Protein 9DRI (pdb70)

Sequence (920 aa):
VVSEMIAWIKSQKLIAPRMAPTFYRNLEEALDVRRSTQSLMTRGQSTWKTGDAIDFCSNDLLSLGLTGELRREFLAELARHPDFSLHSGGSRVMGGNYDYIEAVEQEIADFLGAETALMFNSGSNGNIAIYTAIPRRPGDAIVYDELVHFSTHTGMAASLATTKVAFRHNDLDAFREAMSSTMDSHPMLQDGSRSILVSVESVYSMDGDVCPLVEMLEIAREICPKGNFAFIADEAHATGVVGPRGVGLVKLLGLENEVAIRLNTCGKALACTGSVVLGNATVRNMLLNYAGSLVNTTAPSFPSVAVIRAAYNLMRTGATQKAQDNIQHLVKY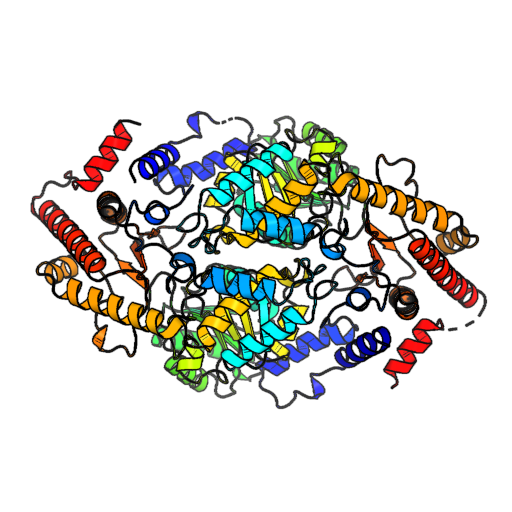FFESITSSNIWDKATDLGILSIPVAEDYESLDFVTHIVPIWTRQKYNWWLFFHLQLAKIAVVPIDYPQVPKGKSRVRVMIHAGNTEEQVDYLVATLCDFANEMIDIEEGGEKGKIPKAAQEIYALMAAHGKVVSEMIAWIKSQKLIAPRMKDAPTFYRNLEEALDVRRSTQSLMTRGQSTWKTGDAIDFCSNDLLSLGLTGELRREFLAELARHPDFSLHSGGSRVMGGNYDYIEAVEQEIADFLGAETALMFNSGSNGNIAIYTAIPRPGDAIVYDELVHFSTHTGMAASLATTKVAFRHNDLDAFREAMSSTMDSHPMLQDGSRSILVSVESVYSMDGDVCPLVEMLEIAREICPKGNFAFIADEAHATGVVGPRGVGLVKLLGLENEVAIRLNTCGKALACTGSVVLGNATVRNMLLNYAGSLVNTTAPSFPSVAVIRAAYNLMRTGATQKAQDNIQHLVKYFFESITSSNIWDKATDLGILSIPVAEDYESLDFVTHIVPIWTRQKYNWWLFFHLQLAKIAVVPIDYPQVPKGKSRVRVMIHAGNTEEQVDYLVATLCDFANEMIDIEEGIPKAAQEIYALMAA

Structure (mmCIF, N/CA/C/O backbone):
data_9DRI
#
_entry.id   9DRI
#
_cell.length_a   80.200
_cell.length_b   71.873
_cell.length_c   90.531
_cell.angle_alpha   90.000
_cell.angle_beta   113.813
_cell.angle_gamma   90.000
#
_symmetry.space_group_name_H-M   'P 1 21 1'
#
loop_
_entity.id
_entity.type
_entity.pdbx_description
1 polymer '8-amino-7-oxononanoate synthase'
2 non-polymer 2-AMINO-2-HYDROXYMETHYL-PROPANE-1,3-DIOL
3 non-polymer '(2E)-2-{[(Z)-{3-hydroxy-2-methyl-5-[(phosphonooxy)methyl]pyridin-4(1H)-ylidene}methyl]imino}but-3-enoic acid'
4 water water
#
loop_
_atom_site.group_PDB
_atom_site.id
_atom_site.type_symbol
_atom_site.label_atom_id
_atom_site.label_alt_id
_atom_site.label_comp_id
_atom_site.label_asym_id
_atom_site.label_entity_id
_atom_site.label_seq_id
_atom_site.pdbx_PDB_ins_code
_atom_site.Cartn_x
_atom_site.Cartn_y
_atom_site.Cartn_z
_atom_site.occupancy
_atom_site.B_iso_or_equiv
_atom_site.auth_seq_id
_atom_site.auth_comp_id
_atom_site.auth_asym_id
_atom_site.auth_atom_id
_atom_site.pdbx_PDB_model_num
ATOM 1 N N . VAL A 1 24 ? 21.59651 -20.22287 -6.31697 1.000 55.78731 7 VAL B N 1
ATOM 2 C CA . VAL A 1 24 ? 22.78155 -19.41300 -6.05478 1.000 61.34285 7 VAL B CA 1
ATOM 3 C C . VAL A 1 24 ? 22.76559 -18.14810 -6.91300 1.000 59.74099 7 VAL B C 1
ATOM 4 O O . VAL A 1 24 ? 23.02164 -17.05381 -6.40466 1.000 53.71873 7 VAL B O 1
ATOM 8 N N . VAL A 1 25 ? 22.44539 -18.28824 -8.20477 1.000 56.97163 8 VAL B N 1
ATOM 9 C CA . VAL A 1 25 ? 22.41365 -17.12194 -9.08423 1.000 55.45726 8 VAL B CA 1
ATOM 10 C C . VAL A 1 25 ? 21.21192 -16.24647 -8.76091 1.000 55.71284 8 VAL B C 1
ATOM 11 O O . VAL A 1 25 ? 21.31169 -15.01251 -8.74532 1.000 59.82037 8 VAL B O 1
ATOM 15 N N . SER A 1 26 ? 20.06012 -16.86468 -8.48973 1.000 61.71189 9 SER B N 1
ATOM 16 C CA . SER A 1 26 ? 18.88447 -16.08477 -8.11841 1.000 58.56695 9 SER B CA 1
ATOM 17 C C . SER A 1 26 ? 19.13070 -15.28958 -6.84093 1.000 58.19502 9 SER B C 1
ATOM 18 O O . SER A 1 26 ? 18.71682 -14.12723 -6.73761 1.000 61.48987 9 SER B O 1
ATOM 21 N N . GLU A 1 27 ? 19.81497 -15.89104 -5.86202 1.000 48.85868 10 GLU B N 1
ATOM 22 C CA . GLU A 1 27 ? 20.16987 -15.14546 -4.65771 1.000 49.25731 10 GLU B CA 1
ATOM 23 C C . GLU A 1 27 ? 21.09560 -13.98035 -4.99782 1.000 56.21797 10 GLU B C 1
ATOM 24 O O . GLU A 1 27 ? 20.92160 -12.86635 -4.48926 1.000 51.31388 10 GLU B O 1
ATOM 30 N N . MET A 1 28 ? 22.06375 -14.20794 -5.88552 1.000 54.05073 11 MET B N 1
ATOM 31 C CA . MET A 1 28 ? 23.02237 -13.15709 -6.20484 1.000 56.64271 11 MET B CA 1
ATOM 32 C C . MET A 1 28 ? 22.36822 -12.02832 -6.98983 1.000 55.43263 11 MET B C 1
ATOM 33 O O . MET A 1 28 ? 22.64549 -10.84716 -6.74322 1.000 52.66073 11 MET B O 1
ATOM 38 N N . ILE A 1 29 ? 21.49693 -12.37301 -7.93937 1.000 58.64132 12 ILE B N 1
ATOM 39 C CA . ILE A 1 29 ? 20.80687 -11.35376 -8.72388 1.000 57.47423 12 ILE B CA 1
ATOM 40 C C . ILE A 1 29 ? 19.97612 -10.46168 -7.81209 1.000 57.32723 12 ILE B C 1
ATOM 41 O O . ILE A 1 29 ? 20.03713 -9.22915 -7.89430 1.000 52.46338 12 ILE B O 1
ATOM 46 N N . ALA A 1 30 ? 19.19707 -11.07727 -6.91541 1.000 54.88578 13 ALA B N 1
ATOM 47 C CA . ALA A 1 30 ? 18.37591 -10.30565 -5.98938 1.000 52.10442 13 ALA B CA 1
ATOM 48 C C . ALA A 1 30 ? 19.23601 -9.39717 -5.12482 1.000 53.00217 13 ALA B C 1
ATOM 49 O O . ALA A 1 30 ? 18.87324 -8.24235 -4.87094 1.000 49.00044 13 ALA B O 1
ATOM 51 N N . TRP A 1 31 ? 20.37826 -9.90860 -4.65948 1.000 51.65005 14 TRP B N 1
ATOM 52 C CA . TRP A 1 31 ? 21.30224 -9.09636 -3.87620 1.000 51.27050 14 TRP B CA 1
ATOM 53 C C . TRP A 1 31 ? 21.77789 -7.89191 -4.67788 1.000 51.16173 14 TRP B C 1
ATOM 54 O O . TRP A 1 31 ? 21.78377 -6.75911 -4.17962 1.000 51.85268 14 TRP B O 1
ATOM 65 N N . ILE A 1 32 ? 22.17872 -8.12654 -5.93030 1.000 53.74812 15 ILE B N 1
ATOM 66 C CA . ILE A 1 32 ? 22.68891 -7.05325 -6.78117 1.000 50.44823 15 ILE B CA 1
ATOM 67 C C . ILE A 1 32 ? 21.65604 -5.94206 -6.91264 1.000 54.56652 15 ILE B C 1
ATOM 68 O O . ILE A 1 32 ? 21.94093 -4.77117 -6.63563 1.000 55.91791 15 ILE B O 1
ATOM 73 N N . LYS A 1 33 ? 20.43337 -6.29763 -7.31385 1.000 53.06973 16 LYS B N 1
ATOM 74 C CA . LYS A 1 33 ? 19.38329 -5.29893 -7.49281 1.000 56.30052 16 LYS B CA 1
ATOM 75 C C . LYS A 1 33 ? 19.14600 -4.49381 -6.21870 1.000 55.11108 16 LYS B C 1
ATOM 76 O O . LYS A 1 33 ? 18.88798 -3.28348 -6.27790 1.000 52.29478 16 LYS B O 1
ATOM 82 N N . SER A 1 34 ? 19.23983 -5.14539 -5.05164 1.000 52.09858 17 SER B N 1
ATOM 83 C CA . SER A 1 34 ? 18.97097 -4.46642 -3.78610 1.000 54.01703 17 SER B CA 1
ATOM 84 C C . SER A 1 34 ? 19.97338 -3.35581 -3.49172 1.000 52.01326 17 SER B C 1
ATOM 85 O O . SER A 1 34 ? 19.68870 -2.48721 -2.66256 1.000 53.39519 17 SER B O 1
ATOM 88 N N . GLN A 1 35 ? 21.14105 -3.37256 -4.12941 1.000 47.63534 18 GLN B N 1
ATOM 89 C CA . GLN A 1 35 ? 22.15731 -2.34986 -3.91627 1.000 50.43145 18 GLN B CA 1
ATOM 90 C C . GLN A 1 35 ? 21.99590 -1.14073 -4.83167 1.000 52.78589 18 GLN B C 1
ATOM 91 O O . GLN A 1 35 ? 22.80077 -0.21030 -4.73824 1.000 55.71409 18 GLN B O 1
ATOM 97 N N . LYS A 1 36 ? 20.99490 -1.13756 -5.71477 1.000 50.16510 19 LYS B N 1
ATOM 98 C CA . LYS A 1 36 ? 20.78934 -0.02871 -6.64175 1.000 56.55679 19 LYS B CA 1
ATOM 99 C C . LYS A 1 36 ? 20.16070 1.15294 -5.92095 1.000 56.22938 19 LYS B C 1
ATOM 100 O O . LYS A 1 36 ? 19.15228 1.00266 -5.22184 1.000 53.01376 19 LYS B O 1
ATOM 106 N N . LEU A 1 37 ? 20.74430 2.33190 -6.11246 1.000 53.12685 20 LEU B N 1
ATOM 107 C CA . LEU A 1 37 ? 20.33292 3.50304 -5.35354 1.000 58.03993 20 LEU B CA 1
ATOM 108 C C . LEU A 1 37 ? 18.87501 3.84702 -5.62537 1.000 59.30717 20 LEU B C 1
ATOM 109 O O . LEU A 1 37 ? 18.39792 3.76627 -6.76045 1.000 58.08983 20 LEU B O 1
ATOM 114 N N . ILE A 1 38 ? 18.16494 4.21332 -4.55969 1.000 58.02302 21 ILE B N 1
ATOM 115 C CA . ILE A 1 38 ? 16.73788 4.46806 -4.63069 1.000 61.08331 21 ILE B CA 1
ATOM 116 C C . ILE A 1 38 ? 16.40728 5.95342 -4.51350 1.000 62.39823 21 ILE B C 1
ATOM 117 O O . ILE A 1 38 ? 15.41939 6.40391 -5.10682 1.000 62.69116 21 ILE B O 1
ATOM 122 N N . ALA A 1 39 ? 17.21516 6.72736 -3.79154 1.000 60.91902 22 ALA B N 1
ATOM 123 C CA . ALA A 1 39 ? 16.97971 8.14785 -3.53544 1.000 67.57343 22 ALA B CA 1
ATOM 124 C C . ALA A 1 39 ? 16.73869 8.98621 -4.79509 1.000 65.57746 22 ALA B C 1
ATOM 125 O O . ALA A 1 39 ? 15.99743 9.97485 -4.71895 1.000 67.40057 22 ALA B O 1
ATOM 127 N N . PRO A 1 40 ? 17.34941 8.66902 -5.95282 1.000 73.62293 23 PRO B N 1
ATOM 128 C CA . PRO A 1 40 ? 16.94498 9.35878 -7.19630 1.000 69.10987 23 PRO B CA 1
ATOM 129 C C . PRO A 1 40 ? 15.44095 9.41719 -7.43240 1.000 73.76868 23 PRO B C 1
ATOM 130 O O . PRO A 1 40 ? 14.92568 10.47517 -7.81655 1.000 75.56647 23 PRO B O 1
ATOM 134 N N . ARG A 1 41 ? 14.72306 8.30967 -7.23030 1.000 68.76683 24 ARG B N 1
ATOM 135 C CA . ARG A 1 41 ? 13.26713 8.33452 -7.32807 1.000 72.69786 24 ARG B CA 1
ATOM 136 C C . ARG A 1 41 ? 12.62499 9.06932 -6.15386 1.000 69.57956 24 ARG B C 1
ATOM 137 O O . ARG A 1 41 ? 11.52598 9.61477 -6.30407 1.000 78.59255 24 ARG B O 1
ATOM 145 N N . MET A 1 42 ? 13.28400 9.11785 -5.00081 1.000 72.25973 25 MET B N 1
ATOM 146 C CA . MET A 1 42 ? 12.68716 9.72766 -3.81412 1.000 67.27242 25 MET B CA 1
ATOM 147 C C . MET A 1 42 ? 12.97877 11.22351 -3.74074 1.000 72.84542 25 MET B C 1
ATOM 148 O O . MET A 1 42 ? 12.16008 12.00059 -3.24181 1.000 72.21538 25 MET B O 1
ATOM 153 N N . ALA A 1 45 ? 8.08953 12.11784 -3.06519 1.000 68.82150 28 ALA B N 1
ATOM 154 C CA . ALA A 1 45 ? 8.24837 11.21314 -1.92936 1.000 66.64190 28 ALA B CA 1
ATOM 155 C C . ALA A 1 45 ? 8.22160 11.97689 -0.61239 1.000 61.77126 28 ALA B C 1
ATOM 156 O O . ALA A 1 45 ? 8.97951 12.93360 -0.43215 1.000 63.15092 28 ALA B O 1
ATOM 158 N N . PRO A 1 46 ? 7.35307 11.55871 0.30834 1.000 56.84390 29 PRO B N 1
ATOM 159 C CA . PRO A 1 46 ? 7.25627 12.26049 1.59389 1.000 57.98232 29 PRO B CA 1
ATOM 160 C C . PRO A 1 46 ? 8.59505 12.26483 2.31421 1.000 57.77394 29 PRO B C 1
ATOM 161 O O . PRO A 1 46 ? 9.43276 11.38306 2.11164 1.000 60.50880 29 PRO B O 1
ATOM 165 N N . THR A 1 47 ? 8.79585 13.28959 3.14799 1.000 50.27571 30 THR B N 1
ATOM 166 C CA . THR A 1 47 ? 10.06205 13.44361 3.86150 1.000 53.54682 30 THR B CA 1
ATOM 167 C C . THR A 1 47 ? 10.45948 12.15309 4.56045 1.000 50.30523 30 THR B C 1
ATOM 168 O O . THR A 1 47 ? 11.58737 11.66790 4.41131 1.000 44.23893 30 THR B O 1
ATOM 172 N N . PHE A 1 48 ? 9.52343 11.58838 5.32492 1.000 49.02118 31 PHE B N 1
ATOM 173 C CA . PHE A 1 48 ? 9.79801 10.42374 6.16051 1.000 45.11824 31 PHE B CA 1
ATOM 174 C C . PHE A 1 48 ? 10.44439 9.30225 5.35527 1.000 48.83832 31 PHE B C 1
ATOM 175 O O . PHE A 1 48 ? 11.54605 8.83877 5.67632 1.000 45.65970 31 PHE B O 1
ATOM 183 N N . TYR A 1 49 ? 9.79374 8.88847 4.26754 1.000 45.67672 32 TYR B N 1
ATOM 184 C CA . TYR A 1 49 ? 10.34039 7.80273 3.46178 1.000 49.78671 32 TYR B CA 1
ATOM 185 C C . TYR A 1 49 ? 11.59202 8.22279 2.69624 1.000 50.36593 32 TYR B C 1
ATOM 186 O O . TYR A 1 49 ? 12.48960 7.40003 2.48406 1.000 43.98842 32 TYR B O 1
ATOM 195 N N . ARG A 1 50 ? 11.68173 9.48755 2.27566 1.000 51.33302 33 ARG B N 1
ATOM 196 C CA . ARG A 1 50 ? 12.87045 9.92582 1.55151 1.000 48.69245 33 ARG B CA 1
ATOM 197 C C . ARG A 1 50 ? 14.11464 9.78239 2.41759 1.000 49.50509 33 ARG B C 1
ATOM 198 O O . ARG A 1 50 ? 15.14235 9.26121 1.96975 1.000 45.64120 33 ARG B O 1
ATOM 206 N N . ASN A 1 51 ? 14.03370 10.23948 3.67056 1.000 47.10010 34 ASN B N 1
ATOM 207 C CA . ASN A 1 51 ? 15.17360 10.15216 4.57656 1.000 46.74746 34 ASN B CA 1
ATOM 208 C C . ASN A 1 51 ? 15.52579 8.70984 4.91559 1.000 45.64198 34 ASN B C 1
ATOM 209 O O . ASN A 1 51 ? 16.70620 8.39644 5.10915 1.000 43.44616 34 ASN B O 1
ATOM 214 N N . LEU A 1 52 ? 14.52669 7.82766 4.99807 1.000 44.86068 35 LEU B N 1
ATOM 215 C CA . LEU A 1 52 ? 14.81606 6.41875 5.24782 1.000 45.37159 35 LEU B CA 1
ATOM 216 C C . LEU A 1 52 ? 15.61250 5.80732 4.09819 1.000 47.70376 35 LEU B C 1
ATOM 217 O O . LEU A 1 52 ? 16.66132 5.18638 4.31676 1.000 47.66737 35 LEU B O 1
ATOM 222 N N . GLU A 1 53 ? 15.13948 5.98255 2.85697 1.000 46.50918 36 GLU B N 1
ATOM 223 C CA . GLU A 1 53 ? 15.85270 5.40371 1.72173 1.000 46.39182 36 GLU B CA 1
ATOM 224 C C . GLU A 1 53 ? 17.21994 6.04140 1.52437 1.000 46.05947 36 GLU B C 1
ATOM 225 O O . GLU A 1 53 ? 18.12245 5.39302 0.98531 1.000 44.08260 36 GLU B O 1
ATOM 231 N N . GLU A 1 54 ? 17.38808 7.30223 1.94239 1.000 48.96837 37 GLU B N 1
ATOM 232 C CA . GLU A 1 54 ? 18.72189 7.89608 2.00382 1.000 48.69646 37 GLU B CA 1
ATOM 233 C C . GLU A 1 54 ? 19.62560 7.11112 2.94084 1.000 46.83960 37 GLU B C 1
ATOM 234 O O . GLU A 1 54 ? 20.79013 6.85174 2.62166 1.000 43.65187 37 GLU B O 1
ATOM 240 N N . ALA A 1 55 ? 19.11581 6.74385 4.11762 1.000 47.17155 38 ALA B N 1
ATOM 241 C CA . ALA A 1 55 ? 19.92521 5.95026 5.03829 1.000 43.68236 38 ALA B CA 1
ATOM 242 C C . ALA A 1 55 ? 20.21902 4.57400 4.45607 1.000 44.37296 38 ALA B C 1
ATOM 243 O O . ALA A 1 55 ? 21.35200 4.08596 4.54193 1.000 40.26824 38 ALA B O 1
ATOM 245 N N . LEU A 1 56 ? 19.21446 3.94051 3.84436 1.000 41.11590 39 LEU B N 1
ATOM 246 C CA . LEU A 1 56 ? 19.44754 2.67699 3.15464 1.000 43.22409 39 LEU B CA 1
ATOM 247 C C . LEU A 1 56 ? 20.45477 2.83399 2.02246 1.000 48.03488 39 LEU B C 1
ATOM 248 O O . LEU A 1 56 ? 21.24095 1.91721 1.76170 1.000 41.96582 39 LEU B O 1
ATOM 253 N N . ASP A 1 57 ? 20.45958 3.99320 1.34847 1.000 46.25283 40 ASP B N 1
ATOM 254 C CA . ASP A 1 57 ? 21.39177 4.18786 0.23900 1.000 47.90823 40 ASP B CA 1
ATOM 255 C C . ASP A 1 57 ? 22.84058 4.22858 0.71075 1.000 46.88692 40 ASP B C 1
ATOM 256 O O . ASP A 1 57 ? 23.74246 3.84082 -0.04243 1.000 45.37952 40 ASP B O 1
ATOM 261 N N . VAL A 1 58 ? 23.08413 4.70791 1.93553 1.000 48.85351 41 VAL B N 1
ATOM 262 C CA . VAL A 1 58 ? 24.42598 4.64466 2.51565 1.000 45.13621 41 VAL B CA 1
ATOM 263 C C . VAL A 1 58 ? 24.96357 3.22319 2.45428 1.000 49.07573 41 VAL B C 1
ATOM 264 O O . VAL A 1 58 ? 26.13260 2.99554 2.12057 1.000 49.80761 41 VAL B O 1
ATOM 268 N N . ARG A 1 59 ? 24.11565 2.24366 2.78142 1.000 47.71779 42 ARG B N 1
ATOM 269 C CA . ARG A 1 59 ? 24.52652 0.84723 2.72007 1.000 50.53792 42 ARG B CA 1
ATOM 270 C C . ARG A 1 59 ? 24.61811 0.36445 1.28400 1.000 46.11646 42 ARG B C 1
ATOM 271 O O . ARG A 1 59 ? 25.57401 -0.32580 0.91700 1.000 50.41413 42 ARG B O 1
ATOM 279 N N . ARG A 1 60 ? 23.63012 0.71531 0.46031 1.000 48.86275 43 ARG B N 1
ATOM 280 C CA . ARG A 1 60 ? 23.65585 0.31539 -0.94304 1.000 50.55822 43 ARG B CA 1
ATOM 281 C C . ARG A 1 60 ? 24.90766 0.82700 -1.64844 1.000 54.72015 43 ARG B C 1
ATOM 282 O O . ARG A 1 60 ? 25.47966 0.12983 -2.49581 1.000 53.70292 43 ARG B O 1
ATOM 290 N N . SER A 1 61 ? 25.35688 2.03715 -1.30311 1.000 54.02352 44 SER B N 1
ATOM 291 C CA . SER A 1 61 ? 26.50169 2.62624 -1.99153 1.000 54.11885 44 SER B CA 1
ATOM 292 C C . SER A 1 61 ? 27.80131 1.89491 -1.67619 1.000 52.14710 44 SER B C 1
ATOM 293 O O . SER A 1 61 ? 28.73946 1.95152 -2.47795 1.000 59.24984 44 SER B O 1
ATOM 296 N N . THR A 1 62 ? 27.87837 1.19275 -0.54505 1.000 52.86517 45 THR B N 1
ATOM 297 C CA . THR A 1 62 ? 28.99784 0.30204 -0.27135 1.000 53.76588 45 THR B CA 1
ATOM 298 C C . THR A 1 62 ? 28.65272 -1.16257 -0.54634 1.000 55.24601 45 THR B C 1
ATOM 299 O O . THR A 1 62 ? 29.32790 -2.06074 -0.02919 1.000 56.26101 45 THR B O 1
ATOM 303 N N . GLN A 1 63 ? 27.61886 -1.41103 -1.35732 1.000 57.49656 46 GLN B N 1
ATOM 304 C CA . GLN A 1 63 ? 27.18885 -2.76181 -1.73201 1.000 50.04615 46 GLN B CA 1
ATOM 305 C C . GLN A 1 63 ? 27.03519 -3.66467 -0.50568 1.000 56.04593 46 GLN B C 1
ATOM 306 O O . GLN A 1 63 ? 27.34910 -4.85689 -0.53921 1.000 56.59592 46 GLN B O 1
ATOM 312 N N . SER A 1 64 ? 26.54948 -3.08875 0.59760 1.000 49.67510 47 SER B N 1
ATOM 313 C CA . SER A 1 64 ? 26.44316 -3.83379 1.84347 1.000 50.22608 47 SER B CA 1
ATOM 314 C C . SER A 1 64 ? 25.03511 -3.81877 2.42824 1.000 49.63926 47 SER B C 1
ATOM 315 O O . SER A 1 64 ? 24.86326 -4.17600 3.59905 1.000 49.41129 47 SER B O 1
ATOM 318 N N . LEU A 1 65 ? 24.02390 -3.43919 1.64928 1.000 46.95540 48 LEU B N 1
ATOM 319 C CA . LEU A 1 65 ? 22.64801 -3.58254 2.10651 1.000 46.28119 48 LEU B CA 1
ATOM 320 C C . LEU A 1 65 ? 22.32010 -5.05541 2.35113 1.000 44.37206 48 LEU B C 1
ATOM 321 O O . LEU A 1 65 ? 22.62711 -5.92094 1.52742 1.000 42.27133 48 LEU B O 1
ATOM 326 N N . MET A 1 66 ? 21.69644 -5.33862 3.48855 1.000 41.36423 49 MET B N 1
ATOM 327 C CA . MET A 1 66 ? 21.26772 -6.69172 3.81459 1.000 43.60224 49 MET B CA 1
ATOM 328 C C . MET A 1 66 ? 19.77296 -6.82579 3.55068 1.000 41.81470 49 MET B C 1
ATOM 329 O O . MET A 1 66 ? 19.01032 -5.87762 3.75708 1.000 43.97189 49 MET B O 1
ATOM 334 N N . THR A 1 67 ? 19.35770 -7.99278 3.06396 1.000 38.37456 50 THR B N 1
ATOM 335 C CA . THR A 1 67 ? 17.93939 -8.18780 2.78455 1.000 43.62530 50 THR B CA 1
ATOM 336 C C . THR A 1 67 ? 17.47489 -9.58488 3.16943 1.000 45.17129 50 THR B C 1
ATOM 337 O O . THR A 1 67 ? 16.75399 -9.74471 4.16115 1.000 43.70691 50 THR B O 1
ATOM 341 N N . ARG A 1 68 ? 17.88051 -10.59762 2.39900 1.000 39.16569 51 ARG B N 1
ATOM 342 C CA . ARG A 1 68 ? 17.39505 -11.96147 2.58465 1.000 40.37542 51 ARG B CA 1
ATOM 343 C C . ARG A 1 68 ? 18.48107 -12.91515 3.06707 1.000 39.80077 51 ARG B C 1
ATOM 344 O O . ARG A 1 68 ? 18.23388 -14.12685 3.16955 1.000 39.49546 51 ARG B O 1
ATOM 352 N N . GLY A 1 69 ? 19.68128 -12.40628 3.33872 1.000 42.64116 52 GLY B N 1
ATOM 353 C CA . GLY A 1 69 ? 20.77666 -13.18871 3.88252 1.000 46.77290 52 GLY B CA 1
ATOM 354 C C . GLY A 1 69 ? 21.26634 -14.29053 2.95826 1.000 46.07977 52 GLY B C 1
ATOM 355 O O . GLY A 1 69 ? 21.09854 -14.25170 1.73354 1.000 43.45323 52 GLY B O 1
ATOM 356 N N . GLN A 1 70 ? 21.89453 -15.29793 3.56491 1.000 40.87741 53 GLN B N 1
ATOM 357 C CA . GLN A 1 70 ? 22.55780 -16.38164 2.84482 1.000 41.84064 53 GLN B CA 1
ATOM 358 C C . GLN A 1 70 ? 21.78994 -17.68018 3.09490 1.000 48.71505 53 GLN B C 1
ATOM 359 O O . GLN A 1 70 ? 21.85625 -18.24336 4.19290 1.000 41.48865 53 GLN B O 1
ATOM 365 N N . SER A 1 71 ? 21.07340 -18.16377 2.07134 1.000 45.55577 54 SER B N 1
ATOM 366 C CA . SER A 1 71 ? 20.14926 -19.27729 2.24318 1.000 53.44980 54 SER B CA 1
ATOM 367 C C . SER A 1 71 ? 20.28722 -20.38981 1.21565 1.000 47.40337 54 SER B C 1
ATOM 368 O O . SER A 1 71 ? 19.50803 -21.34880 1.26813 1.000 50.58011 54 SER B O 1
ATOM 371 N N . THR A 1 72 ? 21.24369 -20.29890 0.29077 1.000 44.63639 55 THR B N 1
ATOM 372 C CA . THR A 1 72 ? 21.33602 -21.30087 -0.76671 1.000 46.01711 55 THR B CA 1
ATOM 373 C C . THR A 1 72 ? 21.60077 -22.69862 -0.22128 1.000 48.01336 55 THR B C 1
ATOM 374 O O . THR A 1 72 ? 21.24260 -23.68100 -0.87467 1.000 55.01846 55 THR B O 1
ATOM 378 N N . TRP A 1 73 ? 22.19121 -22.80836 0.97227 1.000 46.85040 56 TRP B N 1
ATOM 379 C CA . TRP A 1 73 ? 22.49606 -24.11191 1.55460 1.000 42.51975 56 TRP B CA 1
ATOM 380 C C . TRP A 1 73 ? 21.25227 -24.85055 2.03913 1.000 49.72960 56 TRP B C 1
ATOM 381 O O . TRP A 1 73 ? 21.28080 -26.08014 2.14531 1.000 50.56924 56 TRP B O 1
ATOM 392 N N . LYS A 1 74 ? 20.16384 -24.13853 2.33589 1.000 52.04265 57 LYS B N 1
ATOM 393 C CA . LYS A 1 74 ? 19.00786 -24.79744 2.93907 1.000 52.04105 57 LYS B CA 1
ATOM 394 C C . LYS A 1 74 ? 18.34212 -25.76762 1.97711 1.000 56.84699 57 LYS B C 1
ATOM 395 O O . LYS A 1 74 ? 17.81931 -26.80402 2.40401 1.000 60.07616 57 LYS B O 1
ATOM 401 N N . THR A 1 75 ? 18.34504 -25.45121 0.68841 1.000 50.28459 58 THR B N 1
ATOM 402 C CA . THR A 1 75 ? 17.69734 -26.27914 -0.31144 1.000 56.25947 58 THR B CA 1
ATOM 403 C C . THR A 1 75 ? 18.67326 -27.22823 -1.00268 1.000 60.60860 58 THR B C 1
ATOM 404 O O . THR A 1 75 ? 18.29818 -27.88885 -1.97706 1.000 65.43868 58 THR B O 1
ATOM 408 N N . GLY A 1 76 ? 19.90475 -27.32359 -0.50940 1.000 58.22030 59 GLY B N 1
ATOM 409 C CA . GLY A 1 76 ? 20.88478 -28.23493 -1.05369 1.000 52.28135 59 GLY B CA 1
ATOM 410 C C . GLY A 1 76 ? 21.67219 -27.70817 -2.23264 1.000 53.14086 59 GLY B C 1
ATOM 411 O O . GLY A 1 76 ? 22.45349 -28.46270 -2.82318 1.000 58.09912 59 GLY B O 1
ATOM 412 N N . ASP A 1 77 ? 21.50559 -26.43885 -2.58702 1.000 59.25040 60 ASP B N 1
ATOM 413 C CA . ASP A 1 77 ? 22.20526 -25.86230 -3.72599 1.000 55.03803 60 ASP B CA 1
ATOM 414 C C . ASP A 1 77 ? 23.60065 -25.36851 -3.37598 1.000 52.89914 60 ASP B C 1
ATOM 415 O O . ASP A 1 77 ? 24.29748 -24.85181 -4.25858 1.000 58.64754 60 ASP B O 1
ATOM 420 N N . ALA A 1 78 ? 24.01870 -25.50153 -2.12030 1.000 46.26016 61 ALA B N 1
ATOM 421 C CA . ALA A 1 78 ? 25.36280 -25.12830 -1.71128 1.000 45.87389 61 ALA B CA 1
ATOM 422 C C . ALA A 1 78 ? 25.67485 -25.85635 -0.41668 1.000 40.06394 61 ALA B C 1
ATOM 423 O O . ALA A 1 78 ? 24.77153 -26.21492 0.33556 1.000 43.35135 61 ALA B O 1
ATOM 425 N N . ILE A 1 79 ? 26.96868 -26.07029 -0.17315 1.000 37.82426 62 ILE B N 1
ATOM 426 C CA . ILE A 1 79 ? 27.42143 -26.68069 1.06783 1.000 41.35655 62 ILE B CA 1
ATOM 427 C C . ILE A 1 79 ? 27.25704 -25.69153 2.21573 1.000 39.60834 62 ILE B C 1
ATOM 428 O O . ILE A 1 79 ? 27.58818 -24.50261 2.08765 1.000 38.74201 62 ILE B O 1
ATOM 433 N N . ASP A 1 80 ? 26.75483 -26.18412 3.34863 1.000 30.50886 63 ASP B N 1
ATOM 434 C CA . ASP A 1 80 ? 26.58891 -25.37282 4.55625 1.000 32.32277 63 ASP B CA 1
ATOM 435 C C . ASP A 1 80 ? 27.91408 -25.25601 5.30454 1.000 33.93947 63 ASP B C 1
ATOM 436 O O . ASP A 1 80 ? 28.25389 -26.08532 6.15204 1.000 31.37262 63 ASP B O 1
ATOM 441 N N . PHE A 1 81 ? 28.65600 -24.18208 5.02999 1.000 32.96063 64 PHE B N 1
ATOM 442 C CA . PHE A 1 81 ? 29.74550 -23.74888 5.89447 1.000 31.64568 64 PHE B CA 1
ATOM 443 C C . PHE A 1 81 ? 29.41478 -22.37560 6.46997 1.000 31.90703 64 PHE B C 1
ATOM 444 O O . PHE A 1 81 ? 30.29132 -21.54850 6.69552 1.000 33.84064 64 PHE B O 1
ATOM 452 N N . CYS A 1 82 ? 28.14315 -22.14633 6.71690 1.000 29.08319 65 CYS B N 1
ATOM 453 C CA . CYS A 1 82 ? 27.47786 -20.87369 6.94723 1.000 29.42265 65 CYS B CA 1
ATOM 454 C C . CYS A 1 82 ? 26.65372 -20.81123 8.23383 1.000 30.71410 65 CYS B C 1
ATOM 455 O O . CYS A 1 82 ? 26.78145 -19.83710 8.98052 1.000 30.60599 65 CYS B O 1
ATOM 458 N N . SER A 1 83 ? 25.80331 -21.80701 8.49471 1.000 30.91650 66 SER B N 1
ATOM 459 C CA . SER A 1 83 ? 24.74116 -21.71375 9.49566 1.000 34.78495 66 SER B CA 1
ATOM 460 C C . SER A 1 83 ? 25.27495 -21.91536 10.90956 1.000 31.16459 66 SER B C 1
ATOM 461 O O . SER A 1 83 ? 26.39148 -22.39387 11.12501 1.000 30.16718 66 SER B O 1
ATOM 464 N N . ASN A 1 84 ? 24.42432 -21.57905 11.89218 1.000 27.17143 67 ASN B N 1
ATOM 465 C CA . ASN A 1 84 ? 24.71756 -21.83065 13.30114 1.000 26.50598 67 ASN B CA 1
ATOM 466 C C . ASN A 1 84 ? 24.18262 -23.17840 13.79412 1.000 28.00417 67 ASN B C 1
ATOM 467 O O . ASN A 1 84 ? 24.11156 -23.38240 15.00791 1.000 26.91437 67 ASN B O 1
ATOM 472 N N . ASP A 1 85 ? 23.83714 -24.10360 12.89255 1.000 29.80213 68 ASP B N 1
ATOM 473 C CA . ASP A 1 85 ? 23.29919 -25.41467 13.28889 1.000 29.86844 68 ASP B CA 1
ATOM 474 C C . ASP A 1 85 ? 24.46543 -26.37730 13.51611 1.000 29.61733 68 ASP B C 1
ATOM 475 O O . ASP A 1 85 ? 24.71475 -27.31138 12.76062 1.000 28.56740 68 ASP B O 1
ATOM 480 N N . LEU A 1 86 ? 25.18174 -26.12898 14.61653 1.000 28.58456 69 LEU B N 1
ATOM 481 C CA . LEU A 1 86 ? 26.53261 -26.66229 14.77107 1.000 28.43512 69 LEU B CA 1
ATOM 482 C C . LEU A 1 86 ? 26.54280 -28.18335 14.92552 1.000 27.39167 69 LEU B C 1
ATOM 483 O O . LEU A 1 86 ? 27.43807 -28.85240 14.40063 1.000 28.78731 69 LEU B O 1
ATOM 488 N N . LEU A 1 87 ? 25.59761 -28.73935 15.68088 1.000 26.24445 70 LEU B N 1
ATOM 489 C CA . LEU A 1 87 ? 25.52707 -30.18683 15.89671 1.000 25.48216 70 LEU B CA 1
ATOM 490 C C . LEU A 1 87 ? 24.64643 -30.87961 14.87221 1.000 29.70438 70 LEU B C 1
ATOM 491 O O . LEU A 1 87 ? 24.48443 -32.11336 14.93965 1.000 28.35104 70 LEU B O 1
ATOM 496 N N . SER A 1 88 ? 24.09721 -30.11326 13.92721 1.000 28.48979 71 SER B N 1
ATOM 497 C CA . SER A 1 88 ? 23.16920 -30.59161 12.90118 1.000 32.60970 71 SER B CA 1
ATOM 498 C C . SER A 1 88 ? 21.89280 -31.16062 13.51102 1.000 34.94664 71 SER B C 1
ATOM 499 O O . SER A 1 88 ? 21.22955 -32.01577 12.90978 1.000 30.87704 71 SER B O 1
ATOM 502 N N . LEU A 1 89 ? 21.51286 -30.66625 14.70108 1.000 29.09034 72 LEU B N 1
ATOM 503 C CA . LEU A 1 89 ? 20.27082 -31.13235 15.29101 1.000 30.85587 72 LEU B CA 1
ATOM 504 C C . LEU A 1 89 ? 19.06905 -30.64105 14.51198 1.000 29.31650 72 LEU B C 1
ATOM 505 O O . LEU A 1 89 ? 18.05051 -31.33317 14.45462 1.000 28.21373 72 LEU B O 1
ATOM 510 N N . GLY A 1 90 ? 19.14519 -29.44506 13.92860 1.000 31.05313 73 GLY B N 1
ATOM 511 C CA . GLY A 1 90 ? 18.05993 -29.00974 13.06746 1.000 29.52661 73 GLY B CA 1
ATOM 512 C C . GLY A 1 90 ? 18.04415 -29.79019 11.76563 1.000 33.55128 73 GLY B C 1
ATOM 513 O O . GLY A 1 90 ? 16.98165 -30.20659 11.28410 1.000 34.41750 73 GLY B O 1
ATOM 514 N N . LEU A 1 91 ? 19.22760 -30.03767 11.20487 1.000 30.32535 74 LEU B N 1
ATOM 515 C CA . LEU A 1 91 ? 19.31507 -30.66625 9.88614 1.000 35.40354 74 LEU B CA 1
ATOM 516 C C . LEU A 1 91 ? 18.81526 -32.10925 9.90476 1.000 37.53617 74 LEU B C 1
ATOM 517 O O . LEU A 1 91 ? 18.13027 -32.54588 8.97062 1.000 34.17697 74 LEU B O 1
ATOM 522 N N . THR A 1 92 ? 19.17372 -32.87404 10.93920 1.000 33.83008 75 THR B N 1
ATOM 523 C CA . THR A 1 92 ? 18.77576 -34.27677 11.04112 1.000 34.60917 75 THR B CA 1
ATOM 524 C C . THR A 1 92 ? 17.32629 -34.47191 11.45660 1.000 35.30240 75 THR B C 1
ATOM 525 O O . THR A 1 92 ? 16.83041 -35.60462 11.37438 1.000 34.35369 75 THR B O 1
ATOM 529 N N . GLY A 1 93 ? 16.65014 -33.42797 11.93803 1.000 29.05781 76 GLY B N 1
ATOM 530 C CA . GLY A 1 93 ? 15.37671 -33.61108 12.59779 1.000 31.38099 76 GLY B CA 1
ATOM 531 C C . GLY A 1 93 ? 15.45148 -34.20115 14.00238 1.000 30.17130 76 GLY B C 1
ATOM 532 O O . GLY A 1 93 ? 14.40528 -34.45593 14.59948 1.000 29.75983 76 GLY B O 1
ATOM 533 N N . GLU A 1 94 ? 16.64649 -34.41031 14.55480 1.000 31.08491 77 GLU B N 1
ATOM 534 C CA . GLU A 1 94 ? 16.74741 -35.01422 15.88234 1.000 33.27395 77 GLU B CA 1
ATOM 535 C C . GLU A 1 94 ? 16.07692 -34.14645 16.95629 1.000 30.93608 77 GLU B C 1
ATOM 536 O O . GLU A 1 94 ? 15.38572 -34.67216 17.84431 1.000 28.11192 77 GLU B O 1
ATOM 542 N N . LEU A 1 95 ? 16.27659 -32.81864 16.90847 1.000 25.08853 78 LEU B N 1
ATOM 543 C CA . LEU A 1 95 ? 15.62583 -31.95673 17.89952 1.000 26.42249 78 LEU B CA 1
ATOM 544 C C . LEU A 1 95 ? 14.11754 -31.95176 17.69600 1.000 28.01212 78 LEU B C 1
ATOM 545 O O . LEU A 1 95 ? 13.35504 -32.11728 18.65709 1.000 27.49280 78 LEU B O 1
ATOM 550 N N . ARG A 1 96 ? 13.67192 -31.80334 16.43818 1.000 27.23534 79 ARG B N 1
ATOM 551 C CA . ARG A 1 96 ? 12.24658 -31.84176 16.11763 1.000 26.93132 79 ARG B CA 1
ATOM 552 C C . ARG A 1 96 ? 11.56051 -33.07696 16.70406 1.000 26.92687 79 ARG B C 1
ATOM 553 O O . ARG A 1 96 ? 10.45218 -32.98125 17.24782 1.000 26.20982 79 ARG B O 1
ATOM 561 N N . ARG A 1 97 ? 12.19109 -34.24705 16.57863 1.000 31.62920 80 ARG B N 1
ATOM 562 C CA . ARG A 1 97 ? 11.55678 -35.47321 17.06321 1.000 28.24339 80 ARG B CA 1
ATOM 563 C C . ARG A 1 97 ? 11.45505 -35.47632 18.58721 1.000 27.38903 80 ARG B C 1
ATOM 564 O O . ARG A 1 97 ? 10.41236 -35.84845 19.13998 1.000 28.81472 80 ARG B O 1
ATOM 572 N N . GLU A 1 98 ? 12.51370 -35.04948 19.28838 1.000 25.92859 81 GLU B N 1
ATOM 573 C CA . GLU A 1 98 ? 12.43144 -34.98050 20.75195 1.000 28.19610 81 GLU B CA 1
ATOM 574 C C . GLU A 1 98 ? 11.43668 -33.91306 21.21150 1.000 25.16721 81 GLU B C 1
ATOM 575 O O . GLU A 1 98 ? 10.68180 -34.12702 22.16969 1.000 27.31999 81 GLU B O 1
ATOM 581 N N . PHE A 1 99 ? 11.43887 -32.74371 20.56460 1.000 25.98263 82 PHE B N 1
ATOM 582 C CA . PHE A 1 99 ? 10.46456 -31.69480 20.87382 1.000 25.64330 82 PHE B CA 1
ATOM 583 C C . PHE A 1 99 ? 9.03219 -32.19934 20.73234 1.000 27.00815 82 PHE B C 1
ATOM 584 O O . PHE A 1 99 ? 8.19055 -31.98255 21.61557 1.000 26.85062 82 PHE B O 1
ATOM 592 N N . LEU A 1 100 ? 8.72514 -32.88001 19.62870 1.000 26.22029 83 LEU B N 1
ATOM 593 C CA . LEU A 1 100 ? 7.35423 -33.35717 19.49258 1.000 24.50104 83 LEU B CA 1
ATOM 594 C C . LEU A 1 100 ? 7.04557 -34.47160 20.49556 1.000 24.94658 83 LEU B C 1
ATOM 595 O O . LEU A 1 100 ? 5.90898 -34.56790 20.96557 1.000 28.43854 83 LEU B O 1
ATOM 600 N N . ALA A 1 101 ? 8.02096 -35.32194 20.83325 1.000 27.34581 84 ALA B N 1
ATOM 601 C CA . ALA A 1 101 ? 7.76859 -36.31839 21.88347 1.000 28.44988 84 ALA B CA 1
ATOM 602 C C . ALA A 1 101 ? 7.51009 -35.63930 23.22280 1.000 27.63983 84 ALA B C 1
ATOM 603 O O . ALA A 1 101 ? 6.65682 -36.08587 23.99757 1.000 29.13450 84 ALA B O 1
ATOM 605 N N . GLU A 1 102 ? 8.25355 -34.56921 23.51661 1.000 28.24505 85 GLU B N 1
ATOM 606 C CA . GLU A 1 102 ? 8.01927 -33.79423 24.73795 1.000 26.39711 85 GLU B CA 1
ATOM 607 C C . GLU A 1 102 ? 6.60704 -33.22233 24.76232 1.000 26.17402 85 GLU B C 1
ATOM 608 O O . GLU A 1 102 ? 5.91033 -33.30815 25.77655 1.000 27.19427 85 GLU B O 1
ATOM 614 N N . LEU A 1 103 ? 6.15677 -32.63819 23.64726 1.000 27.46844 86 LEU B N 1
ATOM 615 C CA . LEU A 1 103 ? 4.78550 -32.13246 23.60175 1.000 29.18107 86 LEU B CA 1
ATOM 616 C C . LEU A 1 103 ? 3.77660 -33.25641 23.82566 1.000 25.48279 86 LEU B C 1
ATOM 617 O O . LEU A 1 103 ? 2.79154 -33.07567 24.54620 1.000 28.26093 86 LEU B O 1
ATOM 622 N N . ALA A 1 104 ? 3.98930 -34.40441 23.18207 1.000 26.11211 87 ALA B N 1
ATOM 623 C CA . ALA A 1 104 ? 3.05600 -35.52574 23.31503 1.000 26.37671 87 ALA B CA 1
ATOM 624 C C . ALA A 1 104 ? 2.99936 -36.05999 24.74689 1.000 27.77401 87 ALA B C 1
ATOM 625 O O . ALA A 1 104 ? 1.97864 -36.63444 25.15624 1.000 30.70977 87 ALA B O 1
ATOM 627 N N . ARG A 1 105 ? 4.06386 -35.87320 25.53411 1.000 26.82933 88 ARG B N 1
ATOM 628 C CA . ARG A 1 105 ? 4.02444 -36.27375 26.94047 1.000 27.29055 88 ARG B CA 1
ATOM 629 C C . ARG A 1 105 ? 3.28087 -35.28426 27.82420 1.000 29.93262 88 ARG B C 1
ATOM 630 O O . ARG A 1 105 ? 3.00255 -35.60608 28.98942 1.000 27.46086 88 ARG B O 1
ATOM 638 N N . HIS A 1 106 ? 2.94305 -34.10562 27.29437 1.000 26.51933 89 HIS B N 1
ATOM 639 C CA . HIS A 1 106 ? 2.13343 -33.10770 27.98239 1.000 28.56589 89 HIS B CA 1
ATOM 640 C C . HIS A 1 106 ? 0.88996 -32.77700 27.15129 1.000 29.68592 89 HIS B C 1
ATOM 641 O O . HIS A 1 106 ? 0.71946 -31.63651 26.69699 1.000 30.18384 89 HIS B O 1
ATOM 648 N N . PRO A 1 107 ? -0.02861 -33.73619 26.98557 1.000 31.39927 90 PRO B N 1
ATOM 649 C CA . PRO A 1 107 ? -1.14194 -33.54144 26.02968 1.000 35.15288 90 PRO B CA 1
ATOM 650 C C . PRO A 1 107 ? -2.06692 -32.38961 26.37074 1.000 36.92680 90 PRO B C 1
ATOM 651 O O . PRO A 1 107 ? -2.72112 -31.83320 25.47369 1.000 39.00111 90 PRO B O 1
ATOM 655 N N . ASP A 1 108 ? -2.14838 -31.99763 27.63040 1.000 34.22135 91 ASP B N 1
ATOM 656 C CA . ASP A 1 108 ? -3.02411 -30.90762 28.02271 1.000 37.70240 91 ASP B CA 1
ATOM 657 C C . ASP A 1 108 ? -2.25520 -29.62584 28.32257 1.000 35.65054 91 ASP B C 1
ATOM 658 O O . ASP A 1 108 ? -2.65436 -28.86109 29.20656 1.000 29.66157 91 ASP B O 1
ATOM 663 N N . PHE A 1 109 ? -1.15670 -29.37170 27.60854 1.000 32.34016 92 PHE B N 1
ATOM 664 C CA . PHE A 1 109 ? -0.28531 -28.28442 28.03701 1.000 32.26116 92 PHE B CA 1
ATOM 665 C C . PHE A 1 109 ? -0.96983 -26.92892 27.89253 1.000 29.50350 92 PHE B C 1
ATOM 666 O O . PHE A 1 109 ? -1.80189 -26.71280 27.00314 1.000 28.81632 92 PHE B O 1
ATOM 674 N N . SER A 1 110 ? -0.65761 -26.03229 28.82568 1.000 26.73053 93 SER B N 1
ATOM 675 C CA . SER A 1 110 ? -1.14404 -24.65258 28.79972 1.000 26.24183 93 SER B CA 1
ATOM 676 C C . SER A 1 110 ? -0.16711 -23.86039 27.95266 1.000 26.12537 93 SER B C 1
ATOM 677 O O . SER A 1 110 ? 0.93377 -23.53135 28.40612 1.000 28.01934 93 SER B O 1
ATOM 680 N N . LEU A 1 111 ? -0.56486 -23.55232 26.71302 1.000 26.64590 94 LEU B N 1
ATOM 681 C CA . LEU A 1 111 ? 0.36852 -22.94757 25.77694 1.000 25.86767 94 LEU B CA 1
ATOM 682 C C . LEU A 1 111 ? 0.81315 -21.56773 26.25199 1.000 26.43567 94 LEU B C 1
ATOM 683 O O . LEU A 1 111 ? 2.00702 -21.25825 26.22290 1.000 27.52030 94 LEU B O 1
ATOM 688 N N . HIS A 1 112 ? -0.12011 -20.74497 26.71556 1.000 28.57477 95 HIS B N 1
ATOM 689 C CA . HIS A 1 112 ? 0.14208 -19.34291 27.04320 1.000 29.28593 95 HIS B CA 1
ATOM 690 C C . HIS A 1 112 ? 0.67287 -19.22877 28.46719 1.000 27.11456 95 HIS B C 1
ATOM 691 O O . HIS A 1 112 ? 0.17504 -19.88349 29.38303 1.000 28.58928 95 HIS B O 1
ATOM 698 N N . SER A 1 113 ? 1.71004 -18.41052 28.64649 1.000 24.04324 96 SER B N 1
ATOM 699 C CA . SER A 1 113 ? 2.26420 -18.24310 29.98652 1.000 29.05836 96 SER B CA 1
ATOM 700 C C . SER A 1 113 ? 1.31196 -17.50058 30.90012 1.000 31.61137 96 SER B C 1
ATOM 701 O O . SER A 1 113 ? 1.26662 -17.78775 32.09856 1.000 29.20523 96 SER B O 1
ATOM 704 N N . GLY A 1 114 ? 0.56444 -16.53996 30.36389 1.000 27.76241 97 GLY B N 1
ATOM 705 C CA . GLY A 1 114 ? -0.36950 -15.74151 31.12383 1.000 28.87649 97 GLY B CA 1
ATOM 706 C C . GLY A 1 114 ? 0.01899 -14.28490 31.23913 1.000 31.28917 97 GLY B C 1
ATOM 707 O O . GLY A 1 114 ? -0.82700 -13.45492 31.60637 1.000 30.94393 97 GLY B O 1
ATOM 708 N N . GLY A 1 115 ? 1.26243 -13.94638 30.95075 1.000 28.26383 98 GLY B N 1
ATOM 709 C CA . GLY A 1 115 ? 1.70860 -12.56774 31.11713 1.000 29.97903 98 GLY B CA 1
ATOM 710 C C . GLY A 1 115 ? 3.18390 -12.50285 31.46205 1.000 25.98907 98 GLY B C 1
ATOM 711 O O . GLY A 1 115 ? 3.96259 -13.37326 31.09575 1.000 26.38191 98 GLY B O 1
ATOM 712 N N . SER A 1 116 ? 3.54569 -11.43957 32.16104 1.000 25.63150 99 SER B N 1
ATOM 713 C CA . SER A 1 116 ? 4.92260 -11.25384 32.57846 1.000 27.69114 99 SER B CA 1
ATOM 714 C C . SER A 1 116 ? 5.30416 -12.30498 33.61184 1.000 25.63259 99 SER B C 1
ATOM 715 O O . SER A 1 116 ? 4.47974 -12.72686 34.42585 1.000 26.43746 99 SER B O 1
ATOM 718 N N . ARG A 1 117 ? 6.58439 -12.68526 33.60408 1.000 21.98843 100 ARG B N 1
ATOM 719 C CA . ARG A 1 117 ? 7.06114 -13.73262 34.50826 1.000 22.51947 100 ARG B CA 1
ATOM 720 C C . ARG A 1 117 ? 6.83709 -13.36528 35.96857 1.000 24.93979 100 ARG B C 1
ATOM 721 O O . ARG A 1 117 ? 6.66814 -14.24918 36.81826 1.000 23.55390 100 ARG B O 1
ATOM 729 N N . VAL A 1 118 ? 6.85371 -12.07107 36.29222 1.000 26.54873 101 VAL B N 1
ATOM 730 C CA . VAL A 1 118 ? 6.66001 -11.65073 37.67028 1.000 29.56318 101 VAL B CA 1
ATOM 731 C C . VAL A 1 118 ? 5.22363 -11.23073 37.95373 1.000 30.85641 101 VAL B C 1
ATOM 732 O O . VAL A 1 118 ? 4.91704 -10.81357 39.07912 1.000 30.15320 101 VAL B O 1
ATOM 736 N N . MET A 1 119 ? 4.32582 -11.35012 36.97929 1.000 26.35615 102 MET B N 1
ATOM 737 C CA . MET A 1 119 ? 2.91597 -11.08812 37.24562 1.000 33.82204 102 MET B CA 1
ATOM 738 C C . MET A 1 119 ? 2.13780 -12.36558 36.95158 1.000 30.84910 102 MET B C 1
ATOM 739 O O . MET A 1 119 ? 2.18554 -13.30841 37.73654 1.000 29.96720 102 MET B O 1
ATOM 744 N N . GLY A 1 120 ? 1.44025 -12.43502 35.82885 1.000 31.43809 103 GLY B N 1
ATOM 745 C CA . GLY A 1 120 ? 0.63317 -13.61865 35.58399 1.000 33.09091 103 GLY B CA 1
ATOM 746 C C . GLY A 1 120 ? 1.32796 -14.78560 34.91466 1.000 32.80699 103 GLY B C 1
ATOM 747 O O . GLY A 1 120 ? 0.69642 -15.83472 34.73839 1.000 33.83570 103 GLY B O 1
ATOM 748 N N . GLY A 1 121 ? 2.61460 -14.66472 34.57473 1.000 25.89249 104 GLY B N 1
ATOM 749 C CA . GLY A 1 121 ? 3.22432 -15.61226 33.65804 1.000 28.56786 104 GLY B CA 1
ATOM 750 C C . GLY A 1 121 ? 4.14788 -16.68397 34.22716 1.000 25.52980 104 GLY B C 1
ATOM 751 O O . GLY A 1 121 ? 4.87584 -17.30764 33.45999 1.000 25.36165 104 GLY B O 1
ATOM 752 N N . ASN A 1 122 ? 4.15908 -16.91041 35.53141 1.000 23.68725 105 ASN B N 1
ATOM 753 C CA . ASN A 1 122 ? 4.99514 -17.97122 36.08070 1.000 26.07269 105 ASN B CA 1
ATOM 754 C C . ASN A 1 122 ? 4.22708 -19.28795 36.06169 1.000 23.82167 105 ASN B C 1
ATOM 755 O O . ASN A 1 122 ? 2.99427 -19.29984 36.10345 1.000 26.54553 105 ASN B O 1
ATOM 760 N N . TYR A 1 123 ? 4.95265 -20.39988 35.94374 1.000 24.14792 106 TYR B N 1
ATOM 761 C CA . TYR A 1 123 ? 4.28083 -21.69286 36.04299 1.000 21.24539 106 TYR B CA 1
ATOM 762 C C . TYR A 1 123 ? 5.29619 -22.77246 36.38648 1.000 24.53753 106 TYR B C 1
ATOM 763 O O . TYR A 1 123 ? 6.51187 -22.55866 36.29191 1.000 23.15930 106 TYR B O 1
ATOM 772 N N . ASP A 1 124 ? 4.77251 -23.94283 36.79988 1.000 22.31743 107 ASP B N 1
ATOM 773 C CA . ASP A 1 124 ? 5.63346 -24.98061 37.37768 1.000 22.88619 107 ASP B CA 1
ATOM 774 C C . ASP A 1 124 ? 6.58903 -25.56107 36.34194 1.000 22.20995 107 ASP B C 1
ATOM 775 O O . ASP A 1 124 ? 7.74717 -25.87479 36.66134 1.000 21.37864 107 ASP B O 1
ATOM 780 N N . TYR A 1 125 ? 6.10752 -25.77697 35.11522 1.000 19.93969 108 TYR B N 1
ATOM 781 C CA . TYR A 1 125 ? 6.93532 -26.43493 34.10674 1.000 20.32810 108 TYR B CA 1
ATOM 782 C C . TYR A 1 125 ? 8.18174 -25.60580 33.79170 1.000 20.23249 108 TYR B C 1
ATOM 783 O O . TYR A 1 125 ? 9.29118 -26.14087 33.72599 1.000 21.62554 108 TYR B O 1
ATOM 792 N N . ILE A 1 126 ? 8.02721 -24.29547 33.60929 1.000 20.40771 109 ILE B N 1
ATOM 793 C CA . ILE A 1 126 ? 9.19695 -23.48466 33.29275 1.000 20.30128 109 ILE B CA 1
ATOM 794 C C . ILE A 1 126 ? 10.14738 -23.42906 34.49072 1.000 20.32570 109 ILE B C 1
ATOM 795 O O . ILE A 1 126 ? 11.36997 -23.47498 34.32146 1.000 19.91103 109 ILE B O 1
ATOM 800 N N . GLU A 1 127 ? 9.62181 -23.39900 35.72386 1.000 17.13663 110 GLU B N 1
ATOM 801 C CA . GLU A 1 127 ? 10.53485 -23.41825 36.86732 1.000 20.92276 110 GLU B CA 1
ATOM 802 C C . GLU A 1 127 ? 11.27899 -24.75286 36.97003 1.000 21.61350 110 GLU B C 1
ATOM 803 O O . GLU A 1 127 ? 12.46746 -24.78215 37.32106 1.000 20.13985 110 GLU B O 1
ATOM 809 N N . ALA A 1 128 ? 10.60520 -25.86688 36.66563 1.000 22.72024 111 ALA B N 1
ATOM 810 C CA . ALA A 1 128 ? 11.27147 -27.16986 36.70641 1.000 20.70666 111 ALA B CA 1
ATOM 811 C C . ALA A 1 128 ? 12.30617 -27.31089 35.59468 1.000 18.64233 111 ALA B C 1
ATOM 812 O O . ALA A 1 128 ? 13.38983 -27.86140 35.82369 1.000 19.42039 111 ALA B O 1
ATOM 814 N N . VAL A 1 129 ? 11.99443 -26.83817 34.38532 1.000 19.16992 112 VAL B N 1
ATOM 815 C CA . VAL A 1 129 ? 12.96401 -26.94861 33.29253 1.000 18.60081 112 VAL B CA 1
ATOM 816 C C . VAL A 1 129 ? 14.19088 -26.07869 33.56025 1.000 19.58085 112 VAL B C 1
ATOM 817 O O . VAL A 1 129 ? 15.33281 -26.51458 33.33996 1.000 17.28993 112 VAL B O 1
ATOM 821 N N . GLU A 1 130 ? 13.98313 -24.84443 34.05204 1.000 16.67902 113 GLU B N 1
ATOM 822 C CA . GLU A 1 130 ? 15.09632 -24.01945 34.50200 1.000 18.32181 113 GLU B CA 1
ATOM 823 C C . GLU A 1 130 ? 15.99567 -24.78210 35.46590 1.000 18.52862 113 GLU B C 1
ATOM 824 O O . GLU A 1 130 ? 17.22228 -24.80106 35.30770 1.000 20.61850 113 GLU B O 1
ATOM 830 N N . GLN A 1 131 ? 15.40959 -25.38497 36.50301 1.000 19.50945 114 GLN B N 1
ATOM 831 C CA . GLN A 1 131 ? 16.25525 -26.04749 37.48804 1.000 17.52975 114 GLN B CA 1
ATOM 832 C C . GLN A 1 131 ? 16.99724 -27.24839 36.89596 1.000 19.88098 114 GLN B C 1
ATOM 833 O O . GLN A 1 131 ? 18.14385 -27.52143 37.27669 1.000 18.45888 114 GLN B O 1
ATOM 839 N N . GLU A 1 132 ? 16.37255 -27.97567 35.97296 1.000 21.49702 115 GLU B N 1
ATOM 840 C CA . GLU A 1 132 ? 17.06099 -29.07864 35.28763 1.000 23.25281 115 GLU B CA 1
ATOM 841 C C . GLU A 1 132 ? 18.26499 -28.59180 34.48907 1.000 21.77073 115 GLU B C 1
ATOM 842 O O . GLU A 1 132 ? 19.29738 -29.27683 34.40682 1.000 20.09676 115 GLU B O 1
ATOM 848 N N . ILE A 1 133 ? 18.12232 -27.44436 33.82878 1.000 20.12572 116 ILE B N 1
ATOM 849 C CA . ILE A 1 133 ? 19.23973 -26.89438 33.06640 1.000 20.12550 116 ILE B CA 1
ATOM 850 C C . ILE A 1 133 ? 20.34659 -26.45750 34.01268 1.000 20.03586 116 ILE B C 1
ATOM 851 O O . ILE A 1 133 ? 21.52163 -26.77450 33.79699 1.000 20.08772 116 ILE B O 1
ATOM 856 N N . ALA A 1 134 ? 19.98176 -25.76245 35.10080 1.000 21.43420 117 ALA B N 1
ATOM 857 C CA . ALA A 1 134 ? 20.97069 -25.38072 36.09829 1.000 20.97880 117 ALA B CA 1
ATOM 858 C C . ALA A 1 134 ? 21.69977 -26.61085 36.62951 1.000 22.81263 117 ALA B C 1
ATOM 859 O O . ALA A 1 134 ? 22.92988 -26.61015 36.74554 1.000 21.69487 117 ALA B O 1
ATOM 861 N N . ASP A 1 135 ? 20.95665 -27.67286 36.96565 1.000 18.79940 118 ASP B N 1
ATOM 862 C CA . ASP A 1 135 ? 21.60573 -28.87407 37.49446 1.000 22.51223 118 ASP B CA 1
ATOM 863 C C . ASP A 1 135 ? 22.55285 -29.48434 36.45939 1.000 22.14893 118 ASP B C 1
ATOM 864 O O . ASP A 1 135 ? 23.68720 -29.84210 36.79064 1.000 22.17524 118 ASP B O 1
ATOM 869 N N . PHE A 1 136 ? 22.13346 -29.53613 35.18568 1.000 21.30042 119 PHE B N 1
ATOM 870 C CA . PHE A 1 136 ? 23.00960 -30.05424 34.13072 1.000 22.37808 119 PHE B CA 1
ATOM 871 C C . PHE A 1 136 ? 24.28477 -29.22465 33.98131 1.000 22.44950 119 PHE B C 1
ATOM 872 O O . PHE A 1 136 ? 25.36095 -29.77975 33.74040 1.000 22.16572 119 PHE B O 1
ATOM 880 N N . LEU A 1 137 ? 24.20506 -27.90330 34.16566 1.000 21.62980 120 LEU B N 1
ATOM 881 C CA . LEU A 1 137 ? 25.36817 -27.04889 33.97674 1.000 21.68952 120 LEU B CA 1
ATOM 882 C C . LEU A 1 137 ? 26.13409 -26.77417 35.25836 1.000 21.67075 120 LEU B C 1
ATOM 883 O O . LEU A 1 137 ? 27.08620 -25.99154 35.23223 1.000 22.87249 120 LEU B O 1
ATOM 888 N N . GLY A 1 138 ? 25.76070 -27.39902 36.37068 1.000 19.42920 121 GLY B N 1
ATOM 889 C CA . GLY A 1 138 ? 26.47014 -27.15169 37.62246 1.000 25.22551 121 GLY B CA 1
ATOM 890 C C . GLY A 1 138 ? 26.19187 -25.81879 38.28799 1.000 24.15295 121 GLY B C 1
ATOM 891 O O . GLY A 1 138 ? 27.03706 -25.31675 39.03453 1.000 22.78356 121 GLY B O 1
ATOM 892 N N . ALA A 1 139 ? 25.04324 -25.21484 38.02735 1.000 21.25403 122 ALA B N 1
ATOM 893 C CA . ALA A 1 139 ? 24.71693 -23.91759 38.59808 1.000 20.40079 122 ALA B CA 1
ATOM 894 C C . ALA A 1 139 ? 23.62812 -24.10032 39.64647 1.000 26.41194 122 ALA B C 1
ATOM 895 O O . ALA A 1 139 ? 22.90786 -25.09608 39.64607 1.000 20.53120 122 ALA B O 1
ATOM 897 N N . GLU A 1 140 ? 23.50875 -23.11739 40.53844 1.000 22.07457 123 GLU B N 1
ATOM 898 C CA . GLU A 1 140 ? 22.49847 -23.18353 41.59010 1.000 23.54778 123 GLU B CA 1
ATOM 899 C C . GLU A 1 140 ? 21.08901 -22.96769 41.04303 1.000 23.49989 123 GLU B C 1
ATOM 900 O O . GLU A 1 140 ? 20.14043 -23.61744 41.49810 1.000 18.10339 123 GLU B O 1
ATOM 906 N N . THR A 1 141 ? 20.91531 -21.99629 40.14367 1.000 22.73875 124 THR B N 1
ATOM 907 C CA . THR A 1 141 ? 19.60455 -21.61742 39.62797 1.000 20.63030 124 THR B CA 1
ATOM 908 C C . THR A 1 141 ? 19.75165 -21.16803 38.17720 1.000 20.27791 124 THR B C 1
ATOM 909 O O . THR A 1 141 ? 20.84367 -20.83981 37.71187 1.000 20.42786 124 THR B O 1
ATOM 913 N N . ALA A 1 142 ? 18.62281 -21.11221 37.47270 1.000 18.27671 125 ALA B N 1
ATOM 914 C CA . ALA A 1 142 ? 18.59371 -20.65497 36.09195 1.000 19.71578 125 ALA B CA 1
ATOM 915 C C . ALA A 1 142 ? 17.35345 -19.79803 35.89545 1.000 22.89574 125 ALA B C 1
ATOM 916 O O . ALA A 1 142 ? 16.33468 -20.01469 36.56090 1.000 22.30288 125 ALA B O 1
ATOM 918 N N . LEU A 1 143 ? 17.45207 -18.80691 34.98676 1.000 21.63705 126 LEU B N 1
ATOM 919 C CA . LEU A 1 143 ? 16.32544 -17.95782 34.58425 1.000 20.48192 126 LEU B CA 1
ATOM 920 C C . LEU A 1 143 ? 16.24658 -17.91660 33.05766 1.000 20.17458 126 LEU B C 1
ATOM 921 O O . LEU A 1 143 ? 17.22481 -17.55350 32.38946 1.000 18.37181 126 LEU B O 1
ATOM 926 N N . MET A 1 144 ? 15.08016 -18.24440 32.49898 1.000 21.22729 127 MET B N 1
ATOM 927 C CA . MET A 1 144 ? 14.93528 -18.39301 31.05408 1.000 20.80627 127 MET B CA 1
ATOM 928 C C . MET A 1 144 ? 14.53964 -17.07630 30.38662 1.000 20.59604 127 MET B C 1
ATOM 929 O O . MET A 1 144 ? 13.73733 -16.31078 30.91301 1.000 19.92101 127 MET B O 1
ATOM 934 N N . PHE A 1 145 ? 15.10736 -16.82526 29.20947 1.000 20.40504 128 PHE B N 1
ATOM 935 C CA . PHE A 1 145 ? 14.88592 -15.61837 28.41512 1.000 22.07611 128 PHE B CA 1
ATOM 936 C C . PHE A 1 145 ? 14.50696 -16.02166 26.99817 1.000 23.24930 128 PHE B C 1
ATOM 937 O O . PHE A 1 145 ? 14.72105 -17.16479 26.60111 1.000 20.99462 128 PHE B O 1
ATOM 945 N N . ASN A 1 146 ? 13.95799 -15.07616 26.20343 1.000 22.35706 129 ASN B N 1
ATOM 946 C CA . ASN A 1 146 ? 13.61199 -15.51982 24.85684 1.000 27.88298 129 ASN B CA 1
ATOM 947 C C . ASN A 1 146 ? 14.82365 -15.56272 23.93175 1.000 25.72217 129 ASN B C 1
ATOM 948 O O . ASN A 1 146 ? 14.70498 -16.07855 22.81566 1.000 27.21870 129 ASN B O 1
ATOM 953 N N . SER A 1 147 ? 15.97665 -15.04135 24.35424 1.000 23.84384 130 SER B N 1
ATOM 954 C CA . SER A 1 147 ? 17.15662 -14.98855 23.49431 1.000 21.64561 130 SER B CA 1
ATOM 955 C C . SER A 1 147 ? 18.37688 -14.77893 24.37154 1.000 21.78947 130 SER B C 1
ATOM 956 O O . SER A 1 147 ? 18.26590 -14.31852 25.50871 1.000 22.20273 130 SER B O 1
ATOM 959 N N . GLY A 1 148 ? 19.55145 -15.09220 23.81962 1.000 21.65200 131 GLY B N 1
ATOM 960 C CA . GLY A 1 148 ? 20.77617 -14.69744 24.49407 1.000 21.45690 131 GLY B CA 1
ATOM 961 C C . GLY A 1 148 ? 20.91484 -13.18736 24.58903 1.000 21.75739 131 GLY B C 1
ATOM 962 O O . GLY A 1 148 ? 21.40390 -12.66227 25.59056 1.000 19.64677 131 GLY B O 1
ATOM 963 N N . SER A 1 149 ? 20.50030 -12.47186 23.53937 1.000 19.73910 132 SER B N 1
ATOM 964 C CA . SER A 1 149 ? 20.55796 -11.01546 23.57409 1.000 21.90175 132 SER B CA 1
ATOM 965 C C . SER A 1 149 ? 19.78658 -10.46392 24.75650 1.000 21.53182 132 SER B C 1
ATOM 966 O O . SER A 1 149 ? 20.27126 -9.56451 25.44726 1.000 20.49528 132 SER B O 1
ATOM 969 N N . ASN A 1 150 ? 18.55430 -10.93970 24.95679 1.000 21.52517 133 ASN B N 1
ATOM 970 C CA . ASN A 1 150 ? 17.73929 -10.46089 26.07321 1.000 24.59471 133 ASN B CA 1
ATOM 971 C C . ASN A 1 150 ? 18.37571 -10.84338 27.40414 1.000 23.32413 133 ASN B C 1
ATOM 972 O O . ASN A 1 150 ? 18.26626 -10.10716 28.38151 1.000 19.60831 133 ASN B O 1
ATOM 977 N N . GLY A 1 151 ? 18.98341 -12.03030 27.48067 1.000 22.82046 134 GLY B N 1
ATOM 978 C CA . GLY A 1 151 ? 19.72870 -12.39316 28.68093 1.000 22.39122 134 GLY B CA 1
ATOM 979 C C . GLY A 1 151 ? 20.81308 -11.38707 29.02141 1.000 23.06747 134 GLY B C 1
ATOM 980 O O . GLY A 1 151 ? 20.88661 -10.89502 30.14454 1.000 21.86573 134 GLY B O 1
ATOM 981 N N . ASN A 1 152 ? 21.65057 -11.03366 28.03944 1.000 20.20892 135 ASN B N 1
ATOM 982 C CA . ASN A 1 152 ? 22.68411 -10.03015 28.29143 1.000 19.75663 135 ASN B CA 1
ATOM 983 C C . ASN A 1 152 ? 22.08426 -8.67903 28.66609 1.000 20.89210 135 ASN B C 1
ATOM 984 O O . ASN A 1 152 ? 22.63055 -7.98183 29.52829 1.000 20.55021 135 ASN B O 1
ATOM 989 N N . ILE A 1 153 ? 20.99392 -8.26830 27.99387 1.000 19.82587 136 ILE B N 1
ATOM 990 C CA . ILE A 1 153 ? 20.35059 -6.99351 28.33275 1.000 20.49956 136 ILE B CA 1
ATOM 991 C C . ILE A 1 153 ? 19.96511 -6.98348 29.80602 1.000 21.20315 136 ILE B C 1
ATOM 992 O O . ILE A 1 153 ? 20.17607 -5.99131 30.52481 1.000 21.99989 136 ILE B O 1
ATOM 997 N N . ALA A 1 154 ? 19.33756 -8.06813 30.26290 1.000 19.03178 137 ALA B N 1
ATOM 998 C CA . ALA A 1 154 ? 18.92862 -8.15915 31.66263 1.000 20.41663 137 ALA B CA 1
ATOM 999 C C . ALA A 1 154 ? 20.13046 -8.09926 32.59512 1.000 22.56918 137 ALA B C 1
ATOM 1000 O O . ALA A 1 154 ? 20.09536 -7.41652 33.63448 1.000 21.75305 137 ALA B O 1
ATOM 1002 N N . ILE A 1 155 ? 21.19536 -8.82177 32.25212 1.000 19.28402 138 ILE B N 1
ATOM 1003 C CA . ILE A 1 155 ? 22.35336 -8.88849 33.14047 1.000 20.71196 138 ILE B CA 1
ATOM 1004 C C . ILE A 1 155 ? 22.92409 -7.49514 33.37061 1.000 20.02858 138 ILE B C 1
ATOM 1005 O O . ILE A 1 155 ? 23.11930 -7.06250 34.51200 1.000 19.18300 138 ILE B O 1
ATOM 1010 N N . TYR A 1 156 ? 23.22923 -6.78852 32.29125 1.000 18.73884 139 TYR B N 1
ATOM 1011 C CA . TYR A 1 156 ? 23.97602 -5.55727 32.43577 1.000 21.88636 139 TYR B CA 1
ATOM 1012 C C . TYR A 1 156 ? 23.09237 -4.40132 32.82544 1.000 21.60887 139 TYR B C 1
ATOM 1013 O O . TYR A 1 156 ? 23.61757 -3.41436 33.33776 1.000 22.78939 139 TYR B O 1
ATOM 1022 N N . THR A 1 157 ? 21.76805 -4.52150 32.67871 1.000 21.27561 140 THR B N 1
ATOM 1023 C CA . THR A 1 157 ? 20.91786 -3.47825 33.25381 1.000 24.31939 140 THR B CA 1
ATOM 1024 C C . THR A 1 157 ? 20.54267 -3.74742 34.71033 1.000 22.97409 140 THR B C 1
ATOM 1025 O O . THR A 1 157 ? 20.34955 -2.78973 35.47436 1.000 23.50660 140 THR B O 1
ATOM 1029 N N . ALA A 1 158 ? 20.44750 -5.00992 35.13706 1.000 20.60924 141 ALA B N 1
ATOM 1030 C CA . ALA A 1 158 ? 20.00920 -5.30272 36.50231 1.000 24.10323 141 ALA B CA 1
ATOM 1031 C C . ALA A 1 158 ? 21.16780 -5.42828 37.48390 1.000 24.20509 141 ALA B C 1
ATOM 1032 O O . ALA A 1 158 ? 21.04949 -4.97070 38.62635 1.000 23.73222 141 ALA B O 1
ATOM 1034 N N . ILE A 1 159 ? 22.29705 -5.98703 37.06429 1.000 19.96821 142 ILE B N 1
ATOM 1035 C CA . ILE A 1 159 ? 23.31277 -6.43927 38.01800 1.000 22.71066 142 ILE B CA 1
ATOM 1036 C C . ILE A 1 159 ? 24.30265 -5.35817 38.44385 1.000 24.29547 142 ILE B C 1
ATOM 1037 O O . ILE A 1 159 ? 24.55315 -5.21515 39.65251 1.000 24.21066 142 ILE B O 1
ATOM 1042 N N . PRO A 1 160 ? 24.92482 -4.60926 37.54088 1.000 24.19753 143 PRO B N 1
ATOM 1043 C CA . PRO A 1 160 ? 25.89434 -3.60776 38.00085 1.000 23.84007 143 PRO B CA 1
ATOM 1044 C C . PRO A 1 160 ? 25.22052 -2.59218 38.92030 1.000 24.28011 143 PRO B C 1
ATOM 1045 O O . PRO A 1 160 ? 24.10628 -2.13616 38.65722 1.000 24.51370 143 PRO B O 1
ATOM 1049 N N . ARG A 1 161 ? 25.91013 -2.26389 40.03490 1.000 25.09165 144 ARG B N 1
ATOM 1050 C CA A ARG A 1 161 ? 25.45754 -1.30353 41.02779 0.486 26.64554 144 ARG B CA 1
ATOM 1051 C CA B ARG A 1 161 ? 25.45604 -1.30162 41.02461 0.514 26.53528 144 ARG B CA 1
ATOM 1052 C C . ARG A 1 161 ? 26.20098 0.01544 40.88163 1.000 26.78072 144 ARG B C 1
ATOM 1053 O O . ARG A 1 161 ? 27.33061 0.05420 40.37265 1.000 26.51475 144 ARG B O 1
ATOM 1068 N N . PRO A 1 162 ? 25.59352 1.11835 41.31134 1.000 26.97741 145 PRO B N 1
ATOM 1069 C CA . PRO A 1 162 ? 26.32057 2.38966 41.29321 1.000 24.56903 145 PRO B CA 1
ATOM 1070 C C . PRO A 1 162 ? 27.58306 2.24492 42.13116 1.000 25.77535 145 PRO B C 1
ATOM 1071 O O . PRO A 1 162 ? 27.54946 1.72366 43.24747 1.000 28.42562 145 PRO B O 1
ATOM 1075 N N . GLY A 1 163 ? 28.69094 2.69619 41.58388 1.000 25.44413 146 GLY B N 1
ATOM 1076 C CA . GLY A 1 163 ? 29.97519 2.58259 42.23088 1.000 25.99067 146 GLY B CA 1
ATOM 1077 C C . GLY A 1 163 ? 30.76792 1.37699 41.78615 1.000 24.10443 146 GLY B C 1
ATOM 1078 O O . GLY A 1 163 ? 31.98127 1.32355 42.03864 1.000 27.32702 146 GLY B O 1
ATOM 1079 N N . ASP A 1 164 ? 30.10763 0.40816 41.14219 1.000 25.14164 147 ASP B N 1
ATOM 1080 C CA . ASP A 1 164 ? 30.80987 -0.71959 40.53089 1.000 23.86104 147 ASP B CA 1
ATOM 1081 C C . ASP A 1 164 ? 31.52595 -0.27294 39.26289 1.000 27.01544 147 ASP B C 1
ATOM 1082 O O . ASP A 1 164 ? 31.20722 0.75379 38.65251 1.000 26.69472 147 ASP B O 1
ATOM 1087 N N . ALA A 1 165 ? 32.49919 -1.07674 38.85121 1.000 24.73249 148 ALA B N 1
ATOM 1088 C CA . ALA A 1 165 ? 33.13625 -0.92413 37.56286 1.000 24.05850 148 ALA B CA 1
ATOM 1089 C C . ALA A 1 165 ? 32.89226 -2.17957 36.73706 1.000 24.80405 148 ALA B C 1
ATOM 1090 O O . ALA A 1 165 ? 32.73231 -3.27229 37.29151 1.000 22.71376 148 ALA B O 1
ATOM 1092 N N . ILE A 1 166 ? 32.84866 -2.01075 35.41583 1.000 21.71603 149 ILE B N 1
ATOM 1093 C CA . ILE A 1 166 ? 32.78525 -3.14074 34.46988 1.000 22.26650 149 ILE B CA 1
ATOM 1094 C C . ILE A 1 166 ? 34.04589 -3.12349 33.62096 1.000 24.12824 149 ILE B C 1
ATOM 1095 O O . ILE A 1 166 ? 34.34163 -2.12419 32.95944 1.000 25.33797 149 ILE B O 1
ATOM 1100 N N . VAL A 1 167 ? 34.78216 -4.23593 33.62139 1.000 24.55911 150 VAL B N 1
ATOM 1101 C CA . VAL A 1 167 ? 35.95000 -4.41446 32.76917 1.000 24.10613 150 VAL B CA 1
ATOM 1102 C C . VAL A 1 167 ? 35.58630 -5.50647 31.77297 1.000 23.39429 150 VAL B C 1
ATOM 1103 O O . VAL A 1 167 ? 35.26420 -6.63796 32.17242 1.000 22.45203 150 VAL B O 1
ATOM 1107 N N . TYR A 1 168 ? 35.60703 -5.17775 30.48732 1.000 21.88615 151 TYR B N 1
ATOM 1108 C CA . TYR A 1 168 ? 35.07515 -6.08461 29.47717 1.000 21.19581 151 TYR B CA 1
ATOM 1109 C C . TYR A 1 168 ? 36.01657 -6.22974 28.28671 1.000 20.51520 151 TYR B C 1
ATOM 1110 O O . TYR A 1 168 ? 36.69299 -5.28234 27.87776 1.000 24.88418 151 TYR B O 1
ATOM 1119 N N . ASP A 1 169 ? 36.05410 -7.44744 27.74312 1.000 21.25864 152 ASP B N 1
ATOM 1120 C CA . ASP A 1 169 ? 36.72212 -7.70202 26.48276 1.000 20.77867 152 ASP B CA 1
ATOM 1121 C C . ASP A 1 169 ? 36.09212 -6.84216 25.39412 1.000 23.84383 152 ASP B C 1
ATOM 1122 O O . ASP A 1 169 ? 34.86858 -6.73151 25.29537 1.000 24.28553 152 ASP B O 1
ATOM 1127 N N . GLU A 1 170 ? 36.93224 -6.17519 24.60646 1.000 26.16717 153 GLU B N 1
ATOM 1128 C CA . GLU A 1 170 ? 36.38937 -5.29011 23.57728 1.000 25.96849 153 GLU B CA 1
ATOM 1129 C C . GLU A 1 170 ? 35.45518 -6.00950 22.60650 1.000 26.04988 153 GLU B C 1
ATOM 1130 O O . GLU A 1 170 ? 34.58059 -5.35555 22.03086 1.000 27.08192 153 GLU B O 1
ATOM 1136 N N . LEU A 1 171 ? 35.55726 -7.34403 22.45927 1.000 23.71686 154 LEU B N 1
ATOM 1137 C CA . LEU A 1 171 ? 34.71872 -8.05143 21.50252 1.000 24.88636 154 LEU B CA 1
ATOM 1138 C C . LEU A 1 171 ? 33.53090 -8.78241 22.13839 1.000 24.14892 154 LEU B C 1
ATOM 1139 O O . LEU A 1 171 ? 33.00951 -9.72023 21.53114 1.000 25.27572 154 LEU B O 1
ATOM 1144 N N . VAL A 1 172 ? 33.07772 -8.37427 23.32973 1.000 26.86457 155 VAL B N 1
ATOM 1145 C CA . VAL A 1 172 ? 31.77239 -8.85731 23.78353 1.000 21.74508 155 VAL B CA 1
ATOM 1146 C C . VAL A 1 172 ? 30.68526 -8.49073 22.74675 1.000 25.55580 155 VAL B C 1
ATOM 1147 O O . VAL A 1 172 ? 30.85849 -7.61370 21.86699 1.000 23.58408 155 VAL B O 1
ATOM 1151 N N . HIS A 1 173 ? 29.55135 -9.17073 22.87051 1.000 24.42168 156 HIS B N 1
ATOM 1152 C CA . HIS A 1 173 ? 28.46672 -9.15745 21.90067 1.000 22.70953 156 HIS B CA 1
ATOM 1153 C C . HIS A 1 173 ? 27.74116 -7.81647 21.89412 1.000 24.36278 156 HIS B C 1
ATOM 1154 O O . HIS A 1 173 ? 27.74243 -7.08059 22.87280 1.000 22.75181 156 HIS B O 1
ATOM 1161 N N . PHE A 1 174 ? 27.04972 -7.54548 20.78687 1.000 25.05939 157 PHE B N 1
ATOM 1162 C CA . PHE A 1 174 ? 26.26381 -6.31640 20.67221 1.000 23.97718 157 PHE B CA 1
ATOM 1163 C C . PHE A 1 174 ? 25.34534 -6.11607 21.86618 1.000 24.37763 157 PHE B C 1
ATOM 1164 O O . PHE A 1 174 ? 25.19220 -4.99237 22.36635 1.000 21.66210 157 PHE B O 1
ATOM 1172 N N . SER A 1 175 ? 24.69782 -7.19332 22.32496 1.000 23.27431 158 SER B N 1
ATOM 1173 C CA . SER A 1 175 ? 23.74558 -7.06167 23.42079 1.000 22.06095 158 SER B CA 1
ATOM 1174 C C . SER A 1 175 ? 24.43330 -6.63129 24.69865 1.000 21.87417 158 SER B C 1
ATOM 1175 O O . SER A 1 175 ? 23.84168 -5.90546 25.50146 1.000 21.91651 158 SER B O 1
ATOM 1178 N N . THR A 1 176 ? 25.66596 -7.08907 24.91546 1.000 21.46176 159 THR B N 1
ATOM 1179 C CA . THR A 1 176 ? 26.40598 -6.69494 26.11107 1.000 19.74860 159 THR B CA 1
ATOM 1180 C C . THR A 1 176 ? 26.81279 -5.22710 26.02533 1.000 21.17083 159 THR B C 1
ATOM 1181 O O . THR A 1 176 ? 26.67407 -4.46980 26.99367 1.000 23.32802 159 THR B O 1
ATOM 1185 N N . HIS A 1 177 ? 27.26723 -4.77995 24.86138 1.000 22.59926 160 HIS B N 1
ATOM 1186 C CA . HIS A 1 177 ? 27.51998 -3.34221 24.72267 1.000 22.49280 160 HIS B CA 1
ATOM 1187 C C . HIS A 1 177 ? 26.26341 -2.51875 25.01163 1.000 23.95168 160 HIS B C 1
ATOM 1188 O O . HIS A 1 177 ? 26.34307 -1.45852 25.64238 1.000 25.44292 160 HIS B O 1
ATOM 1195 N N . THR A 1 178 ? 25.10274 -2.95566 24.50340 1.000 24.90726 161 THR B N 1
ATOM 1196 C CA . THR A 1 178 ? 23.86970 -2.18882 24.68606 1.000 23.16285 161 THR B CA 1
ATOM 1197 C C . THR A 1 178 ? 23.45905 -2.16766 26.15123 1.000 23.78673 161 THR B C 1
ATOM 1198 O O . THR A 1 178 ? 23.07670 -1.11968 26.69842 1.000 21.07914 161 THR B O 1
ATOM 1202 N N . GLY A 1 179 ? 23.50885 -3.33178 26.79193 1.000 22.89199 162 GLY B N 1
ATOM 1203 C CA . GLY A 1 179 ? 23.16336 -3.40128 28.19943 1.000 24.68970 162 GLY B CA 1
ATOM 1204 C C . GLY A 1 179 ? 24.07852 -2.56504 29.07051 1.000 24.03989 162 GLY B C 1
ATOM 1205 O O . GLY A 1 179 ? 23.61779 -1.88695 29.99595 1.000 24.95329 162 GLY B O 1
ATOM 1206 N N . MET A 1 180 ? 25.38813 -2.60783 28.79525 1.000 24.96514 163 MET B N 1
ATOM 1207 C CA . MET A 1 180 ? 26.32903 -1.82817 29.59577 1.000 25.27577 163 MET B CA 1
ATOM 1208 C C . MET A 1 180 ? 26.08261 -0.32427 29.43911 1.000 26.72072 163 MET B C 1
ATOM 1209 O O . MET A 1 180 ? 26.23974 0.43593 30.39964 1.000 28.28882 163 MET B O 1
ATOM 1214 N N . ALA A 1 181 ? 25.68065 0.11335 28.25226 1.000 26.50842 164 ALA B N 1
ATOM 1215 C CA . ALA A 1 181 ? 25.38479 1.53301 28.06520 1.000 28.25205 164 ALA B CA 1
ATOM 1216 C C . ALA A 1 181 ? 24.16342 1.95160 28.87584 1.000 33.15452 164 ALA B C 1
ATOM 1217 O O . ALA A 1 181 ? 24.08139 3.09439 29.35144 1.000 28.84076 164 ALA B O 1
ATOM 1219 N N . ALA A 1 182 ? 23.23360 1.02807 29.08683 1.000 25.65071 165 ALA B N 1
ATOM 1220 C CA . ALA A 1 182 ? 22.05310 1.25312 29.89713 1.000 30.29705 165 ALA B CA 1
ATOM 1221 C C . ALA A 1 182 ? 22.27086 0.91050 31.37106 1.000 31.49017 165 ALA B C 1
ATOM 1222 O O . ALA A 1 182 ? 21.30212 0.94489 32.13684 1.000 27.45355 165 ALA B O 1
ATOM 1224 N N . SER A 1 183 ? 23.51458 0.60951 31.77384 1.000 26.42002 166 SER B N 1
ATOM 1225 C CA . SER A 1 183 ? 23.88699 0.20440 33.13213 1.000 29.70698 166 SER B CA 1
ATOM 1226 C C . SER A 1 183 ? 23.87342 1.36476 34.12248 1.000 28.10762 166 SER B C 1
ATOM 1227 O O . SER A 1 183 ? 24.02230 2.52176 33.75088 1.000 27.85202 166 SER B O 1
ATOM 1230 N N . LEU A 1 184 ? 23.77387 1.02536 35.41417 1.000 24.83360 167 LEU B N 1
ATOM 1231 C CA . LEU A 1 184 ? 23.97799 2.00226 36.48408 1.000 30.41333 167 LEU B CA 1
ATOM 1232 C C . LEU A 1 184 ? 25.44757 2.14761 36.85798 1.000 35.59303 167 LEU B C 1
ATOM 1233 O O . LEU A 1 184 ? 25.78176 2.96520 37.72915 1.000 30.45254 167 LEU B O 1
ATOM 1238 N N . ALA A 1 185 ? 26.32729 1.36624 36.23112 1.000 27.75973 168 ALA B N 1
ATOM 1239 C CA . ALA A 1 185 ? 27.75427 1.48082 36.48556 1.000 31.25303 168 ALA B CA 1
ATOM 1240 C C . ALA A 1 185 ? 28.29831 2.67535 35.71230 1.000 33.38982 168 ALA B C 1
ATOM 1241 O O . ALA A 1 185 ? 28.05115 2.80813 34.51198 1.000 36.92297 168 ALA B O 1
ATOM 1243 N N . THR A 1 186 ? 29.03108 3.54937 36.38869 1.000 33.31950 169 THR B N 1
ATOM 1244 C CA . THR A 1 186 ? 29.59098 4.71633 35.71999 1.000 34.92663 169 THR B CA 1
ATOM 1245 C C . THR A 1 186 ? 31.03997 4.53159 35.30703 1.000 39.76611 169 THR B C 1
ATOM 1246 O O . THR A 1 186 ? 31.60601 5.43806 34.70011 1.000 42.93526 169 THR B O 1
ATOM 1250 N N . THR A 1 187 ? 31.66600 3.39671 35.61833 1.000 32.61055 170 THR B N 1
ATOM 1251 C CA . THR A 1 187 ? 33.01185 3.11361 35.14124 1.000 25.86689 170 THR B CA 1
ATOM 1252 C C . THR A 1 187 ? 32.93288 1.86752 34.28057 1.000 29.02444 170 THR B C 1
ATOM 1253 O O . THR A 1 187 ? 32.56264 0.80860 34.78187 1.000 25.72851 170 THR B O 1
ATOM 1257 N N . LYS A 1 188 ? 33.24599 1.99451 32.99544 1.000 26.06342 171 LYS B N 1
ATOM 1258 C CA . LYS A 1 188 ? 33.24092 0.84575 32.09086 1.000 25.81085 171 LYS B CA 1
ATOM 1259 C C . LYS A 1 188 ? 34.50729 0.90525 31.25768 1.000 28.01208 171 LYS B C 1
ATOM 1260 O O . LYS A 1 188 ? 34.79217 1.94135 30.63873 1.000 27.63891 171 LYS B O 1
ATOM 1266 N N . VAL A 1 189 ? 35.29204 -0.17206 31.27650 1.000 24.46036 172 VAL B N 1
ATOM 1267 C CA . VAL A 1 189 ? 36.64485 -0.15466 30.70987 1.000 24.64072 172 VAL B CA 1
ATOM 1268 C C . VAL A 1 189 ? 36.83794 -1.36512 29.80592 1.000 29.15411 172 VAL B C 1
ATOM 1269 O O . VAL A 1 189 ? 36.78325 -2.51188 30.26802 1.000 26.64979 172 VAL B O 1
ATOM 1273 N N . ALA A 1 190 ? 37.11670 -1.11130 28.53536 1.000 27.86106 173 ALA B N 1
ATOM 1274 C CA . ALA A 1 190 ? 37.40596 -2.17838 27.59254 1.000 26.80791 173 ALA B CA 1
ATOM 1275 C C . ALA A 1 190 ? 38.88006 -2.58309 27.67011 1.000 30.85814 173 ALA B C 1
ATOM 1276 O O . ALA A 1 190 ? 39.74615 -1.76916 28.00336 1.000 27.95102 173 ALA B O 1
ATOM 1278 N N . PHE A 1 191 ? 39.17688 -3.85338 27.34472 1.000 27.53569 174 PHE B N 1
ATOM 1279 C CA . PHE A 1 191 ? 40.57053 -4.26114 27.16658 1.000 31.21468 174 PHE B CA 1
ATOM 1280 C C . PHE A 1 191 ? 40.76182 -5.01837 25.85737 1.000 29.37457 174 PHE B C 1
ATOM 1281 O O . PHE A 1 191 ? 39.84080 -5.66598 25.35169 1.000 28.24408 174 PHE B O 1
ATOM 1289 N N . ARG A 1 192 ? 41.97434 -4.88644 25.29956 1.000 29.04991 175 ARG B N 1
ATOM 1290 C CA . ARG A 1 192 ? 42.32541 -5.48933 24.01359 1.000 29.39074 175 ARG B CA 1
ATOM 1291 C C . ARG A 1 192 ? 42.02994 -6.99161 23.98559 1.000 27.56172 175 ARG B C 1
ATOM 1292 O O . ARG A 1 192 ? 42.34415 -7.71466 24.93221 1.000 28.21066 175 ARG B O 1
ATOM 1300 N N . HIS A 1 193 ? 41.45008 -7.44604 22.87594 1.000 28.79999 176 HIS B N 1
ATOM 1301 C CA . HIS A 1 193 ? 40.82050 -8.76313 22.79678 1.000 31.40753 176 HIS B CA 1
ATOM 1302 C C . HIS A 1 193 ? 41.72010 -9.89603 23.27040 1.000 29.31991 176 HIS B C 1
ATOM 1303 O O . HIS A 1 193 ? 42.83527 -10.08541 22.77503 1.000 26.56946 176 HIS B O 1
ATOM 1310 N N . ASN A 1 194 ? 41.21149 -10.65050 24.24329 1.000 29.17514 177 ASN B N 1
ATOM 1311 C CA . ASN A 1 194 ? 41.80485 -11.89179 24.72232 1.000 30.16622 177 ASN B CA 1
ATOM 1312 C C . ASN A 1 194 ? 43.22540 -11.70076 25.23132 1.000 32.32699 177 ASN B C 1
ATOM 1313 O O . ASN A 1 194 ? 43.96869 -12.66619 25.35651 1.000 33.72302 177 ASN B O 1
ATOM 1318 N N . ASP A 1 195 ? 43.60577 -10.46948 25.56821 1.000 33.72158 178 ASP B N 1
ATOM 1319 C CA . ASP A 1 195 ? 44.98470 -10.11526 25.89349 1.000 34.32116 178 ASP B CA 1
ATOM 1320 C C . ASP A 1 195 ? 45.14016 -10.05561 27.41037 1.000 35.50170 178 ASP B C 1
ATOM 1321 O O . ASP A 1 195 ? 44.57962 -9.16899 28.06016 1.000 33.05518 178 ASP B O 1
ATOM 1326 N N . LEU A 1 196 ? 45.91573 -10.98209 27.97485 1.000 35.77080 179 LEU B N 1
ATOM 1327 C CA . LEU A 1 196 ? 46.02420 -11.04629 29.42884 1.000 38.91993 179 LEU B CA 1
ATOM 1328 C C . LEU A 1 196 ? 46.77995 -9.84516 29.98636 1.000 39.84382 179 LEU B C 1
ATOM 1329 O O . LEU A 1 196 ? 46.46363 -9.36518 31.08186 1.000 31.51431 179 LEU B O 1
ATOM 1334 N N . ASP A 1 197 ? 47.80077 -9.36529 29.27228 1.000 40.42573 180 ASP B N 1
ATOM 1335 C CA . ASP A 1 197 ? 48.49141 -8.15224 29.71078 1.000 38.60091 180 ASP B CA 1
ATOM 1336 C C . ASP A 1 197 ? 47.54529 -6.95748 29.72007 1.000 35.90028 180 ASP B C 1
ATOM 1337 O O . ASP A 1 197 ? 47.50592 -6.19467 30.69258 1.000 35.25863 180 ASP B O 1
ATOM 1342 N N . ALA A 1 198 ? 46.74881 -6.79166 28.65970 1.000 35.37125 181 ALA B N 1
ATOM 1343 C CA . ALA A 1 198 ? 45.79950 -5.68157 28.63299 1.000 35.93385 181 ALA B CA 1
ATOM 1344 C C . ALA A 1 198 ? 44.77200 -5.80906 29.74742 1.000 35.87318 181 ALA B C 1
ATOM 1345 O O . ALA A 1 198 ? 44.39309 -4.80995 30.37181 1.000 30.41620 181 ALA B O 1
ATOM 1347 N N . PHE A 1 199 ? 44.30449 -7.03011 30.00776 1.000 29.57782 182 PHE B N 1
ATOM 1348 C CA . PHE A 1 199 ? 43.34796 -7.24052 31.08874 1.000 29.46667 182 PHE B CA 1
ATOM 1349 C C . PHE A 1 199 ? 43.94054 -6.83288 32.43058 1.000 29.64306 182 PHE B C 1
ATOM 1350 O O . PHE A 1 199 ? 43.29368 -6.14213 33.23089 1.000 29.10545 182 PHE B O 1
ATOM 1358 N N . ARG A 1 200 ? 45.16918 -7.27423 32.70571 1.000 29.87916 183 ARG B N 1
ATOM 1359 C CA . ARG A 1 200 ? 45.80399 -6.90164 33.96163 1.000 34.77764 183 ARG B CA 1
ATOM 1360 C C . ARG A 1 200 ? 45.90941 -5.39217 34.07582 1.000 35.76295 183 ARG B C 1
ATOM 1361 O O . ARG A 1 200 ? 45.63578 -4.81917 35.13619 1.000 32.29520 183 ARG B O 1
ATOM 1369 N N . GLU A 1 201 ? 46.26772 -4.72754 32.97861 1.000 31.91068 184 GLU B N 1
ATOM 1370 C CA . GLU A 1 201 ? 46.41009 -3.27620 33.00317 1.000 35.02160 184 GLU B CA 1
ATOM 1371 C C . GLU A 1 201 ? 45.07841 -2.60376 33.30337 1.000 33.45916 184 GLU B C 1
ATOM 1372 O O . GLU A 1 201 ? 45.00880 -1.66461 34.10935 1.000 35.55130 184 GLU B O 1
ATOM 1378 N N . ALA A 1 202 ? 44.00785 -3.06688 32.65504 1.000 31.48306 185 ALA B N 1
ATOM 1379 C CA . ALA A 1 202 ? 42.68551 -2.50655 32.90467 1.000 32.18190 185 ALA B CA 1
ATOM 1380 C C . ALA A 1 202 ? 42.26246 -2.71900 34.35311 1.000 30.82414 185 ALA B C 1
ATOM 1381 O O . ALA A 1 202 ? 41.76691 -1.79143 35.00173 1.000 29.28433 185 ALA B O 1
ATOM 1383 N N . MET A 1 203 ? 42.46247 -3.93150 34.88551 1.000 29.98573 186 MET B N 1
ATOM 1384 C CA . MET A 1 203 ? 42.08146 -4.20193 36.26534 1.000 29.61281 186 MET B CA 1
ATOM 1385 C C . MET A 1 203 ? 42.87327 -3.34555 37.24404 1.000 30.76674 186 MET B C 1
ATOM 1386 O O . MET A 1 203 ? 42.31440 -2.78434 38.18884 1.000 29.12096 186 MET B O 1
ATOM 1391 N N . SER A 1 204 ? 44.18895 -3.26022 37.05304 1.000 30.01138 187 SER B N 1
ATOM 1392 C CA . SER A 1 204 ? 45.01090 -2.56707 38.03396 1.000 33.29254 187 SER B CA 1
ATOM 1393 C C . SER A 1 204 ? 44.80144 -1.05739 37.96218 1.000 36.15271 187 SER B C 1
ATOM 1394 O O . SER A 1 204 ? 44.80338 -0.38736 38.99551 1.000 34.29865 187 SER B O 1
ATOM 1397 N N . SER A 1 205 ? 44.57755 -0.50410 36.76490 1.000 32.92376 188 SER B N 1
ATOM 1398 C CA . SER A 1 205 ? 44.33400 0.93293 36.67670 1.000 35.64683 188 SER B CA 1
ATOM 1399 C C . SER A 1 205 ? 42.94939 1.29699 37.20519 1.000 36.11319 188 SER B C 1
ATOM 1400 O O . SER A 1 205 ? 42.76359 2.38825 37.76784 1.000 32.40628 188 SER B O 1
ATOM 1403 N N . THR A 1 206 ? 41.97299 0.39613 37.05186 1.000 31.43752 189 THR B N 1
ATOM 1404 C CA . THR A 1 206 ? 40.65297 0.63192 37.62349 1.000 32.84312 189 THR B CA 1
ATOM 1405 C C . THR A 1 206 ? 40.69929 0.52650 39.14787 1.000 32.17389 189 THR B C 1
ATOM 1406 O O . THR A 1 206 ? 40.11147 1.35945 39.85034 1.000 31.70653 189 THR B O 1
ATOM 1410 N N . MET A 1 207 ? 41.41200 -0.47482 39.68274 1.000 32.12609 190 MET B N 1
ATOM 1411 C CA . MET A 1 207 ? 41.57829 -0.57346 41.13250 1.000 36.62137 190 MET B CA 1
ATOM 1412 C C . MET A 1 207 ? 42.32345 0.63869 41.67932 1.000 39.55130 190 MET B C 1
ATOM 1413 O O . MET A 1 207 ? 41.96489 1.18644 42.73432 1.000 35.67906 190 MET B O 1
ATOM 1418 N N . ASP A 1 208 ? 43.34249 1.09859 40.94864 1.000 38.35334 191 ASP B N 1
ATOM 1419 C CA . ASP A 1 208 ? 44.19098 2.17983 41.42996 1.000 36.50836 191 ASP B CA 1
ATOM 1420 C C . ASP A 1 208 ? 43.46803 3.51488 41.51248 1.000 34.73853 191 ASP B C 1
ATOM 1421 O O . ASP A 1 208 ? 43.93450 4.38718 42.24295 1.000 35.03797 191 ASP B O 1
ATOM 1426 N N . SER A 1 209 ? 42.33851 3.68952 40.81610 1.000 32.02020 192 SER B N 1
ATOM 1427 C CA . SER A 1 209 ? 41.66234 4.98128 40.72871 1.000 40.80415 192 SER B CA 1
ATOM 1428 C C . SER A 1 209 ? 40.31285 5.04134 41.44213 1.000 35.09110 192 SER B C 1
ATOM 1429 O O . SER A 1 209 ? 39.66406 6.08776 41.40346 1.000 35.02365 192 SER B O 1
ATOM 1432 N N . HIS A 1 210 ? 39.85939 3.96400 42.07168 1.000 29.40077 193 HIS B N 1
ATOM 1433 C CA . HIS A 1 210 ? 38.56884 3.97127 42.77250 1.000 29.08381 193 HIS B CA 1
ATOM 1434 C C . HIS A 1 210 ? 38.75754 3.59492 44.23235 1.000 27.49181 193 HIS B C 1
ATOM 1435 O O . HIS A 1 210 ? 38.94455 2.40098 44.53823 1.000 27.66439 193 HIS B O 1
ATOM 1442 N N . PRO A 1 211 ? 38.65644 4.53503 45.17943 1.000 28.74394 194 PRO B N 1
ATOM 1443 C CA . PRO A 1 211 ? 38.83899 4.15828 46.59194 1.000 28.33922 194 PRO B CA 1
ATOM 1444 C C . PRO A 1 211 ? 37.87383 3.09601 47.07078 1.000 27.50118 194 PRO B C 1
ATOM 1445 O O . PRO A 1 211 ? 38.21788 2.31537 47.97027 1.000 29.02862 194 PRO B O 1
ATOM 1449 N N . MET A 1 212 ? 36.67192 3.03118 46.49539 1.000 25.54177 195 MET B N 1
ATOM 1450 C CA . MET A 1 212 ? 35.71087 2.03081 46.94024 1.000 24.20104 195 MET B CA 1
ATOM 1451 C C . MET A 1 212 ? 35.95642 0.66211 46.32227 1.000 24.36516 195 MET B C 1
ATOM 1452 O O . MET A 1 212 ? 35.39590 -0.33240 46.80428 1.000 26.07800 195 MET B O 1
ATOM 1457 N N . LEU A 1 213 ? 36.78318 0.57738 45.28688 1.000 24.82652 196 LEU B N 1
ATOM 1458 C CA . LEU A 1 213 ? 37.27423 -0.73307 44.87887 1.000 23.98993 196 LEU B CA 1
ATOM 1459 C C . LEU A 1 213 ? 38.44806 -1.15945 45.75028 1.000 26.02242 196 LEU B C 1
ATOM 1460 O O . LEU A 1 213 ? 38.54521 -2.33674 46.12999 1.000 29.80354 196 LEU B O 1
ATOM 1465 N N . GLN A 1 214 ? 39.31478 -0.20454 46.11209 1.000 27.16715 197 GLN B N 1
ATOM 1466 C CA . GLN A 1 214 ? 40.43426 -0.52787 46.98863 1.000 27.39865 197 GLN B CA 1
ATOM 1467 C C . GLN A 1 214 ? 39.96966 -1.04095 48.35332 1.000 32.28743 197 GLN B C 1
ATOM 1468 O O . GLN A 1 214 ? 40.61134 -1.91925 48.93477 1.000 29.68425 197 GLN B O 1
ATOM 1474 N N . ASP A 1 215 ? 38.87428 -0.49791 48.90318 1.000 28.30162 198 ASP B N 1
ATOM 1475 C CA . ASP A 1 215 ? 38.44953 -0.90722 50.24696 1.000 28.31149 198 ASP B CA 1
ATOM 1476 C C . ASP A 1 215 ? 37.49260 -2.08880 50.23548 1.000 28.79043 198 ASP B C 1
ATOM 1477 O O . ASP A 1 215 ? 37.05975 -2.51581 51.30694 1.000 29.69160 198 ASP B O 1
ATOM 1482 N N . GLY A 1 216 ? 37.18970 -2.64682 49.05503 1.000 29.64730 199 GLY B N 1
ATOM 1483 C CA . GLY A 1 216 ? 36.36588 -3.83343 48.95093 1.000 31.96350 199 GLY B CA 1
ATOM 1484 C C . GLY A 1 216 ? 34.87356 -3.59174 48.99964 1.000 28.78419 199 GLY B C 1
ATOM 1485 O O . GLY A 1 216 ? 34.11050 -4.55653 49.02965 1.000 28.96220 199 GLY B O 1
ATOM 1486 N N . SER A 1 217 ? 34.41984 -2.33899 49.00873 1.000 25.35106 200 SER B N 1
ATOM 1487 C CA . SER A 1 217 ? 32.99613 -2.09127 49.22658 1.000 22.55671 200 SER B CA 1
ATOM 1488 C C . SER A 1 217 ? 32.16970 -2.05831 47.93927 1.000 25.60369 200 SER B C 1
ATOM 1489 O O . SER A 1 217 ? 30.93496 -2.14545 48.01164 1.000 28.55327 200 SER B O 1
ATOM 1492 N N . ARG A 1 218 ? 32.80553 -1.93987 46.77059 1.000 23.47872 201 ARG B N 1
ATOM 1493 C CA . ARG A 1 218 ? 32.14405 -2.09025 45.47418 1.000 20.83327 201 ARG B CA 1
ATOM 1494 C C . ARG A 1 218 ? 32.92086 -3.13311 44.68104 1.000 22.21893 201 ARG B C 1
ATOM 1495 O O . ARG A 1 218 ? 34.01872 -3.53921 45.07781 1.000 22.58845 201 ARG B O 1
ATOM 1503 N N . SER A 1 219 ? 32.36048 -3.56643 43.54695 1.000 20.40650 202 SER B N 1
ATOM 1504 C CA . SER A 1 219 ? 32.90521 -4.69433 42.80254 1.000 24.66812 202 SER B CA 1
ATOM 1505 C C . SER A 1 219 ? 33.42888 -4.28551 41.43396 1.000 23.13920 202 SER B C 1
ATOM 1506 O O . SER A 1 219 ? 32.94682 -3.33621 40.82146 1.000 22.54398 202 SER B O 1
ATOM 1509 N N . ILE A 1 220 ? 34.36120 -5.08956 40.91658 1.000 23.31101 203 ILE B N 1
ATOM 1510 C CA . ILE A 1 220 ? 34.71395 -5.08503 39.49465 1.000 24.45969 203 ILE B CA 1
ATOM 1511 C C . ILE A 1 220 ? 34.00127 -6.25914 38.84562 1.000 23.97162 203 ILE B C 1
ATOM 1512 O O . ILE A 1 220 ? 34.20371 -7.40116 39.25420 1.000 23.20735 203 ILE B O 1
ATOM 1517 N N . LEU A 1 221 ? 33.17181 -5.98451 37.84585 1.000 22.54851 204 LEU B N 1
ATOM 1518 C CA . LEU A 1 221 ? 32.49970 -7.01982 37.08235 1.000 22.91169 204 LEU B CA 1
ATOM 1519 C C . LEU A 1 221 ? 33.28573 -7.24976 35.79540 1.000 22.36109 204 LEU B C 1
ATOM 1520 O O . LEU A 1 221 ? 33.63681 -6.29189 35.10268 1.000 21.41975 204 LEU B O 1
ATOM 1525 N N . VAL A 1 222 ? 33.58970 -8.50490 35.48659 1.000 22.59935 205 VAL B N 1
ATOM 1526 C CA . VAL A 1 222 ? 34.43964 -8.81960 34.33762 1.000 23.30365 205 VAL B CA 1
ATOM 1527 C C . VAL A 1 222 ? 33.59752 -9.56442 33.30715 1.000 22.77039 205 VAL B C 1
ATOM 1528 O O . VAL A 1 222 ? 33.02129 -10.61200 33.61447 1.000 20.43843 205 VAL B O 1
ATOM 1532 N N . SER A 1 223 ? 33.55281 -9.04141 32.08098 1.000 21.11531 206 SER B N 1
ATOM 1533 C CA . SER A 1 223 ? 32.64867 -9.53278 31.04063 1.000 21.09904 206 SER B CA 1
ATOM 1534 C C . SER A 1 223 ? 33.43874 -10.11865 29.87783 1.000 19.77603 206 SER B C 1
ATOM 1535 O O . SER A 1 223 ? 34.19804 -9.40773 29.21295 1.000 21.38565 206 SER B O 1
ATOM 1538 N N . VAL A 1 224 ? 33.23933 -11.41332 29.60586 1.000 22.17912 207 VAL B N 1
ATOM 1539 C CA . VAL A 1 224 ? 33.96068 -12.12206 28.55489 1.000 20.67287 207 VAL B CA 1
ATOM 1540 C C . VAL A 1 224 ? 32.99152 -13.04761 27.82199 1.000 20.73141 207 VAL B C 1
ATOM 1541 O O . VAL A 1 224 ? 31.88501 -13.33348 28.29319 1.000 21.97850 207 VAL B O 1
ATOM 1545 N N . GLU A 1 225 ? 33.43672 -13.53413 26.65641 1.000 21.57628 208 GLU B N 1
ATOM 1546 C CA . GLU A 1 225 ? 32.79822 -14.63393 25.94810 1.000 23.33860 208 GLU B CA 1
ATOM 1547 C C . GLU A 1 225 ? 33.67651 -15.86869 26.08129 1.000 22.26848 208 GLU B C 1
ATOM 1548 O O . GLU A 1 225 ? 34.91856 -15.77869 26.01802 1.000 22.98203 208 GLU B O 1
ATOM 1554 N N . SER A 1 226 ? 33.02619 -17.00948 26.31581 1.000 20.86767 209 SER B N 1
ATOM 1555 C CA . SER A 1 226 ? 33.74808 -18.27497 26.34944 1.000 23.38964 209 SER B CA 1
ATOM 1556 C C . SER A 1 226 ? 34.39687 -18.53487 25.00662 1.000 23.49404 209 SER B C 1
ATOM 1557 O O . SER A 1 226 ? 35.60059 -18.81403 24.92008 1.000 24.27520 209 SER B O 1
ATOM 1560 N N . VAL A 1 227 ? 33.60678 -18.42790 23.94478 1.000 22.20748 210 VAL B N 1
ATOM 1561 C CA . VAL A 1 227 ? 34.06022 -18.61229 22.57246 1.000 23.39232 210 VAL B CA 1
ATOM 1562 C C . VAL A 1 227 ? 33.58333 -17.39414 21.78500 1.000 21.27275 210 VAL B C 1
ATOM 1563 O O . VAL A 1 227 ? 32.40021 -17.03542 21.85617 1.000 24.36167 210 VAL B O 1
ATOM 1567 N N . TYR A 1 228 ? 34.49789 -16.73317 21.05900 1.000 23.58718 211 TYR B N 1
ATOM 1568 C CA . TYR A 1 228 ? 34.17563 -15.44248 20.44252 1.000 24.37300 211 TYR B CA 1
ATOM 1569 C C . TYR A 1 228 ? 33.56204 -15.58993 19.04976 1.000 29.03529 211 TYR B C 1
ATOM 1570 O O . TYR A 1 228 ? 34.15333 -16.20938 18.15863 1.000 26.57655 211 TYR B O 1
ATOM 1579 N N . SER A 1 229 ? 32.39913 -14.94426 18.85803 1.000 23.57897 212 SER B N 1
ATOM 1580 C CA . SER A 1 229 ? 31.52249 -15.24517 17.72281 1.000 30.12196 212 SER B CA 1
ATOM 1581 C C . SER A 1 229 ? 32.21084 -15.05868 16.36575 1.000 30.61698 212 SER B C 1
ATOM 1582 O O . SER A 1 229 ? 31.99553 -15.85476 15.44719 1.000 30.42690 212 SER B O 1
ATOM 1585 N N . MET A 1 230 ? 32.98553 -13.98592 16.20640 1.000 28.41151 213 MET B N 1
ATOM 1586 C CA . MET A 1 230 ? 33.58953 -13.64948 14.91813 1.000 30.51210 213 MET B CA 1
ATOM 1587 C C . MET A 1 230 ? 35.08021 -13.93299 14.85510 1.000 31.56566 213 MET B C 1
ATOM 1588 O O . MET A 1 230 ? 35.70492 -13.65770 13.82038 1.000 32.91651 213 MET B O 1
ATOM 1593 N N . ASP A 1 231 ? 35.67781 -14.43932 15.93200 1.000 28.10761 214 ASP B N 1
ATOM 1594 C CA . ASP A 1 231 ? 37.10320 -14.71636 15.96486 1.000 29.28718 214 ASP B CA 1
ATOM 1595 C C . ASP A 1 231 ? 37.44513 -16.16716 16.29036 1.000 32.51828 214 ASP B C 1
ATOM 1596 O O . ASP A 1 231 ? 38.52061 -16.64203 15.90016 1.000 31.59566 214 ASP B O 1
ATOM 1601 N N . GLY A 1 232 ? 36.55670 -16.88769 16.97197 1.000 28.89164 215 GLY B N 1
ATOM 1602 C CA . GLY A 1 232 ? 36.73715 -18.30366 17.20097 1.000 29.46126 215 GLY B CA 1
ATOM 1603 C C . GLY A 1 232 ? 37.75208 -18.66397 18.25225 1.000 30.99551 215 GLY B C 1
ATOM 1604 O O . GLY A 1 232 ? 37.94687 -19.86581 18.50779 1.000 31.42949 215 GLY B O 1
ATOM 1605 N N . ASP A 1 233 ? 38.37497 -17.68434 18.89988 1.000 27.40579 216 ASP B N 1
ATOM 1606 C CA . ASP A 1 233 ? 39.29009 -17.99097 19.98701 1.000 28.66691 216 ASP B CA 1
ATOM 1607 C C . ASP A 1 233 ? 38.52717 -18.07013 21.31156 1.000 28.80474 216 ASP B C 1
ATOM 1608 O O . ASP A 1 233 ? 37.31723 -17.84503 21.37647 1.000 26.10021 216 ASP B O 1
ATOM 1613 N N . VAL A 1 234 ? 39.24712 -18.44334 22.36689 1.000 29.21022 217 VAL B N 1
ATOM 1614 C CA . VAL A 1 234 ? 38.64872 -18.92709 23.61261 1.000 26.98484 217 VAL B CA 1
ATOM 1615 C C . VAL A 1 234 ? 39.19097 -18.11105 24.77305 1.000 25.80883 217 VAL B C 1
ATOM 1616 O O . VAL A 1 234 ? 40.38777 -17.80921 24.82691 1.000 28.08478 217 VAL B O 1
ATOM 1620 N N . CYS A 1 235 ? 38.31261 -17.75424 25.69928 1.000 25.32250 218 CYS B N 1
ATOM 1621 C CA . CYS A 1 235 ? 38.72826 -16.96343 26.84579 1.000 28.48410 218 CYS B CA 1
ATOM 1622 C C . CYS A 1 235 ? 39.69261 -17.74358 27.73354 1.000 27.10809 218 CYS B C 1
ATOM 1623 O O . CYS A 1 235 ? 39.38615 -18.87824 28.14307 1.000 29.38195 218 CYS B O 1
ATOM 1626 N N . PRO A 1 236 ? 40.84830 -17.17439 28.06433 1.000 29.10859 219 PRO B N 1
ATOM 1627 C CA . PRO A 1 236 ? 41.78026 -17.81274 29.00514 1.000 30.42681 219 PRO B CA 1
ATOM 1628 C C . PRO A 1 236 ? 41.29229 -17.59742 30.43307 1.000 27.49828 219 PRO B C 1
ATOM 1629 O O . PRO A 1 236 ? 41.88495 -16.86311 31.24190 1.000 28.57796 219 PRO B O 1
ATOM 1633 N N . LEU A 1 237 ? 40.19321 -18.28470 30.74867 1.000 26.09648 220 LEU B N 1
ATOM 1634 C CA . LEU A 1 237 ? 39.43092 -18.00545 31.96333 1.000 32.49764 220 LEU B CA 1
ATOM 1635 C C . LEU A 1 237 ? 40.22571 -18.31059 33.23919 1.000 31.15188 220 LEU B C 1
ATOM 1636 O O . LEU A 1 237 ? 40.20224 -17.52210 34.19353 1.000 26.76150 220 LEU B O 1
ATOM 1641 N N . VAL A 1 238 ? 40.93268 -19.44529 33.28900 1.000 28.42566 221 VAL B N 1
ATOM 1642 C CA . VAL A 1 238 ? 41.76751 -19.73681 34.45682 1.000 28.36026 221 VAL B CA 1
ATOM 1643 C C . VAL A 1 238 ? 42.77831 -18.61374 34.69675 1.000 31.48258 221 VAL B C 1
ATOM 1644 O O . VAL A 1 238 ? 42.98652 -18.16691 35.83746 1.000 29.92603 221 VAL B O 1
ATOM 1648 N N . GLU A 1 239 ? 43.42252 -18.14479 33.62936 1.000 27.78086 222 GLU B N 1
ATOM 1649 C CA . GLU A 1 239 ? 44.45227 -17.12626 33.77626 1.000 28.15164 222 GLU B CA 1
ATOM 1650 C C . GLU A 1 239 ? 43.84960 -15.78537 34.19123 1.000 27.56092 222 GLU B C 1
ATOM 1651 O O . GLU A 1 239 ? 44.46160 -15.03879 34.96344 1.000 28.56850 222 GLU B O 1
ATOM 1657 N N . MET A 1 240 ? 42.66541 -15.45164 33.67438 1.000 25.97454 223 MET B N 1
ATOM 1658 C CA . MET A 1 240 ? 42.02062 -14.20695 34.08484 1.000 23.96872 223 MET B CA 1
ATOM 1659 C C . MET A 1 240 ? 41.60664 -14.25120 35.54667 1.000 27.83051 223 MET B C 1
ATOM 1660 O O . MET A 1 240 ? 41.70317 -13.23957 36.24843 1.000 27.73916 223 MET B O 1
ATOM 1665 N N . LEU A 1 241 ? 41.14331 -15.41579 36.03817 1.000 26.43470 224 LEU B N 1
ATOM 1666 C CA . LEU A 1 241 ? 40.73515 -15.48730 37.44073 1.000 30.20776 224 LEU B CA 1
ATOM 1667 C C . LEU A 1 241 ? 41.92882 -15.31047 38.36735 1.000 32.45048 224 LEU B C 1
ATOM 1668 O O . LEU A 1 241 ? 41.82405 -14.64297 39.39978 1.000 29.98809 224 LEU B O 1
ATOM 1673 N N . GLU A 1 242 ? 43.07985 -15.87318 38.00017 1.000 31.66527 225 GLU B N 1
ATOM 1674 C CA . GLU A 1 242 ? 44.27299 -15.68566 38.81809 1.000 33.63626 225 GLU B CA 1
ATOM 1675 C C . GLU A 1 242 ? 44.68222 -14.21874 38.85625 1.000 30.27881 225 GLU B C 1
ATOM 1676 O O . GLU A 1 242 ? 45.03098 -13.69461 39.91888 1.000 31.05659 225 GLU B O 1
ATOM 1682 N N . ILE A 1 243 ? 44.60147 -13.53116 37.71651 1.000 32.25154 226 ILE B N 1
ATOM 1683 C CA . ILE A 1 243 ? 44.94810 -12.10994 37.67501 1.000 30.98929 226 ILE B CA 1
ATOM 1684 C C . ILE A 1 243 ? 43.97885 -11.29792 38.52328 1.000 28.32141 226 ILE B C 1
ATOM 1685 O O . ILE A 1 243 ? 44.39152 -10.38693 39.25657 1.000 32.61858 226 ILE B O 1
ATOM 1690 N N . ALA A 1 244 ? 42.67911 -11.60452 38.43769 1.000 27.93961 227 ALA B N 1
ATOM 1691 C CA . ALA A 1 244 ? 41.70414 -10.86991 39.24202 1.000 30.01669 227 ALA B CA 1
ATOM 1692 C C . ALA A 1 244 ? 41.97457 -11.04555 40.72686 1.000 29.09300 227 ALA B C 1
ATOM 1693 O O . ALA A 1 244 ? 41.88814 -10.08430 41.49486 1.000 28.37312 227 ALA B O 1
ATOM 1695 N N . ARG A 1 245 ? 42.28536 -12.27325 41.15250 1.000 29.98266 228 ARG B N 1
ATOM 1696 C CA . ARG A 1 245 ? 42.55895 -12.50321 42.56179 1.000 30.79433 228 ARG B CA 1
ATOM 1697 C C . ARG A 1 245 ? 43.80156 -11.74559 43.01004 1.000 34.81093 228 ARG B C 1
ATOM 1698 O O . ARG A 1 245 ? 43.84514 -11.23263 44.13668 1.000 32.38550 228 ARG B O 1
ATOM 1706 N N . GLU A 1 246 ? 44.81361 -11.65926 42.13753 1.000 32.67455 229 GLU B N 1
ATOM 1707 C CA . GLU A 1 246 ? 46.00182 -10.85018 42.41982 1.000 35.64073 229 GLU B CA 1
ATOM 1708 C C . GLU A 1 246 ? 45.65853 -9.38400 42.61971 1.000 35.66659 229 GLU B C 1
ATOM 1709 O O . GLU A 1 246 ? 46.18254 -8.72998 43.53650 1.000 32.41870 229 GLU B O 1
ATOM 1715 N N . ILE A 1 247 ? 44.86749 -8.82367 41.69883 1.000 31.96637 230 ILE B N 1
ATOM 1716 C CA . ILE A 1 247 ? 44.59088 -7.38893 41.72670 1.000 32.93632 230 ILE B CA 1
ATOM 1717 C C . ILE A 1 247 ? 43.52912 -7.04359 42.76270 1.000 33.23126 230 ILE B C 1
ATOM 1718 O O . ILE A 1 247 ? 43.51300 -5.92063 43.29660 1.000 31.42007 230 ILE B O 1
ATOM 1723 N N . CYS A 1 248 ? 42.63883 -7.98313 43.08330 1.000 30.85131 231 CYS B N 1
ATOM 1724 C CA . CYS A 1 248 ? 41.54761 -7.74802 44.03281 1.000 30.16176 231 CYS B CA 1
ATOM 1725 C C . CYS A 1 248 ? 41.65460 -8.73373 45.19295 1.000 31.52192 231 CYS B C 1
ATOM 1726 O O . CYS A 1 248 ? 40.83380 -9.65675 45.31169 1.000 30.10932 231 CYS B O 1
ATOM 1729 N N . PRO A 1 249 ? 42.63871 -8.55760 46.08781 1.000 33.65063 232 PRO B N 1
ATOM 1730 C CA . PRO A 1 249 ? 42.80725 -9.53152 47.17961 1.000 34.42542 232 PRO B CA 1
ATOM 1731 C C . PRO A 1 249 ? 41.62034 -9.62595 48.11809 1.000 37.15250 232 PRO B C 1
ATOM 1732 O O . PRO A 1 249 ? 41.48306 -10.64749 48.80560 1.000 31.88162 232 PRO B O 1
ATOM 1736 N N . LYS A 1 250 ? 40.76617 -8.59821 48.19470 1.000 34.16220 233 LYS B N 1
ATOM 1737 C CA . LYS A 1 250 ? 39.56194 -8.70703 49.01168 1.000 28.64219 233 LYS B CA 1
ATOM 1738 C C . LYS A 1 250 ? 38.44895 -9.50928 48.34034 1.000 31.03922 233 LYS B C 1
ATOM 1739 O O . LYS A 1 250 ? 37.39688 -9.70297 48.95319 1.000 31.86998 233 LYS B O 1
ATOM 1745 N N . GLY A 1 251 ? 38.64953 -9.98247 47.11257 1.000 30.94081 234 GLY B N 1
ATOM 1746 C CA . GLY A 1 251 ? 37.65926 -10.81077 46.44906 1.000 26.14482 234 GLY B CA 1
ATOM 1747 C C . GLY A 1 251 ? 36.52497 -10.07214 45.77709 1.000 28.03819 234 GLY B C 1
ATOM 1748 O O . GLY A 1 251 ? 35.59326 -10.72110 45.28635 1.000 26.28438 234 GLY B O 1
ATOM 1749 N N . ASN A 1 252 ? 36.58577 -8.73942 45.69038 1.000 25.51786 235 ASN B N 1
ATOM 1750 C CA . ASN A 1 252 ? 35.42678 -7.94252 45.29231 1.000 24.11415 235 ASN B CA 1
ATOM 1751 C C . ASN A 1 252 ? 35.36421 -7.81530 43.76412 1.000 26.14637 235 ASN B C 1
ATOM 1752 O O . ASN A 1 252 ? 35.40021 -6.72569 43.18403 1.000 23.14151 235 ASN B O 1
ATOM 1757 N N . PHE A 1 253 ? 35.28642 -8.97780 43.10960 1.000 23.16651 236 PHE B N 1
ATOM 1758 C CA . PHE A 1 253 ? 35.09389 -9.05946 41.66265 1.000 23.24352 236 PHE B CA 1
ATOM 1759 C C . PHE A 1 253 ? 34.09334 -10.17606 41.35191 1.000 25.13977 236 PHE B C 1
ATOM 1760 O O . PHE A 1 253 ? 33.84544 -11.06874 42.17685 1.000 21.94723 236 PHE B O 1
ATOM 1768 N N . ALA A 1 254 ? 33.51086 -10.10993 40.15536 1.000 24.99357 237 ALA B N 1
ATOM 1769 C CA . ALA A 1 254 ? 32.58717 -11.12959 39.66721 1.000 24.11395 237 ALA B CA 1
ATOM 1770 C C . ALA A 1 254 ? 32.74213 -11.27151 38.15815 1.000 21.61915 237 ALA B C 1
ATOM 1771 O O . ALA A 1 254 ? 32.73507 -10.27312 37.43262 1.000 23.77279 237 ALA B O 1
ATOM 1773 N N . PHE A 1 255 ? 32.86074 -12.52013 37.69031 1.000 20.56554 238 PHE B N 1
ATOM 1774 C CA . PHE A 1 255 ? 32.96583 -12.81249 36.27041 1.000 20.00468 238 PHE B CA 1
ATOM 1775 C C . PHE A 1 255 ? 31.59106 -13.09798 35.67775 1.000 19.56051 238 PHE B C 1
ATOM 1776 O O . PHE A 1 255 ? 30.73798 -13.72497 36.32041 1.000 20.69082 238 PHE B O 1
ATOM 1784 N N . ILE A 1 256 ? 31.39347 -12.63669 34.44426 1.000 20.09721 239 ILE B N 1
ATOM 1785 C CA . ILE A 1 256 ? 30.17839 -12.88382 33.66898 1.000 19.55180 239 ILE B CA 1
ATOM 1786 C C . ILE A 1 256 ? 30.60631 -13.51050 32.33762 1.000 20.58980 239 ILE B C 1
ATOM 1787 O O . ILE A 1 256 ? 31.26832 -12.86494 31.52315 1.000 22.18459 239 ILE B O 1
ATOM 1792 N N . ALA A 1 257 ? 30.27160 -14.78206 32.11712 1.000 22.37589 240 ALA B N 1
ATOM 1793 C CA . ALA A 1 257 ? 30.71727 -15.51111 30.92735 1.000 20.46156 240 ALA B CA 1
ATOM 1794 C C . ALA A 1 257 ? 29.55808 -15.74898 29.96791 1.000 21.17579 240 ALA B C 1
ATOM 1795 O O . ALA A 1 257 ? 28.58270 -16.41710 30.32642 1.000 21.46037 240 ALA B O 1
ATOM 1797 N N . ASP A 1 258 ? 29.68527 -15.21564 28.74248 1.000 18.41718 241 ASP B N 1
ATOM 1798 C CA . ASP A 1 258 ? 28.72479 -15.42339 27.66030 1.000 16.91862 241 ASP B CA 1
ATOM 1799 C C . ASP A 1 258 ? 29.16108 -16.66878 26.88401 1.000 21.34019 241 ASP B C 1
ATOM 1800 O O . ASP A 1 258 ? 30.16313 -16.63826 26.16249 1.000 21.93344 241 ASP B O 1
ATOM 1805 N N . GLU A 1 259 ? 28.42112 -17.76655 27.05576 1.000 20.34279 242 GLU B N 1
ATOM 1806 C CA . GLU A 1 259 ? 28.76512 -19.07062 26.50352 1.000 20.93003 242 GLU B CA 1
ATOM 1807 C C . GLU A 1 259 ? 27.96815 -19.42034 25.24764 1.000 21.54252 242 GLU B C 1
ATOM 1808 O O . GLU A 1 259 ? 27.88065 -20.60244 24.89084 1.000 19.27779 242 GLU B O 1
ATOM 1814 N N . ALA A 1 260 ? 27.44810 -18.41691 24.52688 1.000 21.48107 243 ALA B N 1
ATOM 1815 C CA . ALA A 1 260 ? 26.59865 -18.67013 23.35969 1.000 21.64831 243 ALA B CA 1
ATOM 1816 C C . ALA A 1 260 ? 27.20452 -19.70602 22.42019 1.000 23.24938 243 ALA B C 1
ATOM 1817 O O . ALA A 1 260 ? 26.51973 -20.63437 21.96513 1.000 23.00867 243 ALA B O 1
ATOM 1819 N N . HIS A 1 261 ? 28.48638 -19.54785 22.09667 1.000 22.65088 244 HIS B N 1
ATOM 1820 C CA . HIS A 1 261 ? 29.15151 -20.42601 21.14384 1.000 20.07191 244 HIS B CA 1
ATOM 1821 C C . HIS A 1 261 ? 29.92770 -21.55213 21.82418 1.000 24.22888 244 HIS B C 1
ATOM 1822 O O . HIS A 1 261 ? 30.79163 -22.17497 21.18794 1.000 23.13271 244 HIS B O 1
ATOM 1829 N N . ALA A 1 262 ? 29.60587 -21.87243 23.09293 1.000 20.45978 245 ALA B N 1
ATOM 1830 C CA . ALA A 1 262 ? 30.29040 -22.95690 23.78487 1.000 20.56951 245 ALA B CA 1
ATOM 1831 C C . ALA A 1 262 ? 29.36963 -24.10388 24.16721 1.000 23.45602 245 ALA B C 1
ATOM 1832 O O . ALA A 1 262 ? 29.79604 -25.26868 24.11688 1.000 24.23222 245 ALA B O 1
ATOM 1834 N N . THR A 1 263 ? 28.11436 -23.81928 24.53227 1.000 24.95760 246 THR B N 1
ATOM 1835 C CA . THR A 1 263 ? 27.20616 -24.89789 24.92585 1.000 25.04968 246 THR B CA 1
ATOM 1836 C C . THR A 1 263 ? 26.99736 -25.85339 23.75224 1.000 26.70399 246 THR B C 1
ATOM 1837 O O . THR A 1 263 ? 26.79024 -25.41945 22.61686 1.000 25.66141 246 THR B O 1
ATOM 1841 N N . GLY A 1 264 ? 27.04546 -27.16272 24.02392 1.000 22.39994 247 GLY B N 1
ATOM 1842 C CA . GLY A 1 264 ? 26.91857 -28.12756 22.94906 1.000 23.81234 247 GLY B CA 1
ATOM 1843 C C . GLY A 1 264 ? 28.18329 -28.49376 22.19461 1.000 28.16716 247 GLY B C 1
ATOM 1844 O O . GLY A 1 264 ? 28.30243 -29.61428 21.66807 1.000 25.62639 247 GLY B O 1
ATOM 1845 N N . VAL A 1 265 ? 29.14139 -27.56934 22.12992 1.000 24.39236 248 VAL B N 1
ATOM 1846 C CA . VAL A 1 265 ? 30.34177 -27.76462 21.33093 1.000 24.77170 248 VAL B CA 1
ATOM 1847 C C . VAL A 1 265 ? 31.59245 -27.93481 22.18545 1.000 26.61054 248 VAL B C 1
ATOM 1848 O O . VAL A 1 265 ? 32.54127 -28.59550 21.74807 1.000 27.86060 248 VAL B O 1
ATOM 1852 N N . VAL A 1 266 ? 31.60401 -27.40447 23.40834 1.000 22.57647 249 VAL B N 1
ATOM 1853 C CA . VAL A 1 266 ? 32.76299 -27.41460 24.29665 1.000 23.37795 249 VAL B CA 1
ATOM 1854 C C . VAL A 1 266 ? 32.36539 -28.15646 25.56673 1.000 22.44418 249 VAL B C 1
ATOM 1855 O O . VAL A 1 266 ? 31.25110 -27.96806 26.05515 1.000 24.11005 249 VAL B O 1
ATOM 1859 N N . GLY A 1 267 ? 33.25098 -29.02584 26.07364 1.000 24.68415 250 GLY B N 1
ATOM 1860 C CA . GLY A 1 267 ? 33.04837 -29.69944 27.34610 1.000 25.56458 250 GLY B CA 1
ATOM 1861 C C . GLY A 1 267 ? 32.38064 -31.06234 27.22388 1.000 26.94411 250 GLY B C 1
ATOM 1862 O O . GLY A 1 267 ? 31.67838 -31.35094 26.25198 1.000 26.35688 250 GLY B O 1
ATOM 1863 N N . PRO A 1 268 ? 32.55707 -31.91132 28.23653 1.000 28.37475 251 PRO B N 1
ATOM 1864 C CA . PRO A 1 268 ? 31.97260 -33.26122 28.17213 1.000 28.37745 251 PRO B CA 1
ATOM 1865 C C . PRO A 1 268 ? 30.44810 -33.17885 28.13952 1.000 27.41147 251 PRO B C 1
ATOM 1866 O O . PRO A 1 268 ? 29.82884 -32.51543 28.98349 1.000 25.37195 251 PRO B O 1
ATOM 1870 N N . ARG A 1 269 ? 29.84786 -33.81990 27.12797 1.000 22.78732 252 ARG B N 1
ATOM 1871 C CA . ARG A 1 269 ? 28.39756 -33.81022 26.89271 1.000 28.33702 252 ARG B CA 1
ATOM 1872 C C . ARG A 1 269 ? 27.85778 -32.40074 26.61547 1.000 28.46566 252 ARG B C 1
ATOM 1873 O O . ARG A 1 269 ? 26.65818 -32.15184 26.75789 1.000 23.62319 252 ARG B O 1
ATOM 1881 N N . GLY A 1 270 ? 28.72884 -31.48574 26.18698 1.000 26.63467 253 GLY B N 1
ATOM 1882 C CA . GLY A 1 270 ? 28.31248 -30.15636 25.77802 1.000 23.37545 253 GLY B CA 1
ATOM 1883 C C . GLY A 1 270 ? 28.09984 -29.14870 26.88501 1.000 24.76091 253 GLY B C 1
ATOM 1884 O O . GLY A 1 270 ? 27.49532 -28.10393 26.63395 1.000 23.57839 253 GLY B O 1
ATOM 1885 N N . VAL A 1 271 ? 28.62013 -29.39803 28.09018 1.000 23.06598 254 VAL B N 1
ATOM 1886 C CA . VAL A 1 271 ? 28.33487 -28.52626 29.23187 1.000 21.83438 254 VAL B CA 1
ATOM 1887 C C . VAL A 1 271 ? 28.94502 -27.12656 29.13960 1.000 23.81743 254 VAL B C 1
ATOM 1888 O O . VAL A 1 271 ? 28.63804 -26.29247 29.99114 1.000 22.81617 254 VAL B O 1
ATOM 1892 N N . GLY A 1 272 ? 29.82247 -26.85019 28.17739 1.000 21.99179 255 GLY B N 1
ATOM 1893 C CA . GLY A 1 272 ? 30.39089 -25.52017 28.00438 1.000 20.51996 255 GLY B CA 1
ATOM 1894 C C . GLY A 1 272 ? 31.76233 -25.37356 28.64724 1.000 22.40735 255 GLY B C 1
ATOM 1895 O O . GLY A 1 272 ? 32.27230 -26.27306 29.31232 1.000 21.10345 255 GLY B O 1
ATOM 1896 N N . LEU A 1 273 ? 32.35714 -24.18160 28.47368 1.000 21.77142 256 LEU B N 1
ATOM 1897 C CA . LEU A 1 273 ? 33.73895 -23.96169 28.93091 1.000 19.45024 256 LEU B CA 1
ATOM 1898 C C . LEU A 1 273 ? 33.83976 -23.84627 30.45097 1.000 22.41983 256 LEU B C 1
ATOM 1899 O O . LEU A 1 273 ? 34.79336 -24.34838 31.06368 1.000 24.41546 256 LEU B O 1
ATOM 1904 N N . VAL A 1 274 ? 32.92802 -23.10269 31.06991 1.000 22.97916 257 VAL B N 1
ATOM 1905 C CA . VAL A 1 274 ? 33.01585 -22.89033 32.51342 1.000 22.03430 257 VAL B CA 1
ATOM 1906 C C . VAL A 1 274 ? 33.01723 -24.22686 33.24533 1.000 23.21518 257 VAL B C 1
ATOM 1907 O O . VAL A 1 274 ? 33.82764 -24.46235 34.15699 1.000 22.28369 257 VAL B O 1
ATOM 1911 N N . LYS A 1 275 ? 32.11944 -25.12498 32.84449 1.000 21.87746 258 LYS B N 1
ATOM 1912 C CA . LYS A 1 275 ? 32.02419 -26.39644 33.55020 1.000 23.43798 258 LYS B CA 1
ATOM 1913 C C . LYS A 1 275 ? 33.15355 -27.33582 33.15943 1.000 24.07646 258 LYS B C 1
ATOM 1914 O O . LYS A 1 275 ? 33.59983 -28.14513 33.98816 1.000 25.29458 258 LYS B O 1
ATOM 1920 N N . LEU A 1 276 ? 33.61418 -27.24800 31.90353 1.000 25.42338 259 LEU B N 1
ATOM 1921 C CA . LEU A 1 276 ? 34.79023 -28.00866 31.48831 1.000 25.58854 259 LEU B CA 1
ATOM 1922 C C . LEU A 1 276 ? 35.96209 -27.71451 32.40680 1.000 29.19742 259 LEU B C 1
ATOM 1923 O O . LEU A 1 276 ? 36.66255 -28.63494 32.84223 1.000 25.16506 259 LEU B O 1
ATOM 1928 N N . LEU A 1 277 ? 36.14277 -26.44148 32.77924 1.000 26.17730 260 LEU B N 1
ATOM 1929 C CA . LEU A 1 277 ? 37.25521 -26.04144 33.63846 1.000 26.60467 260 LEU B CA 1
ATOM 1930 C C . LEU A 1 277 ? 36.94831 -26.16426 35.12381 1.000 26.25351 260 LEU B C 1
ATOM 1931 O O . LEU A 1 277 ? 37.81301 -25.86537 35.95905 1.000 31.44202 260 LEU B O 1
ATOM 1936 N N . GLY A 1 278 ? 35.74753 -26.59065 35.47936 1.000 25.67109 261 GLY B N 1
ATOM 1937 C CA . GLY A 1 278 ? 35.41892 -26.72560 36.88136 1.000 29.41629 261 GLY B CA 1
ATOM 1938 C C . GLY A 1 278 ? 35.28068 -25.39544 37.59039 1.000 22.66111 261 GLY B C 1
ATOM 1939 O O . GLY A 1 278 ? 35.53676 -25.31726 38.79037 1.000 27.49647 261 GLY B O 1
ATOM 1940 N N . LEU A 1 279 ? 34.86528 -24.34578 36.87480 1.000 24.47797 262 LEU B N 1
ATOM 1941 C CA . LEU A 1 279 ? 34.76168 -23.00765 37.44561 1.000 22.26206 262 LEU B CA 1
ATOM 1942 C C . LEU A 1 279 ? 33.32681 -22.58836 37.75144 1.000 28.03479 262 LEU B C 1
ATOM 1943 O O . LEU A 1 279 ? 33.04571 -21.37941 37.82101 1.000 25.49950 262 LEU B O 1
ATOM 1948 N N . GLU A 1 280 ? 32.40892 -23.54072 37.95191 1.000 25.82141 263 GLU B N 1
ATOM 1949 C CA . GLU A 1 280 ? 31.02236 -23.15095 38.21137 1.000 29.06907 263 GLU B CA 1
ATOM 1950 C C . GLU A 1 280 ? 30.90433 -22.26204 39.44028 1.000 31.94865 263 GLU B C 1
ATOM 1951 O O . GLU A 1 280 ? 30.08180 -21.33508 39.45578 1.000 31.08348 263 GLU B O 1
ATOM 1957 N N . ASN A 1 281 ? 31.73379 -22.50109 40.45493 1.000 28.01040 264 ASN B N 1
ATOM 1958 C CA . ASN A 1 281 ? 31.69883 -21.73089 41.68775 1.000 32.48877 264 ASN B CA 1
ATOM 1959 C C . ASN A 1 281 ? 32.59790 -20.50957 41.65297 1.000 30.89737 264 ASN B C 1
ATOM 1960 O O . ASN A 1 281 ? 32.63976 -19.77145 42.64574 1.000 30.30248 264 ASN B O 1
ATOM 1965 N N . GLU A 1 282 ? 33.32852 -20.28954 40.55036 1.000 27.93250 265 GLU B N 1
ATOM 1966 C CA . GLU A 1 282 ? 34.20194 -19.13329 40.40036 1.000 29.23333 265 GLU B CA 1
ATOM 1967 C C . GLU A 1 282 ? 33.64962 -18.08269 39.45119 1.000 26.02624 265 GLU B C 1
ATOM 1968 O O . GLU A 1 282 ? 34.18593 -16.97046 39.41805 1.000 26.29401 265 GLU B O 1
ATOM 1974 N N . VAL A 1 283 ? 32.60423 -18.39552 38.68435 1.000 23.02063 266 VAL B N 1
ATOM 1975 C CA . VAL A 1 283 ? 32.01517 -17.47862 37.70476 1.000 20.83705 266 VAL B CA 1
ATOM 1976 C C . VAL A 1 283 ? 30.58743 -17.20018 38.16146 1.000 23.02484 266 VAL B C 1
ATOM 1977 O O . VAL A 1 283 ? 29.71491 -18.07975 38.09321 1.000 26.15239 266 VAL B O 1
ATOM 1981 N N . ALA A 1 284 ? 30.35429 -15.98568 38.65430 1.000 20.14211 267 ALA B N 1
ATOM 1982 C CA . ALA A 1 284 ? 29.10504 -15.69199 39.34777 1.000 21.12709 267 ALA B CA 1
ATOM 1983 C C . ALA A 1 284 ? 27.89997 -15.73019 38.42119 1.000 22.31984 267 ALA B C 1
ATOM 1984 O O . ALA A 1 284 ? 26.79067 -16.04013 38.86627 1.000 22.23376 267 ALA B O 1
ATOM 1986 N N . ILE A 1 285 ? 28.08217 -15.40667 37.14828 1.000 21.77913 268 ILE B N 1
ATOM 1987 C CA . ILE A 1 285 ? 26.96511 -15.27381 36.22136 1.000 20.73306 268 ILE B CA 1
ATOM 1988 C C . ILE A 1 285 ? 27.38518 -15.86552 34.88404 1.000 22.36435 268 ILE B C 1
ATOM 1989 O O . ILE A 1 285 ? 28.45671 -15.54522 34.35972 1.000 20.00787 268 ILE B O 1
ATOM 1994 N N . ARG A 1 286 ? 26.55069 -16.74108 34.33708 1.000 20.17443 269 ARG B N 1
ATOM 1995 C CA . ARG A 1 286 ? 26.83550 -17.35221 33.05004 1.000 19.89115 269 ARG B CA 1
ATOM 1996 C C . ARG A 1 286 ? 25.60582 -17.23188 32.16847 1.000 18.34858 269 ARG B C 1
ATOM 1997 O O . ARG A 1 286 ? 24.47225 -17.36204 32.64437 1.000 20.59314 269 ARG B O 1
ATOM 2005 N N . LEU A 1 287 ? 25.84044 -17.04979 30.86712 1.000 18.54152 270 LEU B N 1
ATOM 2006 C CA . LEU A 1 287 ? 24.78731 -17.03419 29.85581 1.000 18.63059 270 LEU B CA 1
ATOM 2007 C C . LEU A 1 287 ? 24.97554 -18.22344 28.92441 1.000 20.11456 270 LEU B C 1
ATOM 2008 O O . LEU A 1 287 ? 26.00813 -18.31096 28.25515 1.000 20.73668 270 LEU B O 1
ATOM 2013 N N . ASN A 1 288 ? 23.96244 -19.09933 28.83651 1.000 18.84869 271 ASN B N 1
ATOM 2014 C CA . ASN A 1 288 ? 23.94556 -20.20114 27.87965 1.000 15.63156 271 ASN B CA 1
ATOM 2015 C C . ASN A 1 288 ? 22.74999 -20.05057 26.94889 1.000 20.07836 271 ASN B C 1
ATOM 2016 O O . ASN A 1 288 ? 21.60681 -19.98660 27.40412 1.000 21.16207 271 ASN B O 1
ATOM 2021 N N . THR A 1 289 ? 23.00533 -20.01316 25.64047 1.000 21.98929 272 THR B N 1
ATOM 2022 C CA . THR A 1 289 ? 21.98327 -19.67100 24.65600 1.000 22.19278 272 THR B CA 1
ATOM 2023 C C . THR A 1 289 ? 21.61377 -20.87807 23.80005 1.000 23.54358 272 THR B C 1
ATOM 2024 O O . THR A 1 289 ? 22.34383 -21.86694 23.73848 1.000 26.18742 272 THR B O 1
ATOM 2028 N N . CYS A 1 290 ? 20.43678 -20.81452 23.17628 1.000 22.09434 273 CYS B N 1
ATOM 2029 C CA . CYS A 1 290 ? 19.88964 -21.96718 22.46078 1.000 24.49415 273 CYS B CA 1
ATOM 2030 C C . CYS A 1 290 ? 19.89594 -21.80143 20.95190 1.000 26.52961 273 CYS B C 1
ATOM 2031 O O . CYS A 1 290 ? 19.43688 -22.70702 20.24122 1.000 26.05623 273 CYS B O 1
ATOM 2034 N N . GLY A 1 291 ? 20.39083 -20.67903 20.44940 1.000 24.04502 274 GLY B N 1
ATOM 2035 C CA . GLY A 1 291 ? 20.25839 -20.37735 19.03539 1.000 28.81815 274 GLY B CA 1
ATOM 2036 C C . GLY A 1 291 ? 21.32676 -20.94925 18.13286 1.000 28.31640 274 GLY B C 1
ATOM 2037 O O . GLY A 1 291 ? 21.19201 -20.82406 16.92038 1.000 26.76912 274 GLY B O 1
ATOM 2038 N N . LYS A 1 292 ? 22.38393 -21.54945 18.67754 1.000 24.57606 275 LYS B N 1
ATOM 2039 C CA . LYS A 1 292 ? 23.44731 -22.13465 17.86788 1.000 29.51597 275 LYS B CA 1
ATOM 2040 C C . LYS A 1 292 ? 23.40838 -23.65878 17.92671 1.000 26.41726 275 LYS B C 1
ATOM 2041 O O . LYS A 1 292 ? 22.52865 -24.26160 17.30422 1.000 25.47401 275 LYS B O 1
ATOM 2047 N N . ALA A 1 293 ? 24.34245 -24.27855 18.65864 1.000 23.52523 276 ALA B N 1
ATOM 2048 C CA . ALA A 1 293 ? 24.37689 -25.74160 18.75009 1.000 29.39504 276 ALA B CA 1
ATOM 2049 C C . ALA A 1 293 ? 23.04224 -26.35420 19.17664 1.000 26.95228 276 ALA B C 1
ATOM 2050 O O . ALA A 1 293 ? 22.71425 -27.47872 18.76376 1.000 24.91529 276 ALA B O 1
ATOM 2052 N N . LEU A 1 294 ? 22.28786 -25.66855 20.04949 1.000 23.91494 277 LEU B N 1
ATOM 2053 C CA . LEU A 1 294 ? 21.02972 -26.22404 20.54268 1.000 23.80846 277 LEU B CA 1
ATOM 2054 C C . LEU A 1 294 ? 19.87808 -26.03670 19.56389 1.000 27.37281 277 LEU B C 1
ATOM 2055 O O . LEU A 1 294 ? 18.77077 -26.50714 19.83818 1.000 23.90156 277 LEU B O 1
ATOM 2060 N N . ALA A 1 295 ? 20.11309 -25.35875 18.43546 1.000 25.88320 278 ALA B N 1
ATOM 2061 C CA . ALA A 1 295 ? 19.27451 -25.46513 17.23736 1.000 28.26303 278 ALA B CA 1
ATOM 2062 C C . ALA A 1 295 ? 17.85514 -24.92770 17.43122 1.000 29.36548 278 ALA B C 1
ATOM 2063 O O . ALA A 1 295 ? 16.94417 -25.33433 16.71818 1.000 28.43179 278 ALA B O 1
ATOM 2065 N N . CYS A 1 296 ? 17.63515 -23.98306 18.35857 1.000 26.07363 279 CYS B N 1
ATOM 2066 C CA . CYS A 1 296 ? 16.33031 -23.32878 18.45736 1.000 24.11431 279 CYS B CA 1
ATOM 2067 C C . CYS A 1 296 ? 16.50396 -21.84924 18.80627 1.000 27.29422 279 CYS B C 1
ATOM 2068 O O . CYS A 1 296 ? 17.23282 -21.13768 18.10732 1.000 26.71248 279 CYS B O 1
ATOM 2071 N N . THR A 1 297 ? 15.83280 -21.35458 19.84534 1.000 23.50580 280 THR B N 1
ATOM 2072 C CA . THR A 1 297 ? 16.05239 -19.98559 20.33019 1.000 26.30700 280 THR B CA 1
ATOM 2073 C C . THR A 1 297 ? 15.87317 -19.96862 21.84680 1.000 28.40489 280 THR B C 1
ATOM 2074 O O . THR A 1 297 ? 15.32310 -20.90115 22.42116 1.000 25.65400 280 THR B O 1
ATOM 2078 N N . GLY A 1 298 ? 16.33142 -18.88977 22.49235 1.000 26.15180 281 GLY B N 1
ATOM 2079 C CA . GLY A 1 298 ? 16.21852 -18.70892 23.93528 1.000 24.30996 281 GLY B CA 1
ATOM 2080 C C . GLY A 1 298 ? 17.57896 -18.73973 24.61523 1.000 23.21122 281 GLY B C 1
ATOM 2081 O O . GLY A 1 298 ? 18.61620 -18.93778 23.98659 1.000 23.41945 281 GLY B O 1
ATOM 2082 N N . SER A 1 299 ? 17.56020 -18.54555 25.93660 1.000 21.81087 282 SER B N 1
ATOM 2083 C CA . SER A 1 299 ? 18.78179 -18.59063 26.73576 1.000 21.23906 282 SER B CA 1
ATOM 2084 C C . SER A 1 299 ? 18.39220 -18.82375 28.18721 1.000 20.98740 282 SER B C 1
ATOM 2085 O O . SER A 1 299 ? 17.21649 -18.706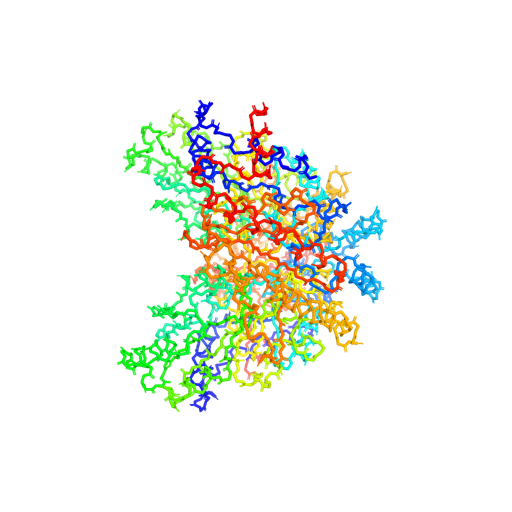19 28.57065 1.000 19.06952 282 SER B O 1
ATOM 2088 N N . VAL A 1 300 ? 19.40224 -19.13398 28.99792 1.000 19.33290 283 VAL B N 1
ATOM 2089 C CA . VAL A 1 300 ? 19.27944 -19.10223 30.45024 1.000 20.31614 283 VAL B CA 1
ATOM 2090 C C . VAL A 1 300 ? 20.44246 -18.28588 31.00390 1.000 19.26846 283 VAL B C 1
ATOM 2091 O O . VAL A 1 300 ? 21.55209 -18.31284 30.46271 1.000 18.78012 283 VAL B O 1
ATOM 2095 N N . VAL A 1 301 ? 20.17983 -17.53758 32.06215 1.000 19.48012 284 VAL B N 1
ATOM 2096 C CA . VAL A 1 301 ? 21.22619 -16.94534 32.87822 1.000 17.00044 284 VAL B CA 1
ATOM 2097 C C . VAL A 1 301 ? 21.32464 -17.76508 34.15442 1.000 19.39001 284 VAL B C 1
ATOM 2098 O O . VAL A 1 301 ? 20.30553 -18.02508 34.81329 1.000 19.40707 284 VAL B O 1
ATOM 2102 N N . LEU A 1 302 ? 22.54861 -18.13789 34.52184 1.000 18.78119 285 LEU B N 1
ATOM 2103 C CA . LEU A 1 302 ? 22.83460 -19.01167 35.65703 1.000 18.74967 285 LEU B CA 1
ATOM 2104 C C . LEU A 1 302 ? 23.52085 -18.22741 36.76391 1.000 21.20610 285 LEU B C 1
ATOM 2105 O O . LEU A 1 302 ? 24.35908 -17.35350 36.49939 1.000 21.38855 285 LEU B O 1
ATOM 2110 N N . GLY A 1 303 ? 23.15519 -18.55763 37.99332 1.000 21.45659 286 GLY B N 1
ATOM 2111 C CA . GLY A 1 303 ? 23.74171 -17.95490 39.16889 1.000 21.10757 286 GLY B CA 1
ATOM 2112 C C . GLY A 1 303 ? 22.95354 -18.37466 40.39335 1.000 21.90916 286 GLY B C 1
ATOM 2113 O O . GLY A 1 303 ? 22.06023 -19.22581 40.32090 1.000 21.24416 286 GLY B O 1
ATOM 2114 N N . ASN A 1 304 ? 23.28977 -17.77022 41.51827 1.000 20.82469 287 ASN B N 1
ATOM 2115 C CA . ASN A 1 304 ? 22.57912 -18.15785 42.73242 1.000 21.74713 287 ASN B CA 1
ATOM 2116 C C . ASN A 1 304 ? 21.25205 -17.38410 42.82751 1.000 20.29712 287 ASN B C 1
ATOM 2117 O O . ASN A 1 304 ? 20.89566 -16.59174 41.94388 1.000 19.83745 287 ASN B O 1
ATOM 2122 N N . ALA A 1 305 ? 20.48771 -17.63393 43.89490 1.000 19.21851 288 ALA B N 1
ATOM 2123 C CA . ALA A 1 305 ? 19.14989 -17.04959 43.98454 1.000 21.62591 288 ALA B CA 1
ATOM 2124 C C . ALA A 1 305 ? 19.20330 -15.53187 44.08839 1.000 24.82803 288 ALA B C 1
ATOM 2125 O O . ALA A 1 305 ? 18.26813 -14.84976 43.65648 1.000 21.21133 288 ALA B O 1
ATOM 2127 N N . THR A 1 306 ? 20.26920 -14.98436 44.67196 1.000 21.35249 289 THR B N 1
ATOM 2128 C CA . THR A 1 306 ? 20.40999 -13.52886 44.74169 1.000 20.49272 289 THR B CA 1
ATOM 2129 C C . THR A 1 306 ? 20.50095 -12.91912 43.34743 1.000 21.97232 289 THR B C 1
ATOM 2130 O O . THR A 1 306 ? 19.81453 -11.93990 43.03755 1.000 20.62673 289 THR B O 1
ATOM 2134 N N . VAL A 1 307 ? 21.33571 -13.51198 42.48652 1.000 19.94825 290 VAL B N 1
ATOM 2135 C CA . VAL A 1 307 ? 21.44910 -13.07014 41.09613 1.000 21.27114 290 VAL B CA 1
ATOM 2136 C C . VAL A 1 307 ? 20.10033 -13.19760 40.38805 1.000 21.81972 290 VAL B C 1
ATOM 2137 O O . VAL A 1 307 ? 19.65140 -12.27847 39.68622 1.000 19.87581 290 VAL B O 1
ATOM 2141 N N . ARG A 1 308 ? 19.44741 -14.35363 40.54129 1.000 20.10386 291 ARG B N 1
ATOM 2142 C CA . ARG A 1 308 ? 18.15827 -14.56172 39.88154 1.000 21.51909 291 ARG B CA 1
ATOM 2143 C C . ARG A 1 308 ? 17.12936 -13.52911 40.34637 1.000 21.01278 291 ARG B C 1
ATOM 2144 O O . ARG A 1 308 ? 16.40735 -12.95298 39.52743 1.000 19.15853 291 ARG B O 1
ATOM 2152 N N . ASN A 1 309 ? 17.04494 -13.28318 41.65810 1.000 18.44802 292 ASN B N 1
ATOM 2153 C CA . ASN A 1 309 ? 16.12497 -12.25697 42.15337 1.000 20.35404 292 ASN B CA 1
ATOM 2154 C C . ASN A 1 309 ? 16.46900 -10.85374 41.64259 1.000 21.11756 292 ASN B C 1
ATOM 2155 O O . ASN A 1 309 ? 15.54345 -10.04568 41.37708 1.000 21.53157 292 ASN B O 1
ATOM 2160 N N . MET A 1 310 ? 17.77090 -10.53555 41.47890 1.000 18.08278 293 MET B N 1
ATOM 2161 C CA . MET A 1 310 ? 18.13026 -9.24330 40.88665 1.000 19.82968 293 MET B CA 1
ATOM 2162 C C . MET A 1 310 ? 17.59750 -9.09529 39.46341 1.000 21.53889 293 MET B C 1
ATOM 2163 O O . MET A 1 310 ? 17.10264 -8.02261 39.08760 1.000 22.31458 293 MET B O 1
ATOM 2168 N N . LEU A 1 311 ? 17.68546 -10.15669 38.65230 1.000 19.92877 294 LEU B N 1
ATOM 2169 C CA . LEU A 1 311 ? 17.16103 -10.04989 37.28978 1.000 21.30786 294 LEU B CA 1
ATOM 2170 C C . LEU A 1 311 ? 15.64776 -9.86380 37.28980 1.000 20.43067 294 LEU B C 1
ATOM 2171 O O . LEU A 1 311 ? 15.10789 -9.08498 36.49164 1.000 21.39692 294 LEU B O 1
ATOM 2176 N N . LEU A 1 312 ? 14.94733 -10.61154 38.14644 1.000 19.14405 295 LEU B N 1
ATOM 2177 C CA . LEU A 1 312 ? 13.48223 -10.55890 38.18766 1.000 20.01944 295 LEU B CA 1
ATOM 2178 C C . LEU A 1 312 ? 12.96941 -9.19179 38.62523 1.000 23.70323 295 LEU B C 1
ATOM 2179 O O . LEU A 1 312 ? 11.84435 -8.79812 38.28008 1.000 23.02656 295 LEU B O 1
ATOM 2184 N N . ASN A 1 313 ? 13.74756 -8.47198 39.41137 1.000 19.24354 296 ASN B N 1
ATOM 2185 C CA . ASN A 1 313 ? 13.26414 -7.22022 39.96841 1.000 20.54992 296 ASN B CA 1
ATOM 2186 C C . ASN A 1 313 ? 13.81308 -5.98376 39.27247 1.000 20.24224 296 ASN B C 1
ATOM 2187 O O . ASN A 1 313 ? 13.10738 -4.96375 39.19904 1.000 23.52381 296 ASN B O 1
ATOM 2192 N N . TYR A 1 314 ? 15.02905 -6.04731 38.72150 1.000 19.74064 297 TYR B N 1
ATOM 2193 C CA . TYR A 1 314 ? 15.65569 -4.82897 38.20784 1.000 22.96273 297 TYR B CA 1
ATOM 2194 C C . TYR A 1 314 ? 15.88536 -4.82473 36.70677 1.000 25.25983 297 TYR B C 1
ATOM 2195 O O . TYR A 1 314 ? 16.26517 -3.78463 36.15972 1.000 22.70019 297 TYR B O 1
ATOM 2204 N N . ALA A 1 315 ? 15.67292 -5.93384 36.01524 1.000 20.51591 298 ALA B N 1
ATOM 2205 C CA . ALA A 1 315 ? 15.81945 -5.94561 34.56351 1.000 21.42036 298 ALA B CA 1
ATOM 2206 C C . ALA A 1 315 ? 14.46391 -5.58300 33.96387 1.000 23.74158 298 ALA B C 1
ATOM 2207 O O . ALA A 1 315 ? 13.59240 -6.43564 33.81878 1.000 21.93651 298 ALA B O 1
ATOM 2209 N N . GLY A 1 316 ? 14.26577 -4.29475 33.64134 1.000 24.12933 299 GLY B N 1
ATOM 2210 C CA . GLY A 1 316 ? 12.95944 -3.87064 33.16644 1.000 25.92294 299 GLY B CA 1
ATOM 2211 C C . GLY A 1 316 ? 12.55738 -4.55102 31.87386 1.000 23.57734 299 GLY B C 1
ATOM 2212 O O . GLY A 1 316 ? 11.36515 -4.72639 31.61005 1.000 25.63807 299 GLY B O 1
ATOM 2213 N N . SER A 1 317 ? 13.53745 -4.89009 31.03151 1.000 22.32839 300 SER B N 1
ATOM 2214 C CA . SER A 1 317 ? 13.25982 -5.60776 29.78689 1.000 25.21598 300 SER B CA 1
ATOM 2215 C C . SER A 1 317 ? 12.50265 -6.90360 30.04749 1.000 27.64064 300 SER B C 1
ATOM 2216 O O . SER A 1 317 ? 11.60242 -7.27717 29.28235 1.000 24.41287 300 SER B O 1
ATOM 2219 N N . LEU A 1 318 ? 12.85451 -7.59225 31.13055 1.000 21.43691 301 LEU B N 1
ATOM 2220 C CA . LEU A 1 318 ? 12.19640 -8.84267 31.51384 1.000 20.69975 301 LEU B CA 1
ATOM 2221 C C . LEU A 1 318 ? 10.84640 -8.60743 32.18226 1.000 21.97269 301 LEU B C 1
ATOM 2222 O O . LEU A 1 318 ? 9.86526 -9.28928 31.85876 1.000 24.99803 301 LEU B O 1
ATOM 2227 N N . VAL A 1 319 ? 10.77915 -7.63940 33.10348 1.000 22.69139 302 VAL B N 1
ATOM 2228 C CA . VAL A 1 319 ? 9.55313 -7.34748 33.84754 1.000 22.15786 302 VAL B CA 1
ATOM 2229 C C . VAL A 1 319 ? 8.41914 -7.01787 32.89163 1.000 23.07971 302 VAL B C 1
ATOM 2230 O O . VAL A 1 319 ? 7.26480 -7.41122 33.11938 1.000 24.60959 302 VAL B O 1
ATOM 2234 N N . ASN A 1 320 ? 8.73615 -6.36042 31.77894 1.000 22.14962 303 ASN B N 1
ATOM 2235 C CA . ASN A 1 320 ? 7.72765 -5.81042 30.88125 1.000 24.13439 303 ASN B CA 1
ATOM 2236 C C . ASN A 1 320 ? 7.58988 -6.60746 29.58833 1.000 28.48152 303 ASN B C 1
ATOM 2237 O O . ASN A 1 320 ? 7.25112 -6.04447 28.54638 1.000 28.09293 303 ASN B O 1
ATOM 2242 N N . THR A 1 321 ? 7.82147 -7.92486 29.63025 1.000 26.27241 304 THR B N 1
ATOM 2243 C CA . THR A 1 321 ? 7.61536 -8.75707 28.45227 1.000 26.50913 304 THR B CA 1
ATOM 2244 C C . THR A 1 321 ? 6.92913 -10.05019 28.86147 1.000 27.01083 304 THR B C 1
ATOM 2245 O O . THR A 1 321 ? 6.99846 -10.49008 30.02023 1.000 25.20225 304 THR B O 1
ATOM 2249 N N . THR A 1 322 ? 6.23638 -10.64439 27.89381 1.000 25.42536 305 THR B N 1
ATOM 2250 C CA . THR A 1 322 ? 5.46850 -11.86188 28.14795 1.000 23.61618 305 THR B CA 1
ATOM 2251 C C . THR A 1 322 ? 6.39064 -13.05044 28.40105 1.000 22.75685 305 THR B C 1
ATOM 2252 O O . THR A 1 322 ? 7.35219 -13.27734 27.66765 1.000 23.52140 305 THR B O 1
ATOM 2256 N N . ALA A 1 323 ? 6.06792 -13.83075 29.44349 1.000 24.26105 306 ALA B N 1
ATOM 2257 C CA . ALA A 1 323 ? 6.83412 -15.03832 29.76217 1.000 25.79154 306 ALA B CA 1
ATOM 2258 C C . ALA A 1 323 ? 6.71245 -16.11256 28.67009 1.000 22.56391 306 ALA B C 1
ATOM 2259 O O . ALA A 1 323 ? 5.68665 -16.20348 27.97953 1.000 24.04206 306 ALA B O 1
ATOM 2261 N N . PRO A 1 324 ? 7.74841 -16.95005 28.50309 1.000 24.12859 307 PRO B N 1
ATOM 2262 C CA . PRO A 1 324 ? 7.75144 -17.94641 27.41718 1.000 27.57156 307 PRO B CA 1
ATOM 2263 C C . PRO A 1 324 ? 6.54116 -18.87446 27.42719 1.000 26.04893 307 PRO B C 1
ATOM 2264 O O . PRO A 1 324 ? 6.07595 -19.32610 28.47557 1.000 25.20278 307 PRO B O 1
ATOM 2268 N N . SER A 1 325 ? 6.05923 -19.17027 26.22417 1.000 23.72152 308 SER B N 1
ATOM 2269 C CA . SER A 1 325 ? 5.04129 -20.17460 25.96763 1.000 24.50900 308 SER B CA 1
ATOM 2270 C C . SER A 1 325 ? 5.56636 -21.57668 26.27662 1.000 25.28251 308 SER B C 1
ATOM 2271 O O . SER A 1 325 ? 6.76939 -21.82689 26.29900 1.000 23.64078 308 SER B O 1
ATOM 2274 N N . PHE A 1 326 ? 4.63543 -22.49859 26.52772 1.000 23.40244 309 PHE B N 1
ATOM 2275 C CA . PHE A 1 326 ? 5.00842 -23.88181 26.80115 1.000 26.86368 309 PHE B CA 1
ATOM 2276 C C . PHE A 1 326 ? 5.87144 -24.49041 25.70390 1.000 22.36296 309 PHE B C 1
ATOM 2277 O O . PHE A 1 326 ? 6.92987 -25.03446 26.03604 1.000 22.73345 309 PHE B O 1
ATOM 2285 N N . PRO A 1 327 ? 5.50873 -24.42841 24.40581 1.000 24.03610 310 PRO B N 1
ATOM 2286 C CA . PRO A 1 327 ? 6.40679 -24.99143 23.37873 1.000 28.31495 310 PRO B CA 1
ATOM 2287 C C . PRO A 1 327 ? 7.79669 -24.36474 23.36453 1.000 27.30171 310 PRO B C 1
ATOM 2288 O O . PRO A 1 327 ? 8.77047 -25.07359 23.09988 1.000 23.48841 310 PRO B O 1
ATOM 2292 N N . SER A 1 328 ? 7.92747 -23.06709 23.66516 1.000 23.77332 311 SER B N 1
ATOM 2293 C CA . SER A 1 328 ? 9.26467 -22.46381 23.70810 1.000 24.14107 311 SER B CA 1
ATOM 2294 C C . SER A 1 328 ? 10.11498 -23.04861 24.83593 1.000 22.43721 311 SER B C 1
ATOM 2295 O O . SER A 1 328 ? 11.33048 -23.22779 24.67447 1.000 22.21256 311 SER B O 1
ATOM 2298 N N . VAL A 1 329 ? 9.48709 -23.39810 25.96086 1.000 21.67827 312 VAL B N 1
ATOM 2299 C CA . VAL A 1 329 ? 10.20454 -24.01894 27.06338 1.000 20.33995 312 VAL B CA 1
ATOM 2300 C C . VAL A 1 329 ? 10.45598 -25.49160 26.74234 1.000 21.65413 312 VAL B C 1
ATOM 2301 O O . VAL A 1 329 ? 11.54507 -26.01543 26.99349 1.000 21.82108 312 VAL B O 1
ATOM 2305 N N . ALA A 1 330 ? 9.47937 -26.14945 26.12001 1.000 19.91877 313 ALA B N 1
ATOM 2306 C CA . ALA A 1 330 ? 9.61680 -27.57358 25.79323 1.000 22.63143 313 ALA B CA 1
ATOM 2307 C C . ALA A 1 330 ? 10.71925 -27.83528 24.76124 1.000 22.58312 313 ALA B C 1
ATOM 2308 O O . ALA A 1 330 ? 11.43107 -28.84073 24.84828 1.000 22.21171 313 ALA B O 1
ATOM 2310 N N . VAL A 1 331 ? 10.90755 -26.93343 23.78972 1.000 20.52409 314 VAL B N 1
ATOM 2311 C CA . VAL A 1 331 ? 11.96109 -27.18919 22.80070 1.000 22.70804 314 VAL B CA 1
ATOM 2312 C C . VAL A 1 331 ? 13.33825 -27.02600 23.43930 1.000 22.11757 314 VAL B C 1
ATOM 2313 O O . VAL A 1 331 ? 14.27687 -27.74944 23.08885 1.000 20.03841 314 VAL B O 1
ATOM 2317 N N . ILE A 1 332 ? 13.47640 -26.11199 24.41099 1.000 21.29901 315 ILE B N 1
ATOM 2318 C CA . ILE A 1 332 ? 14.75756 -25.96939 25.10231 1.000 22.58579 315 ILE B CA 1
ATOM 2319 C C . ILE A 1 332 ? 15.00728 -27.18257 25.99222 1.000 21.16697 315 ILE B C 1
ATOM 2320 O O . ILE A 1 332 ? 16.11920 -27.72626 26.03641 1.000 20.06466 315 ILE B O 1
A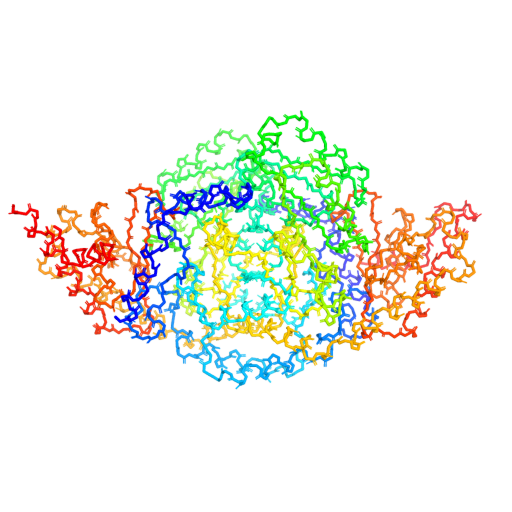TOM 2325 N N . ARG A 1 333 ? 13.97492 -27.63258 26.70274 1.000 20.73289 316 ARG B N 1
ATOM 2326 C CA . ARG A 1 333 ? 14.12567 -28.85186 27.49133 1.000 20.91232 316 ARG B CA 1
ATOM 2327 C C . ARG A 1 333 ? 14.57786 -30.01013 26.61987 1.000 22.34573 316 ARG B C 1
ATOM 2328 O O . ARG A 1 333 ? 15.45006 -30.79691 27.01081 1.000 22.24693 316 ARG B O 1
ATOM 2336 N N . ALA A 1 334 ? 13.98822 -30.13044 25.42970 1.000 20.13891 317 ALA B N 1
ATOM 2337 C CA . ALA A 1 334 ? 14.32807 -31.23853 24.53194 1.000 24.68480 317 ALA B CA 1
ATOM 2338 C C . ALA A 1 334 ? 15.79461 -31.20807 24.12313 1.000 21.10427 317 ALA B C 1
ATOM 2339 O O . ALA A 1 334 ? 16.45836 -32.25302 24.08326 1.000 22.96747 317 ALA B O 1
ATOM 2341 N N . ALA A 1 335 ? 16.32181 -30.01766 23.81304 1.000 19.85571 318 ALA B N 1
ATOM 2342 C CA . ALA A 1 335 ? 17.73200 -29.89312 23.45377 1.000 23.65113 318 ALA B CA 1
ATOM 2343 C C . ALA A 1 335 ? 18.64324 -30.29764 24.61822 1.000 23.15991 318 ALA B C 1
ATOM 2344 O O . ALA A 1 335 ? 19.63791 -31.00718 24.42671 1.000 22.91169 318 ALA B O 1
ATOM 2346 N N . TYR A 1 336 ? 18.35410 -29.81710 25.83595 1.000 18.03059 319 TYR B N 1
ATOM 2347 C CA . TYR A 1 336 ? 19.16126 -30.24980 26.98125 1.000 19.25039 319 TYR B CA 1
ATOM 2348 C C . TYR A 1 336 ? 18.98600 -31.74652 27.24977 1.000 22.20028 319 TYR B C 1
ATOM 2349 O O . TYR A 1 336 ? 19.93498 -32.41489 27.67858 1.000 23.79516 319 TYR B O 1
ATOM 2358 N N . ASN A 1 337 ? 17.80639 -32.30066 26.97705 1.000 22.29390 320 ASN B N 1
ATOM 2359 C CA . ASN A 1 337 ? 17.65058 -33.73926 27.19886 1.000 24.07006 320 ASN B CA 1
ATOM 2360 C C . ASN A 1 337 ? 18.46514 -34.54931 26.20271 1.000 22.97420 320 ASN B C 1
ATOM 2361 O O . ASN A 1 337 ? 18.97542 -35.61589 26.54710 1.000 24.10238 320 ASN B O 1
ATOM 2366 N N . LEU A 1 338 ? 18.59190 -34.06685 24.96763 1.000 23.78319 321 LEU B N 1
ATOM 2367 C CA . LEU A 1 338 ? 19.47236 -34.72512 24.01268 1.000 25.06690 321 LEU B CA 1
ATOM 2368 C C . LEU A 1 338 ? 20.91890 -34.70221 24.50635 1.000 24.15379 321 LEU B C 1
ATOM 2369 O O . LEU A 1 338 ? 21.63427 -35.70799 24.41421 1.000 24.54220 321 LEU B O 1
ATOM 2374 N N . MET A 1 339 ? 21.36513 -33.57258 25.07104 1.000 24.17639 322 MET B N 1
ATOM 2375 C CA . MET A 1 339 ? 22.74403 -33.51527 25.55773 1.000 25.16539 322 MET B CA 1
ATOM 2376 C C . MET A 1 339 ? 22.94612 -34.41556 26.77495 1.000 24.98891 322 MET B C 1
ATOM 2377 O O . MET A 1 339 ? 23.96896 -35.11353 26.87743 1.000 24.07074 322 MET B O 1
ATOM 2382 N N . ARG A 1 340 ? 22.01904 -34.35186 27.74138 1.000 22.46383 323 ARG B N 1
ATOM 2383 C CA . ARG A 1 340 ? 22.24149 -35.05410 28.99520 1.000 26.63131 323 ARG B CA 1
ATOM 2384 C C . ARG A 1 340 ? 22.16074 -36.55582 28.81535 1.000 26.84399 323 ARG B C 1
ATOM 2385 O O . ARG A 1 340 ? 22.73087 -37.28989 29.62812 1.000 24.62674 323 ARG B O 1
ATOM 2393 N N . THR A 1 341 ? 21.47260 -37.02745 27.77967 1.000 24.12254 324 THR B N 1
ATOM 2394 C CA . THR A 1 341 ? 21.41241 -38.46810 27.50579 1.000 25.58974 324 THR B CA 1
ATOM 2395 C C . THR A 1 341 ? 22.50564 -38.92084 26.53641 1.000 26.21507 324 THR B C 1
ATOM 2396 O O . THR A 1 341 ? 22.45681 -40.05652 26.02655 1.000 24.39042 324 THR B O 1
ATOM 2400 N N . GLY A 1 342 ? 23.49565 -38.06888 26.29188 1.000 25.00261 325 GLY B N 1
ATOM 2401 C CA . GLY A 1 342 ? 24.62007 -38.42558 25.44345 1.000 26.87184 325 GLY B CA 1
ATOM 2402 C C . GLY A 1 342 ? 24.33488 -38.45866 23.96104 1.000 26.17602 325 GLY B C 1
ATOM 2403 O O . GLY A 1 342 ? 25.19398 -38.91467 23.19378 1.000 27.82298 325 GLY B O 1
ATOM 2404 N N . ALA A 1 343 ? 23.15451 -38.01908 23.52383 1.000 24.88095 326 ALA B N 1
ATOM 2405 C CA . ALA A 1 343 ? 22.77228 -38.12860 22.11634 1.000 29.08953 326 ALA B CA 1
ATOM 2406 C C . ALA A 1 343 ? 23.40081 -37.04424 21.24155 1.000 31.51252 326 ALA B C 1
ATOM 2407 O O . ALA A 1 343 ? 23.14213 -37.02752 20.03456 1.000 26.25957 326 ALA B O 1
ATOM 2409 N N . THR A 1 344 ? 24.21872 -36.15285 21.80670 1.000 24.86970 327 THR B N 1
ATOM 2410 C CA . THR A 1 344 ? 24.96233 -35.17829 21.00647 1.000 23.63442 327 THR B CA 1
ATOM 2411 C C . THR A 1 344 ? 26.46942 -35.40768 21.02025 1.000 26.16778 327 THR B C 1
ATOM 2412 O O . THR A 1 344 ? 27.19089 -34.71698 20.28041 1.000 29.50263 327 THR B O 1
ATOM 2416 N N . GLN A 1 345 ? 26.97312 -36.36955 21.80399 1.000 26.40352 328 GLN B N 1
ATOM 2417 C CA . GLN A 1 345 ? 28.41909 -36.49020 21.96579 1.000 27.20118 328 GLN B CA 1
ATOM 2418 C C . GLN A 1 345 ? 29.10863 -36.90190 20.66673 1.000 30.56280 328 GLN B C 1
ATOM 2419 O O . GLN A 1 345 ? 30.17822 -36.36827 20.34806 1.000 28.29405 328 GLN B O 1
ATOM 2425 N N . LYS A 1 346 ? 28.51064 -37.81412 19.88805 1.000 27.21881 329 LYS B N 1
ATOM 2426 C CA . LYS A 1 346 ? 29.12008 -38.16611 18.60000 1.000 29.88937 329 LYS B CA 1
ATOM 2427 C C . LYS A 1 346 ? 29.22122 -36.94370 17.67504 1.000 28.41240 329 LYS B C 1
ATOM 2428 O O . LYS A 1 346 ? 30.27814 -36.68694 17.08565 1.000 27.68421 329 LYS B O 1
ATOM 2434 N N . ALA A 1 347 ? 28.12119 -36.19284 17.52196 1.000 26.71565 330 ALA B N 1
ATOM 2435 C CA . ALA A 1 347 ? 28.15588 -34.94827 16.75145 1.000 31.22991 330 ALA B CA 1
ATOM 2436 C C . ALA A 1 347 ? 29.20542 -33.97455 17.28333 1.000 30.73958 330 ALA B C 1
ATOM 2437 O O . ALA A 1 347 ? 29.93332 -33.34213 16.49994 1.000 26.05994 330 ALA B O 1
ATOM 2439 N N . GLN A 1 348 ? 29.28798 -33.81274 18.60743 1.000 28.19933 331 GLN B N 1
ATOM 2440 C CA . GLN A 1 348 ? 30.29809 -32.91670 19.17419 1.000 26.61260 331 GLN B CA 1
ATOM 2441 C C . GLN A 1 348 ? 31.70808 -33.35891 18.78913 1.000 27.66265 331 GLN B C 1
ATOM 2442 O O . GLN A 1 348 ? 32.55725 -32.54175 18.41906 1.000 27.08307 331 GLN B O 1
ATOM 2448 N N . ASP A 1 349 ? 31.97992 -34.66063 18.88865 1.000 27.31080 332 ASP B N 1
ATOM 2449 C CA . ASP A 1 349 ? 33.29044 -35.17499 18.49412 1.000 26.71188 332 ASP B CA 1
ATOM 2450 C C . ASP A 1 349 ? 33.53825 -34.98670 16.99332 1.000 28.65148 332 ASP B C 1
ATOM 2451 O O . ASP A 1 349 ? 34.69214 -34.82884 16.55905 1.000 27.36944 332 ASP B O 1
ATOM 2456 N N . ASN A 1 350 ? 32.47793 -35.02651 16.18737 1.000 26.72673 333 ASN B N 1
ATOM 2457 C CA . ASN A 1 350 ? 32.65368 -34.91153 14.74377 1.000 27.63481 333 ASN B CA 1
ATOM 2458 C C . ASN A 1 350 ? 33.03760 -33.49083 14.35632 1.000 29.81721 333 ASN B C 1
ATOM 2459 O O . ASN A 1 350 ? 33.83630 -33.28719 13.43839 1.000 28.86611 333 ASN B O 1
ATOM 2464 N N . ILE A 1 351 ? 32.50547 -32.49388 15.06621 1.000 28.54888 334 ILE B N 1
ATOM 2465 C CA . ILE A 1 351 ? 32.96252 -31.11895 14.83910 1.000 28.41238 334 ILE B CA 1
ATOM 2466 C C . ILE A 1 351 ? 34.46620 -31.02887 15.04636 1.000 30.04917 334 ILE B C 1
ATOM 2467 O O . ILE A 1 351 ? 35.19375 -30.45386 14.22284 1.000 30.14510 334 ILE B O 1
ATOM 2472 N N . GLN A 1 352 ? 34.94607 -31.57011 16.17302 1.000 28.17214 335 GLN B N 1
ATOM 2473 C CA . GLN A 1 352 ? 36.36606 -31.53747 16.49914 1.000 27.23355 335 GLN B CA 1
ATOM 2474 C C . GLN A 1 352 ? 37.18163 -32.19109 15.40312 1.000 29.94604 335 GLN B C 1
ATOM 2475 O O . GLN A 1 352 ? 38.23364 -31.68077 14.99865 1.000 33.84297 335 GLN B O 1
ATOM 2481 N N . HIS A 1 353 ? 36.72810 -33.35381 14.94089 1.000 29.91533 336 HIS B N 1
ATOM 2482 C CA . HIS A 1 353 ? 37.46453 -34.04571 13.89295 1.000 31.36723 336 HIS B CA 1
ATOM 2483 C C . HIS A 1 353 ? 37.52959 -33.20196 12.62839 1.000 31.77448 336 HIS B C 1
ATOM 2484 O O . HIS A 1 353 ? 38.60910 -32.97993 12.05903 1.000 32.12533 336 HIS B O 1
ATOM 2491 N N . LEU A 1 354 ? 36.37445 -32.70399 12.18550 1.000 33.48317 337 LEU B N 1
ATOM 2492 C CA . LEU A 1 354 ? 36.29900 -31.98244 10.92029 1.000 34.88771 337 LEU B C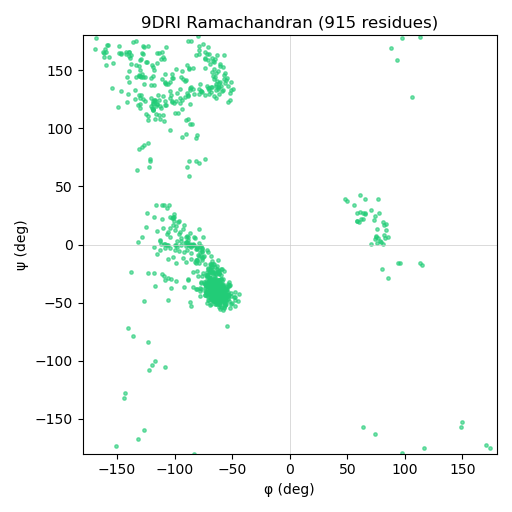A 1
ATOM 2493 C C . LEU A 1 354 ? 37.08619 -30.67333 10.95826 1.000 34.19601 337 LEU B C 1
ATOM 2494 O O . LEU A 1 354 ? 37.68841 -30.27891 9.95207 1.000 30.91816 337 LEU B O 1
ATOM 2499 N N . VAL A 1 355 ? 37.07333 -29.96228 12.08990 1.000 32.03017 338 VAL B N 1
ATOM 2500 C CA . VAL A 1 355 ? 37.82289 -28.70570 12.15102 1.000 28.31850 338 VAL B CA 1
ATOM 2501 C C . VAL A 1 355 ? 39.32183 -28.98564 12.08992 1.000 31.11046 338 VAL B C 1
ATOM 2502 O O . VAL A 1 355 ? 40.06515 -28.35805 11.31519 1.000 31.30674 338 VAL B O 1
ATOM 2506 N N . LYS A 1 356 ? 39.78292 -29.94130 12.89852 1.000 31.14905 339 LYS B N 1
ATOM 2507 C CA . LYS A 1 356 ? 41.18362 -30.35187 12.86511 1.000 30.72572 339 LYS B CA 1
ATOM 2508 C C . LYS A 1 356 ? 41.56569 -30.86969 11.48615 1.000 30.45121 339 LYS B C 1
ATOM 2509 O O . LYS A 1 356 ? 42.69775 -30.66176 11.02485 1.000 35.54895 339 LYS B O 1
ATOM 2515 N N . TYR A 1 357 ? 40.63261 -31.54877 10.81793 1.000 31.98727 340 TYR B N 1
ATOM 2516 C CA . TYR A 1 357 ? 40.88618 -32.02113 9.46301 1.000 32.97177 340 TYR B CA 1
ATOM 2517 C C . TYR A 1 357 ? 41.04658 -30.84436 8.49972 1.000 34.19908 340 TYR B C 1
ATOM 2518 O O . TYR A 1 357 ? 41.88165 -30.88336 7.57947 1.000 37.41289 340 TYR B O 1
ATOM 2527 N N . PHE A 1 358 ? 40.23844 -29.79827 8.67782 1.000 33.64553 341 PHE B N 1
ATOM 2528 C CA . PHE A 1 358 ? 40.40169 -28.62489 7.82275 1.000 36.80058 341 PHE B CA 1
ATOM 2529 C C . PHE A 1 358 ? 41.73732 -27.94155 8.09498 1.000 33.32654 341 PHE B C 1
ATOM 2530 O O . PHE A 1 358 ? 42.46805 -27.58869 7.16104 1.000 37.06644 341 PHE B O 1
ATOM 2538 N N . PHE A 1 359 ? 42.08918 -27.77945 9.36899 1.000 34.30365 342 PHE B N 1
ATOM 2539 C CA . PHE A 1 359 ? 43.35187 -27.13947 9.71216 1.000 33.57939 342 PHE B CA 1
ATOM 2540 C C . PHE A 1 359 ? 44.53544 -27.90734 9.14196 1.000 35.35763 342 PHE B C 1
ATOM 2541 O O . PHE A 1 359 ? 45.45094 -27.30781 8.55706 1.000 39.34989 342 PHE B O 1
ATOM 2549 N N . GLU A 1 360 ? 44.54045 -29.23624 9.30086 1.000 37.29473 343 GLU B N 1
ATOM 2550 C CA . GLU A 1 360 ? 45.64925 -30.01647 8.76269 1.000 37.19058 343 GLU B CA 1
ATOM 2551 C C . GLU A 1 360 ? 45.72529 -29.90671 7.24480 1.000 40.12334 343 GLU B C 1
ATOM 2552 O O . GLU A 1 360 ? 46.82161 -29.83147 6.68066 1.000 41.84948 343 GLU B O 1
ATOM 2558 N N . SER A 1 361 ? 44.57815 -29.92013 6.56533 1.000 38.46868 344 SER B N 1
ATOM 2559 C CA . SER A 1 361 ? 44.58232 -29.85923 5.10852 1.000 39.41468 344 SER B CA 1
ATOM 2560 C C . SER A 1 361 ? 45.06418 -28.50492 4.61680 1.000 39.79195 344 SER B C 1
ATOM 2561 O O . SER A 1 361 ? 45.97755 -28.42706 3.78592 1.000 38.93667 344 SER B O 1
ATOM 2564 N N . ILE A 1 362 ? 44.47885 -27.41477 5.13818 1.000 37.43512 345 ILE B N 1
ATOM 2565 C CA . ILE A 1 362 ? 44.78743 -26.10639 4.56513 1.000 38.05224 345 ILE B CA 1
ATOM 2566 C C . ILE A 1 362 ? 46.23957 -25.73474 4.83015 1.000 38.12615 345 ILE B C 1
ATOM 2567 O O . ILE A 1 362 ? 46.92096 -25.18821 3.95180 1.000 40.06202 345 ILE B O 1
ATOM 2572 N N . THR A 1 363 ? 46.74648 -26.02559 6.02664 1.000 36.86670 346 THR B N 1
ATOM 2573 C CA . THR A 1 363 ? 48.12262 -25.67995 6.35854 1.000 38.59112 346 THR B CA 1
ATOM 2574 C C . THR A 1 363 ? 49.12757 -26.61178 5.69779 1.000 45.88645 346 THR B C 1
ATOM 2575 O O . THR A 1 363 ? 50.32930 -26.32847 5.74260 1.000 46.35430 346 THR B O 1
ATOM 2579 N N . SER A 1 364 ? 48.66045 -27.71423 5.11478 1.000 45.28517 347 SER B N 1
ATOM 2580 C CA . SER A 1 364 ? 49.49347 -28.61312 4.32953 1.000 46.50341 347 SER B CA 1
ATOM 2581 C C . SER A 1 364 ? 49.49595 -28.26646 2.85276 1.000 45.87394 347 SER B C 1
ATOM 2582 O O . SER A 1 364 ? 50.25168 -28.88813 2.09189 1.000 47.11650 347 SER B O 1
ATOM 2585 N N . SER A 1 365 ? 48.66272 -27.31348 2.43365 1.000 44.29258 348 SER B N 1
ATOM 2586 C CA . SER A 1 365 ? 48.56131 -26.96625 1.02333 1.000 50.81160 348 SER B CA 1
ATOM 2587 C C . SER A 1 365 ? 49.86901 -26.37167 0.52613 1.000 48.65897 348 SER B C 1
ATOM 2588 O O . SER A 1 365 ? 50.57331 -25.67535 1.26552 1.000 49.84814 348 SER B O 1
ATOM 2591 N N . ASN A 1 366 ? 50.20386 -26.67860 -0.72908 1.000 50.27247 349 ASN B N 1
ATOM 2592 C CA . ASN A 1 366 ? 51.44347 -26.16451 -1.30501 1.000 54.18886 349 ASN B CA 1
ATOM 2593 C C . ASN A 1 366 ? 51.49761 -24.64040 -1.23008 1.000 50.85476 349 ASN B C 1
ATOM 2594 O O . ASN A 1 366 ? 52.52605 -24.07075 -0.85762 1.000 56.27844 349 ASN B O 1
ATOM 2599 N N . ILE A 1 367 ? 50.38462 -23.96663 -1.54237 1.000 49.95525 350 ILE B N 1
ATOM 2600 C CA . ILE A 1 367 ? 50.36767 -22.50100 -1.60402 1.000 49.56553 350 ILE B CA 1
ATOM 2601 C C . ILE A 1 367 ? 50.23541 -21.83786 -0.23929 1.000 48.81614 350 ILE B C 1
ATOM 2602 O O . ILE A 1 367 ? 50.28574 -20.60204 -0.15864 1.000 48.25648 350 ILE B O 1
ATOM 2607 N N . TRP A 1 368 ? 50.10822 -22.61397 0.84208 1.000 48.78990 351 TRP B N 1
ATOM 2608 C CA . TRP A 1 368 ? 49.78027 -22.04570 2.14660 1.000 46.24465 351 TRP B CA 1
ATOM 2609 C C . TRP A 1 368 ? 50.84007 -21.05187 2.61752 1.000 51.30263 351 TRP B C 1
ATOM 2610 O O . TRP A 1 368 ? 50.52654 -19.89458 2.93000 1.000 43.78748 351 TRP B O 1
ATOM 2621 N N . ASP A 1 369 ? 52.10161 -21.49058 2.68841 1.000 45.56344 352 ASP B N 1
ATOM 2622 C CA . ASP A 1 369 ? 53.16737 -20.62305 3.18614 1.000 50.27221 352 ASP B CA 1
ATOM 2623 C C . ASP A 1 369 ? 53.24027 -19.31510 2.39902 1.000 48.49406 352 ASP B C 1
ATOM 2624 O O . ASP A 1 369 ? 53.33876 -18.23328 2.98975 1.000 47.19145 352 ASP B O 1
ATOM 2629 N N . LYS A 1 370 ? 53.15818 -19.39227 1.06900 1.000 48.31546 353 LYS B N 1
ATOM 2630 C CA . LYS A 1 370 ? 53.27461 -18.18751 0.25124 1.000 51.25704 353 LYS B CA 1
ATOM 2631 C C . LYS A 1 370 ? 52.07332 -17.27267 0.44177 1.000 49.37755 353 LYS B C 1
ATOM 2632 O O . LYS A 1 370 ? 52.22861 -16.06092 0.62557 1.000 49.75003 353 LYS B O 1
ATOM 2638 N N . ALA A 1 371 ? 50.86343 -17.83718 0.39859 1.000 47.95147 354 ALA B N 1
ATOM 2639 C CA . ALA A 1 371 ? 49.66531 -17.02419 0.57883 1.000 48.14323 354 ALA B CA 1
ATOM 2640 C C . ALA A 1 371 ? 49.64188 -16.35879 1.94750 1.000 51.73835 354 ALA B C 1
ATOM 2641 O O . ALA A 1 371 ? 49.25306 -15.19131 2.06699 1.000 46.65469 354 ALA B O 1
ATOM 2643 N N . THR A 1 372 ? 50.03712 -17.08161 2.99833 1.000 44.96672 355 THR B N 1
ATOM 2644 C CA . THR A 1 372 ? 49.96377 -16.48783 4.33089 1.000 47.82070 355 THR B CA 1
ATOM 2645 C C . THR A 1 372 ? 51.04969 -15.44114 4.53047 1.000 50.58865 355 THR B C 1
ATOM 2646 O O . THR A 1 372 ? 50.81483 -14.43003 5.20129 1.000 51.95552 355 THR B O 1
ATOM 2650 N N . ASP A 1 373 ? 52.22750 -15.65240 3.93736 1.000 54.47435 356 ASP B N 1
ATOM 2651 C CA . ASP A 1 373 ? 53.29440 -14.66049 4.02973 1.000 55.70917 356 ASP B CA 1
ATOM 2652 C C . ASP A 1 373 ? 52.88980 -13.35756 3.35549 1.000 51.44201 356 ASP B C 1
ATOM 2653 O O . ASP A 1 373 ? 53.01633 -12.27772 3.94103 1.000 62.77447 356 ASP B O 1
ATOM 2658 N N . LEU A 1 374 ? 52.37989 -13.44874 2.12594 1.000 51.70348 357 LEU B N 1
ATOM 2659 C CA . LEU A 1 374 ? 51.95556 -12.28168 1.36096 1.000 53.55628 357 LEU B CA 1
ATOM 2660 C C . LEU A 1 374 ? 50.71429 -11.61546 1.93770 1.000 56.98387 357 LEU B C 1
ATOM 2661 O O . LEU A 1 374 ? 50.43368 -10.46366 1.58763 1.000 57.27917 357 LEU B O 1
ATOM 2666 N N . GLY A 1 375 ? 49.97078 -12.30593 2.80441 1.000 48.63283 358 GLY B N 1
ATOM 2667 C CA . GLY A 1 375 ? 48.71783 -11.79362 3.31486 1.000 48.99652 358 GLY B CA 1
ATOM 2668 C C . GLY A 1 375 ? 47.52610 -12.03128 2.42138 1.000 46.62913 358 GLY B C 1
ATOM 2669 O O . GLY A 1 375 ? 46.47253 -11.42520 2.64591 1.000 41.30391 358 GLY B O 1
ATOM 2670 N N . ILE A 1 376 ? 47.66415 -12.88700 1.40574 1.000 46.38962 359 ILE B N 1
ATOM 2671 C CA . ILE A 1 376 ? 46.54489 -13.24934 0.54502 1.000 41.59257 359 ILE B CA 1
ATOM 2672 C C . ILE A 1 376 ? 45.52941 -14.09541 1.30680 1.000 42.78894 359 ILE B C 1
ATOM 2673 O O . ILE A 1 376 ? 44.33351 -14.08868 0.98904 1.000 39.79130 359 ILE B O 1
ATOM 2678 N N . LEU A 1 377 ? 45.98737 -14.84583 2.30009 1.000 39.70673 360 LEU B N 1
ATOM 2679 C CA . LEU A 1 377 ? 45.11740 -15.63785 3.15744 1.000 41.10773 360 LEU B CA 1
ATOM 2680 C C . LEU A 1 377 ? 45.62401 -15.52039 4.58194 1.000 41.80826 360 LEU B C 1
ATOM 2681 O O . LEU A 1 377 ? 46.83482 -15.50679 4.81755 1.000 45.06201 360 LEU B O 1
ATOM 2686 N N . SER A 1 378 ? 44.69966 -15.41372 5.53107 1.000 37.28109 361 SER B N 1
ATOM 2687 C CA . SER A 1 378 ? 45.05660 -15.41463 6.94578 1.000 37.96665 361 SER B CA 1
ATOM 2688 C C . SER A 1 378 ? 43.99651 -16.21531 7.68298 1.000 37.31585 361 SER B C 1
ATOM 2689 O O . SER A 1 378 ? 42.80895 -15.90447 7.57751 1.000 35.15031 361 SER B O 1
ATOM 2692 N N . ILE A 1 379 ? 44.40527 -17.26453 8.38663 1.000 41.82169 362 ILE B N 1
ATOM 2693 C CA . ILE A 1 379 ? 43.46470 -17.98835 9.24315 1.000 39.43241 362 ILE B CA 1
ATOM 2694 C C . ILE A 1 379 ? 44.11658 -18.16345 10.60824 1.000 40.19573 362 ILE B C 1
ATOM 2695 O O . ILE A 1 379 ? 44.69131 -19.22556 10.88634 1.000 44.01917 362 ILE B O 1
ATOM 2700 N N . PRO A 1 380 ? 44.05577 -17.15263 11.47825 1.000 37.88128 363 PRO B N 1
ATOM 2701 C CA . PRO A 1 380 ? 44.72272 -17.25291 12.78839 1.000 38.83721 363 PRO B CA 1
ATOM 2702 C C . PRO A 1 380 ? 44.36311 -18.49117 13.61202 1.000 42.74744 363 PRO B C 1
ATOM 2703 O O . PRO A 1 380 ? 45.23046 -19.01250 14.31996 1.000 42.48903 363 PRO B O 1
ATOM 2707 N N . VAL A 1 381 ? 43.11797 -18.97101 13.56177 1.000 39.47594 364 VAL B N 1
ATOM 2708 C CA . VAL A 1 381 ? 42.76352 -20.13814 14.37692 1.000 36.82686 364 VAL B CA 1
ATOM 2709 C C . VAL A 1 381 ? 43.46913 -21.39912 13.89701 1.000 44.40014 364 VAL B C 1
ATOM 2710 O O . VAL A 1 381 ? 43.56011 -22.37923 14.64829 1.000 44.50585 364 VAL B O 1
ATOM 2714 N N . ALA A 1 382 ? 43.95652 -21.40519 12.65340 1.000 40.94580 365 ALA B N 1
ATOM 2715 C CA . ALA A 1 382 ? 44.65254 -22.55710 12.10434 1.000 43.42580 365 ALA B CA 1
ATOM 271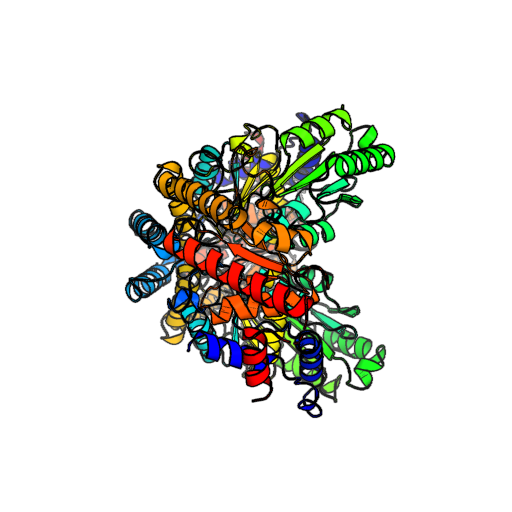6 C C . ALA A 1 382 ? 46.11102 -22.63810 12.53482 1.000 50.96357 365 ALA B C 1
ATOM 2717 O O . ALA A 1 382 ? 46.74188 -23.68314 12.33158 1.000 49.34341 365 ALA B O 1
ATOM 2719 N N . GLU A 1 383 ? 46.66750 -21.57356 13.10802 1.000 51.99348 366 GLU B N 1
ATOM 2720 C CA . GLU A 1 383 ? 48.04465 -21.59512 13.58376 1.000 52.73663 366 GLU B CA 1
ATOM 2721 C C . GLU A 1 383 ? 48.07487 -22.13962 15.00858 1.000 57.47281 366 GLU B C 1
ATOM 2722 O O . GLU A 1 383 ? 47.27142 -21.72992 15.85229 1.000 60.08631 366 GLU B O 1
ATOM 2728 N N . ASP A 1 384 ? 48.99060 -23.07454 15.26771 1.000 67.08686 367 ASP B N 1
ATOM 2729 C CA . ASP A 1 384 ? 49.14193 -23.69729 16.58908 1.000 60.09061 367 ASP B CA 1
ATOM 2730 C C . ASP A 1 384 ? 47.84324 -24.32431 17.09383 1.000 57.14855 367 ASP B C 1
ATOM 2731 O O . ASP A 1 384 ? 47.56464 -24.31072 18.29742 1.000 57.64102 367 ASP B O 1
ATOM 2736 N N . TYR A 1 385 ? 47.02398 -24.87098 16.19469 1.000 55.00001 368 TYR B N 1
ATOM 2737 C CA . TYR A 1 385 ? 45.81987 -25.55075 16.65875 1.000 51.29471 368 TYR B CA 1
ATOM 2738 C C . TYR A 1 385 ? 46.16230 -26.81368 17.43746 1.000 51.50502 368 TYR B C 1
ATOM 2739 O O . TYR A 1 385 ? 45.42682 -27.18729 18.35845 1.000 47.06705 368 TYR B O 1
ATOM 2748 N N . GLU A 1 386 ? 47.28150 -27.46706 17.09705 1.000 53.75476 369 GLU B N 1
ATOM 2749 C CA . GLU A 1 386 ? 47.64718 -28.72727 17.74369 1.000 56.99609 369 GLU B CA 1
ATOM 2750 C C . GLU A 1 386 ? 47.86243 -28.56177 19.24479 1.000 55.30909 369 GLU B C 1
ATOM 2751 O O . GLU A 1 386 ? 47.61682 -29.50069 20.01206 1.000 67.68414 369 GLU B O 1
ATOM 2757 N N . SER A 1 387 ? 48.31440 -27.38850 19.68488 1.000 61.01475 370 SER B N 1
ATOM 2758 C CA . SER A 1 387 ? 48.61877 -27.16641 21.09455 1.000 59.43187 370 SER B CA 1
ATOM 2759 C C . SER A 1 387 ? 47.38428 -26.83101 21.92664 1.000 56.97889 370 SER B C 1
ATOM 2760 O O . SER A 1 387 ? 47.52169 -26.52582 23.11890 1.000 57.49666 370 SER B O 1
ATOM 2763 N N . LEU A 1 388 ? 46.19600 -26.89352 21.32771 1.000 59.87881 371 LEU B N 1
ATOM 2764 C CA . LEU A 1 388 ? 44.94115 -26.60822 22.01263 1.000 56.25893 371 LEU B CA 1
ATOM 2765 C C . LEU A 1 388 ? 44.30818 -27.89238 22.53537 1.000 50.03633 371 LEU B C 1
ATOM 2766 O O . LEU A 1 388 ? 44.40081 -28.94557 21.89637 1.000 52.08057 371 LEU B O 1
ATOM 2771 N N . ASP A 1 389 ? 43.65892 -27.80285 23.70443 1.000 49.26733 372 ASP B N 1
ATOM 2772 C CA . ASP A 1 389 ? 42.97172 -28.97770 24.23881 1.000 51.84041 372 ASP B CA 1
ATOM 2773 C C . ASP A 1 389 ? 41.72545 -29.32722 23.43587 1.000 48.66155 372 ASP B C 1
ATOM 2774 O O . ASP A 1 389 ? 41.26466 -30.47268 23.49089 1.000 46.62752 372 ASP B O 1
ATOM 2779 N N . PHE A 1 390 ? 41.18469 -28.36683 22.69373 1.000 37.74068 373 PHE B N 1
ATOM 2780 C CA . PHE A 1 390 ? 40.05235 -28.56225 21.80159 1.000 37.28422 373 PHE B CA 1
ATOM 2781 C C . PHE A 1 390 ? 40.08455 -27.42416 20.79324 1.000 36.71251 373 PHE B C 1
ATOM 2782 O O . PHE A 1 390 ? 40.86175 -26.47767 20.92730 1.000 33.25413 373 PHE B O 1
ATOM 2790 N N . VAL A 1 391 ? 39.22110 -27.51707 19.78763 1.000 30.04272 374 VAL B N 1
ATOM 2791 C CA . VAL A 1 391 ? 39.08353 -26.47482 18.77947 1.000 29.48367 374 VAL B CA 1
ATOM 2792 C C . VAL A 1 391 ? 37.62443 -26.02602 18.77383 1.000 30.90062 374 VAL B C 1
ATOM 2793 O O . VAL A 1 391 ? 36.75997 -26.63267 19.41550 1.000 30.40463 374 VAL B O 1
ATOM 2797 N N . THR A 1 392 ? 37.35800 -24.94457 18.04883 1.000 29.29344 375 THR B N 1
ATOM 2798 C CA . THR A 1 392 ? 36.00130 -24.45527 17.86375 1.000 28.11086 375 THR B CA 1
ATOM 2799 C C . THR A 1 392 ? 35.56569 -24.59576 16.41275 1.000 25.17957 375 THR B C 1
ATOM 2800 O O . THR A 1 392 ? 36.36825 -24.83382 15.50545 1.000 29.22811 375 THR B O 1
ATOM 2804 N N . HIS A 1 393 ? 34.25753 -24.47316 16.21588 1.000 26.26289 376 HIS B N 1
ATOM 2805 C CA . HIS A 1 393 ? 33.60247 -24.52337 14.92321 1.000 30.88275 376 HIS B CA 1
ATOM 2806 C C . HIS A 1 393 ? 33.76219 -23.23410 14.11929 1.000 30.32340 376 HIS B C 1
ATOM 2807 O O . HIS A 1 393 ? 33.35814 -23.19960 12.95198 1.000 27.17943 376 HIS B O 1
ATOM 2814 N N . ILE A 1 394 ? 34.27930 -22.17282 14.72725 1.000 26.08427 377 ILE B N 1
ATOM 2815 C CA . ILE A 1 394 ? 34.31467 -20.84937 14.10302 1.000 27.65058 377 ILE B CA 1
ATOM 2816 C C . ILE A 1 394 ? 35.65045 -20.67985 13.40194 1.000 25.25458 377 ILE B C 1
ATOM 2817 O O . ILE A 1 394 ? 36.70558 -20.67453 14.04381 1.000 27.50661 377 ILE B O 1
ATOM 2822 N N . VAL A 1 395 ? 35.60511 -20.54090 12.08308 1.000 25.32603 378 VAL B N 1
ATOM 2823 C CA . VAL A 1 395 ? 36.81726 -20.45643 11.27130 1.000 28.35816 378 VAL B CA 1
ATOM 2824 C C . VAL A 1 395 ? 36.72345 -19.14742 10.49808 1.000 29.59883 378 VAL B C 1
ATOM 2825 O O . VAL A 1 395 ? 36.15419 -19.12100 9.39981 1.000 28.33915 378 VAL B O 1
ATOM 2829 N N . PRO A 1 396 ? 37.18220 -18.03047 11.06057 1.000 27.97407 379 PRO B N 1
ATOM 2830 C CA . PRO A 1 396 ? 37.18396 -16.77660 10.28514 1.000 26.84333 379 PRO B CA 1
ATOM 2831 C C . PRO A 1 396 ? 38.34473 -16.81992 9.30746 1.000 30.21105 379 PRO B C 1
ATOM 2832 O O . PRO A 1 396 ? 39.47068 -17.13643 9.68934 1.000 32.27569 379 PRO B O 1
ATOM 2836 N N . ILE A 1 397 ? 38.07310 -16.48764 8.04899 1.000 29.76134 380 ILE B N 1
ATOM 2837 C CA . ILE A 1 397 ? 39.09618 -16.47273 7.00203 1.000 29.64700 380 ILE B CA 1
ATOM 2838 C C . ILE A 1 397 ? 39.23498 -15.04276 6.50095 1.000 34.34456 380 ILE B C 1
ATOM 2839 O O . ILE A 1 397 ? 38.24810 -14.43894 6.06899 1.000 33.95972 380 ILE B O 1
ATOM 2844 N N . TRP A 1 398 ? 40.45400 -14.51215 6.57544 1.000 32.48397 381 TRP B N 1
ATOM 2845 C CA . TRP A 1 398 ? 40.81628 -13.18882 6.08728 1.000 37.79866 381 TRP B CA 1
ATOM 2846 C C . TRP A 1 398 ? 41.54993 -13.29391 4.75459 1.000 37.00597 381 TRP B C 1
ATOM 2847 O O . TRP A 1 398 ? 42.30624 -14.23929 4.51355 1.000 37.29176 381 TRP B O 1
ATOM 2858 N N . THR A 1 399 ? 41.33762 -12.29828 3.89989 1.000 35.53403 382 THR B N 1
ATOM 2859 C CA . THR A 1 399 ? 42.26184 -12.06349 2.79542 1.000 34.51121 382 THR B CA 1
ATOM 2860 C C . THR A 1 399 ? 42.68278 -10.59753 2.87453 1.000 35.42725 382 THR B C 1
ATOM 2861 O O . THR A 1 399 ? 42.57718 -9.97903 3.94131 1.000 36.45373 382 THR B O 1
ATOM 2865 N N . ARG A 1 400 ? 43.17091 -10.02217 1.77863 1.000 36.98389 383 ARG B N 1
ATOM 2866 C CA . ARG A 1 400 ? 43.33682 -8.57881 1.76499 1.000 40.13818 383 ARG B CA 1
ATOM 2867 C C . ARG A 1 400 ? 41.96712 -7.92074 1.84503 1.000 39.73873 383 ARG B C 1
ATOM 2868 O O . ARG A 1 400 ? 41.00963 -8.38086 1.21899 1.000 40.51750 383 ARG B O 1
ATOM 2876 N N . GLN A 1 401 ? 41.88055 -6.80722 2.58401 1.000 41.55031 384 GLN B N 1
ATOM 2877 C CA . GLN A 1 401 ? 40.58739 -6.14607 2.75176 1.000 37.66508 384 GLN B CA 1
ATOM 2878 C C . GLN A 1 401 ? 39.92580 -5.85237 1.40847 1.000 36.43052 384 GLN B C 1
ATOM 2879 O O . GLN A 1 401 ? 38.70964 -6.03663 1.25074 1.000 39.21834 384 GLN B O 1
ATOM 2885 N N . LYS A 1 402 ? 40.71514 -5.41557 0.41660 1.000 37.00964 385 LYS B N 1
ATOM 2886 C CA . LYS A 1 402 ? 40.16239 -5.13281 -0.90545 1.000 38.21283 385 LYS B CA 1
ATOM 2887 C C . LYS A 1 402 ? 39.74451 -6.39496 -1.67128 1.000 40.90882 385 LYS B C 1
ATOM 2888 O O . LYS A 1 402 ? 39.14911 -6.26738 -2.75193 1.000 39.61693 385 LYS B O 1
ATOM 2894 N N . TYR A 1 403 ? 40.02006 -7.59628 -1.15586 1.000 37.42553 386 TYR B N 1
ATOM 2895 C CA . TYR A 1 403 ? 39.62708 -8.83931 -1.81541 1.000 39.98433 386 TYR B CA 1
ATOM 2896 C C . TYR A 1 403 ? 38.46799 -9.54830 -1.13068 1.000 37.50343 386 TYR B C 1
ATOM 2897 O O . TYR A 1 403 ? 38.06265 -10.61014 -1.59910 1.000 37.79744 386 TYR B O 1
ATOM 2906 N N . ASN A 1 404 ? 37.94084 -9.01110 -0.02643 1.000 38.44361 387 ASN B N 1
ATOM 2907 C CA . ASN A 1 404 ? 37.07152 -9.83144 0.80669 1.000 37.33193 387 ASN B CA 1
ATOM 2908 C C . ASN A 1 404 ? 35.77682 -10.16982 0.08914 1.000 39.03825 387 ASN B C 1
ATOM 2909 O O . ASN A 1 404 ? 35.29509 -11.30741 0.17880 1.000 36.76531 387 ASN B O 1
ATOM 2914 N N . TRP A 1 405 ? 35.20991 -9.20774 -0.64503 1.000 37.39374 388 TRP B N 1
ATOM 2915 C CA . TRP A 1 405 ? 34.01632 -9.51502 -1.42992 1.000 38.81732 388 TRP B CA 1
ATOM 2916 C C . TRP A 1 405 ? 34.33718 -10.47280 -2.57474 1.000 38.94143 388 TRP B C 1
ATOM 2917 O O . TRP A 1 405 ? 33.51562 -11.33191 -2.91532 1.000 39.17475 388 TRP B O 1
ATOM 2928 N N . TRP A 1 406 ? 35.51971 -10.33295 -3.18893 1.000 39.58950 389 TRP B N 1
ATOM 2929 C CA . TRP A 1 406 ? 35.93854 -11.28409 -4.21995 1.000 41.18137 389 TRP B CA 1
ATOM 2930 C C . TRP A 1 406 ? 36.07360 -12.69302 -3.65066 1.000 40.53127 389 TRP B C 1
ATOM 2931 O O . TRP A 1 406 ? 35.73971 -13.68058 -4.31928 1.000 40.74789 389 TRP B O 1
ATOM 2942 N N . LEU A 1 407 ? 36.59530 -12.80703 -2.42682 1.000 41.55172 390 LEU B N 1
ATOM 2943 C CA . LEU A 1 407 ? 36.67724 -14.11558 -1.77906 1.000 40.50372 390 LEU B CA 1
ATOM 2944 C C . LEU A 1 407 ? 35.28908 -14.69971 -1.56500 1.000 41.61709 390 LEU B C 1
ATOM 2945 O O . LEU A 1 407 ? 35.05201 -15.88243 -1.83932 1.000 36.52701 390 LEU B O 1
ATOM 2950 N N . PHE A 1 408 ? 34.36148 -13.88816 -1.04620 1.000 36.23483 391 PHE B N 1
ATOM 2951 C CA . PHE A 1 408 ? 32.99329 -14.36070 -0.86971 1.000 40.53884 391 PHE B CA 1
ATOM 2952 C C . PHE A 1 408 ? 32.38071 -14.77133 -2.20173 1.000 42.49359 391 PHE B C 1
ATOM 2953 O O . PHE A 1 408 ? 31.76092 -15.83897 -2.31254 1.000 39.83083 391 PHE B O 1
ATOM 2961 N N . PHE A 1 409 ? 32.53698 -13.92150 -3.22628 1.000 37.91704 392 PHE B N 1
ATOM 2962 C CA . PHE A 1 409 ? 32.05713 -14.26267 -4.56072 1.000 39.89982 392 PHE B CA 1
ATOM 2963 C C . PHE A 1 409 ? 32.62779 -15.58999 -5.03052 1.000 42.75744 392 PHE B C 1
ATOM 2964 O O . PHE A 1 409 ? 31.90999 -16.40660 -5.61553 1.000 43.55975 392 PHE B O 1
ATOM 2972 N N . HIS A 1 410 ? 33.92396 -15.81303 -4.79834 1.000 42.14870 393 HIS B N 1
ATOM 2973 C CA . HIS A 1 410 ? 34.56860 -17.04262 -5.24108 1.000 42.01613 393 HIS B CA 1
ATOM 2974 C C . HIS A 1 410 ? 33.95525 -18.26205 -4.55897 1.000 41.22323 393 HIS B C 1
ATOM 2975 O O . HIS A 1 410 ? 33.67275 -19.28297 -5.20119 1.000 38.36902 393 HIS B O 1
ATOM 2982 N N . LEU A 1 411 ? 33.75718 -18.17404 -3.24522 1.000 43.20755 394 LEU B N 1
ATOM 2983 C CA . LEU A 1 411 ? 33.15426 -19.28307 -2.51392 1.000 40.69370 394 LEU B CA 1
ATOM 2984 C C . LEU A 1 411 ? 31.70958 -19.48913 -2.95473 1.000 38.27003 394 LEU B C 1
ATOM 2985 O O . LEU A 1 411 ? 31.30139 -20.61025 -3.27681 1.000 42.22895 394 LEU B O 1
ATOM 2990 N N . GLN A 1 412 ? 30.94838 -18.40229 -3.04092 1.000 38.76141 395 GLN B N 1
ATOM 2991 C CA . GLN A 1 412 ? 29.53537 -18.47962 -3.39579 1.000 42.36985 395 GLN B CA 1
ATOM 2992 C C . GLN A 1 412 ? 29.35329 -19.15476 -4.75087 1.000 46.04106 395 GLN B C 1
ATOM 2993 O O . GLN A 1 412 ? 28.56627 -20.10171 -4.89104 1.000 45.56864 395 GLN B O 1
ATOM 2999 N N . LEU A 1 413 ? 30.12723 -18.72268 -5.74908 1.000 45.17444 396 LEU B N 1
ATOM 3000 C CA . LEU A 1 413 ? 29.99331 -19.30402 -7.07942 1.000 45.90795 396 LEU B CA 1
ATOM 3001 C C . LEU A 1 413 ? 30.47697 -20.74747 -7.12079 1.000 45.40160 396 LEU B C 1
ATOM 3002 O O . LEU A 1 413 ? 30.01400 -21.52323 -7.96068 1.000 48.26253 396 LEU B O 1
ATOM 3007 N N . ALA A 1 414 ? 31.39835 -21.12993 -6.23544 1.000 44.71468 397 ALA B N 1
ATOM 3008 C CA . ALA A 1 414 ? 31.77719 -22.53345 -6.10558 1.000 44.44529 397 ALA B CA 1
ATOM 3009 C C . ALA A 1 414 ? 30.73134 -23.37297 -5.38121 1.000 46.42104 397 ALA B C 1
ATOM 3010 O O . ALA A 1 414 ? 30.99634 -24.55042 -5.11686 1.000 50.35061 397 ALA B O 1
ATOM 3012 N N . LYS A 1 415 ? 29.56436 -22.80842 -5.06909 1.000 47.96011 398 LYS B N 1
ATOM 3013 C CA . LYS A 1 415 ? 28.48935 -23.50671 -4.35426 1.000 45.07462 398 LYS B CA 1
ATOM 3014 C C . LYS A 1 415 ? 28.90784 -23.87540 -2.92618 1.000 40.38159 398 LYS B C 1
ATOM 3015 O O . LYS A 1 415 ? 28.57171 -24.95201 -2.41812 1.000 41.54162 398 LYS B O 1
ATOM 3021 N N . ILE A 1 416 ? 29.64028 -22.96798 -2.27817 1.000 42.52798 399 ILE B N 1
ATOM 3022 C CA . ILE A 1 416 ? 30.00144 -23.07204 -0.86863 1.000 37.77243 399 ILE B CA 1
ATOM 3023 C C . ILE A 1 416 ? 29.40774 -21.86578 -0.16078 1.000 40.55226 399 ILE B C 1
ATOM 3024 O O . ILE A 1 416 ? 29.70463 -20.71857 -0.51930 1.000 39.94729 399 ILE B O 1
ATOM 3029 N N . ALA A 1 417 ? 28.56030 -22.11476 0.83199 1.000 41.14377 400 ALA B N 1
ATOM 3030 C CA . ALA A 1 417 ? 27.88810 -21.03848 1.54338 1.000 38.89053 400 ALA B CA 1
ATOM 3031 C C . ALA A 1 417 ? 28.69487 -20.67297 2.78180 1.000 38.59113 400 ALA B C 1
ATOM 3032 O O . ALA A 1 417 ? 29.02028 -21.54080 3.60144 1.000 38.12920 400 ALA B O 1
ATOM 3034 N N . VAL A 1 418 ? 29.05604 -19.39470 2.88108 1.000 34.01193 401 VAL B N 1
ATOM 3035 C CA . VAL A 1 418 ? 29.67165 -18.80355 4.05690 1.000 34.48738 401 VAL B CA 1
ATOM 3036 C C . VAL A 1 418 ? 28.94485 -17.49292 4.34925 1.000 36.79904 401 VAL B C 1
ATOM 3037 O O . VAL A 1 418 ? 28.04747 -17.08893 3.60594 1.000 36.02961 401 VAL B O 1
ATOM 3041 N N . VAL A 1 419 ? 29.30309 -16.85304 5.45829 1.000 34.18985 402 VAL B N 1
ATOM 3042 C CA . VAL A 1 419 ? 28.74230 -15.55667 5.83137 1.000 29.73599 402 VAL B CA 1
ATOM 3043 C C . VAL A 1 419 ? 29.81386 -14.49119 5.61536 1.000 33.35110 402 VAL B C 1
ATOM 3044 O O . VAL A 1 419 ? 30.88566 -14.56030 6.23636 1.000 33.01849 402 VAL B O 1
ATOM 3048 N N . PRO A 1 420 ? 29.56489 -13.49555 4.76779 1.000 34.81672 403 PRO B N 1
ATOM 3049 C CA . PRO A 1 420 ? 30.50172 -12.37098 4.64245 1.000 38.31722 403 PRO B CA 1
ATOM 3050 C C . PRO A 1 420 ? 30.29134 -11.40309 5.80148 1.000 34.05876 403 PRO B C 1
ATOM 3051 O O . PRO A 1 420 ? 29.15666 -11.07052 6.14600 1.000 37.21956 403 PRO B O 1
ATOM 3055 N N . ILE A 1 421 ? 31.38264 -10.97498 6.42630 1.000 32.71615 404 ILE B N 1
ATOM 3056 C CA . ILE A 1 421 ? 31.31609 -10.19178 7.65666 1.000 39.06547 404 ILE B CA 1
ATOM 3057 C C . ILE A 1 421 ? 31.95652 -8.82909 7.42132 1.000 38.93277 404 ILE B C 1
ATOM 3058 O O . ILE A 1 421 ? 33.15140 -8.73890 7.12665 1.000 33.66345 404 ILE B O 1
ATOM 3063 N N . ASP A 1 422 ? 31.18453 -7.77034 7.61434 1.000 39.39047 405 ASP B N 1
ATOM 3064 C CA . ASP A 1 422 ? 31.69251 -6.44100 7.31636 1.000 41.26198 405 ASP B CA 1
ATOM 3065 C C . ASP A 1 422 ? 31.05085 -5.44236 8.27363 1.000 45.32841 405 ASP B C 1
ATOM 3066 O O . ASP A 1 422 ? 30.15926 -5.78376 9.05521 1.000 47.19487 405 ASP B O 1
ATOM 3071 N N . TYR A 1 423 ? 31.55253 -4.21182 8.24275 1.000 49.78090 406 TYR B N 1
ATOM 3072 C CA . TYR A 1 423 ? 30.96742 -3.15646 9.05171 1.000 47.35638 406 TYR B CA 1
ATOM 3073 C C . TYR A 1 423 ? 29.48308 -3.01439 8.72275 1.000 47.87974 406 TYR B C 1
ATOM 3074 O O . TYR A 1 423 ? 29.10208 -3.07586 7.54833 1.000 49.64600 406 TYR B O 1
ATOM 3083 N N . PRO A 1 424 ? 28.61285 -2.80555 9.72987 1.000 55.92551 407 PRO B N 1
ATOM 3084 C CA . PRO A 1 424 ? 28.88854 -2.56505 11.16245 1.000 48.56059 407 PRO B CA 1
ATOM 3085 C C . PRO A 1 424 ? 29.12431 -3.78105 12.06366 1.000 53.78720 407 PRO B C 1
ATOM 3086 O O . PRO A 1 424 ? 29.35596 -3.58281 13.25263 1.000 55.13381 407 PRO B O 1
ATOM 3090 N N . GLN A 1 425 ? 29.07117 -5.02573 11.57274 1.000 44.73824 408 GLN B N 1
ATOM 3091 C CA . GLN A 1 425 ? 29.28492 -6.17496 12.44936 1.000 45.91012 408 GLN B CA 1
ATOM 3092 C C . GLN A 1 425 ? 30.67941 -6.17720 13.04811 1.000 46.69758 408 GLN B C 1
ATOM 3093 O O . GLN A 1 425 ? 30.89295 -6.70942 14.13479 1.000 49.99268 408 GLN B O 1
ATOM 3099 N N . VAL A 1 426 ? 31.65035 -5.64110 12.32576 1.000 42.70780 409 VAL B N 1
ATOM 3100 C CA . VAL A 1 426 ? 33.04273 -5.56956 12.75526 1.000 49.11702 409 VAL B CA 1
ATOM 3101 C C . VAL A 1 426 ? 33.56458 -4.20562 12.33999 1.000 40.52090 409 VAL B C 1
ATOM 3102 O O . VAL A 1 426 ? 32.95357 -3.52919 11.50231 1.000 45.84082 409 VAL B O 1
ATOM 3106 N N . PRO A 1 427 ? 34.67914 -3.76339 12.92210 1.000 45.17266 410 PRO B N 1
ATOM 3107 C CA . PRO A 1 427 ? 35.20319 -2.44138 12.56485 1.000 47.84639 410 PRO B CA 1
ATOM 3108 C C . PRO A 1 427 ? 35.54001 -2.36385 11.08777 1.000 50.96344 410 PRO B C 1
ATOM 3109 O O . PRO A 1 427 ? 35.80522 -3.37647 10.43239 1.000 41.19005 410 PRO B O 1
ATOM 3113 N N . LYS A 1 428 ? 35.52595 -1.13440 10.56833 1.000 42.60458 411 LYS B N 1
ATOM 3114 C CA . LYS A 1 428 ? 36.01032 -0.89143 9.21689 1.000 46.61091 411 LYS B CA 1
ATOM 3115 C C . LYS A 1 428 ? 37.42787 -1.42291 9.07830 1.000 42.56643 411 LYS B C 1
ATOM 3116 O O . LYS A 1 428 ? 38.22433 -1.36354 10.01739 1.000 38.21058 411 LYS B O 1
ATOM 3122 N N . GLY A 1 429 ? 37.73058 -1.96410 7.90427 1.000 43.43487 412 GLY B N 1
ATOM 3123 C CA . GLY A 1 429 ? 39.03598 -2.53767 7.65366 1.000 44.06785 412 GLY B CA 1
ATOM 3124 C C . GLY A 1 429 ? 39.28405 -3.88265 8.30082 1.000 39.17979 412 GLY B C 1
ATOM 3125 O O . GLY A 1 429 ? 40.42068 -4.36957 8.27020 1.000 35.54903 412 GLY B O 1
ATOM 3126 N N . LYS A 1 430 ? 38.27017 -4.48916 8.92336 1.000 37.30127 413 LYS B N 1
ATOM 3127 C CA . LYS A 1 430 ? 38.45067 -5.78866 9.56236 1.000 35.68756 413 LYS B CA 1
ATOM 3128 C C . LYS A 1 430 ? 37.46520 -6.82015 9.02457 1.000 37.01003 413 LYS B C 1
ATOM 3129 O O . LYS A 1 430 ? 37.12182 -7.79010 9.73351 1.000 34.41407 413 LYS B O 1
ATOM 3135 N N . SER A 1 431 ? 37.02074 -6.63455 7.78092 1.000 32.85209 414 SER B N 1
ATOM 3136 C CA . SER A 1 431 ? 36.10445 -7.56677 7.15525 1.000 34.00239 414 SER B CA 1
ATOM 3137 C C . SER A 1 431 ? 36.79268 -8.90627 6.91937 1.000 34.46656 414 SER B C 1
ATOM 3138 O O . SER A 1 431 ? 38.02113 -9.02565 6.93056 1.000 33.61036 414 SER B O 1
ATOM 3141 N N . ARG A 1 432 ? 35.97493 -9.93125 6.73869 1.000 34.14382 415 ARG B N 1
ATOM 3142 C CA . ARG A 1 432 ? 36.43921 -11.31676 6.71764 1.000 29.88055 415 ARG B CA 1
ATOM 3143 C C . ARG A 1 432 ? 35.27101 -12.14919 6.20603 1.000 34.31973 415 ARG B C 1
ATOM 3144 O O . ARG A 1 432 ? 34.18972 -11.61632 5.94081 1.000 31.19662 415 ARG B O 1
ATOM 3152 N N . VAL A 1 433 ? 35.48386 -13.46142 6.05906 1.000 31.30754 416 VAL B N 1
ATOM 3153 C CA . VAL A 1 433 ? 34.36967 -14.37972 5.86542 1.000 28.48750 416 VAL B CA 1
ATOM 3154 C C . VAL A 1 433 ? 34.39914 -15.39411 7.00053 1.000 29.15638 416 VAL B C 1
ATOM 3155 O O . VAL A 1 433 ? 35.46872 -15.78306 7.48172 1.000 32.72185 416 VAL B O 1
ATOM 3159 N N . ARG A 1 434 ? 33.22571 -15.78690 7.45541 1.000 27.31913 417 ARG B N 1
ATOM 3160 C CA . ARG A 1 434 ? 33.13560 -16.70678 8.58809 1.000 28.26748 417 ARG B CA 1
ATOM 3161 C C . ARG A 1 434 ? 32.64002 -18.04037 8.06256 1.000 30.61657 417 ARG B C 1
ATOM 3162 O O . ARG A 1 434 ? 31.49308 -18.15069 7.61768 1.000 30.41114 417 ARG B O 1
ATOM 3170 N N . VAL A 1 435 ? 33.51988 -19.03622 8.08372 1.000 28.75418 418 VAL B N 1
ATOM 3171 C CA . VAL A 1 435 ? 33.12735 -20.43715 7.91058 1.000 28.12073 418 VAL B CA 1
ATOM 3172 C C . VAL A 1 435 ? 32.68793 -20.98174 9.26066 1.000 30.01857 418 VAL B C 1
ATOM 3173 O O . VAL A 1 435 ? 33.37287 -20.78240 10.26860 1.000 30.22998 418 VAL B O 1
ATOM 3177 N N . MET A 1 436 ? 31.55808 -21.67437 9.27402 1.000 29.19470 419 MET B N 1
ATOM 3178 C CA . MET A 1 436 ? 31.13812 -22.51453 10.39578 1.000 29.69898 419 MET B CA 1
ATOM 3179 C C . MET A 1 436 ? 31.22734 -23.98401 9.97673 1.000 30.31590 419 MET B C 1
ATOM 3180 O O . MET A 1 436 ? 30.69467 -24.35307 8.92674 1.000 30.43749 419 MET B O 1
ATOM 3185 N N . ILE A 1 437 ? 31.92287 -24.81210 10.77471 1.000 28.99394 420 ILE B N 1
ATOM 3186 C CA . ILE A 1 437 ? 31.97268 -26.26340 10.55146 1.000 28.11248 420 ILE B CA 1
ATOM 3187 C C . ILE A 1 437 ? 30.92124 -26.94544 11.41572 1.000 35.07329 420 ILE B C 1
ATOM 3188 O O . ILE A 1 437 ? 30.82718 -26.66576 12.61770 1.000 32.10958 420 ILE B O 1
ATOM 3193 N N . HIS A 1 438 ? 30.15992 -27.87531 10.82300 1.000 30.77625 421 HIS B N 1
ATOM 3194 C CA . HIS A 1 438 ? 29.05280 -28.52491 11.51525 1.000 31.88310 421 HIS B CA 1
ATOM 3195 C C . HIS A 1 438 ? 29.29409 -30.02762 11.57859 1.000 30.18351 421 HIS B C 1
ATOM 3196 O O . HIS A 1 438 ? 30.01833 -30.59991 10.75366 1.000 27.79879 421 HIS B O 1
ATOM 3203 N N . ALA A 1 439 ? 28.69573 -30.65672 12.59445 1.000 26.95374 422 ALA B N 1
ATOM 3204 C CA . ALA A 1 439 ? 28.78432 -32.10449 12.72167 1.000 27.27115 422 ALA B CA 1
ATOM 3205 C C . ALA A 1 439 ? 28.34282 -32.79883 11.44397 1.000 32.22643 422 ALA B C 1
ATOM 3206 O O . ALA A 1 439 ? 28.87860 -33.85872 11.08129 1.000 31.80003 422 ALA B O 1
ATOM 3208 N N . GLY A 1 440 ? 27.35210 -32.23016 10.76695 1.000 32.50711 423 GLY B N 1
ATOM 3209 C CA . GLY A 1 440 ? 26.82192 -32.81142 9.55981 1.000 33.17784 423 GLY B CA 1
ATOM 3210 C C . GLY A 1 440 ? 27.68021 -32.62775 8.32243 1.000 35.67825 423 GLY B C 1
ATOM 3211 O O . GLY A 1 440 ? 27.33248 -33.19103 7.28218 1.000 34.18867 423 GLY B O 1
ATOM 3212 N N . ASN A 1 441 ? 28.76762 -31.84737 8.38254 1.000 35.00067 424 ASN B N 1
ATOM 3213 C CA . ASN A 1 441 ? 29.62249 -31.70887 7.20122 1.000 32.54518 424 ASN B CA 1
ATOM 3214 C C . ASN A 1 441 ? 30.47227 -32.96677 7.01496 1.000 33.49389 424 ASN B C 1
ATOM 3215 O O . ASN A 1 441 ? 30.50715 -33.85608 7.86726 1.000 34.57888 424 ASN B O 1
ATOM 3220 N N . THR A 1 442 ? 31.18095 -33.03314 5.88469 1.000 34.21551 425 THR B N 1
ATOM 3221 C CA . THR A 1 442 ? 31.94069 -34.22359 5.51674 1.000 36.72638 425 THR B CA 1
ATOM 3222 C C . THR A 1 442 ? 33.36605 -33.85187 5.13023 1.000 37.28122 425 THR B C 1
ATOM 3223 O O . THR A 1 442 ? 33.65147 -32.71453 4.72385 1.000 38.12364 425 THR B O 1
ATOM 3227 N N . GLU A 1 443 ? 34.25632 -34.84945 5.21432 1.000 36.61002 426 GLU B N 1
ATOM 3228 C CA . GLU A 1 443 ? 35.64356 -34.62341 4.81101 1.000 40.52381 426 GLU B CA 1
ATOM 3229 C C . GLU A 1 443 ? 35.73121 -34.22364 3.34485 1.000 40.29858 426 GLU B C 1
ATOM 3230 O O . GLU A 1 443 ? 36.55752 -33.38137 2.97290 1.000 39.26456 426 GLU B O 1
ATOM 3236 N N . GLU A 1 444 ? 34.87839 -34.81010 2.49881 1.000 39.81545 427 GLU B N 1
ATOM 3237 C CA . GLU A 1 444 ? 34.85890 -34.42917 1.08705 1.000 43.43995 427 GLU B CA 1
ATOM 3238 C C . GLU A 1 444 ? 34.48467 -32.95882 0.91977 1.000 39.43617 427 GLU B C 1
ATOM 3239 O O . GLU A 1 444 ? 35.04101 -32.25896 0.06263 1.000 38.95213 427 GLU B O 1
ATOM 3245 N N . GLN A 1 445 ? 33.52073 -32.47978 1.71234 1.000 37.19817 428 GLN B N 1
ATOM 3246 C CA . GLN A 1 445 ? 33.17077 -31.06652 1.67294 1.000 36.77766 428 GLN B CA 1
ATOM 3247 C C . GLN A 1 445 ? 34.32542 -30.19941 2.15690 1.000 41.39237 428 GLN B C 1
ATOM 3248 O O . GLN A 1 445 ? 34.57956 -29.11791 1.60054 1.000 38.07999 428 GLN B O 1
ATOM 3254 N N . VAL A 1 446 ? 35.04870 -30.65141 3.17921 1.000 34.95706 429 VAL B N 1
ATOM 3255 C CA . VAL A 1 446 ? 36.20315 -29.88072 3.62384 1.000 37.81128 429 VAL B CA 1
ATOM 3256 C C . VAL A 1 446 ? 37.28245 -29.87920 2.54789 1.000 41.99411 429 VAL B C 1
ATOM 3257 O O . VAL A 1 446 ? 37.92653 -28.84544 2.29309 1.000 39.40815 429 VAL B O 1
ATOM 3261 N N . ASP A 1 447 ? 37.49074 -31.03406 1.89160 1.000 38.05071 430 ASP B N 1
ATOM 3262 C CA . ASP A 1 447 ? 38.44363 -31.10086 0.78541 1.000 39.56058 430 ASP B CA 1
ATOM 3263 C C . ASP A 1 447 ? 38.12249 -30.07161 -0.28747 1.000 40.63999 430 ASP B C 1
ATOM 3264 O O . ASP A 1 447 ? 39.02332 -29.40764 -0.81552 1.000 41.86729 430 ASP B O 1
ATOM 3269 N N . TYR A 1 448 ? 36.84612 -29.95923 -0.64943 1.000 40.51718 431 TYR B N 1
ATOM 3270 C CA . TYR A 1 448 ? 36.43441 -29.02509 -1.68197 1.000 39.28065 431 TYR B CA 1
ATOM 3271 C C . TYR A 1 448 ? 36.62930 -27.58288 -1.22374 1.000 40.15990 431 TYR B C 1
ATOM 3272 O O . TYR A 1 448 ? 36.98412 -26.71281 -2.02644 1.000 39.52691 431 TYR B O 1
ATOM 3281 N N . LEU A 1 449 ? 36.39992 -27.31539 0.06527 1.000 36.48842 432 LEU B N 1
ATOM 3282 C CA . LEU A 1 449 ? 36.66556 -25.98536 0.61814 1.000 36.77905 432 LEU B CA 1
ATOM 3283 C C . LEU A 1 449 ? 38.14875 -25.65247 0.54589 1.000 37.28652 432 LEU B C 1
ATOM 3284 O O . LEU A 1 449 ? 38.53582 -24.54665 0.14069 1.000 37.69070 432 LEU B O 1
ATOM 3289 N N . VAL A 1 450 ? 38.99792 -26.60386 0.92560 1.000 38.29139 433 VAL B N 1
ATOM 3290 C CA . VAL A 1 450 ? 40.43581 -26.36336 0.87929 1.000 38.87582 433 VAL B CA 1
ATOM 3291 C C . VAL A 1 450 ? 40.86659 -26.06155 -0.55103 1.000 40.33380 433 VAL B C 1
ATOM 3292 O O . VAL A 1 450 ? 41.58390 -25.08521 -0.80697 1.000 37.84859 433 VAL B O 1
ATOM 3296 N N . ALA A 1 451 ? 40.39404 -26.87918 -1.50323 1.000 40.77327 434 ALA B N 1
ATOM 3297 C CA . ALA A 1 451 ? 40.73671 -26.69374 -2.91559 1.000 48.59391 434 ALA B CA 1
ATOM 3298 C C . ALA A 1 451 ? 40.25576 -25.34807 -3.44184 1.000 45.42106 434 ALA B C 1
ATOM 3299 O O . ALA A 1 451 ? 40.96571 -24.67866 -4.20609 1.000 43.99524 434 ALA B O 1
ATOM 3301 N N . THR A 1 452 ? 39.03025 -24.95923 -3.08329 1.000 41.91921 435 THR B N 1
ATOM 3302 C CA . THR A 1 452 ? 38.49271 -23.68808 -3.54392 1.000 43.13003 435 THR B CA 1
ATOM 3303 C C . THR A 1 452 ? 39.30854 -22.52305 -2.99314 1.000 42.16194 435 THR B C 1
ATOM 3304 O O . THR A 1 452 ? 39.60624 -21.56866 -3.72187 1.000 43.17105 435 THR B O 1
ATOM 3308 N N . LEU A 1 453 ? 39.72019 -22.60186 -1.72048 1.000 40.17957 436 LEU B N 1
ATOM 3309 C CA . LEU A 1 453 ? 40.54330 -21.54550 -1.12997 1.000 40.38599 436 LEU B CA 1
ATOM 3310 C C . LEU A 1 453 ? 41.91356 -21.46246 -1.79876 1.000 44.57584 436 LEU B C 1
ATOM 3311 O O . LEU A 1 453 ? 42.42163 -20.36104 -2.06582 1.000 40.94230 436 LEU B O 1
ATOM 3316 N N . CYS A 1 454 ? 42.52197 -22.61484 -2.08577 1.000 42.19488 437 CYS B N 1
ATOM 3317 C CA . CYS A 1 454 ? 43.82333 -22.62822 -2.74887 1.000 43.61842 437 CYS B CA 1
ATOM 3318 C C . CYS A 1 454 ? 43.73370 -22.08741 -4.17179 1.000 46.21186 437 CYS B C 1
ATOM 3319 O O . CYS A 1 454 ? 44.64767 -21.39087 -4.62826 1.000 46.52061 437 CYS B O 1
ATOM 3322 N N . ASP A 1 455 ? 42.66022 -22.41976 -4.89544 1.000 45.08930 438 ASP B N 1
ATOM 3323 C CA . ASP A 1 455 ? 42.42764 -21.80957 -6.19926 1.000 47.50624 438 ASP B CA 1
ATOM 3324 C C . ASP A 1 455 ? 42.37420 -20.29162 -6.07390 1.000 48.00417 438 ASP B C 1
ATOM 3325 O O . ASP A 1 455 ? 43.00666 -19.56280 -6.85019 1.000 46.34785 438 ASP B O 1
ATOM 3330 N N . PHE A 1 456 ? 41.62035 -19.79700 -5.08935 1.000 44.02589 439 PHE B N 1
ATOM 3331 C CA . PHE A 1 456 ? 41.51743 -18.35148 -4.91848 1.000 46.59229 439 PHE B CA 1
ATOM 3332 C C . PHE A 1 456 ? 42.87496 -17.74255 -4.60361 1.000 47.47560 439 PHE B C 1
ATOM 3333 O O . PHE A 1 456 ? 43.20311 -16.65621 -5.09238 1.000 48.24861 439 PHE B O 1
ATOM 3341 N N . ALA A 1 457 ? 43.67992 -18.42213 -3.78341 1.000 46.57137 440 ALA B N 1
ATOM 3342 C CA . ALA A 1 457 ? 44.98395 -17.87202 -3.41936 1.000 49.01242 440 ALA B CA 1
ATOM 3343 C C . ALA A 1 457 ? 45.90143 -17.78516 -4.63643 1.000 48.34344 440 ALA B C 1
ATOM 3344 O O . ALA A 1 457 ? 46.52590 -16.74486 -4.88286 1.000 46.18119 440 ALA B O 1
ATOM 3346 N N . ASN A 1 458 ? 45.99341 -18.87686 -5.40430 1.000 49.57560 441 ASN B N 1
ATOM 3347 C CA . ASN A 1 458 ? 46.84438 -18.89829 -6.59522 1.000 52.07334 441 ASN B CA 1
ATOM 3348 C C . ASN A 1 458 ? 46.43333 -17.82786 -7.58829 1.000 54.25460 441 ASN B C 1
ATOM 3349 O O . ASN A 1 458 ? 47.28626 -17.15699 -8.17832 1.000 53.62620 441 ASN B O 1
ATOM 3354 N N . GLU A 1 459 ? 45.12863 -17.67074 -7.80169 1.000 51.56002 442 GLU B N 1
ATOM 3355 C CA . GLU A 1 459 ? 44.65193 -16.68571 -8.75771 1.000 52.01891 442 GLU B CA 1
ATOM 3356 C C . GLU A 1 459 ? 45.05134 -15.27467 -8.34402 1.000 52.59817 442 GLU B C 1
ATOM 3357 O O . GLU A 1 459 ? 45.52393 -14.48242 -9.17513 1.000 51.29370 442 GLU B O 1
ATOM 3363 N N . MET A 1 460 ? 44.89272 -14.94638 -7.05804 1.000 49.37468 443 MET B N 1
ATOM 3364 C CA . MET A 1 460 ? 45.21510 -13.59814 -6.60258 1.000 48.71867 443 MET B CA 1
ATOM 3365 C C . MET A 1 460 ? 46.72034 -13.36985 -6.55904 1.000 51.13346 443 MET B C 1
ATOM 3366 O O . MET A 1 460 ? 47.19144 -12.26864 -6.86315 1.000 51.28911 443 MET B O 1
ATOM 3371 N N . ILE A 1 461 ? 47.49280 -14.38904 -6.18575 1.000 50.95652 444 ILE B N 1
ATOM 3372 C CA . ILE A 1 461 ? 48.94582 -14.28679 -6.29986 1.000 53.24965 444 ILE B CA 1
ATOM 3373 C C . ILE A 1 461 ? 49.33929 -14.01355 -7.74804 1.000 54.84862 444 ILE B C 1
ATOM 3374 O O . ILE A 1 461 ? 50.15708 -13.13242 -8.03374 1.000 54.88036 444 ILE B O 1
ATOM 3379 N N . ASP A 1 462 ? 48.74777 -14.76401 -8.68032 1.000 55.36520 445 ASP B N 1
ATOM 3380 C CA . ASP A 1 462 ? 49.04102 -14.58979 -10.09898 1.000 58.36070 445 ASP B CA 1
ATOM 3381 C C . ASP A 1 462 ? 48.74462 -13.16243 -10.54594 1.000 59.48431 445 ASP B C 1
ATOM 3382 O O . ASP A 1 462 ? 49.55722 -12.53238 -11.23055 1.000 59.23794 445 ASP B O 1
ATOM 3387 N N . ILE A 1 463 ? 47.57738 -12.63945 -10.16324 1.000 55.83005 446 ILE B N 1
ATOM 3388 C CA . ILE A 1 463 ? 47.20452 -11.27289 -10.51930 1.000 57.50534 446 ILE B CA 1
ATOM 3389 C C . ILE A 1 463 ? 48.21123 -10.28093 -9.95336 1.000 58.66475 446 ILE B C 1
ATOM 3390 O O . ILE A 1 463 ? 48.64366 -9.34732 -10.63993 1.000 61.42107 446 ILE B O 1
ATOM 3395 N N . GLU A 1 464 ? 48.60271 -10.46590 -8.69373 1.000 54.71684 447 GLU B N 1
ATOM 3396 C CA . GLU A 1 464 ? 49.52407 -9.51523 -8.08100 1.000 56.46606 447 GLU B CA 1
ATOM 3397 C C . GLU A 1 464 ? 50.88571 -9.54929 -8.76006 1.000 61.54885 447 GLU B C 1
ATOM 3398 O O . GLU A 1 464 ? 51.53348 -8.50797 -8.91372 1.000 59.45321 447 GLU B O 1
ATOM 3404 N N . GLU A 1 465 ? 51.32564 -10.72669 -9.19857 1.000 59.05850 448 GLU B N 1
ATOM 3405 C CA . GLU A 1 465 ? 52.62812 -10.82927 -9.83913 1.000 62.78708 448 GLU B CA 1
ATOM 3406 C C . GLU A 1 465 ? 52.59408 -10.41062 -11.30369 1.000 64.01748 448 GLU B C 1
ATOM 3407 O O . GLU A 1 465 ? 53.63420 -10.02160 -11.83933 1.000 66.31630 448 GLU B O 1
ATOM 3413 N N . GLY A 1 466 ? 51.42402 -10.45331 -11.94746 1.000 63.28914 449 GLY B N 1
ATOM 3414 C CA . GLY A 1 466 ? 51.30326 -10.06795 -13.34134 1.000 67.64402 449 GLY B CA 1
ATOM 3415 C C . GLY A 1 466 ? 51.48113 -8.58216 -13.60354 1.000 69.62471 449 GLY B C 1
ATOM 3416 O O . GLY A 1 466 ? 51.76570 -8.19831 -14.74173 1.000 68.96709 449 GLY B O 1
ATOM 3417 N N . GLY A 1 467 ? 51.30469 -7.74041 -12.58615 1.000 68.14212 450 GLY B N 1
ATOM 3418 C CA . GLY A 1 467 ? 51.51253 -6.31411 -12.73756 1.000 73.26025 450 GLY B CA 1
ATOM 3419 C C . GLY A 1 467 ? 50.42043 -5.56211 -13.46426 1.000 69.17968 450 GLY B C 1
ATOM 3420 O O . GLY A 1 467 ? 50.63978 -4.40595 -13.85186 1.000 68.98299 450 GLY B O 1
ATOM 3421 N N . GLU A 1 468 ? 49.26020 -6.17360 -13.67032 1.000 63.71575 451 GLU B N 1
ATOM 3422 C CA . GLU A 1 468 ? 48.10871 -5.51633 -14.27745 1.000 65.51616 451 GLU B CA 1
ATOM 3423 C C . GLU A 1 468 ? 47.12194 -5.20583 -13.15597 1.000 63.43439 451 GLU B C 1
ATOM 3424 O O . GLU A 1 468 ? 46.35444 -6.07513 -12.73075 1.000 59.85524 451 GLU B O 1
ATOM 3430 N N . LYS A 1 469 ? 47.15162 -3.95972 -12.67735 1.000 59.14062 452 LYS B N 1
ATOM 3431 C CA . LYS A 1 469 ? 46.36624 -3.58668 -11.50612 1.000 57.89816 452 LYS B CA 1
ATOM 3432 C C . LYS A 1 469 ? 44.86686 -3.59132 -11.77700 1.000 56.23189 452 LYS B C 1
ATOM 3433 O O . LYS A 1 469 ? 44.07814 -3.61990 -10.82976 1.000 54.47669 452 LYS B O 1
ATOM 3439 N N . GLY A 1 470 ? 44.45008 -3.58026 -13.02823 1.000 57.21664 453 GLY B N 1
ATOM 3440 C CA . GLY A 1 470 ? 43.03576 -3.65908 -13.30926 1.000 58.47306 453 GLY B CA 1
ATOM 3441 C C . GLY A 1 470 ? 42.46615 -5.05576 -13.44006 1.000 62.60933 453 GLY B C 1
ATOM 3442 O O . GLY A 1 470 ? 41.26384 -5.19669 -13.67819 1.000 62.09560 453 GLY B O 1
ATOM 3443 N N . LYS A 1 471 ? 43.27797 -6.09897 -13.28635 1.000 58.98141 454 LYS B N 1
ATOM 3444 C CA . LYS A 1 471 ? 42.81878 -7.45448 -13.56821 1.000 59.54309 454 LYS B CA 1
ATOM 3445 C C . LYS A 1 471 ? 41.94452 -7.97941 -12.42895 1.000 57.37266 454 LYS B C 1
ATOM 3446 O O . LYS A 1 471 ? 42.31501 -7.88662 -11.25648 1.000 54.08684 454 LYS B O 1
ATOM 3452 N N . ILE A 1 472 ? 40.79209 -8.53904 -12.78921 1.000 56.38385 455 ILE B N 1
ATOM 3453 C CA . ILE A 1 472 ? 39.74475 -8.97607 -11.86561 1.000 54.67832 455 ILE B CA 1
ATOM 3454 C C . ILE A 1 472 ? 39.73110 -10.50309 -11.83737 1.000 55.45292 455 ILE B C 1
ATOM 3455 O O . ILE A 1 472 ? 39.88526 -11.12540 -12.89742 1.000 55.90570 455 ILE B O 1
ATOM 3460 N N . PRO A 1 473 ? 39.56504 -11.15106 -10.67829 1.000 52.66064 456 PRO B N 1
ATOM 3461 C CA . PRO A 1 473 ? 39.49689 -12.61745 -10.65793 1.000 52.15809 456 PRO B CA 1
ATOM 3462 C C . PRO A 1 473 ? 38.20844 -13.11696 -11.28761 1.000 54.42777 456 PRO B C 1
ATOM 3463 O O . PRO A 1 473 ? 37.23381 -12.37892 -11.44927 1.000 53.17480 456 PRO B O 1
ATOM 3467 N N . LYS A 1 474 ? 38.20821 -14.41520 -11.61211 1.000 54.75989 457 LYS B N 1
ATOM 3468 C CA . LYS A 1 474 ? 37.17019 -14.95871 -12.47800 1.000 57.82139 457 LYS B CA 1
ATOM 3469 C C . LYS A 1 474 ? 35.80046 -14.93651 -11.81173 1.000 57.43463 457 LYS B C 1
ATOM 3470 O O . LYS A 1 474 ? 34.80488 -14.58753 -12.45469 1.000 56.56008 457 LYS B O 1
ATOM 3476 N N . ALA A 1 475 ? 35.72106 -15.29193 -10.52641 1.000 56.45201 458 ALA B N 1
ATOM 3477 C CA . ALA A 1 475 ? 34.44040 -15.21502 -9.83002 1.000 53.31229 458 ALA B CA 1
ATOM 3478 C C . ALA A 1 475 ? 33.91807 -13.78433 -9.80363 1.000 52.87893 458 ALA B C 1
ATOM 3479 O O . ALA A 1 475 ? 32.74457 -13.53003 -10.10024 1.000 50.86939 458 ALA B O 1
ATOM 3481 N N . ALA A 1 476 ? 34.77980 -12.83088 -9.45117 1.000 53.99522 459 ALA B N 1
ATOM 3482 C CA . ALA A 1 476 ? 34.35014 -11.43784 -9.44195 1.000 52.65190 459 ALA B CA 1
ATOM 3483 C C . ALA A 1 476 ? 33.94826 -10.97095 -10.83511 1.000 60.38772 459 ALA B C 1
ATOM 3484 O O . ALA A 1 476 ? 33.03783 -10.14504 -10.97143 1.00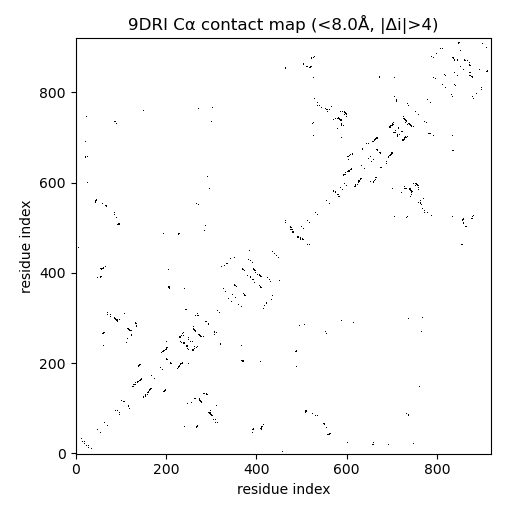0 54.80306 459 ALA B O 1
ATOM 3486 N N . GLN A 1 477 ? 34.59742 -11.50008 -11.87709 1.000 55.49259 460 GLN B N 1
ATOM 3487 C CA . GLN A 1 477 ? 34.18791 -11.17543 -13.24018 1.000 61.94987 460 GLN B CA 1
ATOM 3488 C C . GLN A 1 477 ? 32.73293 -11.55381 -13.47409 1.000 62.79466 460 GLN B C 1
ATOM 3489 O O . GLN A 1 477 ? 31.94918 -10.75504 -14.00258 1.000 60.10176 460 GLN B O 1
ATOM 3495 N N . GLU A 1 478 ? 32.34742 -12.76595 -13.06178 1.000 58.17869 461 GLU B N 1
ATOM 3496 C CA . GLU A 1 478 ? 30.97795 -13.21855 -13.28625 1.000 59.48790 461 GLU B CA 1
ATOM 3497 C C . GLU A 1 478 ? 29.98279 -12.34943 -12.53752 1.000 64.20934 461 GLU B C 1
ATOM 3498 O O . GLU A 1 478 ? 28.92449 -12.00313 -13.07528 1.000 63.83942 461 GLU B O 1
ATOM 3504 N N . ILE A 1 479 ? 30.30421 -11.98393 -11.29478 1.000 55.31825 462 ILE B N 1
ATOM 3505 C CA . ILE A 1 479 ? 29.42127 -11.10767 -10.53564 1.000 58.51924 462 ILE B CA 1
ATOM 3506 C C . ILE A 1 479 ? 29.27071 -9.76872 -11.24965 1.000 62.31667 462 ILE B C 1
ATOM 3507 O O . ILE A 1 479 ? 28.16199 -9.23742 -11.38507 1.000 61.14605 462 ILE B O 1
ATOM 3512 N N . TYR A 1 480 ? 30.38818 -9.20348 -11.71810 1.000 58.14700 463 TYR B N 1
ATOM 3513 C CA . TYR A 1 480 ? 30.32078 -7.91815 -12.40656 1.000 65.93181 463 TYR B CA 1
ATOM 3514 C C . TYR A 1 480 ? 29.55034 -8.02879 -13.71526 1.000 64.21427 463 TYR B C 1
ATOM 3515 O O . TYR A 1 480 ? 28.84927 -7.08668 -14.09885 1.000 67.41720 463 TYR B O 1
ATOM 3524 N N . ALA A 1 481 ? 29.63986 -9.17527 -14.39386 1.000 65.69105 464 ALA B N 1
ATOM 3525 C CA . ALA A 1 481 ? 28.83137 -9.38340 -15.59013 1.000 68.11787 464 ALA B CA 1
ATOM 3526 C C . ALA A 1 481 ? 27.34435 -9.34578 -15.26292 1.000 71.11604 464 ALA B C 1
ATOM 3527 O O . ALA A 1 481 ? 26.56025 -8.71430 -15.97988 1.000 72.69106 464 ALA B O 1
ATOM 3529 N N . LEU A 1 482 ? 26.93724 -10.00856 -14.17452 1.000 65.77557 465 LEU B N 1
ATOM 3530 C CA . LEU A 1 482 ? 25.52351 -10.03885 -13.80816 1.000 67.97415 465 LEU B CA 1
ATOM 3531 C C . LEU A 1 482 ? 25.04661 -8.67840 -13.31551 1.000 67.58358 465 LEU B C 1
ATOM 3532 O O . LEU A 1 482 ? 23.87979 -8.32174 -13.51187 1.000 72.33130 465 LEU B O 1
ATOM 3537 N N . MET A 1 483 ? 25.92670 -7.91466 -12.66674 1.000 61.86601 466 MET B N 1
ATOM 3538 C CA . MET A 1 483 ? 25.61337 -6.52635 -12.34660 1.000 64.76933 466 MET B CA 1
ATOM 3539 C C . MET A 1 483 ? 25.36967 -5.71840 -13.61462 1.000 76.04004 466 MET B C 1
ATOM 3540 O O . MET A 1 483 ? 24.42560 -4.92069 -13.68453 1.000 79.22044 466 MET B O 1
ATOM 3545 N N . ALA A 1 484 ? 26.22455 -5.90868 -14.62343 1.000 74.88795 467 ALA B N 1
ATOM 3546 C CA . ALA A 1 484 ? 26.08362 -5.18633 -15.88345 1.000 72.99577 467 ALA B CA 1
ATOM 3547 C C . ALA A 1 484 ? 24.74394 -5.48430 -16.54449 1.000 77.25595 467 ALA B C 1
ATOM 3548 O O . ALA A 1 484 ? 24.06292 -4.57458 -17.03008 1.000 84.85035 467 ALA B O 1
ATOM 3550 N N . ALA A 1 485 ? 24.34911 -6.75602 -16.57323 1.000 78.39467 468 ALA B N 1
ATOM 3551 C CA . ALA A 1 485 ? 23.03603 -7.13130 -17.08295 1.000 80.27377 468 ALA B CA 1
ATOM 3552 C C . ALA A 1 485 ? 21.93319 -6.36439 -16.35968 1.000 84.30024 468 ALA B C 1
ATOM 3553 O O . ALA A 1 485 ? 21.30502 -5.46934 -16.93808 1.000 87.69848 468 ALA B O 1
ATOM 3555 N N . HIS A 1 486 ? 21.70990 -6.69085 -15.09040 1.000 81.85991 469 HIS B N 1
ATOM 3556 C CA . HIS A 1 486 ? 20.62832 -6.09342 -14.31920 1.000 79.56756 469 HIS B CA 1
ATOM 3557 C C . HIS A 1 486 ? 21.02756 -4.73840 -13.74972 1.000 81.04867 469 HIS B C 1
ATOM 3558 O O . HIS A 1 486 ? 20.23957 -3.79369 -13.77959 1.000 84.41810 469 HIS B O 1
ATOM 3565 N N . GLY B 1 22 ? -5.88933 -21.18388 51.19161 1.000 59.18091 5 GLY C N 1
ATOM 3566 C CA . GLY B 1 22 ? -5.24808 -22.44125 50.84509 1.000 55.71794 5 GLY C CA 1
ATOM 3567 C C . GLY B 1 22 ? -4.03455 -22.23818 49.95765 1.000 54.87419 5 GLY C C 1
ATOM 3568 O O . GLY B 1 22 ? -2.90685 -22.11209 50.44883 1.000 54.75766 5 GLY C O 1
ATOM 3569 N N . LYS B 1 23 ? -4.25872 -22.24014 48.63938 1.000 53.96481 6 LYS C N 1
ATOM 3570 C CA . LYS B 1 23 ? -3.21191 -21.80077 47.72346 1.000 53.44165 6 LYS C CA 1
ATOM 3571 C C . LYS B 1 23 ? -2.99961 -20.29745 47.83314 1.000 52.41565 6 LYS C C 1
ATOM 3572 O O . LYS B 1 23 ? -1.86139 -19.81362 47.76025 1.000 54.88244 6 LYS C O 1
ATOM 3578 N N . VAL B 1 24 ? -4.08745 -19.54951 48.02520 1.000 50.77634 7 VAL C N 1
ATOM 3579 C CA . VAL B 1 24 ? -3.99252 -18.10451 48.20636 1.000 51.56522 7 VAL C CA 1
ATOM 3580 C C . VAL B 1 24 ? -3.16410 -17.77324 49.44357 1.000 48.64204 7 VAL C C 1
ATOM 3581 O O . VAL B 1 24 ? -2.29000 -16.89875 49.40776 1.000 48.61682 7 VAL C O 1
ATOM 3585 N N . VAL B 1 25 ? -3.40745 -18.47739 50.55373 1.000 52.97913 8 VAL C N 1
ATOM 3586 C CA . VAL B 1 25 ? -2.68499 -18.14922 51.78132 1.000 52.18656 8 VAL C CA 1
ATOM 3587 C C . VAL B 1 25 ? -1.21112 -18.52636 51.65701 1.000 47.54320 8 VAL C C 1
ATOM 3588 O O . VAL B 1 25 ? -0.33304 -17.80910 52.15221 1.000 51.91796 8 VAL C O 1
ATOM 3592 N N . SER B 1 26 ? -0.90668 -19.63238 50.97295 1.000 47.50082 9 SER C N 1
ATOM 3593 C CA . SER B 1 26 ? 0.49318 -20.02651 50.83895 1.000 46.48445 9 SER C CA 1
ATOM 3594 C C . SER B 1 26 ? 1.24367 -19.11362 49.87411 1.000 44.91319 9 SER C C 1
ATOM 3595 O O . SER B 1 26 ? 2.40088 -18.75916 50.12908 1.000 42.57234 9 SER C O 1
ATOM 3598 N N . GLU B 1 27 ? 0.61315 -18.73506 48.75570 1.000 45.49059 10 GLU C N 1
ATOM 3599 C CA . GLU B 1 27 ? 1.21385 -17.71444 47.89869 1.000 47.28325 10 GLU C CA 1
ATOM 3600 C C . GLU B 1 27 ? 1.44229 -16.42347 48.67294 1.000 41.31172 10 GLU C C 1
ATOM 3601 O O . GLU B 1 27 ? 2.46201 -15.75179 48.47564 1.000 41.66052 10 GLU C O 1
ATOM 3607 N N . MET B 1 28 ? 0.52846 -16.08801 49.58861 1.000 45.81110 11 MET C N 1
ATOM 3608 C CA . MET B 1 28 ? 0.62961 -14.85206 50.35573 1.000 40.45454 11 MET C CA 1
ATOM 3609 C C . MET B 1 28 ? 1.65628 -14.95302 51.47777 1.000 46.52121 11 MET C C 1
ATOM 3610 O O . MET B 1 28 ? 2.30332 -13.95361 51.80627 1.000 39.07600 11 MET C O 1
ATOM 3615 N N . ILE B 1 29 ? 1.82270 -16.13190 52.08126 1.000 40.46217 12 ILE C N 1
ATOM 3616 C CA . ILE B 1 29 ? 2.86002 -16.28520 53.10069 1.000 38.12629 12 ILE C CA 1
ATOM 3617 C C . ILE B 1 29 ? 4.23816 -16.18979 52.47010 1.000 37.58938 12 ILE C C 1
ATOM 3618 O O . ILE B 1 29 ? 5.13038 -15.50508 52.99039 1.000 35.38593 12 ILE C O 1
ATOM 3623 N N . ALA B 1 30 ? 4.43402 -16.88727 51.34708 1.000 37.78124 13 ALA C N 1
ATOM 3624 C CA . ALA B 1 30 ? 5.69724 -16.80621 50.62926 1.000 33.87534 13 ALA C CA 1
ATOM 3625 C C . ALA B 1 30 ? 6.00427 -15.36934 50.22529 1.000 34.30315 13 ALA C C 1
ATOM 3626 O O . ALA B 1 30 ? 7.15726 -14.93523 50.28913 1.000 31.90614 13 ALA C O 1
ATOM 3628 N N . TRP B 1 31 ? 4.98416 -14.61933 49.80870 1.000 33.89806 14 TRP C N 1
ATOM 3629 C CA . TRP B 1 31 ? 5.17673 -13.21000 49.47749 1.000 36.31614 14 TRP C CA 1
ATOM 3630 C C . TRP B 1 31 ? 5.61931 -12.41174 50.70249 1.000 34.82965 14 TRP C C 1
ATOM 3631 O O . TRP B 1 31 ? 6.56027 -11.61564 50.63066 1.000 32.74052 14 TRP C O 1
ATOM 3642 N N . ILE B 1 32 ? 4.97176 -12.63608 51.84777 1.000 33.05249 15 ILE C N 1
ATOM 3643 C CA . ILE B 1 32 ? 5.34293 -11.91739 53.06623 1.000 32.51894 15 ILE C CA 1
ATOM 3644 C C . ILE B 1 32 ? 6.79396 -12.19707 53.44530 1.000 35.51955 15 ILE C C 1
ATOM 3645 O O . ILE B 1 32 ? 7.55359 -11.27905 53.78346 1.000 31.02098 15 ILE C O 1
ATOM 3650 N N . LYS B 1 33 ? 7.19215 -13.46895 53.42652 1.000 30.88291 16 LYS C N 1
ATOM 3651 C CA . LYS B 1 33 ? 8.55531 -13.82809 53.82380 1.000 28.58137 16 LYS C CA 1
ATOM 3652 C C . LYS B 1 33 ? 9.60076 -13.24275 52.88578 1.000 25.39699 16 LYS C C 1
ATOM 3653 O O . LYS B 1 33 ? 10.71895 -12.93271 53.31988 1.000 30.00677 16 LYS C O 1
ATOM 3659 N N . SER B 1 34 ? 9.28135 -13.13161 51.59846 1.000 26.43214 17 SER C N 1
ATOM 3660 C CA . SER B 1 34 ? 10.23272 -12.53303 50.66699 1.000 28.99037 17 SER C CA 1
ATOM 3661 C C . SER B 1 34 ? 10.45889 -11.03431 50.91433 1.000 26.67621 17 SER C C 1
ATOM 3662 O O . SER B 1 34 ? 11.43194 -10.47566 50.39082 1.000 25.42256 17 SER C O 1
ATOM 3665 N N . GLN B 1 35 ? 9.61289 -10.36009 51.70536 1.000 26.57273 18 GLN C N 1
ATOM 3666 C CA . GLN B 1 35 ? 9.87274 -8.94831 51.98393 1.000 28.20003 18 GLN C CA 1
ATOM 3667 C C . GLN B 1 35 ? 10.75111 -8.72580 53.21661 1.000 28.18618 18 GLN C C 1
ATOM 3668 O O . GLN B 1 35 ? 11.13821 -7.57654 53.47801 1.000 26.64152 18 GLN C O 1
ATOM 3674 N N . LYS B 1 36 ? 11.11308 -9.78293 53.95129 1.000 26.38440 19 LYS C N 1
ATOM 3675 C CA . LYS B 1 36 ? 12.00944 -9.63638 55.10286 1.000 26.82626 19 LYS C CA 1
ATOM 3676 C C . LYS B 1 36 ? 13.40554 -9.24880 54.62665 1.000 26.07518 19 LYS C C 1
ATOM 3677 O O . LYS B 1 36 ? 13.95801 -9.89746 53.73306 1.000 25.19223 19 LYS C O 1
ATOM 3683 N N . LEU B 1 37 ? 13.98804 -8.22037 55.24776 1.000 28.50893 20 LEU C N 1
ATOM 3684 C CA . LEU B 1 37 ? 15.27616 -7.70074 54.79488 1.000 26.88182 20 LEU C CA 1
ATOM 3685 C C . LEU B 1 37 ? 16.38865 -8.72910 54.94928 1.000 27.68504 20 LEU C C 1
ATOM 3686 O O . LEU B 1 37 ? 16.48283 -9.43503 55.96488 1.000 28.93040 20 LEU C O 1
ATOM 3691 N N . ILE B 1 38 ? 17.25059 -8.79856 53.93296 1.000 25.10707 21 ILE C N 1
ATOM 3692 C CA . ILE B 1 38 ? 18.29250 -9.81009 53.88407 1.000 26.28913 21 ILE C CA 1
ATOM 3693 C C . ILE B 1 38 ? 19.67903 -9.25375 54.19130 1.000 26.36568 21 ILE C C 1
ATOM 3694 O O . ILE B 1 38 ? 20.50847 -9.98150 54.74483 1.000 27.42772 21 ILE C O 1
ATOM 3699 N N . ALA B 1 39 ? 19.94754 -7.96073 53.89237 1.000 22.69146 22 ALA C N 1
ATOM 3700 C CA . ALA B 1 39 ? 21.27718 -7.39731 54.11900 1.000 26.87570 22 ALA C CA 1
ATOM 3701 C C . ALA B 1 39 ? 21.80574 -7.63089 55.54386 1.000 26.41141 22 ALA C C 1
ATOM 3702 O O . ALA B 1 39 ? 23.02132 -7.82103 55.70278 1.000 28.07317 22 ALA C O 1
ATOM 3704 N N . PRO B 1 40 ? 20.98088 -7.63587 56.60822 1.000 29.11171 23 PRO C N 1
ATOM 3705 C CA . PRO B 1 40 ? 21.55621 -7.89057 57.95046 1.000 30.82964 23 PRO C CA 1
ATOM 3706 C C . PRO B 1 40 ? 22.12680 -9.29567 58.12270 1.000 34.57267 23 PRO C C 1
ATOM 3707 O O . PRO B 1 40 ? 22.90126 -9.51293 59.06022 1.000 36.98252 23 PRO C O 1
ATOM 3711 N N . ARG B 1 41 ? 21.77730 -10.24833 57.25696 1.000 31.89660 24 ARG C N 1
ATOM 3712 C CA . ARG B 1 41 ? 22.36027 -11.58397 57.28455 1.000 37.94011 24 ARG C CA 1
ATOM 3713 C C . ARG B 1 41 ? 23.54308 -11.73809 56.33698 1.000 39.88925 24 ARG C C 1
ATOM 3714 O O . ARG B 1 41 ? 24.08636 -12.83610 56.22496 1.000 36.29233 24 ARG C O 1
ATOM 3722 N N . MET B 1 42 ? 23.95293 -10.67739 55.65080 1.000 31.82936 25 MET C N 1
ATOM 3723 C CA . MET B 1 42 ? 25.00210 -10.75040 54.64073 1.000 29.90043 25 MET C CA 1
ATOM 3724 C C . MET B 1 42 ? 26.29633 -10.06826 55.06652 1.000 34.94500 25 MET C C 1
ATOM 3725 O O . MET B 1 42 ? 27.16489 -9.82629 54.21782 1.000 36.99167 25 MET C O 1
ATOM 3730 N N . LYS B 1 43 ? 26.45295 -9.75073 56.35187 1.000 29.85776 26 LYS C N 1
ATOM 3731 C CA . LYS B 1 43 ? 27.59113 -8.93836 56.77400 1.000 35.38474 26 LYS C CA 1
ATOM 3732 C C . LYS B 1 43 ? 28.92473 -9.59688 56.44047 1.000 38.07143 26 LYS C C 1
ATOM 3733 O O . LYS B 1 43 ? 29.91364 -8.90451 56.16260 1.000 38.24433 26 LYS C O 1
ATOM 3739 N N . ASP B 1 44 ? 28.96887 -10.92266 56.40842 1.000 42.12592 27 ASP C N 1
ATOM 3740 C CA . ASP B 1 44 ? 30.20505 -11.62356 56.10469 1.000 39.72739 27 ASP C CA 1
ATOM 3741 C C . ASP B 1 44 ? 30.21651 -12.25178 54.71952 1.000 37.34085 27 ASP C C 1
ATOM 3742 O O . ASP B 1 44 ? 31.14498 -13.00004 54.40068 1.000 41.83079 27 ASP C O 1
ATOM 3747 N N . ALA B 1 45 ? 29.23055 -11.96016 53.88266 1.000 33.81728 28 ALA C N 1
ATOM 3748 C CA . ALA B 1 45 ? 29.23170 -12.46820 52.51422 1.000 31.45338 28 ALA C CA 1
ATOM 3749 C C . ALA B 1 45 ? 30.15951 -11.64286 51.63008 1.000 32.18216 28 ALA C C 1
ATOM 3750 O O . ALA B 1 45 ? 30.57889 -10.53883 51.99693 1.000 32.18523 28 ALA C O 1
ATOM 3752 N N . PRO B 1 46 ? 30.52505 -12.17372 50.45887 1.000 30.31742 29 PRO C N 1
ATOM 3753 C CA . PRO B 1 46 ? 31.29452 -11.37602 49.49123 1.000 30.66102 29 PRO C CA 1
ATOM 3754 C C . PRO B 1 46 ? 30.58459 -10.08101 49.10625 1.000 29.46557 29 PRO C C 1
ATOM 3755 O O . PRO B 1 46 ? 29.35382 -10.02918 49.01022 1.000 25.28637 29 PRO C O 1
ATOM 3759 N N . THR B 1 47 ? 31.39617 -9.04375 48.86844 1.000 28.34177 30 THR C N 1
ATOM 3760 C CA . THR B 1 47 ? 30.91448 -7.71349 48.47968 1.000 33.12760 30 THR C CA 1
ATOM 3761 C C . THR B 1 47 ? 29.83042 -7.76930 47.41382 1.000 28.54129 30 THR C C 1
ATOM 3762 O O . THR B 1 47 ? 28.79652 -7.09371 47.51356 1.000 25.05487 30 THR C O 1
ATOM 3766 N N . PHE B 1 48 ? 30.09034 -8.54675 46.35826 1.000 24.03243 31 PHE C N 1
ATOM 3767 C CA . PHE B 1 48 ? 29.18096 -8.60281 45.21727 1.000 24.81466 31 PHE C CA 1
ATOM 3768 C C . PHE B 1 48 ? 27.78190 -9.01967 45.65439 1.000 26.22094 31 PHE C C 1
ATOM 3769 O O . PHE B 1 48 ? 26.80263 -8.32849 45.36204 1.000 24.71543 31 PHE C O 1
ATOM 3777 N N . TYR B 1 49 ? 27.67254 -10.11482 46.41432 1.000 25.59980 32 TYR C N 1
ATOM 3778 C CA . TYR B 1 49 ? 26.35767 -10.56395 46.83464 1.000 22.77833 32 TYR C CA 1
ATOM 3779 C C . TYR B 1 49 ? 25.77013 -9.65993 47.91512 1.000 23.16500 32 TYR C C 1
ATOM 3780 O O . TYR B 1 49 ? 24.55366 -9.47307 47.93728 1.000 22.95812 32 TYR C O 1
ATOM 3789 N N . ARG B 1 50 ? 26.60465 -9.09808 48.80995 1.000 24.36801 33 ARG C N 1
ATOM 3790 C CA . ARG B 1 50 ? 26.09126 -8.15557 49.80895 1.000 28.90225 33 ARG C CA 1
ATOM 3791 C C . ARG B 1 50 ? 25.35100 -7.00523 49.14258 1.000 25.09622 33 ARG C C 1
ATOM 3792 O O . ARG B 1 50 ? 24.25276 -6.61533 49.56418 1.000 25.18572 33 ARG C O 1
ATOM 3800 N N . ASN B 1 51 ? 25.94356 -6.45222 48.09574 1.000 26.16066 34 ASN C N 1
ATOM 3801 C CA . ASN B 1 51 ? 25.38668 -5.26080 47.48016 1.000 26.55570 34 ASN C CA 1
ATOM 3802 C C . ASN B 1 51 ? 24.14485 -5.58040 46.67112 1.000 23.96782 34 ASN C C 1
ATOM 3803 O O . ASN B 1 51 ? 23.23843 -4.74210 46.58505 1.000 22.97335 34 ASN C O 1
ATOM 3808 N N . LEU B 1 52 ? 24.07674 -6.77560 46.06864 1.000 21.59464 35 LEU C N 1
ATOM 3809 C CA . LEU B 1 52 ? 22.83859 -7.16448 45.40579 1.000 18.98605 35 LEU C CA 1
ATOM 3810 C C . LEU B 1 52 ? 21.69765 -7.30662 46.40957 1.000 21.32726 35 LEU C C 1
ATOM 3811 O O . LEU B 1 52 ? 20.55766 -6.90842 46.12709 1.000 22.08905 35 LEU C O 1
ATOM 3816 N N . GLU B 1 53 ? 21.96716 -7.92914 47.56814 1.000 20.66792 36 GLU C N 1
ATOM 3817 C CA . GLU B 1 53 ? 20.90319 -8.07659 48.55226 1.000 23.27150 36 GLU C CA 1
ATOM 3818 C C . GLU B 1 53 ? 20.51741 -6.73544 49.17496 1.000 23.79503 36 GLU C C 1
ATOM 3819 O O . GLU B 1 53 ? 19.35293 -6.55323 49.55376 1.000 23.22005 36 GLU C O 1
ATOM 3825 N N . GLU B 1 54 ? 21.45719 -5.79206 49.28008 1.000 23.65297 37 GLU C N 1
ATOM 3826 C CA . GLU B 1 54 ? 21.06975 -4.41580 49.59751 1.000 22.31017 37 GLU C CA 1
ATOM 3827 C C . GLU B 1 54 ? 20.08590 -3.87442 48.56349 1.000 24.00705 37 GLU C C 1
ATOM 3828 O O . GLU B 1 54 ? 19.04221 -3.32009 48.92023 1.000 22.79333 37 GLU C O 1
ATOM 3834 N N . ALA B 1 55 ? 20.39119 -4.04384 47.26332 1.000 22.73905 38 ALA C N 1
ATOM 3835 C CA . ALA B 1 55 ? 19.47896 -3.54234 46.23408 1.000 23.62601 38 ALA C CA 1
ATOM 3836 C C . ALA B 1 55 ? 18.11466 -4.23337 46.29820 1.000 21.31750 38 ALA C C 1
ATOM 3837 O O . ALA B 1 55 ? 17.07194 -3.59578 46.08152 1.000 21.59016 38 ALA C O 1
ATOM 3839 N N . LEU B 1 56 ? 18.08993 -5.54147 46.55859 1.000 20.90449 39 LEU C N 1
ATOM 3840 C CA . LEU B 1 56 ? 16.80849 -6.19978 46.74407 1.000 20.06129 39 LEU C CA 1
ATOM 3841 C C . LEU B 1 56 ? 16.09445 -5.65946 47.98614 1.000 21.57176 39 LEU C C 1
ATOM 3842 O O . LEU B 1 56 ? 14.86821 -5.50135 47.99079 1.000 21.64985 39 LEU C O 1
ATOM 3847 N N . ASP B 1 57 ? 16.84451 -5.38346 49.04754 1.000 21.86910 40 ASP C N 1
ATOM 3848 C CA . ASP B 1 57 ? 16.22589 -4.81350 50.23503 1.000 20.68751 40 ASP C CA 1
ATOM 3849 C C . ASP B 1 57 ? 15.55281 -3.48086 49.96038 1.000 22.82257 40 ASP C C 1
ATOM 3850 O O . ASP B 1 57 ? 14.61384 -3.13641 50.68656 1.000 24.86642 40 ASP C O 1
ATOM 3855 N N . VAL B 1 58 ? 15.99100 -2.71518 48.93619 1.000 22.36696 41 VAL C N 1
ATOM 3856 C CA . VAL B 1 58 ? 15.30063 -1.45970 48.63823 1.000 22.46878 41 VAL C CA 1
ATOM 3857 C C . VAL B 1 58 ? 13.84753 -1.74230 48.29365 1.000 21.71618 41 VAL C C 1
ATOM 3858 O O . VAL B 1 58 ? 12.92066 -1.10565 48.82992 1.000 25.10542 41 VAL C O 1
ATOM 3862 N N . ARG B 1 59 ? 13.63370 -2.74538 47.42434 1.000 24.58272 42 ARG C N 1
ATOM 3863 C CA . ARG B 1 59 ? 12.28801 -3.13460 47.01818 1.000 20.87545 42 ARG C CA 1
ATOM 3864 C C . ARG B 1 59 ? 11.53763 -3.81974 48.14749 1.000 24.46330 42 ARG C C 1
ATOM 3865 O O . ARG B 1 59 ? 10.33550 -3.57050 48.32639 1.000 24.29335 42 ARG C O 1
ATOM 3873 N N . ARG B 1 60 ? 12.21254 -4.70926 48.89420 1.000 21.50271 43 ARG C N 1
ATOM 3874 C CA . ARG B 1 60 ? 11.60051 -5.33886 50.06611 1.000 22.01752 43 ARG C CA 1
ATOM 3875 C C . ARG B 1 60 ? 11.06880 -4.31261 51.06146 1.000 26.07157 43 ARG C C 1
ATOM 3876 O O . ARG B 1 60 ? 10.02985 -4.53547 51.69332 1.000 25.65788 43 ARG C O 1
ATOM 3884 N N . SER B 1 61 ? 11.79517 -3.21256 51.24146 1.000 23.54086 44 SER C N 1
ATOM 3885 C CA . SER B 1 61 ? 11.43184 -2.22895 52.26296 1.000 24.75014 44 SER C CA 1
ATOM 3886 C C . SER B 1 61 ? 10.11901 -1.51485 51.95510 1.000 26.94509 44 SER C C 1
ATOM 3887 O O . SER B 1 61 ? 9.53198 -0.90489 52.87383 1.000 26.99478 44 SER C O 1
ATOM 3890 N N . THR B 1 62 ? 9.63617 -1.57671 50.70336 1.000 26.73512 45 THR C N 1
ATOM 3891 C CA . THR B 1 62 ? 8.31157 -1.07739 50.33960 1.000 29.92275 45 THR C CA 1
ATOM 3892 C C . THR B 1 62 ? 7.35475 -2.20865 49.97777 1.000 29.09341 45 THR C C 1
ATOM 3893 O O . THR B 1 62 ? 6.33899 -1.96819 49.31461 1.000 33.82905 45 THR C O 1
ATOM 3897 N N . GLN B 1 63 ? 7.63991 -3.42253 50.44356 1.000 30.74700 46 GLN C N 1
ATOM 3898 C CA . GLN B 1 63 ? 6.86668 -4.62499 50.09210 1.000 29.56006 46 GLN C CA 1
ATOM 3899 C C . GLN B 1 63 ? 6.62821 -4.73137 48.58512 1.000 35.24927 46 GLN C C 1
ATOM 3900 O O . GLN B 1 63 ? 5.56089 -5.14184 48.12643 1.000 32.40549 46 GLN C O 1
ATOM 3906 N N . SER B 1 64 ? 7.63739 -4.37751 47.78987 1.000 29.97902 47 SER C N 1
ATOM 3907 C CA . SER B 1 64 ? 7.48745 -4.46210 46.34463 1.000 29.69260 47 SER C CA 1
ATOM 3908 C C . SER B 1 64 ? 8.42594 -5.47802 45.69339 1.000 31.20610 47 SER C C 1
ATOM 3909 O O . SER B 1 64 ? 8.54754 -5.48750 44.46221 1.000 28.67674 47 SER C O 1
ATOM 3912 N N . LEU B 1 65 ? 9.08915 -6.33672 46.46195 1.000 26.53418 48 LEU C N 1
ATOM 3913 C CA . LEU B 1 65 ? 9.92095 -7.34804 45.79575 1.000 26.05284 48 LEU C CA 1
ATOM 3914 C C . LEU B 1 65 ? 9.04677 -8.37160 45.08231 1.000 30.85613 48 LEU C C 1
ATOM 3915 O O . LEU B 1 65 ? 8.08370 -8.89655 45.64827 1.000 27.72331 48 LEU C O 1
ATOM 3920 N N . MET B 1 66 ? 9.39671 -8.67304 43.83474 1.000 28.83263 49 MET C N 1
ATOM 3921 C CA . MET B 1 66 ? 8.65790 -9.63562 43.03398 1.000 28.78181 49 MET C CA 1
ATOM 3922 C C . MET B 1 66 ? 9.40665 -10.96154 42.99358 1.000 27.31713 49 MET C C 1
ATOM 3923 O O . MET B 1 66 ? 10.64162 -10.99583 43.03005 1.000 24.85037 49 MET C O 1
ATOM 3928 N N . THR B 1 67 ? 8.65913 -12.05763 43.00963 1.000 27.29268 50 THR C N 1
ATOM 3929 C CA . THR B 1 67 ? 9.30141 -13.36970 43.02339 1.000 26.98008 50 THR C CA 1
ATOM 3930 C C . THR B 1 67 ? 8.60256 -14.30943 42.06009 1.000 31.52153 50 THR C C 1
ATOM 3931 O O . THR B 1 67 ? 9.08465 -14.54129 40.94696 1.000 29.48462 50 THR C O 1
ATOM 3935 N N . ARG B 1 68 ? 7.45849 -14.84593 42.47415 1.000 32.09442 51 ARG C N 1
ATOM 3936 C CA . ARG B 1 68 ? 6.78781 -15.89441 41.71303 1.000 36.71553 51 ARG C CA 1
ATOM 3937 C C . ARG B 1 68 ? 5.45635 -15.45187 41.11845 1.000 36.56121 51 ARG C C 1
ATOM 3938 O O . ARG B 1 68 ? 4.75341 -16.27526 40.52184 1.000 36.02210 51 ARG C O 1
ATOM 3946 N N . GLY B 1 69 ? 5.08289 -14.18814 41.28980 1.000 30.55331 52 GLY C N 1
ATOM 3947 C CA . GLY B 1 69 ? 3.92270 -13.63448 40.62568 1.000 34.75974 52 GLY C CA 1
ATOM 3948 C C . GLY B 1 69 ? 2.60321 -14.10104 41.21615 1.000 35.69596 52 GLY C C 1
ATOM 3949 O O . GLY B 1 69 ? 2.52659 -14.63818 42.31396 1.000 33.57579 52 GLY C O 1
ATOM 3950 N N . GLN B 1 70 ? 1.54805 -13.90263 40.42498 1.000 35.17476 53 GLN C N 1
ATOM 3951 C CA . GLN B 1 70 ? 0.16432 -14.19220 40.79189 1.000 36.82304 53 GLN C CA 1
ATOM 3952 C C . GLN B 1 70 ? -0.29616 -15.41020 39.99188 1.000 37.16619 53 GLN C C 1
ATOM 3953 O O . GLN B 1 70 ? -0.56876 -15.29759 38.79064 1.000 38.34583 53 GLN C O 1
ATOM 3959 N N . SER B 1 71 ? -0.41819 -16.56469 40.65684 1.000 37.83011 54 SER C N 1
ATOM 3960 C CA . SER B 1 71 ? -0.72270 -17.81185 39.95424 1.000 39.76672 54 SER C CA 1
ATOM 3961 C C . SER B 1 71 ? -1.89889 -18.60325 40.52430 1.000 38.70233 54 SER C C 1
ATOM 3962 O O . SER B 1 71 ? -2.16195 -19.71666 40.04602 1.000 42.35185 54 SER C O 1
ATOM 3965 N N . THR B 1 72 ? -2.62417 -18.06191 41.50334 1.000 38.32154 55 THR C N 1
ATOM 3966 C CA . THR B 1 72 ? -3.70902 -18.80402 42.13940 1.000 39.04983 55 THR C CA 1
ATOM 3967 C C . THR B 1 72 ? -4.82408 -19.17489 41.16481 1.000 34.23757 55 THR C C 1
ATOM 3968 O O . THR B 1 72 ? -5.56831 -20.12161 41.42943 1.000 43.70767 55 THR C O 1
ATOM 3972 N N . TRP B 1 73 ? -4.97295 -18.44213 40.06174 1.000 32.99239 56 TRP C N 1
ATOM 3973 C CA . TRP B 1 73 ? -6.01151 -18.73876 39.08115 1.000 37.21786 56 TRP C CA 1
ATOM 3974 C C . TRP B 1 73 ? -5.66786 -19.94439 38.22004 1.000 40.10590 56 TRP C C 1
ATOM 3975 O O . TRP B 1 73 ? -6.57782 -20.62494 37.73206 1.000 41.73674 56 TRP C O 1
ATOM 3986 N N . LYS B 1 74 ? -4.37912 -20.22792 38.03528 1.000 37.30467 57 LYS C N 1
ATOM 3987 C CA . LYS B 1 74 ? -3.98612 -21.30070 37.12875 1.000 39.11385 57 LYS C CA 1
ATOM 3988 C C . LYS B 1 74 ? -4.38273 -22.65472 37.67582 1.000 42.83383 57 LYS C C 1
ATOM 3989 O O . LYS B 1 74 ? -4.68879 -23.57506 36.90797 1.000 45.13113 57 LYS C O 1
ATOM 3995 N N . THR B 1 75 ? -4.35445 -22.79079 38.99122 1.000 43.83786 58 THR C N 1
ATOM 3996 C CA . THR B 1 75 ? -4.78517 -23.97509 39.70524 1.000 42.92324 58 THR C CA 1
ATOM 3997 C C . THR B 1 75 ? -6.27587 -23.97159 40.00547 1.000 43.91299 58 THR C C 1
ATOM 3998 O O . THR B 1 75 ? -6.73718 -24.81410 40.78211 1.000 52.44057 58 THR C O 1
ATOM 4002 N N . GLY B 1 76 ? -7.03178 -23.04204 39.42622 1.000 45.73962 59 GLY C N 1
ATOM 4003 C CA . GLY B 1 76 ? -8.44919 -22.92507 39.69678 1.000 45.86084 59 GLY C CA 1
ATOM 4004 C C . GLY B 1 76 ? -8.81475 -22.41493 41.07395 1.000 48.33442 59 GLY C C 1
ATOM 4005 O O . GLY B 1 76 ? -10.00907 -22.29103 41.36911 1.000 50.02586 59 GLY C O 1
ATOM 4006 N N . ASP B 1 77 ? -7.83556 -22.11183 41.92717 1.000 45.04327 60 ASP C N 1
ATOM 4007 C CA . ASP B 1 77 ? -8.09728 -21.66290 43.28978 1.000 43.21271 60 ASP C CA 1
ATOM 4008 C C . ASP B 1 77 ? -8.56523 -20.21354 43.37148 1.000 45.30738 60 ASP C C 1
ATOM 4009 O O . ASP B 1 77 ? -8.85457 -19.73562 44.47318 1.000 45.62063 60 ASP C O 1
ATOM 4014 N N . ALA B 1 78 ? -8.63518 -19.50517 42.24812 1.000 40.81994 61 ALA C N 1
ATOM 4015 C CA . ALA B 1 78 ? -9.16246 -18.15264 42.20829 1.000 36.43250 61 ALA C CA 1
ATOM 4016 C C . ALA B 1 78 ? -9.71031 -17.88312 40.81289 1.000 39.17124 61 ALA C C 1
ATOM 4017 O O . ALA B 1 78 ? -9.30983 -18.52290 39.83650 1.000 36.68670 61 ALA C O 1
ATOM 4019 N N . ILE B 1 79 ? -10.64140 -16.93474 40.72874 1.000 37.52019 62 ILE C N 1
ATOM 4020 C CA . ILE B 1 79 ? -11.14080 -16.48200 39.43253 1.000 39.17119 62 ILE C CA 1
ATOM 4021 C C . ILE B 1 79 ? -10.03998 -15.72875 38.69939 1.000 33.91169 62 ILE C C 1
ATOM 4022 O O . ILE B 1 79 ? -9.34612 -14.89407 39.28837 1.000 35.30847 62 ILE C O 1
ATOM 4027 N N . ASP B 1 80 ? -9.87176 -16.00712 37.40654 1.000 35.89587 63 ASP C N 1
ATOM 4028 C CA . ASP B 1 80 ? -8.91414 -15.23894 36.61007 1.000 33.61499 63 ASP C CA 1
ATOM 4029 C C . ASP B 1 80 ? -9.54301 -13.91826 36.16282 1.000 38.72919 63 ASP C C 1
ATOM 4030 O O . ASP B 1 80 ? -10.17502 -13.81797 35.10799 1.000 36.61471 63 ASP C O 1
ATOM 4035 N N . PHE B 1 81 ? -9.34819 -12.87906 36.96538 1.000 36.54642 64 PHE C N 1
ATOM 4036 C CA . PHE B 1 81 ? -9.54257 -11.50733 36.51239 1.000 38.81537 64 PHE C CA 1
ATOM 4037 C C . PHE B 1 81 ? -8.21408 -10.76766 36.42126 1.000 36.16511 64 PHE C C 1
ATOM 4038 O O . PHE B 1 81 ? -8.14626 -9.56629 36.68384 1.000 36.61558 64 PHE C O 1
ATOM 4046 N N . CYS B 1 82 ? -7.14144 -11.48058 36.06539 1.000 34.89033 65 CYS C N 1
ATOM 4047 C CA . CYS B 1 82 ? -5.82935 -10.84746 36.03815 1.000 33.86841 65 CYS C CA 1
ATOM 4048 C C . CYS B 1 82 ? -4.95555 -11.20303 34.83922 1.000 33.25827 65 CYS C C 1
ATOM 4049 O O . CYS B 1 82 ? -4.07696 -10.40096 34.51268 1.000 32.63404 65 CYS C O 1
ATOM 4052 N N . SER B 1 83 ? -5.14349 -12.34017 34.16584 1.000 33.86903 66 SER C N 1
ATOM 4053 C CA . SER B 1 83 ? -4.18812 -12.77668 33.15117 1.000 34.33139 66 SER C CA 1
ATOM 4054 C C . SER B 1 83 ? -4.37023 -12.03122 31.82708 1.000 33.31478 66 SER C C 1
ATOM 4055 O O . SER B 1 83 ? -5.35270 -11.31878 31.60536 1.000 30.43351 66 SER C O 1
ATOM 4058 N N . ASN B 1 84 ? -3.41670 -12.23885 30.91620 1.000 32.02178 67 ASN C N 1
ATOM 4059 C CA . ASN B 1 84 ? -3.48270 -11.62233 29.59373 1.000 29.76306 67 ASN C CA 1
ATOM 4060 C C . ASN B 1 84 ? -4.09396 -12.53364 28.53543 1.000 35.40037 67 ASN C C 1
ATOM 4061 O O . ASN B 1 84 ? -4.05755 -12.19271 27.34733 1.000 33.80659 67 ASN C O 1
ATOM 4066 N N . ASP B 1 85 ? -4.68619 -13.66399 28.93623 1.000 30.79132 68 ASP C N 1
ATOM 4067 C CA . ASP B 1 85 ? -5.27469 -14.61647 27.98327 1.000 32.93091 68 ASP C CA 1
ATOM 4068 C C . ASP B 1 85 ? -6.66701 -14.11099 27.59636 1.000 31.43095 68 ASP C C 1
ATOM 4069 O O . ASP B 1 85 ? -7.70154 -14.66302 27.98036 1.000 32.76412 68 ASP C O 1
ATOM 4074 N N . LEU B 1 86 ? -6.66782 -13.02871 26.80160 1.000 33.24998 69 LEU C N 1
ATOM 4075 C CA . LEU B 1 86 ? -7.85881 -12.19081 26.65844 1.000 34.49615 69 LEU C CA 1
ATOM 4076 C C . LEU B 1 86 ? -9.00464 -12.91340 25.96392 1.000 32.03283 69 LEU C C 1
ATOM 4077 O O . LEU B 1 86 ? -10.16189 -12.75162 26.36021 1.000 35.17044 69 LEU C O 1
ATOM 4082 N N . LEU B 1 87 ? -8.71816 -13.67983 24.91320 1.000 37.64572 70 LEU C N 1
ATOM 4083 C CA . LEU B 1 87 ? -9.74199 -14.46305 24.22867 1.000 36.19396 70 LEU C CA 1
ATOM 4084 C C . LEU B 1 87 ? -9.92487 -15.86431 24.81095 1.000 38.08088 70 LEU C C 1
ATOM 4085 O O . LEU B 1 87 ? -10.72580 -16.63725 24.27283 1.000 39.52175 70 LEU C O 1
ATOM 4090 N N . SER B 1 88 ? -9.19755 -16.20858 25.87995 1.000 36.53470 71 SER C N 1
ATOM 4091 C CA . SER B 1 88 ? -9.19431 -17.55053 26.47609 1.000 37.51699 71 SER C CA 1
ATOM 4092 C C . SER B 1 88 ? -8.77564 -18.63705 25.48215 1.000 36.85342 71 SER C C 1
ATOM 4093 O O . SER B 1 88 ? -9.15591 -19.80307 25.63885 1.000 37.45794 71 SER C O 1
ATOM 4096 N N . LEU B 1 89 ? -7.96742 -18.27084 24.47312 1.000 30.78293 72 LEU C N 1
ATOM 4097 C CA . LEU B 1 89 ? -7.42282 -19.25896 23.54542 1.000 35.59178 72 LEU C CA 1
ATOM 4098 C C . LEU B 1 89 ? -6.39971 -20.17071 24.21774 1.000 34.14179 72 LEU C C 1
ATOM 4099 O O . LEU B 1 89 ? -6.23035 -21.32271 23.80359 1.000 33.69894 72 LEU C O 1
ATOM 4104 N N . GLY B 1 90 ? -5.70285 -19.68324 25.24410 1.000 31.38387 73 GLY C N 1
ATOM 4105 C CA . GLY B 1 90 ? -4.85550 -20.57245 26.02339 1.000 31.97385 73 GLY C CA 1
ATOM 4106 C C . GLY B 1 90 ? -5.66904 -21.51669 26.88816 1.000 36.29416 73 GLY C C 1
ATOM 4107 O O . GLY B 1 90 ? -5.47555 -22.73859 26.85343 1.000 33.43838 73 GLY C O 1
ATOM 4108 N N . LEU B 1 91 ? -6.61664 -20.95833 27.64596 1.000 32.83849 74 LEU C N 1
ATOM 4109 C CA . LEU B 1 91 ? -7.41410 -21.72099 28.61050 1.000 34.64183 74 LEU C CA 1
ATOM 4110 C C . LEU B 1 91 ? -8.14379 -22.89581 27.96609 1.000 36.01325 74 LEU C C 1
ATOM 4111 O O . LEU B 1 91 ? -8.17854 -23.99589 28.53074 1.000 37.76141 74 LEU C O 1
ATOM 4116 N N . THR B 1 92 ? -8.72973 -22.68615 26.78027 1.000 34.02260 75 THR C N 1
ATOM 4117 C CA . THR B 1 92 ? -9.55397 -23.69507 26.11961 1.000 39.40488 75 THR C CA 1
ATOM 4118 C C . THR B 1 92 ? -8.75138 -24.73315 25.34988 1.000 41.84383 75 THR C C 1
ATOM 4119 O O . THR B 1 92 ? -9.30186 -25.79212 25.00707 1.000 38.65234 75 THR C O 1
ATOM 4123 N N . GLY B 1 93 ? -7.47461 -24.47395 25.08826 1.000 37.54933 76 GLY C N 1
ATOM 4124 C CA . GLY B 1 93 ? -6.70142 -25.31475 24.20341 1.000 35.53632 76 GLY C CA 1
ATOM 4125 C C . GLY B 1 93 ? -6.95517 -25.06560 22.73303 1.000 35.57342 76 GLY C C 1
ATOM 4126 O O . GLY B 1 93 ? -6.37640 -25.76728 21.89105 1.000 35.74013 76 GLY C O 1
ATOM 4127 N N . GLU B 1 94 ? -7.79208 -24.08277 22.39796 1.000 34.08137 77 GLU C N 1
ATOM 4128 C CA . GLU B 1 94 ? -8.12753 -23.83037 20.99995 1.000 40.41950 77 GLU C CA 1
ATOM 4129 C C . GLU B 1 94 ? -6.89951 -23.43365 20.18963 1.000 34.63538 77 GLU C C 1
ATOM 4130 O O . GLU B 1 94 ? -6.69236 -23.94332 19.08163 1.000 35.18187 77 GLU C O 1
ATOM 4136 N N . LEU B 1 95 ? -6.05742 -22.54536 20.73006 1.000 33.52263 78 LEU C N 1
ATOM 4137 C CA . LEU B 1 95 ? -4.80250 -22.23384 20.05033 1.000 37.29000 78 LEU C CA 1
ATOM 4138 C C . LEU B 1 95 ? -3.89161 -23.45883 19.96221 1.000 34.65080 78 LEU C C 1
ATOM 4139 O O . LEU B 1 95 ? -3.28965 -23.71878 18.91517 1.000 34.00471 78 LEU C O 1
ATOM 4144 N N . ARG B 1 96 ? -3.75090 -24.20677 21.06141 1.000 34.79624 79 ARG C N 1
ATOM 4145 C CA . ARG B 1 96 ? -2.90744 -25.40740 21.05835 1.000 32.13644 79 ARG C CA 1
ATOM 4146 C C . ARG B 1 96 ? -3.30783 -26.37341 19.94955 1.000 33.10311 79 ARG C C 1
ATOM 4147 O O . ARG B 1 96 ? -2.45264 -26.95006 19.26589 1.000 33.87334 79 ARG C O 1
ATOM 4155 N N . ARG B 1 97 ? -4.61136 -26.59330 19.77767 1.000 35.06725 80 ARG C N 1
ATOM 4156 C CA . ARG B 1 97 ? -5.04847 -27.54346 18.76019 1.000 41.18822 80 ARG C CA 1
ATOM 4157 C C . ARG B 1 97 ? -4.68780 -27.06003 17.35644 1.000 36.47578 80 ARG C C 1
ATOM 4158 O O . ARG B 1 97 ? -4.21659 -27.84377 16.52656 1.000 34.46405 80 ARG C O 1
ATOM 4166 N N . GLU B 1 98 ? -4.86900 -25.76418 17.08017 1.000 34.00610 81 GLU C N 1
ATOM 4167 C CA . GLU B 1 98 ? -4.50843 -25.22888 15.76594 1.000 36.61016 81 GLU C CA 1
ATOM 4168 C C . GLU B 1 98 ? -2.99639 -25.22436 15.56802 1.000 34.66721 81 GLU C C 1
ATOM 4169 O O . GLU B 1 98 ? -2.50516 -25.49400 14.46179 1.000 34.57769 81 GLU C O 1
ATOM 4175 N N . PHE B 1 99 ? -2.24469 -24.93220 16.63729 1.000 34.15025 82 PHE C N 1
ATOM 4176 C CA . PHE B 1 99 ? -0.78526 -25.00599 16.58110 1.000 31.74375 82 PHE C CA 1
ATOM 4177 C C . PHE B 1 99 ? -0.31949 -26.40274 16.19974 1.000 33.01416 82 PHE C C 1
ATOM 4178 O O . PHE B 1 99 ? 0.55273 -26.56490 15.34078 1.000 32.84329 82 PHE C O 1
ATOM 4186 N N . LEU B 1 100 ? -0.88988 -27.43212 16.83351 1.000 33.39354 83 LEU C N 1
ATOM 4187 C CA . LEU B 1 100 ? -0.47834 -28.79888 16.51621 1.000 34.26315 83 LEU C CA 1
ATOM 4188 C C . LEU B 1 100 ? -0.92113 -29.19483 15.11360 1.000 34.19861 83 LEU C C 1
ATOM 4189 O O . LEU B 1 100 ? -0.20256 -29.91358 14.41317 1.000 32.92583 83 LEU C O 1
ATOM 4194 N N . ALA B 1 101 ? -2.10216 -28.73598 14.69268 1.000 37.36674 84 ALA C N 1
ATOM 4195 C CA . ALA B 1 101 ? -2.52848 -28.95017 13.31460 1.000 38.92463 84 ALA C CA 1
ATOM 4196 C C . ALA B 1 101 ? -1.52655 -28.35237 12.34129 1.000 42.16248 84 ALA C C 1
ATOM 4197 O O . ALA B 1 101 ? -1.16569 -28.98429 11.34086 1.000 42.05853 84 ALA C O 1
ATOM 4199 N N . GLU B 1 102 ? -1.05893 -27.13478 12.62507 1.000 37.37888 85 GLU C N 1
ATOM 4200 C CA . GLU B 1 102 ? -0.11277 -26.47595 11.73105 1.000 37.32414 85 GLU C CA 1
ATOM 4201 C C . GLU B 1 102 ? 1.19285 -27.25406 11.63391 1.000 38.71569 85 GLU C C 1
ATOM 4202 O O . GLU B 1 102 ? 1.73758 -27.41954 10.53532 1.000 42.10437 85 GLU C O 1
ATOM 4208 N N . LEU B 1 103 ? 1.71058 -27.75195 12.76793 1.000 35.93670 86 LEU C N 1
ATOM 4209 C CA . LEU B 1 103 ? 2.93762 -28.54097 12.72837 1.000 36.79521 86 LEU C CA 1
ATOM 4210 C C . LEU B 1 103 ? 2.72675 -29.83334 11.95112 1.000 38.19656 86 LEU C C 1
ATOM 4211 O O . LEU B 1 103 ? 3.63266 -30.29661 11.24622 1.000 38.57735 86 LEU C O 1
ATOM 4216 N N . ALA B 1 104 ? 1.53578 -30.42911 12.07375 1.000 36.67599 87 ALA C N 1
ATOM 4217 C CA . ALA B 1 104 ? 1.22948 -31.65488 11.34242 1.000 42.50448 87 ALA C CA 1
ATOM 4218 C C . ALA B 1 104 ? 1.15515 -31.43625 9.83075 1.000 42.84220 87 ALA C C 1
ATOM 4219 O O . ALA B 1 104 ? 1.34896 -32.39206 9.07038 1.000 43.56775 87 ALA C O 1
ATOM 4221 N N . ARG B 1 105 ? 0.88001 -30.21032 9.36996 1.000 42.27374 88 ARG C N 1
ATOM 4222 C CA . ARG B 1 105 ? 0.88601 -29.94666 7.93191 1.000 44.74224 88 ARG C CA 1
ATOM 4223 C C . ARG B 1 105 ? 2.29219 -29.80587 7.36867 1.000 46.76155 88 ARG C C 1
ATOM 4224 O O . ARG B 1 105 ? 2.45005 -29.72282 6.14412 1.000 46.66131 88 ARG C O 1
ATOM 4232 N N . HIS B 1 106 ? 3.31287 -29.79432 8.22148 1.000 39.18854 89 HIS C N 1
ATOM 4233 C CA . HIS B 1 106 ? 4.70505 -29.67035 7.78658 1.000 41.26941 89 HIS C CA 1
ATOM 4234 C C . HIS B 1 106 ? 5.55325 -30.71964 8.48858 1.000 42.37063 89 HIS C C 1
ATOM 4235 O O . HIS B 1 106 ? 6.46328 -30.39074 9.25687 1.000 40.55035 89 HIS C O 1
ATOM 4242 N N . PRO B 1 107 ? 5.29729 -32.00897 8.22339 1.000 43.10712 90 PRO C N 1
ATOM 4243 C CA . PRO B 1 107 ? 5.88602 -33.05848 9.07130 1.000 44.24320 90 PRO C CA 1
ATOM 4244 C C . PRO B 1 107 ? 7.40330 -33.10780 9.02619 1.000 42.54280 90 PRO C C 1
ATOM 4245 O O . PRO B 1 107 ? 8.00971 -33.66099 9.94760 1.000 44.19586 90 PRO C O 1
ATOM 4249 N N . ASP B 1 108 ? 8.04746 -32.53094 8.01533 1.000 41.65067 91 ASP C N 1
ATOM 4250 C CA . ASP B 1 108 ? 9.50404 -32.53323 7.94834 1.000 44.26634 91 ASP C CA 1
ATOM 4251 C C . ASP B 1 108 ? 10.08347 -31.14868 8.20563 1.000 39.64508 91 ASP C C 1
ATOM 4252 O O . ASP B 1 108 ? 11.12553 -30.79286 7.65717 1.000 42.20085 91 ASP C O 1
ATOM 4257 N N . PHE B 1 109 ? 9.43689 -30.36566 9.06731 1.000 36.83468 92 PHE C N 1
ATOM 4258 C CA . PHE B 1 109 ? 9.80752 -28.95932 9.16253 1.000 36.03935 92 PHE C CA 1
ATOM 4259 C C . PHE B 1 109 ? 11.24059 -28.78756 9.67266 1.000 35.69297 92 PHE C C 1
ATOM 4260 O O . PHE B 1 109 ? 11.78299 -29.62837 10.39850 1.000 35.02657 92 PHE C O 1
ATOM 4268 N N . SER B 1 110 ? 11.89187 -27.72704 9.18154 1.000 35.15362 93 SER C N 1
ATOM 4269 C CA . SER B 1 110 ? 13.24071 -27.35285 9.59966 1.000 32.38546 93 SER C CA 1
ATOM 4270 C C . SER B 1 110 ? 13.08263 -26.51585 10.85985 1.000 34.59634 93 SER C C 1
ATOM 4271 O O . SER B 1 110 ? 12.69656 -25.34826 10.79402 1.000 35.11349 93 SER C O 1
ATOM 4274 N N . LEU B 1 111 ? 13.35735 -27.10151 12.02147 1.000 32.06339 94 LEU C N 1
ATOM 4275 C CA . LEU B 1 111 ? 13.03364 -26.39039 13.25789 1.000 28.99706 94 LEU C CA 1
ATOM 4276 C C . LEU B 1 111 ? 13.85945 -25.11453 13.41481 1.000 31.93628 94 LEU C C 1
ATOM 4277 O O . LEU B 1 111 ? 13.32862 -24.07147 13.79247 1.000 31.13426 94 LEU C O 1
ATOM 4282 N N . HIS B 1 112 ? 15.15258 -25.18129 13.14973 1.000 28.67962 95 HIS C N 1
ATOM 4283 C CA . HIS B 1 112 ? 16.09269 -24.11502 13.46616 1.000 28.70434 95 HIS C CA 1
ATOM 4284 C C . HIS B 1 112 ? 16.13813 -23.09984 12.32496 1.000 30.88141 95 HIS C C 1
ATOM 4285 O O . HIS B 1 112 ? 16.21356 -23.48081 11.15465 1.000 31.49555 95 HIS C O 1
ATOM 4292 N N . SER B 1 113 ? 16.09598 -21.80960 12.65734 1.000 32.60172 96 SER C N 1
ATOM 4293 C CA . SER B 1 113 ? 16.15612 -20.79315 11.60170 1.000 27.92404 96 SER C CA 1
ATOM 4294 C C . SER B 1 113 ? 17.48836 -20.84281 10.85357 1.000 27.83052 96 SER C C 1
ATOM 4295 O O . SER B 1 113 ? 17.52702 -20.71629 9.62195 1.000 32.09071 96 SER C O 1
ATOM 4298 N N . GLY B 1 114 ? 18.58797 -21.03663 11.56900 1.000 30.31717 97 GLY C N 1
ATOM 4299 C CA . GLY B 1 114 ? 19.91318 -21.03282 11.00082 1.000 32.96262 97 GLY C CA 1
ATOM 4300 C C . GLY B 1 114 ? 20.80103 -19.89952 11.49238 1.000 32.15114 97 GLY C C 1
ATOM 4301 O O . GLY B 1 114 ? 22.02151 -19.99403 11.36944 1.000 28.18607 97 GLY C O 1
ATOM 4302 N N . GLY B 1 115 ? 20.23935 -18.86167 12.07694 1.000 27.99572 98 GLY C N 1
ATOM 4303 C CA . GLY B 1 115 ? 21.05133 -17.75043 12.54428 1.000 32.13499 98 GLY C CA 1
ATOM 4304 C C . GLY B 1 115 ? 20.27097 -16.45953 12.46037 1.000 28.46419 98 GLY C C 1
ATOM 4305 O O . GLY B 1 115 ? 19.04621 -16.47372 12.44476 1.000 27.11364 98 GLY C O 1
ATOM 4306 N N . SER B 1 116 ? 21.01114 -15.34602 12.39287 1.000 25.93022 99 SER C N 1
ATOM 4307 C CA . SER B 1 116 ? 20.37961 -14.03962 12.25212 1.000 28.21617 99 SER C CA 1
ATOM 4308 C C . SER B 1 116 ? 19.47623 -14.00496 11.02096 1.000 30.15062 99 SER C C 1
ATOM 4309 O O . SER B 1 116 ? 19.76242 -14.62531 9.99788 1.000 30.09256 99 SER C O 1
ATOM 4312 N N . ARG B 1 117 ? 18.40008 -13.22879 11.11847 1.000 29.47285 100 ARG C N 1
ATOM 4313 C CA . ARG B 1 117 ? 17.46436 -13.07524 10.01218 1.000 30.27163 100 ARG C CA 1
ATOM 4314 C C . ARG B 1 117 ? 18.11840 -12.45975 8.77240 1.000 37.97256 100 ARG C C 1
ATOM 4315 O O . ARG B 1 117 ? 17.62770 -12.66498 7.65828 1.000 34.57614 100 ARG C O 1
ATOM 4323 N N . VAL B 1 118 ? 19.20389 -11.70548 8.93045 1.000 34.60932 101 VAL C N 1
ATOM 4324 C CA . VAL B 1 118 ? 19.89383 -11.11665 7.78359 1.000 36.89843 101 VAL C CA 1
ATOM 4325 C C . VAL B 1 118 ? 21.17607 -11.86200 7.45258 1.000 38.90564 101 VAL C C 1
ATOM 4326 O O . VAL B 1 118 ? 21.93316 -11.42780 6.57955 1.000 35.80285 101 VAL C O 1
ATOM 4330 N N . MET B 1 119 ? 21.43749 -12.98119 8.11775 1.000 39.08186 102 MET C N 1
ATOM 4331 C CA . MET B 1 119 ? 22.55605 -13.82757 7.73284 1.000 42.26026 102 MET C CA 1
ATOM 4332 C C . MET B 1 119 ? 22.03119 -15.22652 7.41143 1.000 35.56310 102 MET C C 1
ATOM 4333 O O . MET B 1 119 ? 21.33756 -15.40903 6.40678 1.000 37.47694 102 MET C O 1
ATOM 4338 N N . GLY B 1 120 ? 22.29190 -16.21481 8.26031 1.000 33.35204 103 GLY C N 1
ATOM 4339 C CA . GLY B 1 120 ? 21.88158 -17.55874 7.89171 1.000 37.17545 103 GLY C CA 1
ATOM 4340 C C . GLY B 1 120 ? 20.44408 -17.94744 8.18654 1.000 41.15379 103 GLY C C 1
ATOM 4341 O O . GLY B 1 120 ? 20.04608 -19.07205 7.86710 1.000 36.22220 103 GLY C O 1
ATOM 4342 N N . GLY B 1 121 ? 19.64040 -17.04994 8.75628 1.000 34.62292 104 GLY C N 1
ATOM 4343 C CA . GLY B 1 121 ? 18.37287 -17.40890 9.35453 1.000 33.50680 104 GLY C CA 1
ATOM 4344 C C . GLY B 1 121 ? 17.08747 -17.05990 8.64280 1.000 34.03717 104 GLY C C 1
ATOM 4345 O O . GLY B 1 121 ? 16.01919 -17.20654 9.24752 1.000 29.51116 104 GLY C O 1
ATOM 4346 N N . ASN B 1 122 ? 17.12041 -16.61589 7.38396 1.000 32.61684 105 ASN C N 1
ATOM 4347 C CA . ASN B 1 122 ? 15.87576 -16.35216 6.66935 1.000 36.17832 105 ASN C CA 1
ATOM 4348 C C . ASN B 1 122 ? 15.39665 -17.62496 5.98205 1.000 38.60924 105 ASN C C 1
ATOM 4349 O O . ASN B 1 122 ? 16.19786 -18.48419 5.62379 1.000 40.64114 105 ASN C O 1
ATOM 4354 N N . TYR B 1 123 ? 14.08337 -17.74845 5.80065 1.000 34.77458 106 TYR C N 1
ATOM 4355 C CA . TYR B 1 123 ? 13.55182 -18.92746 5.11710 1.000 40.27564 106 TYR C CA 1
ATOM 4356 C C . TYR B 1 123 ? 12.13485 -18.65026 4.62825 1.000 40.01709 106 TYR C C 1
ATOM 4357 O O . TYR B 1 123 ? 11.48513 -17.69093 5.04924 1.000 40.38739 106 TYR C O 1
ATOM 4366 N N . ASP B 1 124 ? 11.66785 -19.52239 3.72229 1.000 42.19809 107 ASP C N 1
ATOM 4367 C CA . ASP B 1 124 ? 10.41888 -19.28644 2.99393 1.000 39.93794 107 ASP C CA 1
ATOM 4368 C C . ASP B 1 124 ? 9.22199 -19.19461 3.92961 1.000 42.57171 107 ASP C C 1
ATOM 4369 O O . ASP B 1 124 ? 8.36322 -18.32006 3.77850 1.000 38.62996 107 ASP C O 1
ATOM 4374 N N . TYR B 1 125 ? 9.13552 -20.10940 4.89532 1.000 39.60943 108 TYR C N 1
ATOM 4375 C CA . TYR B 1 125 ? 7.93803 -20.19661 5.72287 1.000 38.98145 108 TYR C CA 1
ATOM 4376 C C . TYR B 1 125 ? 7.71828 -18.92126 6.53218 1.000 34.77288 108 TYR C C 1
ATOM 4377 O O . TYR B 1 125 ? 6.59053 -18.42354 6.60919 1.000 37.78318 108 TYR C O 1
ATOM 4386 N N . ILE B 1 126 ? 8.78010 -18.35058 7.11587 1.000 32.86570 109 ILE C N 1
ATOM 4387 C CA . ILE B 1 126 ? 8.56765 -17.15415 7.93050 1.000 33.65256 109 ILE C CA 1
ATOM 4388 C C . ILE B 1 126 ? 8.18753 -15.96101 7.04593 1.000 38.22178 109 ILE C C 1
ATOM 4389 O O . ILE B 1 126 ? 7.36865 -15.12179 7.44234 1.000 34.48013 109 ILE C O 1
ATOM 4394 N N . GLU B 1 127 ? 8.75082 -15.86820 5.83650 1.000 37.79354 110 GLU C N 1
ATOM 4395 C CA . GLU B 1 127 ? 8.34726 -14.79455 4.92582 1.000 39.73723 110 GLU C CA 1
ATOM 4396 C C . GLU B 1 127 ? 6.90002 -14.96239 4.47839 1.000 38.87409 110 GLU C C 1
ATOM 4397 O O . GLU B 1 127 ? 6.16148 -13.98113 4.38300 1.000 39.28817 110 GLU C O 1
ATOM 4403 N N . ALA B 1 128 ? 6.46758 -16.20248 4.22474 1.000 37.42754 111 ALA C N 1
ATOM 4404 C CA . ALA B 1 128 ? 5.08185 -16.41918 3.82882 1.000 41.80432 111 ALA C CA 1
ATOM 4405 C C . ALA B 1 128 ? 4.12101 -16.09730 4.96674 1.000 42.55917 111 ALA C C 1
ATOM 4406 O O . ALA B 1 128 ? 3.07267 -15.47964 4.74405 1.000 41.37729 111 ALA C O 1
ATOM 4408 N N . VAL B 1 129 ? 4.44552 -16.51309 6.19564 1.000 35.92570 112 VAL C N 1
ATOM 4409 C CA . VAL B 1 129 ? 3.56080 -16.20083 7.31055 1.000 35.59998 112 VAL C CA 1
ATOM 4410 C C . VAL B 1 129 ? 3.51289 -14.69935 7.53387 1.000 39.39980 112 VAL C C 1
ATOM 4411 O O . VAL B 1 129 ? 2.44514 -14.12918 7.77249 1.000 41.81710 112 VAL C O 1
ATOM 4415 N N . GLU B 1 130 ? 4.65657 -14.02558 7.42770 1.000 38.69890 113 GLU C N 1
ATOM 4416 C CA . GLU B 1 130 ? 4.64653 -12.57019 7.55153 1.000 36.66180 113 GLU C CA 1
ATOM 4417 C C . GLU B 1 130 ? 3.70487 -11.93158 6.53331 1.000 40.58048 113 GLU C C 1
ATOM 4418 O O . GLU B 1 130 ? 2.98226 -10.98094 6.85807 1.000 39.53924 113 GLU C O 1
ATOM 4424 N N . GLN B 1 131 ? 3.69447 -12.43601 5.29473 1.000 41.47581 114 GLN C N 1
ATOM 4425 C CA . GLN B 1 131 ? 2.87525 -11.78609 4.27320 1.000 42.74394 114 GLN C CA 1
ATOM 4426 C C . GLN B 1 131 ? 1.39102 -12.06815 4.48199 1.000 49.28042 114 GLN C C 1
ATOM 4427 O O . GLN B 1 131 ? 0.55319 -11.20402 4.19403 1.000 46.65364 114 GLN C O 1
ATOM 4433 N N . GLU B 1 132 ? 1.05083 -13.26342 4.97858 1.000 43.57539 115 GLU C N 1
ATOM 4434 C CA . GLU B 1 132 ? -0.32497 -13.55468 5.37347 1.000 48.89481 115 GLU C CA 1
ATOM 4435 C C . GLU B 1 132 ? -0.82688 -12.54557 6.38923 1.000 43.78549 115 GLU C C 1
ATOM 4436 O O . GLU B 1 132 ? -1.94254 -12.01769 6.26655 1.000 44.64446 115 GLU C O 1
ATOM 4442 N N . ILE B 1 133 ? -0.02371 -12.29222 7.42960 1.000 40.96470 116 ILE C N 1
ATOM 4443 C CA . ILE B 1 133 ? -0.43743 -11.38547 8.49296 1.000 40.61318 116 ILE C CA 1
ATOM 4444 C C . ILE B 1 133 ? -0.56620 -9.96546 7.95732 1.000 40.79604 116 ILE C C 1
ATOM 4445 O O . ILE B 1 133 ? -1.52256 -9.24834 8.27629 1.000 40.28214 116 ILE C O 1
ATOM 4450 N N . ALA B 1 134 ? 0.40329 -9.53495 7.14918 1.000 36.96192 117 ALA C N 1
ATOM 4451 C CA . ALA B 1 134 ? 0.32770 -8.19506 6.57867 1.000 42.83519 117 ALA C CA 1
ATOM 4452 C C . ALA B 1 134 ? -0.95759 -8.02753 5.77417 1.000 48.52004 117 ALA C C 1
ATOM 4453 O O . ALA B 1 134 ? -1.69661 -7.05016 5.95249 1.000 48.39642 117 ALA C O 1
ATOM 4455 N N . ASP B 1 135 ? -1.26999 -9.01318 4.93160 1.000 44.74558 118 ASP C N 1
ATOM 4456 C CA . ASP B 1 135 ? -2.47233 -8.95107 4.10566 1.000 47.91289 118 ASP C CA 1
ATOM 4457 C C . ASP B 1 135 ? -3.73561 -8.90309 4.95454 1.000 51.77570 118 ASP C C 1
ATOM 4458 O O . ASP B 1 135 ? -4.63403 -8.09436 4.69554 1.000 51.49833 118 ASP C O 1
ATOM 4463 N N . PHE B 1 136 ? -3.82383 -9.75913 5.97577 1.000 48.06191 119 PHE C N 1
ATOM 4464 C CA . PHE B 1 136 ? -5.00892 -9.77469 6.82899 1.000 48.38302 119 PHE C CA 1
ATOM 4465 C C . PHE B 1 136 ? -5.18325 -8.45576 7.56893 1.000 47.75372 119 PHE C C 1
ATOM 4466 O O . PHE B 1 136 ? -6.31404 -8.01752 7.81564 1.000 44.85365 119 PHE C O 1
ATOM 4474 N N . LEU B 1 137 ? -4.07947 -7.81263 7.94356 1.000 47.31935 120 LEU C N 1
ATOM 4475 C CA . LEU B 1 137 ? -4.12813 -6.57290 8.70944 1.000 42.13506 120 LEU C CA 1
ATOM 4476 C C . LEU B 1 137 ? -4.07239 -5.32639 7.83193 1.000 46.66934 120 LEU C C 1
ATOM 4477 O O . LEU B 1 137 ? -4.09376 -4.21154 8.36132 1.000 47.93425 120 LEU C O 1
ATOM 4482 N N . GLY B 1 138 ? -3.98870 -5.48241 6.51707 1.000 48.25952 121 GLY C N 1
ATOM 4483 C CA . GLY B 1 138 ? -4.02904 -4.32862 5.63958 1.000 47.55472 121 GLY C CA 1
ATOM 4484 C C . GLY B 1 138 ? -2.73688 -3.54220 5.59229 1.000 51.23503 121 GLY C C 1
ATOM 4485 O O . GLY B 1 138 ? -2.76650 -2.30691 5.54815 1.000 53.10387 121 GLY C O 1
ATOM 4486 N N . ALA B 1 139 ? -1.59559 -4.22601 5.60635 1.000 51.95351 122 ALA C N 1
ATOM 4487 C CA . ALA B 1 139 ? -0.29486 -3.58569 5.51406 1.000 49.07102 122 ALA C CA 1
ATOM 4488 C C . ALA B 1 139 ? 0.48254 -4.19085 4.35567 1.000 47.28803 122 ALA C C 1
ATOM 4489 O O . ALA B 1 139 ? 0.21391 -5.31430 3.92330 1.000 45.69707 122 ALA C O 1
ATOM 4491 N N . GLU B 1 140 ? 1.45683 -3.42694 3.85219 1.000 46.27500 123 GLU C N 1
ATOM 4492 C CA . GLU B 1 140 ? 2.22613 -3.88403 2.69999 1.000 49.40824 123 GLU C CA 1
ATOM 4493 C C . GLU B 1 140 ? 3.17346 -5.01913 3.07019 1.000 48.22613 123 GLU C C 1
ATOM 4494 O O . GLU B 1 140 ? 3.33236 -5.97323 2.29844 1.000 41.98977 123 GLU C O 1
ATOM 4500 N N . THR B 1 141 ? 3.83059 -4.92577 4.23044 1.000 43.04840 124 THR C N 1
ATOM 4501 C CA . THR B 1 141 ? 4.79084 -5.93440 4.66196 1.000 38.01320 124 THR C CA 1
ATOM 4502 C C . THR B 1 141 ? 4.66378 -6.13372 6.16623 1.000 41.80480 124 THR C C 1
ATOM 4503 O O . THR B 1 141 ? 4.05163 -5.33084 6.87843 1.000 38.71218 124 THR C O 1
ATOM 4507 N N . ALA B 1 142 ? 5.25343 -7.22530 6.64093 1.000 37.37390 125 ALA C N 1
ATOM 4508 C CA . ALA B 1 142 ? 5.30558 -7.51929 8.06430 1.000 34.94825 125 ALA C CA 1
ATOM 4509 C C . ALA B 1 142 ? 6.66613 -8.11665 8.38228 1.000 38.30379 125 ALA C C 1
ATOM 4510 O O . ALA B 1 142 ? 7.24775 -8.83340 7.56483 1.000 40.56303 125 ALA C O 1
ATOM 4512 N N . LEU B 1 143 ? 7.19182 -7.77453 9.56116 1.000 34.01331 126 LEU C N 1
ATOM 4513 C CA . LEU B 1 143 ? 8.47775 -8.28168 10.02637 1.000 36.51643 126 LEU C CA 1
ATOM 4514 C C . LEU B 1 143 ? 8.27381 -8.87403 11.41235 1.000 34.00041 126 LEU C C 1
ATOM 4515 O O . LEU B 1 143 ? 7.78390 -8.18661 12.29982 1.000 31.77157 126 LEU C O 1
ATOM 4520 N N . MET B 1 144 ? 8.65923 -10.12600 11.59762 1.000 33.30091 127 MET C N 1
ATOM 4521 C CA . MET B 1 144 ? 8.38392 -10.83831 12.84449 1.000 29.02831 127 MET C CA 1
ATOM 4522 C C . MET B 1 144 ? 9.52292 -10.67527 13.84670 1.000 31.10908 127 MET C C 1
ATOM 4523 O O . MET B 1 144 ? 10.70365 -10.73262 13.48045 1.000 31.74951 127 MET C O 1
ATOM 4528 N N . PHE B 1 145 ? 9.15402 -10.51065 15.12375 1.000 29.35215 128 PHE C N 1
ATOM 4529 C CA . PHE B 1 145 ? 10.08286 -10.39153 16.23754 1.000 26.83054 128 PHE C CA 1
ATOM 4530 C C . PHE B 1 145 ? 9.69793 -11.40637 17.30385 1.000 27.60281 128 PHE C C 1
ATOM 4531 O O . PHE B 1 145 ? 8.58522 -11.94038 17.29760 1.000 27.73843 128 PHE C O 1
ATOM 4539 N N . ASN B 1 146 ? 10.61729 -11.66397 18.24243 1.000 29.94019 129 ASN C N 1
ATOM 4540 C CA . ASN B 1 146 ? 10.25700 -12.60932 19.29697 1.000 29.27806 129 ASN C CA 1
ATOM 4541 C C . ASN B 1 146 ? 9.42816 -11.97410 20.42106 1.000 32.74079 129 ASN C C 1
ATOM 4542 O O . ASN B 1 146 ? 8.95914 -12.69868 21.31314 1.000 26.62470 129 ASN C O 1
ATOM 4547 N N . SER B 1 147 ? 9.18561 -10.66262 20.39106 1.000 27.71831 130 SER C N 1
ATOM 4548 C CA . SER B 1 147 ? 8.24324 -10.05197 21.32747 1.000 28.76357 130 SER C CA 1
ATOM 4549 C C . SER B 1 147 ? 7.82417 -8.68236 20.82212 1.000 28.00014 130 SER C C 1
ATOM 4550 O O . SER B 1 147 ? 8.44728 -8.11535 19.91581 1.000 27.41685 130 SER C O 1
ATOM 4553 N N . GLY B 1 148 ? 6.75794 -8.15760 21.42554 1.000 27.65035 131 GLY C N 1
ATOM 4554 C CA . GLY B 1 148 ? 6.41675 -6.76199 21.18965 1.000 26.57830 131 GLY C CA 1
ATOM 4555 C C . GLY B 1 148 ? 7.51207 -5.83442 21.68160 1.000 27.53536 131 GLY C C 1
ATOM 4556 O O . GLY B 1 148 ? 7.83843 -4.83145 21.02869 1.000 28.21389 131 GLY C O 1
ATOM 4557 N N . SER B 1 149 ? 8.08517 -6.14369 22.85666 1.000 25.12683 132 SER C N 1
ATOM 4558 C CA . SER B 1 149 ? 9.15333 -5.30462 23.41388 1.000 28.48145 132 SER C CA 1
ATOM 4559 C C . SER B 1 149 ? 10.30217 -5.15523 22.42098 1.000 28.06490 132 SER C C 1
ATOM 4560 O O . SER B 1 149 ? 10.78022 -4.03836 22.16791 1.000 27.54509 132 SER C O 1
ATOM 4563 N N . ASN B 1 150 ? 10.75394 -6.27955 21.83592 1.000 25.44921 133 ASN C N 1
ATOM 4564 C CA . ASN B 1 150 ? 11.84416 -6.23146 20.85783 1.000 27.15935 133 ASN C CA 1
ATOM 4565 C C . ASN B 1 150 ? 11.43462 -5.50418 19.56972 1.000 28.64515 133 ASN C C 1
ATOM 4566 O O . ASN B 1 150 ? 12.28263 -4.87926 18.91630 1.000 28.31321 133 ASN C O 1
ATOM 4571 N N . GLY B 1 151 ? 10.15871 -5.57996 19.17747 1.000 27.41789 134 GLY C N 1
ATOM 4572 C CA . GLY B 1 151 ? 9.70920 -4.78850 18.02974 1.000 29.50570 134 GLY C CA 1
ATOM 4573 C C . GLY B 1 151 ? 9.81123 -3.28814 18.26059 1.000 30.97420 134 GLY C C 1
ATOM 4574 O O . GLY B 1 151 ? 10.25851 -2.53735 17.37577 1.000 28.89194 134 GLY C O 1
ATOM 4575 N N . ASN B 1 152 ? 9.40773 -2.83023 19.45318 1.000 29.68718 135 ASN C N 1
ATOM 4576 C CA . ASN B 1 152 ? 9.57426 -1.42452 19.81803 1.000 33.45274 135 ASN C CA 1
ATOM 4577 C C . ASN B 1 152 ? 11.04523 -1.03809 19.92459 1.000 28.98794 135 ASN C C 1
ATOM 4578 O O . ASN B 1 152 ? 11.42189 0.07681 19.53801 1.000 28.06156 135 ASN C O 1
ATOM 4583 N N . ILE B 1 153 ? 11.88689 -1.91635 20.47290 1.000 30.90776 136 ILE C N 1
ATOM 4584 C CA . ILE B 1 153 ? 13.32063 -1.62677 20.50649 1.000 29.78405 136 ILE C CA 1
ATOM 4585 C C . ILE B 1 153 ? 13.84599 -1.40656 19.08776 1.000 29.16182 136 ILE C C 1
ATOM 4586 O O . ILE B 1 153 ? 14.55876 -0.42976 18.80531 1.000 29.02398 136 ILE C O 1
ATOM 4591 N N . ALA B 1 154 ? 13.47952 -2.30203 18.16857 1.000 26.53781 137 ALA C N 1
ATOM 4592 C CA . ALA B 1 154 ? 13.93463 -2.17973 16.78658 1.000 27.57449 137 ALA C CA 1
ATOM 4593 C C . ALA B 1 154 ? 13.43732 -0.88042 16.15126 1.000 31.32367 137 ALA C C 1
ATOM 4594 O O . ALA B 1 154 ? 14.19239 -0.19901 15.44967 1.000 28.95164 137 ALA C O 1
ATOM 4596 N N . ILE B 1 155 ? 12.15619 -0.54975 16.35645 1.000 31.08854 138 ILE C N 1
ATOM 4597 C CA . ILE B 1 155 ? 11.55975 0.63659 15.73487 1.000 32.63370 138 ILE C CA 1
ATOM 4598 C C . ILE B 1 155 ? 12.32542 1.89607 16.12434 1.000 35.32166 138 ILE C C 1
ATOM 4599 O O . ILE B 1 155 ? 12.80809 2.63601 15.26325 1.000 33.56294 138 ILE C O 1
ATOM 4604 N N . TYR B 1 156 ? 12.46080 2.15347 17.42709 1.000 31.37464 139 TYR C N 1
ATOM 4605 C CA . TYR B 1 156 ? 13.01105 3.43787 17.86001 1.000 30.36264 139 TYR C CA 1
ATOM 4606 C C . TYR B 1 156 ? 14.53494 3.49850 17.79734 1.000 32.14215 139 TYR C C 1
ATOM 4607 O O . TYR B 1 156 ? 15.09969 4.60433 17.84251 1.000 33.38446 139 TYR C O 1
ATOM 4616 N N . THR B 1 157 ? 15.21320 2.36415 17.62825 1.000 32.13243 140 THR C N 1
ATOM 4617 C CA . THR B 1 157 ? 16.64512 2.42877 17.36146 1.000 32.47559 140 THR C CA 1
ATOM 4618 C C . THR B 1 157 ? 16.95128 2.55005 15.87383 1.000 32.86220 140 THR C C 1
ATOM 4619 O O . THR B 1 157 ? 17.95520 3.17031 15.50644 1.000 33.53723 140 THR C O 1
ATOM 4623 N N . ALA B 1 158 ? 16.10725 1.99943 15.00895 1.000 31.55187 141 ALA C N 1
ATOM 4624 C CA . ALA B 1 158 ? 16.40956 1.97692 13.58758 1.000 36.60699 141 ALA C CA 1
ATOM 4625 C C . ALA B 1 158 ? 15.71761 3.07837 12.79935 1.000 37.72846 141 ALA C C 1
ATOM 4626 O O . ALA B 1 158 ? 16.25995 3.52231 11.78893 1.000 35.33907 141 ALA C O 1
ATOM 4628 N N . ILE B 1 159 ? 14.52523 3.50268 13.20438 1.000 38.01195 142 ILE C N 1
ATOM 4629 C CA . ILE B 1 159 ? 13.70411 4.36465 12.35034 1.000 38.64726 142 ILE C CA 1
ATOM 4630 C C . ILE B 1 159 ? 14.05650 5.84379 12.52171 1.000 38.36054 142 ILE C C 1
ATOM 4631 O O . ILE B 1 159 ? 14.32045 6.50902 11.51008 1.000 38.80174 142 ILE C O 1
ATOM 4636 N N . PRO B 1 160 ? 14.07988 6.41662 13.73217 1.000 40.06157 143 PRO C N 1
ATOM 4637 C CA . PRO B 1 160 ? 14.34502 7.86110 13.83919 1.000 38.04477 143 PRO C CA 1
ATOM 4638 C C . PRO B 1 160 ? 15.74337 8.22233 13.35149 1.000 41.84211 143 PRO C C 1
ATOM 4639 O O . PRO B 1 160 ? 16.72990 7.54680 13.65823 1.000 39.15314 143 PRO C O 1
ATOM 4643 N N . ARG B 1 161 ? 15.81934 9.35626 12.54529 1.000 40.63064 144 ARG C N 1
ATOM 4644 C CA . ARG B 1 161 ? 17.02617 9.89962 11.94981 1.000 45.92616 144 ARG C CA 1
ATOM 4645 C C . ARG B 1 161 ? 17.56176 11.05595 12.78130 1.000 46.03244 144 ARG C C 1
ATOM 4646 O O . ARG B 1 161 ? 16.79955 11.73168 13.47625 1.000 41.48391 144 ARG C O 1
ATOM 4654 N N . PRO B 1 162 ? 18.87285 11.28095 12.75317 1.000 46.96045 145 PRO C N 1
ATOM 4655 C CA . PRO B 1 162 ? 19.41727 12.51297 13.33413 1.000 49.05911 145 PRO C CA 1
ATOM 4656 C C . PRO B 1 162 ? 18.67591 13.71287 12.76832 1.000 42.90720 145 PRO C C 1
ATOM 4657 O O . PRO B 1 162 ? 18.47004 13.81855 11.55687 1.000 49.47459 145 PRO C O 1
ATOM 4661 N N . GLY B 1 163 ? 18.23054 14.59399 13.65848 1.000 43.90950 146 GLY C N 1
ATOM 4662 C CA . GLY B 1 163 ? 17.42959 15.73778 13.28823 1.000 43.92596 146 GLY C CA 1
ATOM 4663 C C . GLY B 1 163 ? 15.93606 15.50973 13.38773 1.000 48.60157 146 GLY C C 1
ATOM 4664 O O . GLY B 1 163 ? 15.18132 16.48414 13.36634 1.000 42.47782 146 GLY C O 1
ATOM 4665 N N . ASP B 1 164 ? 15.48726 14.25137 13.47908 1.000 42.47596 147 ASP C N 1
ATOM 4666 C CA . ASP B 1 164 ? 14.07420 13.98940 13.71142 1.000 45.17622 147 ASP C CA 1
ATOM 4667 C C . ASP B 1 164 ? 13.69838 14.34309 15.14407 1.000 44.95977 147 ASP C C 1
ATOM 4668 O O . ASP B 1 164 ? 14.54834 14.48770 16.03035 1.000 43.53022 147 ASP C O 1
ATOM 4673 N N . ALA B 1 165 ? 12.39735 14.46265 15.36921 1.000 38.91961 148 ALA C N 1
ATOM 4674 C CA . ALA B 1 165 ? 11.86016 14.64255 16.70235 1.000 43.50412 148 ALA C CA 1
ATOM 4675 C C . ALA B 1 165 ? 10.81813 13.56461 16.95134 1.000 44.70811 148 ALA C C 1
ATOM 4676 O O . 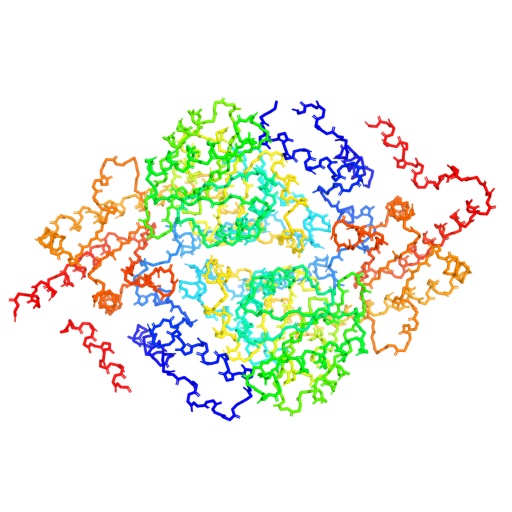ALA B 1 165 ? 10.08613 13.17096 16.03961 1.000 41.05562 148 ALA C O 1
ATOM 4678 N N . ILE B 1 166 ? 10.75643 13.08980 18.18849 1.000 43.39802 149 ILE C N 1
ATOM 4679 C CA . ILE B 1 166 ? 9.75602 12.11980 18.60423 1.000 41.77550 149 ILE C CA 1
ATOM 4680 C C . ILE B 1 166 ? 8.83877 12.77252 19.62457 1.000 38.46397 149 ILE C C 1
ATOM 4681 O O . ILE B 1 166 ? 9.30207 13.32569 20.62677 1.000 44.29170 149 ILE C O 1
ATOM 4686 N N . VAL B 1 167 ? 7.53982 12.67569 19.37537 1.000 39.97362 150 VAL C N 1
ATOM 4687 C CA . VAL B 1 167 ? 6.49680 13.18430 20.25159 1.000 40.53756 150 VAL C CA 1
ATOM 4688 C C . VAL B 1 167 ? 5.66213 11.98863 20.66578 1.000 42.05468 150 VAL C C 1
ATOM 4689 O O . VAL B 1 167 ? 5.03915 11.34621 19.81329 1.000 42.89929 150 VAL C O 1
ATOM 4693 N N . TYR B 1 168 ? 5.64848 11.68544 21.96224 1.000 38.77465 151 TYR C N 1
ATOM 4694 C CA . TYR B 1 168 ? 5.07649 10.43430 22.44556 1.000 37.54852 151 TYR C CA 1
ATOM 4695 C C . TYR B 1 168 ? 4.11122 10.67978 23.59287 1.000 42.61239 151 TYR C C 1
ATOM 4696 O O . TYR B 1 168 ? 4.31261 11.59018 24.40267 1.000 39.04305 151 TYR C O 1
ATOM 4705 N N . ASP B 1 169 ? 3.05522 9.86519 23.64740 1.000 38.73365 152 ASP C N 1
ATOM 4706 C CA . ASP B 1 169 ? 2.19720 9.83206 24.82443 1.000 44.28405 152 ASP C CA 1
ATOM 4707 C C . ASP B 1 169 ? 3.02094 9.40399 26.02615 1.000 39.87064 152 ASP C C 1
ATOM 4708 O O . ASP B 1 169 ? 3.81604 8.46317 25.94191 1.000 41.37574 152 ASP C O 1
ATOM 4713 N N . GLU B 1 170 ? 2.83319 10.09831 27.14761 1.000 35.07481 153 GLU C N 1
ATOM 4714 C CA . GLU B 1 170 ? 3.67945 9.83525 28.30227 1.000 36.01119 153 GLU C CA 1
ATOM 4715 C C . GLU B 1 170 ? 3.57287 8.38692 28.77325 1.000 36.19549 153 GLU C C 1
ATOM 4716 O O . GLU B 1 170 ? 4.50226 7.89664 29.42449 1.000 39.24539 153 GLU C O 1
ATOM 4722 N N . LEU B 1 171 ? 2.49443 7.67738 28.42124 1.000 38.33038 154 LEU C N 1
ATOM 4723 C CA . LEU B 1 171 ? 2.26392 6.31879 28.91778 1.000 32.76956 154 LEU C CA 1
ATOM 4724 C C . LEU B 1 171 ? 2.61259 5.23209 27.90996 1.000 36.91736 154 LEU C C 1
ATOM 4725 O O . LEU B 1 171 ? 2.08983 4.11772 28.01911 1.000 32.90066 154 LEU C O 1
ATOM 4730 N N . VAL B 1 172 ? 3.48356 5.51552 26.93889 1.000 32.52517 155 VAL C N 1
ATOM 4731 C CA . VAL B 1 172 ? 3.94275 4.45375 26.06396 1.000 31.06135 155 VAL C CA 1
ATOM 4732 C C . VAL B 1 172 ? 4.69840 3.41736 26.88766 1.000 32.71616 155 VAL C C 1
ATOM 4733 O O . VAL B 1 172 ? 5.13023 3.66918 28.02107 1.000 33.46822 155 VAL C O 1
ATOM 4737 N N . HIS B 1 173 ? 4.86526 2.23806 26.29383 1.000 32.38011 156 HIS C N 1
ATOM 4738 C CA . HIS B 1 173 ? 5.39115 1.07948 27.00146 1.000 29.32094 156 HIS C CA 1
ATOM 4739 C C . HIS B 1 173 ? 6.86428 1.24779 27.36125 1.000 30.29292 156 HIS C C 1
ATOM 4740 O O . HIS B 1 173 ? 7.60568 1.98821 26.71506 1.000 29.05324 156 HIS C O 1
ATOM 4747 N N . PHE B 1 174 ? 7.28671 0.53626 28.41127 1.000 28.04561 157 PHE C N 1
ATOM 4748 C CA . PHE B 1 174 ? 8.68942 0.49063 28.82456 1.000 32.46598 157 PHE C CA 1
ATOM 4749 C C . PHE B 1 174 ? 9.63552 0.30996 27.64002 1.000 30.11941 157 PHE C C 1
ATOM 4750 O O . PHE B 1 174 ? 10.69952 0.93513 27.58203 1.000 28.10738 157 PHE C O 1
ATOM 4758 N N . SER B 1 175 ? 9.27820 -0.56837 26.70560 1.000 27.89038 158 SER C N 1
ATOM 4759 C CA . SER B 1 175 ? 10.18061 -0.84879 25.59543 1.000 27.14621 158 SER C CA 1
ATOM 4760 C C . SER B 1 175 ? 10.28623 0.34092 24.64743 1.000 27.34637 158 SER C C 1
ATOM 4761 O O . SER B 1 175 ? 11.31598 0.51806 23.98515 1.000 28.49643 158 SER C O 1
ATOM 4764 N N . THR B 1 176 ? 9.24208 1.16071 24.57359 1.000 28.24436 159 THR C N 1
ATOM 4765 C CA . THR B 1 176 ? 9.32418 2.38329 23.76922 1.000 28.78472 159 THR C CA 1
ATOM 4766 C C . THR B 1 176 ? 10.25091 3.40656 24.42142 1.000 30.01281 159 THR C C 1
ATOM 4767 O O . THR B 1 176 ? 11.14373 3.95548 23.76085 1.000 30.97394 159 THR C O 1
ATOM 4771 N N . HIS B 1 177 ? 10.08604 3.64153 25.73256 1.000 31.59630 160 HIS C N 1
ATOM 4772 C CA . HIS B 1 177 ? 10.99637 4.52205 26.46738 1.000 33.42302 160 HIS C CA 1
ATOM 4773 C C . HIS B 1 177 ? 12.44736 4.09638 26.29663 1.000 29.83676 160 HIS C C 1
ATOM 4774 O O . HIS B 1 177 ? 13.33271 4.93461 26.07392 1.000 30.52936 160 HIS C O 1
ATOM 4781 N N . THR B 1 178 ? 12.70584 2.78611 26.42617 1.000 26.92372 161 THR C N 1
ATOM 4782 C CA . THR B 1 178 ? 14.04940 2.23184 26.23176 1.000 25.39275 161 THR C CA 1
ATOM 4783 C C . THR B 1 178 ? 14.53807 2.47307 24.81576 1.000 27.55705 161 THR C C 1
ATOM 4784 O O . THR B 1 178 ? 15.68510 2.89291 24.59612 1.000 35.54224 161 THR C O 1
ATOM 4788 N N . GLY B 1 179 ? 13.68204 2.20054 23.83475 1.000 26.15160 162 GLY C N 1
ATOM 4789 C CA . GLY B 1 179 ? 14.08547 2.37160 22.45216 1.000 25.11746 162 GLY C CA 1
ATOM 4790 C C . GLY B 1 179 ? 14.36750 3.82441 22.11152 1.000 28.88863 162 GLY C C 1
ATOM 4791 O O . GLY B 1 179 ? 15.35993 4.13719 21.44816 1.000 30.31144 162 GLY C O 1
ATOM 4792 N N . MET B 1 180 ? 13.50565 4.73111 22.58094 1.000 31.04319 163 MET C N 1
ATOM 4793 C CA . MET B 1 180 ? 13.71667 6.16284 22.33526 1.000 31.30346 163 MET C CA 1
ATOM 4794 C C . MET B 1 180 ? 15.01570 6.65848 22.96911 1.000 34.16508 163 MET C C 1
ATOM 4795 O O . MET B 1 180 ? 15.71565 7.49870 22.39179 1.000 37.52155 163 MET C O 1
ATOM 4800 N N . ALA B 1 181 ? 15.35172 6.16203 24.16510 1.000 33.20860 164 ALA C N 1
ATOM 4801 C CA . ALA B 1 181 ? 16.56575 6.60613 24.84902 1.000 37.52199 164 ALA C CA 1
ATOM 4802 C C . ALA B 1 181 ? 17.82874 6.17217 24.12500 1.000 37.36644 164 ALA C C 1
ATOM 4803 O O . ALA B 1 181 ? 18.88189 6.80441 24.28898 1.000 36.58661 164 ALA C O 1
ATOM 4805 N N . ALA B 1 182 ? 17.74329 5.11028 23.33123 1.000 34.26259 165 ALA C N 1
ATOM 4806 C CA . ALA B 1 182 ? 18.85003 4.61484 22.54275 1.000 32.51533 165 ALA C CA 1
ATOM 4807 C C . ALA B 1 182 ? 18.75880 5.06751 21.09521 1.000 35.61868 165 ALA C C 1
ATOM 4808 O O . ALA B 1 182 ? 19.48594 4.54549 20.24967 1.000 34.46082 165 ALA C O 1
ATOM 4810 N N . SER B 1 183 ? 17.87939 6.02620 20.80042 1.000 35.58227 166 SER C N 1
ATOM 4811 C CA . SER B 1 183 ? 17.59251 6.47669 19.44919 1.000 35.01713 166 SER C CA 1
ATOM 4812 C C . SER B 1 183 ? 18.63582 7.47836 18.96341 1.000 41.85265 166 SER C C 1
ATOM 4813 O O . SER B 1 183 ? 19.37820 8.08298 19.74820 1.000 36.79033 166 SER C O 1
ATOM 4816 N N . LEU B 1 184 ? 18.65328 7.67279 17.64202 1.000 36.75438 167 LEU C N 1
ATOM 4817 C CA . LEU B 1 184 ? 19.47660 8.70878 17.02432 1.000 39.56583 167 LEU C CA 1
ATOM 4818 C C . LEU B 1 184 ? 18.80085 10.07411 17.03609 1.000 46.03380 167 LEU C C 1
ATOM 4819 O O . LEU B 1 184 ? 19.48952 11.09707 16.95047 1.000 47.54273 167 LEU C O 1
ATOM 4824 N N . ALA B 1 185 ? 17.47556 10.11494 17.12453 1.000 43.85870 168 ALA C N 1
ATOM 4825 C CA . ALA B 1 185 ? 16.77716 11.38344 17.25141 1.000 44.54268 168 ALA C CA 1
ATOM 4826 C C . ALA B 1 185 ? 17.16057 12.04955 18.56575 1.000 42.18812 168 ALA C C 1
ATOM 4827 O O . ALA B 1 185 ? 17.16430 11.41094 19.62667 1.000 49.04604 168 ALA C O 1
ATOM 4829 N N . THR B 1 186 ? 17.48395 13.33342 18.48897 1.000 47.83059 169 THR C N 1
ATOM 4830 C CA . THR B 1 186 ? 17.97438 14.09443 19.62695 1.000 54.24081 169 THR C CA 1
ATOM 4831 C C . THR B 1 186 ? 16.87840 14.87381 20.34601 1.000 49.90296 169 THR C C 1
ATOM 4832 O O . THR B 1 186 ? 17.14987 15.46369 21.39697 1.000 53.42026 169 THR C O 1
ATOM 4836 N N . THR B 1 187 ? 15.65644 14.88360 19.81765 1.000 46.68749 170 THR C N 1
ATOM 4837 C CA . THR B 1 187 ? 14.53442 15.57852 20.43677 1.000 46.14191 170 THR C CA 1
ATOM 4838 C C . THR B 1 187 ? 13.43952 14.57277 20.76581 1.000 46.63386 170 THR C C 1
ATOM 4839 O O . THR B 1 187 ? 12.89178 13.92863 19.86462 1.000 43.74483 170 THR C O 1
ATOM 4843 N N . LYS B 1 188 ? 13.12996 14.43303 22.05245 1.000 45.06149 171 LYS C N 1
ATOM 4844 C CA . LYS B 1 188 ? 12.07305 13.54077 22.51575 1.000 43.24902 171 LYS C CA 1
ATOM 4845 C C . LYS B 1 188 ? 11.15854 14.31122 23.45649 1.000 42.24395 171 LYS C C 1
ATOM 4846 O O . LYS B 1 188 ? 11.61144 14.79272 24.49894 1.000 45.89169 171 LYS C O 1
ATOM 4852 N N . VAL B 1 189 ? 9.87150 14.39526 23.11029 1.000 36.19044 172 VAL C N 1
ATOM 4853 C CA . VAL B 1 189 ? 8.90322 15.22642 23.82428 1.000 42.78433 172 VAL C CA 1
ATOM 4854 C C . VAL B 1 189 ? 7.71782 14.36711 24.24638 1.000 41.87665 172 VAL C C 1
ATOM 4855 O O . VAL B 1 189 ? 7.05768 13.76082 23.39883 1.000 40.57527 172 VAL C O 1
ATOM 4859 N N . ALA B 1 190 ? 7.42637 14.33917 25.54041 1.000 45.74691 173 ALA C N 1
ATOM 4860 C CA . ALA B 1 190 ? 6.22899 13.68167 26.04203 1.000 43.95064 173 ALA C CA 1
ATOM 4861 C C . ALA B 1 190 ? 5.05541 14.65912 26.07820 1.000 50.24374 173 ALA C C 1
ATOM 4862 O O . ALA B 1 190 ? 5.23550 15.87578 26.17866 1.000 46.33929 173 ALA C O 1
ATOM 4864 N N . PHE B 1 191 ? 3.83696 14.11359 26.00677 1.000 46.14219 174 PHE C N 1
ATOM 4865 C CA . PHE B 1 191 ? 2.64281 14.92253 26.22683 1.000 44.50108 174 PHE C CA 1
ATOM 4866 C C . PHE B 1 191 ? 1.70226 14.18599 27.17371 1.000 50.70837 174 PHE C C 1
ATOM 4867 O O . PHE B 1 191 ? 1.75320 12.95423 27.30036 1.000 45.96587 174 PHE C O 1
ATOM 4875 N N . ARG B 1 192 ? 0.86951 14.96190 27.86936 1.000 45.24661 175 ARG C N 1
ATOM 4876 C CA . ARG B 1 192 ? -0.01482 14.39550 28.88292 1.000 50.04641 175 ARG C CA 1
ATOM 4877 C C . ARG B 1 192 ? -0.95740 13.37708 28.25623 1.000 47.21340 175 ARG C C 1
ATOM 4878 O O . ARG B 1 192 ? -1.46171 13.57277 27.14647 1.000 48.17131 175 ARG C O 1
ATOM 4886 N N . HIS B 1 193 ? -1.18142 12.27973 28.97830 1.000 45.50943 176 HIS C N 1
ATOM 4887 C CA . HIS B 1 193 ? -1.78552 11.08404 28.40469 1.000 42.96949 176 HIS C CA 1
ATOM 4888 C C . HIS B 1 193 ? -3.10904 11.37480 27.71225 1.000 48.35215 176 HIS C C 1
ATOM 4889 O O . HIS B 1 193 ? -4.04375 11.89381 28.33048 1.000 52.22442 176 HIS C O 1
ATOM 4896 N N . ASN B 1 194 ? -3.18183 11.01809 26.42617 1.000 47.56675 177 ASN C N 1
ATOM 4897 C CA . ASN B 1 194 ? -4.41698 11.02503 25.64508 1.000 46.64779 177 ASN C CA 1
ATOM 4898 C C . ASN B 1 194 ? -5.05388 12.41543 25.56007 1.000 47.82978 177 ASN C C 1
ATOM 4899 O O . ASN B 1 194 ? -6.24130 12.53674 25.24006 1.000 50.35439 177 ASN C O 1
ATOM 4904 N N . ASP B 1 195 ? -4.26933 13.46243 25.81646 1.000 51.15277 178 ASP C N 1
ATOM 4905 C CA . ASP B 1 195 ? -4.74903 14.84269 25.88667 1.000 50.76583 178 ASP C CA 1
ATOM 4906 C C . ASP B 1 195 ? -4.48635 15.51522 24.54107 1.000 53.08156 178 ASP C C 1
ATOM 4907 O O . ASP B 1 195 ? -3.32960 15.72689 24.15658 1.000 50.58189 178 ASP C O 1
ATOM 4912 N N . LEU B 1 196 ? -5.56025 15.85599 23.82577 1.000 50.99767 179 LEU C N 1
ATOM 4913 C CA . LEU B 1 196 ? -5.38901 16.40349 22.48564 1.000 56.06620 179 LEU C CA 1
ATOM 4914 C C . LEU B 1 196 ? -4.78200 17.80189 22.52008 1.000 58.16583 179 LEU C C 1
ATOM 4915 O O . LEU B 1 196 ? -4.01163 18.16277 21.62250 1.000 57.78230 179 LEU C O 1
ATOM 4920 N N . ASP B 1 197 ? -5.08114 18.58652 23.55627 1.000 54.78274 180 ASP C N 1
ATOM 4921 C CA . ASP B 1 197 ? -4.49263 19.91872 23.66117 1.000 57.95103 180 ASP C CA 1
ATOM 4922 C C . ASP B 1 197 ? -3.01216 19.84452 24.00717 1.000 60.13142 180 ASP C C 1
ATOM 4923 O O . ASP B 1 197 ? -2.21600 20.66834 23.53478 1.000 52.25927 180 ASP C O 1
ATOM 4928 N N . ALA B 1 198 ? -2.62403 18.87075 24.83909 1.000 49.97838 181 ALA C N 1
ATOM 4929 C CA . ALA B 1 198 ? -1.20749 18.69008 25.13194 1.000 51.05158 181 ALA C CA 1
ATOM 4930 C C . ALA B 1 198 ? -0.45750 18.19049 23.91014 1.000 52.20585 181 ALA C C 1
ATOM 4931 O O . ALA B 1 198 ? 0.70612 18.55258 23.71171 1.000 51.93579 181 ALA C O 1
ATOM 4933 N N . PHE B 1 199 ? -1.10732 17.36796 23.08314 1.000 49.46991 182 PHE C N 1
ATOM 4934 C CA . PHE B 1 199 ? -0.48063 16.89444 21.85718 1.000 47.17781 182 PHE C CA 1
ATOM 4935 C C . PHE B 1 199 ? -0.24394 18.04923 20.89731 1.000 50.58613 182 PHE C C 1
ATOM 4936 O O . PHE B 1 199 ? 0.84534 18.18939 20.33239 1.000 48.12089 182 PHE C O 1
ATOM 4944 N N . ARG B 1 200 ? -1.26781 18.88196 20.69562 1.000 55.52495 183 ARG C N 1
ATOM 4945 C CA . ARG B 1 200 ? -1.12674 20.04544 19.82711 1.000 52.45078 183 ARG C CA 1
ATOM 4946 C C . ARG B 1 200 ? -0.00399 20.95597 20.31109 1.000 54.65301 183 ARG C C 1
ATOM 4947 O O . ARG B 1 200 ? 0.81758 21.41858 19.51130 1.000 61.23069 183 ARG C O 1
ATOM 4955 N N . GLU B 1 201 ? 0.06975 21.19220 21.62441 1.000 54.94870 184 GLU C N 1
ATOM 4956 C CA . GLU B 1 201 ? 1.11370 22.05327 22.17125 1.000 58.25881 184 GLU C CA 1
ATOM 4957 C C . GLU B 1 201 ? 2.50032 21.44271 21.99522 1.000 57.13262 184 GLU C C 1
ATOM 4958 O O . GLU B 1 201 ? 3.47209 22.16448 21.72642 1.000 51.40841 184 GLU C O 1
ATOM 4964 N N . ALA B 1 202 ? 2.61587 20.11391 22.14503 1.000 49.84394 185 ALA C N 1
ATOM 4965 C CA . ALA B 1 202 ? 3.90361 19.44912 21.94227 1.000 48.88671 185 ALA C CA 1
ATOM 4966 C C . ALA B 1 202 ? 4.33852 19.51365 20.48420 1.000 47.57475 185 ALA C C 1
ATOM 4967 O O . ALA B 1 202 ? 5.51688 19.75004 20.19128 1.000 47.95686 185 ALA C O 1
ATOM 4969 N N . MET B 1 203 ? 3.40844 19.27928 19.55623 1.000 46.82585 186 MET C N 1
ATOM 4970 C CA . MET B 1 203 ? 3.72510 19.41228 18.13936 1.000 52.34766 186 MET C CA 1
ATOM 4971 C C . MET B 1 203 ? 4.10930 20.85162 17.79457 1.000 54.14143 186 MET C C 1
ATOM 4972 O O . MET B 1 203 ? 5.16422 21.09671 17.19462 1.000 54.14605 186 MET C O 1
ATOM 4977 N N . SER B 1 204 ? 3.26813 21.82002 18.18316 1.000 56.14868 187 SER C N 1
ATOM 4978 C CA . SER B 1 204 ? 3.50957 23.22679 17.84783 1.000 55.42656 187 SER C CA 1
ATOM 4979 C C . SER B 1 204 ? 4.86659 23.69577 18.35164 1.000 57.43025 187 SER C C 1
ATOM 4980 O O . SER B 1 204 ? 5.68497 24.22839 17.59213 1.000 57.41319 187 SER C O 1
ATOM 4983 N N . SER B 1 205 ? 5.10125 23.52425 19.65242 1.000 54.99109 188 SER C N 1
ATOM 4984 C CA . SER B 1 205 ? 6.37064 23.91449 20.24908 1.000 59.93136 188 SER C CA 1
ATOM 4985 C C . SER B 1 205 ? 7.55205 23.23062 19.56291 1.000 57.33686 188 SER C C 1
ATOM 4986 O O . SER B 1 205 ? 8.60197 23.85248 19.35544 1.000 52.09926 188 SER C O 1
ATOM 4989 N N . THR B 1 206 ? 7.40320 21.95040 19.20238 1.000 54.24962 189 THR C N 1
ATOM 4990 C CA . THR B 1 206 ? 8.50845 21.22992 18.57304 1.000 53.32967 189 THR C CA 1
ATOM 4991 C C . THR B 1 206 ? 8.76587 21.73350 17.15939 1.000 53.31248 189 THR C C 1
ATOM 4992 O O . THR B 1 206 ? 9.91676 21.97051 16.77407 1.000 51.96224 189 THR C O 1
ATOM 4996 N N . MET B 1 207 ? 7.70627 21.86428 16.36071 1.000 52.77095 190 MET C N 1
ATOM 4997 C CA . MET B 1 207 ? 7.85288 22.38341 15.00643 1.000 58.44278 190 MET C CA 1
ATOM 4998 C C . MET B 1 207 ? 8.48746 23.76860 15.02172 1.000 59.77475 190 MET C C 1
ATOM 4999 O O . MET B 1 207 ? 9.45802 24.02895 14.29927 1.000 57.70376 190 MET C O 1
ATOM 5004 N N . ASP B 1 208 ? 7.98218 24.65427 15.88576 1.000 57.25100 191 ASP C N 1
ATOM 5005 C CA . ASP B 1 208 ? 8.42623 26.04514 15.89978 1.000 65.24160 191 ASP C CA 1
ATOM 5006 C C . ASP B 1 208 ? 9.87163 26.20222 16.34786 1.000 64.71811 191 ASP C C 1
ATOM 5007 O O . ASP B 1 208 ? 10.49589 27.21751 16.02442 1.000 62.00661 191 ASP C O 1
ATOM 5012 N N . SER B 1 209 ? 10.42124 25.23041 17.07404 1.000 59.11927 192 SER C N 1
ATOM 5013 C CA . SER B 1 209 ? 11.77340 25.34670 17.60111 1.000 58.70051 192 SER C CA 1
ATOM 5014 C C . SER B 1 209 ? 12.80744 24.60019 16.77104 1.000 56.17537 192 SER C C 1
ATOM 5015 O O . SER B 1 209 ? 13.99303 24.64737 17.10450 1.000 60.35186 192 SER C O 1
ATOM 5018 N N . HIS B 1 210 ? 12.40362 23.92885 15.70154 1.000 57.93351 193 HIS C N 1
ATOM 5019 C CA . HIS B 1 210 ? 13.34842 23.17419 14.87952 1.000 58.39020 193 HIS C CA 1
ATOM 5020 C C . HIS B 1 210 ? 13.28755 23.65558 13.44008 1.000 59.12302 193 HIS C C 1
ATOM 5021 O O . HIS B 1 210 ? 12.27319 23.42397 12.75355 1.000 56.72950 193 HIS C O 1
ATOM 5028 N N . PRO B 1 211 ? 14.33260 24.32667 12.94831 1.000 64.63609 194 PRO C N 1
ATOM 5029 C CA . PRO B 1 211 ? 14.33699 24.75012 11.53773 1.000 60.56165 194 PRO C CA 1
ATOM 5030 C C . PRO B 1 211 ? 14.21624 23.59453 10.55988 1.000 65.48965 194 PRO C C 1
ATOM 5031 O O . PRO B 1 211 ? 13.57499 23.73924 9.50962 1.000 58.95943 194 PRO C O 1
ATOM 5035 N N . MET B 1 212 ? 14.81341 22.44054 10.87652 1.000 57.29230 195 MET C N 1
ATOM 5036 C CA . MET B 1 212 ? 14.75210 21.31240 9.95701 1.000 58.35241 195 MET C CA 1
ATOM 5037 C C . MET B 1 212 ? 13.36528 20.69418 9.89483 1.000 57.21546 195 MET C C 1
ATOM 5038 O O . MET B 1 212 ? 13.04948 20.00503 8.91895 1.000 56.96646 195 MET C O 1
ATOM 5043 N N . LEU B 1 213 ? 12.53128 20.92820 10.90632 1.000 54.45163 196 LEU C N 1
ATOM 5044 C CA . LEU B 1 213 ? 11.15015 20.46773 10.84502 1.000 55.29879 196 LEU C CA 1
ATOM 5045 C C . LEU B 1 213 ? 10.28206 21.45957 10.08601 1.000 61.20752 196 LEU C C 1
ATOM 5046 O O . LEU B 1 213 ? 9.36683 21.06338 9.35671 1.000 59.24075 196 LEU C O 1
ATOM 5051 N N . GLN B 1 214 ? 10.56040 22.75327 10.25046 1.000 62.80671 197 GLN C N 1
ATOM 5052 C CA . GLN B 1 214 ? 9.81644 23.77466 9.52145 1.000 62.41028 197 GLN C CA 1
ATOM 5053 C C . GLN B 1 214 ? 10.03948 23.65239 8.01793 1.000 59.94501 197 GLN C C 1
ATOM 5054 O O . GLN B 1 214 ? 9.07936 23.59411 7.24173 1.000 62.24083 197 GLN C O 1
ATOM 5060 N N . ASP B 1 215 ? 11.29672 23.55858 7.58586 1.000 58.08766 198 ASP C N 1
ATOM 5061 C CA . ASP B 1 215 ? 11.55225 23.46614 6.15403 1.000 63.81569 198 ASP C CA 1
ATOM 5062 C C . ASP B 1 215 ? 11.24213 22.08393 5.58576 1.000 63.00372 198 ASP C C 1
ATOM 5063 O O . ASP B 1 215 ? 11.30427 21.90344 4.36508 1.000 60.27214 198 ASP C O 1
ATOM 5068 N N . GLY B 1 216 ? 10.90037 21.11524 6.43571 1.000 65.57531 199 GLY C N 1
ATOM 5069 C CA . GLY B 1 216 ? 10.50292 19.80600 5.96546 1.000 58.36105 199 GLY C CA 1
ATOM 5070 C C . GLY B 1 216 ? 11.63870 18.88257 5.60554 1.000 56.18084 199 GLY C C 1
ATOM 5071 O O . GLY B 1 216 ? 11.42555 17.92296 4.86128 1.000 56.99644 199 GLY C O 1
ATOM 5072 N N . SER B 1 217 ? 12.85037 19.14752 6.09270 1.000 53.42824 200 SER C N 1
ATOM 5073 C CA . SER B 1 217 ? 13.95771 18.23990 5.83276 1.000 56.09188 200 SER C CA 1
ATOM 5074 C C . SER B 1 217 ? 14.03352 17.09719 6.84067 1.000 52.12226 200 SER C C 1
ATOM 5075 O O . SER B 1 217 ? 14.77891 16.14141 6.60208 1.000 50.77444 200 SER C O 1
ATOM 5078 N N . ARG B 1 218 ? 13.29203 17.17947 7.94694 1.000 48.44908 201 ARG C N 1
ATOM 5079 C CA . ARG B 1 218 ? 13.21414 16.11132 8.94070 1.000 48.77687 201 ARG C CA 1
ATOM 5080 C C . ARG B 1 218 ? 11.75748 15.93386 9.34677 1.000 52.61137 201 ARG C C 1
ATOM 5081 O O . ARG B 1 218 ? 10.88499 16.71401 8.95308 1.000 50.86221 201 ARG C O 1
ATOM 5089 N N . SER B 1 219 ? 11.49238 14.90988 10.16380 1.000 48.47625 202 SER C N 1
ATOM 5090 C CA . SER B 1 219 ? 10.12788 14.50157 10.46906 1.000 47.51532 202 SER C CA 1
ATOM 5091 C C . SER B 1 219 ? 9.85005 14.49880 11.96713 1.000 46.36004 202 SER C C 1
ATOM 5092 O O . SER B 1 219 ? 10.75692 14.39182 12.79897 1.000 42.78070 202 SER C O 1
ATOM 5095 N N . ILE B 1 220 ? 8.56394 14.61465 12.29476 1.000 43.97198 203 ILE C N 1
ATOM 5096 C CA . ILE B 1 220 ? 8.06066 14.38538 13.64228 1.000 43.44642 203 ILE C CA 1
ATOM 5097 C C . ILE B 1 220 ? 7.49564 12.96956 13.69219 1.000 46.32611 203 ILE C C 1
ATOM 5098 O O . ILE B 1 220 ? 6.61409 12.60770 12.89915 1.000 44.19054 203 ILE C O 1
ATOM 5103 N N . LEU B 1 221 ? 8.00328 12.16186 14.61402 1.000 38.72015 204 LEU C N 1
ATOM 5104 C CA . LEU B 1 221 ? 7.50399 10.80379 14.80152 1.000 43.59168 204 LEU C CA 1
ATOM 5105 C C . LEU B 1 221 ? 6.60723 10.80715 16.03151 1.000 40.67946 204 LEU C C 1
ATOM 5106 O O . LEU B 1 221 ? 7.04368 11.19703 17.11532 1.000 44.50593 204 LEU C O 1
ATOM 5111 N N . VAL B 1 222 ? 5.35591 10.38951 15.85903 1.000 36.22081 205 VAL C N 1
ATOM 5112 C CA . VAL B 1 222 ? 4.36576 10.38931 16.92579 1.000 37.20886 205 VAL C CA 1
ATOM 5113 C C . VAL B 1 222 ? 4.18468 8.95025 17.40487 1.000 35.19872 205 VAL C C 1
ATOM 5114 O O . VAL B 1 222 ? 3.89036 8.06040 16.60028 1.000 38.30887 205 VAL C O 1
ATOM 5118 N N . SER B 1 223 ? 4.33953 8.73085 18.70996 1.000 38.08950 206 SER C N 1
ATOM 5119 C CA . SER B 1 223 ? 4.27401 7.39255 19.29072 1.000 37.95732 206 SER C CA 1
ATOM 5120 C C . SER B 1 223 ? 3.08219 7.29841 20.22799 1.000 39.24891 206 SER C C 1
ATOM 5121 O O . SER B 1 223 ? 3.01727 8.02599 21.22358 1.000 37.88954 206 SER C O 1
ATOM 5124 N N . VAL B 1 224 ? 2.17250 6.36411 19.94100 1.000 37.25650 207 VAL C N 1
ATOM 5125 C CA . VAL B 1 224 ? 0.98629 6.13426 20.75590 1.000 39.42675 207 VAL C CA 1
ATOM 5126 C C . VAL B 1 224 ? 0.75357 4.63177 20.90851 1.000 39.94870 207 VAL C C 1
ATOM 5127 O O . VAL B 1 224 ? 1.29742 3.81189 20.16737 1.000 39.21281 207 VAL C O 1
ATOM 5131 N N . GLU B 1 225 ? -0.06289 4.28299 21.89852 1.000 40.15041 208 GLU C N 1
ATOM 5132 C CA . GLU B 1 225 ? -0.66276 2.96225 22.01352 1.000 43.28253 208 GLU C CA 1
ATOM 5133 C C . GLU B 1 225 ? -2.12210 3.06451 21.59967 1.000 42.09649 208 GLU C C 1
ATOM 5134 O O . GLU B 1 225 ? -2.80057 4.03462 21.93746 1.000 44.84977 208 GLU C O 1
ATOM 5140 N N . SER B 1 226 ? -2.61134 2.06459 20.87328 1.000 42.62886 209 SER C N 1
ATOM 5141 C CA . SER B 1 226 ? -4.01984 2.09219 20.48789 1.000 40.33760 209 SER C CA 1
ATOM 5142 C C . SER B 1 226 ? -4.92261 1.78652 21.68071 1.000 45.51434 209 SER C C 1
ATOM 5143 O O . SER B 1 226 ? -6.00206 2.37623 21.82412 1.000 41.77160 209 SER C O 1
ATOM 5146 N N . VAL B 1 227 ? -4.49523 0.87496 22.55007 1.000 39.99382 210 VAL C N 1
ATOM 5147 C CA . VAL B 1 227 ? -5.15926 0.59591 23.81902 1.000 41.56362 210 VAL C CA 1
ATOM 5148 C C . VAL B 1 227 ? -4.07930 0.60078 24.88774 1.000 38.50980 210 VAL C C 1
ATOM 5149 O O . VAL B 1 227 ? -3.07056 -0.09951 24.74430 1.000 35.96259 210 VAL C O 1
ATOM 5153 N N . TYR B 1 228 ? -4.29331 1.35586 25.96476 1.000 39.16483 211 TYR C N 1
ATOM 5154 C CA . TYR B 1 228 ? -3.24250 1.57261 26.95195 1.000 39.68858 211 TYR C CA 1
ATOM 5155 C C . TYR B 1 228 ? -3.27619 0.53795 28.07127 1.000 39.65214 211 TYR C C 1
ATOM 5156 O O . TYR B 1 228 ? -4.30986 0.34054 28.72106 1.000 44.04636 211 TYR C O 1
ATOM 5165 N N . SER B 1 229 ? -2.11681 -0.09962 28.29885 1.000 38.68632 212 SER C N 1
ATOM 5166 C CA . SER B 1 229 ? -2.02382 -1.28402 29.15570 1.000 41.28695 212 SER C CA 1
ATOM 5167 C C . SER B 1 229 ? -2.52089 -1.02594 30.56898 1.000 38.47743 212 SER C C 1
ATOM 5168 O O . SER B 1 229 ? -3.14703 -1.89985 31.17342 1.000 43.11439 212 SER C O 1
ATOM 5171 N N . MET B 1 230 ? -2.21704 0.15013 31.13156 1.000 38.99076 213 MET C N 1
ATOM 5172 C CA . MET B 1 230 ? -2.49088 0.40900 32.53779 1.000 44.77527 213 MET C CA 1
ATOM 5173 C C . MET B 1 230 ? -3.77031 1.19826 32.78661 1.000 45.90020 213 MET C C 1
ATOM 5174 O O . MET B 1 230 ? -4.25213 1.21558 33.92192 1.000 44.57055 213 MET C O 1
ATOM 5179 N N . ASP B 1 231 ? -4.32854 1.83940 31.76595 1.000 44.37962 214 ASP C N 1
ATOM 5180 C CA . ASP B 1 231 ? -5.49433 2.69035 31.93473 1.000 44.88979 214 ASP C CA 1
ATOM 5181 C C . ASP B 1 231 ? -6.71769 2.22239 31.16238 1.000 39.75948 214 ASP C C 1
ATOM 5182 O O . ASP B 1 231 ? -7.83936 2.55031 31.56427 1.000 38.78292 214 ASP C O 1
ATOM 5187 N N . GLY B 1 232 ? -6.54000 1.46998 30.08390 1.000 42.62613 215 GLY C N 1
ATOM 5188 C CA . GLY B 1 232 ? -7.65319 0.90620 29.35440 1.000 38.04378 215 GLY C CA 1
ATOM 5189 C C . GLY B 1 232 ? -8.36754 1.84981 28.41408 1.000 44.44900 215 GLY C C 1
ATOM 5190 O O . GLY B 1 232 ? -9.34266 1.43159 27.78349 1.000 42.50307 215 GLY C O 1
ATOM 5191 N N . ASP B 1 233 ? -7.91502 3.09889 28.28329 1.000 44.67315 216 ASP C N 1
ATOM 5192 C CA . ASP B 1 233 ? -8.51856 4.01633 27.32787 1.000 45.72807 216 ASP C CA 1
ATOM 5193 C C . ASP B 1 233 ? -7.88542 3.84049 25.95251 1.000 49.99290 216 ASP C C 1
ATOM 5194 O O . ASP B 1 233 ? -6.92112 3.08601 25.77184 1.000 43.62801 216 ASP C O 1
ATOM 5199 N N . VAL B 1 234 ? -8.44221 4.56419 24.97423 1.000 44.45311 217 VAL C N 1
ATOM 5200 C CA . VAL B 1 234 ? -8.17030 4.34191 23.56251 1.000 42.76441 217 VAL C CA 1
ATOM 5201 C C . VAL B 1 234 ? -7.55641 5.60051 22.97488 1.000 47.01304 217 VAL C C 1
ATOM 5202 O O . VAL B 1 234 ? -7.88964 6.72163 23.37229 1.000 45.78921 217 VAL C O 1
ATOM 5206 N N . CYS B 1 235 ? -6.64848 5.41589 22.03352 1.000 43.17856 218 CYS C N 1
ATOM 5207 C CA . CYS B 1 235 ? -6.01426 6.56689 21.41150 1.000 48.24769 218 CYS C CA 1
ATOM 5208 C C . CYS B 1 235 ? -6.99001 7.26182 20.46686 1.000 53.05329 218 CYS C C 1
ATOM 5209 O O . CYS B 1 235 ? -7.59255 6.60591 19.60475 1.000 53.34092 218 CYS C O 1
ATOM 5212 N N . PRO B 1 236 ? -7.16830 8.57592 20.58907 1.000 50.57960 219 PRO C N 1
ATOM 5213 C CA . PRO B 1 236 ? -7.92847 9.31953 19.57428 1.000 55.39014 219 PRO C CA 1
ATOM 5214 C C . PRO B 1 236 ? -7.12095 9.48367 18.29423 1.000 55.60106 219 PRO C C 1
ATOM 5215 O O . PRO B 1 236 ? -6.62496 10.57523 17.99834 1.000 57.10401 219 PRO C O 1
ATOM 5219 N N . LEU B 1 237 ? -6.97727 8.39675 17.52952 1.000 51.17115 220 LEU C N 1
ATOM 5220 C CA . LEU B 1 237 ? -6.04743 8.39791 16.40147 1.000 56.98335 220 LEU C CA 1
ATOM 5221 C C . LEU B 1 237 ? -6.48403 9.36418 15.30154 1.000 54.84537 220 LEU C C 1
ATOM 5222 O O . LEU B 1 237 ? -5.66504 10.11995 14.76301 1.000 53.52702 220 LEU C O 1
ATOM 5227 N N . VAL B 1 238 ? -7.76852 9.33454 14.93633 1.000 56.15560 221 VAL C N 1
ATOM 5228 C CA . VAL B 1 238 ? -8.25992 10.18872 13.85419 1.000 59.45307 221 VAL C CA 1
ATOM 5229 C C . VAL B 1 238 ? -8.03335 11.65801 14.18722 1.000 61.32321 221 VAL C C 1
ATOM 5230 O O . VAL B 1 238 ? -7.55102 12.43477 13.35247 1.000 62.72470 221 VAL C O 1
ATOM 5234 N N . GLU B 1 239 ? -8.37345 12.05729 15.41702 1.000 58.74554 222 GLU C N 1
ATOM 5235 C CA . GLU B 1 239 ? -8.20041 13.44879 15.82511 1.000 57.77337 222 GLU C CA 1
ATOM 5236 C C . GLU B 1 239 ? -6.72843 13.84334 15.86871 1.000 59.45862 222 GLU C C 1
ATOM 5237 O O . GLU B 1 239 ? -6.37514 14.97578 15.52012 1.000 53.46543 222 GLU C O 1
ATOM 5243 N N . MET B 1 240 ? -5.85220 12.93229 16.30784 1.000 52.57683 223 MET C N 1
ATOM 5244 C CA . MET B 1 240 ? -4.42629 13.25145 16.33481 1.000 52.22192 223 MET C CA 1
ATOM 5245 C C . MET B 1 240 ? -3.84021 13.36564 14.93341 1.000 51.96289 223 MET C C 1
ATOM 5246 O O . MET B 1 240 ? -2.87519 14.11270 14.72596 1.000 51.28289 223 MET C O 1
ATOM 5251 N N . LEU B 1 241 ? -4.39702 12.63488 13.96869 1.000 49.23485 224 LEU C N 1
ATOM 5252 C CA . LEU B 1 241 ? -3.90447 12.71748 12.59922 1.000 51.37247 224 LEU C CA 1
ATOM 5253 C C . LEU B 1 241 ? -4.27375 14.05157 11.96236 1.000 58.08921 224 LEU C C 1
ATOM 5254 O O . LEU B 1 241 ? -3.47634 14.63390 11.21739 1.000 56.84137 224 LEU C O 1
ATOM 5259 N N . GLU B 1 242 ? -5.47625 14.55203 12.24619 1.000 56.97034 225 GLU C N 1
ATOM 5260 C CA . GLU B 1 242 ? -5.86568 15.85633 11.71692 1.000 62.62911 225 GLU C CA 1
ATOM 5261 C C . GLU B 1 242 ? -5.01147 16.96676 12.31063 1.000 61.62559 225 GLU C C 1
ATOM 5262 O O . GLU B 1 242 ? -4.61785 17.89852 11.60015 1.000 63.99377 225 GLU C O 1
ATOM 5268 N N . ILE B 1 243 ? -4.69613 16.87212 13.60517 1.000 59.57037 226 ILE C N 1
ATOM 5269 C CA . ILE B 1 243 ? -3.81649 17.85321 14.23705 1.000 61.03773 226 ILE C CA 1
ATOM 5270 C C . ILE B 1 243 ? -2.42382 17.79618 13.62288 1.000 62.57754 226 ILE C C 1
ATOM 5271 O O . ILE B 1 243 ? -1.81771 18.83355 13.32793 1.000 57.92407 226 ILE C O 1
ATOM 5276 N N . ALA B 1 244 ? -1.89498 16.58516 13.41705 1.000 56.96489 227 ALA C N 1
ATOM 5277 C CA . ALA B 1 244 ? -0.57277 16.44645 12.81218 1.000 59.67061 227 ALA C CA 1
ATOM 5278 C C . ALA B 1 244 ? -0.51375 17.10459 11.43755 1.000 62.53915 227 ALA C C 1
ATOM 5279 O O . ALA B 1 244 ? 0.48892 17.73792 11.08828 1.000 62.71895 227 ALA C O 1
ATOM 5281 N N . ARG B 1 245 ? -1.57681 16.95897 10.64145 1.000 59.46146 228 ARG C N 1
ATOM 5282 C CA . ARG B 1 245 ? -1.58596 17.53251 9.29949 1.000 63.61465 228 ARG C CA 1
ATOM 5283 C C . ARG B 1 245 ? -1.67460 19.05482 9.33970 1.000 66.63303 228 ARG C C 1
ATOM 5284 O O . ARG B 1 245 ? -1.15226 19.72930 8.44691 1.000 63.65266 228 ARG C O 1
ATOM 5292 N N . GLU B 1 246 ? -2.31159 19.61042 10.37054 1.000 64.38872 229 GLU C N 1
ATOM 5293 C CA . GLU B 1 246 ? -2.39439 21.06037 10.50381 1.000 68.82272 229 GLU C CA 1
ATOM 5294 C C . GLU B 1 246 ? -1.04572 21.66693 10.88381 1.000 70.70630 229 GLU C C 1
ATOM 5295 O O . GLU B 1 246 ? -0.63498 22.68745 10.31444 1.000 63.99758 229 GLU C O 1
ATOM 5301 N N . ILE B 1 247 ? -0.34091 21.05116 11.83787 1.000 61.90482 230 ILE C N 1
ATOM 5302 C CA . ILE B 1 247 ? 0.96034 21.54884 12.27996 1.000 61.23220 230 ILE C CA 1
ATOM 5303 C C . ILE B 1 247 ? 2.06876 21.24378 11.28264 1.000 65.19300 230 ILE C C 1
ATOM 5304 O O . ILE B 1 247 ? 3.08689 21.94629 11.26004 1.000 61.97902 230 ILE C O 1
ATOM 5309 N N . CYS B 1 248 ? 1.90178 20.21389 10.45490 1.000 60.40756 231 CYS C N 1
ATOM 5310 C CA . CYS B 1 248 ? 2.91714 19.76908 9.50215 1.000 61.40281 231 CYS C CA 1
ATOM 5311 C C . CYS B 1 248 ? 2.32438 19.82910 8.09961 1.000 65.01727 231 CYS C C 1
ATOM 5312 O O . CYS B 1 248 ? 1.99605 18.79391 7.50238 1.000 56.78614 231 CYS C O 1
ATOM 5315 N N . PRO B 1 249 ? 2.16544 21.03464 7.54806 1.000 60.90353 232 PRO C N 1
ATOM 5316 C CA . PRO B 1 249 ? 1.54434 21.14797 6.21984 1.000 66.73710 232 PRO C CA 1
ATOM 5317 C C . PRO B 1 249 ? 2.32400 20.43549 5.13837 1.000 61.79520 232 PRO C C 1
ATOM 5318 O O . PRO B 1 249 ? 1.72300 19.95044 4.17306 1.000 63.73656 232 PRO C O 1
ATOM 5322 N N . LYS B 1 250 ? 3.64578 20.35698 5.26974 1.000 60.84717 233 LYS C N 1
ATOM 5323 C CA . LYS B 1 250 ? 4.47278 19.63672 4.31179 1.000 62.70612 233 LYS C CA 1
ATOM 5324 C C . LYS B 1 250 ? 4.40210 18.12893 4.49090 1.000 60.36874 233 LYS C C 1
ATOM 5325 O O . LYS B 1 250 ? 5.05101 17.40753 3.72802 1.000 58.77657 233 LYS C O 1
ATOM 5331 N N . GLY B 1 251 ? 3.64137 17.64922 5.47718 1.000 58.47428 234 GLY C N 1
ATOM 5332 C CA . GLY B 1 251 ? 3.44530 16.22552 5.68669 1.000 60.50707 234 GLY C CA 1
ATOM 5333 C C . GLY B 1 251 ? 4.63135 15.47679 6.25398 1.000 56.23647 234 GLY C C 1
ATOM 5334 O O . GLY B 1 251 ? 4.70282 14.24908 6.11132 1.000 50.44320 234 GLY C O 1
ATOM 5335 N N . ASN B 1 252 ? 5.56515 16.17326 6.90151 1.000 55.07794 235 ASN C N 1
ATOM 5336 C CA . ASN B 1 252 ? 6.78645 15.53962 7.39528 1.000 52.39948 235 ASN C CA 1
ATOM 5337 C C . ASN B 1 252 ? 6.55225 15.00991 8.81360 1.000 53.96046 235 ASN C C 1
ATOM 5338 O O . ASN B 1 252 ? 7.12147 15.48174 9.79890 1.000 51.87428 235 ASN C O 1
ATOM 5343 N N . PHE B 1 253 ? 5.68065 14.00238 8.89397 1.000 51.16759 236 PHE C N 1
ATOM 5344 C CA . PHE B 1 253 ? 5.39722 13.32268 10.15196 1.000 50.74834 236 PHE C CA 1
ATOM 5345 C C . PHE B 1 253 ? 5.06725 11.86028 9.88148 1.000 50.53582 236 PHE C C 1
ATOM 5346 O O . PHE B 1 253 ? 4.75431 11.46144 8.75538 1.000 49.07833 236 PHE C O 1
ATOM 5354 N N . ALA B 1 254 ? 5.10425 11.06387 10.94759 1.000 49.20770 237 ALA C N 1
ATOM 5355 C CA . ALA B 1 254 ? 4.77427 9.64795 10.84890 1.000 46.07739 237 ALA C CA 1
ATOM 5356 C C . ALA B 1 254 ? 4.28989 9.16795 12.20770 1.000 41.67727 237 ALA C C 1
ATOM 5357 O O . ALA B 1 254 ? 4.87613 9.51001 13.24187 1.000 44.42596 237 ALA C O 1
ATOM 5359 N N . PHE B 1 255 ? 3.19353 8.42059 12.20255 1.000 45.09074 238 PHE C N 1
ATOM 5360 C CA . PHE B 1 255 ? 2.67063 7.82492 13.42042 1.000 38.22681 238 PHE C CA 1
ATOM 5361 C C . PHE B 1 255 ? 3.20197 6.40963 13.59003 1.000 40.67506 238 PHE C C 1
ATOM 5362 O O . PHE B 1 255 ? 3.47207 5.70323 12.61490 1.000 39.92876 238 PHE C O 1
ATOM 5370 N N . ILE B 1 256 ? 3.34654 6.00564 14.85030 1.000 35.85263 239 ILE C N 1
ATOM 5371 C CA . ILE B 1 256 ? 3.68949 4.63445 15.21161 1.000 36.52859 239 ILE C CA 1
ATOM 5372 C C . ILE B 1 256 ? 2.68143 4.19318 16.26350 1.000 39.97434 239 ILE C C 1
ATOM 5373 O O . ILE B 1 256 ? 2.59697 4.79786 17.33559 1.000 38.92293 239 ILE C O 1
ATOM 5378 N N . ALA B 1 257 ? 1.89934 3.16659 15.94807 1.000 35.91130 240 ALA C N 1
ATOM 5379 C CA . ALA B 1 257 ? 0.81241 2.72078 16.80550 1.000 38.19754 240 ALA C CA 1
ATOM 5380 C C . ALA B 1 257 ? 1.14485 1.34971 17.39077 1.000 35.48829 240 ALA C C 1
ATOM 5381 O O . ALA B 1 257 ? 1.30703 0.37431 16.65140 1.000 37.31498 240 ALA C O 1
ATOM 5383 N N . ASP B 1 258 ? 1.25481 1.28967 18.71050 1.000 37.96242 241 ASP C N 1
ATOM 5384 C CA . ASP B 1 258 ? 1.46574 0.03667 19.43917 1.000 36.01427 241 ASP C CA 1
ATOM 5385 C C . ASP B 1 258 ? 0.08794 -0.55400 19.74746 1.000 35.98868 241 ASP C C 1
ATOM 5386 O O . ASP B 1 258 ? -0.64813 -0.02350 20.58447 1.000 36.95457 241 ASP C O 1
ATOM 5391 N N . GLU B 1 259 ? -0.27300 -1.63336 19.05199 1.000 32.80316 242 GLU C N 1
ATOM 5392 C CA . GLU B 1 259 ? -1.57901 -2.27566 19.19705 1.000 37.76370 242 GLU C CA 1
ATOM 5393 C C . GLU B 1 259 ? -1.54103 -3.52273 20.08326 1.000 35.10773 242 GLU C C 1
ATOM 5394 O O . GLU B 1 259 ? -2.39521 -4.40911 19.93091 1.000 35.93268 242 GLU C O 1
ATOM 5400 N N . ALA B 1 260 ? -0.58775 -3.60306 21.02125 1.000 32.91843 243 ALA C N 1
ATOM 5401 C CA . ALA B 1 260 ? -0.48134 -4.79206 21.87265 1.000 34.70787 243 ALA C CA 1
ATOM 5402 C C . ALA B 1 260 ? -1.82648 -5.21179 22.46566 1.000 36.76119 243 ALA C C 1
ATOM 5403 O O . ALA B 1 260 ? -2.17912 -6.39686 22.44459 1.000 35.21420 243 ALA C O 1
ATOM 5405 N N . HIS B 1 261 ? -2.60409 -4.26410 22.98472 1.000 38.80955 244 HIS C N 1
ATOM 5406 C CA . HIS B 1 261 ? -3.87100 -4.60783 23.61994 1.000 33.79586 244 HIS C CA 1
ATOM 5407 C C . HIS B 1 261 ? -5.07519 -4.34767 22.71976 1.000 37.80548 244 HIS C C 1
ATOM 5408 O O . HIS B 1 261 ? -6.21056 -4.31821 23.21038 1.000 37.40222 244 HIS C O 1
ATOM 5415 N N . ALA B 1 262 ? -4.85776 -4.19306 21.41065 1.000 33.91157 245 ALA C N 1
ATOM 5416 C CA . ALA B 1 262 ? -5.96487 -4.08327 20.46871 1.000 39.72460 245 ALA C CA 1
ATOM 5417 C C . ALA B 1 262 ? -6.18229 -5.34540 19.63562 1.000 40.07236 245 ALA C C 1
ATOM 5418 O O . ALA B 1 262 ? -7.32306 -5.79846 19.49796 1.000 42.31589 245 ALA C O 1
ATOM 5420 N N . THR B 1 263 ? -5.12279 -5.90951 19.05595 1.000 38.27647 246 THR C N 1
ATOM 5421 C CA . THR B 1 263 ? -5.24938 -7.10058 18.21651 1.000 38.91973 246 THR C CA 1
ATOM 5422 C C . THR B 1 263 ? -6.07579 -8.17903 18.90900 1.000 42.16753 246 THR C C 1
ATOM 5423 O O . THR B 1 263 ? -5.86036 -8.48434 20.08590 1.000 40.82499 246 THR C O 1
ATOM 5427 N N . GLY B 1 264 ? -7.02029 -8.76418 18.16518 1.000 42.26690 247 GLY C N 1
ATOM 5428 C CA . GLY B 1 264 ? -7.89779 -9.79279 18.69200 1.000 39.62317 247 GLY C CA 1
ATOM 5429 C C . GLY B 1 264 ? -9.06304 -9.28749 19.51453 1.000 41.98097 247 GLY C C 1
ATOM 5430 O O . GLY B 1 264 ? -10.06274 -10.00166 19.64723 1.000 45.14376 247 GLY C O 1
ATOM 5431 N N . VAL B 1 265 ? -8.98441 -8.07369 20.04702 1.000 39.52647 248 VAL C N 1
ATOM 5432 C CA . VAL B 1 265 ? -10.02944 -7.51676 20.89628 1.000 40.97613 248 VAL C CA 1
ATOM 5433 C C . VAL B 1 265 ? -10.88785 -6.49769 20.15646 1.000 44.51126 248 VAL C C 1
ATOM 5434 O O . VAL B 1 265 ? -12.10025 -6.44126 20.36675 1.000 42.94811 248 VAL C O 1
ATOM 5438 N N . VAL B 1 266 ? -10.27122 -5.70058 19.28633 1.000 44.05984 249 VAL C N 1
ATOM 5439 C CA . VAL B 1 266 ? -10.88039 -4.52372 18.67826 1.000 41.91298 249 VAL C CA 1
ATOM 5440 C C . VAL B 1 266 ? -10.93987 -4.72005 17.17042 1.000 46.15351 249 VAL C C 1
ATOM 5441 O O . VAL B 1 266 ? -9.97736 -5.20349 16.56288 1.000 47.63367 249 VAL C O 1
ATOM 5445 N N . GLY B 1 267 ? -12.07307 -4.35128 16.56604 1.000 46.95035 250 GLY C N 1
ATOM 5446 C CA . GLY B 1 267 ? -12.24335 -4.44654 15.13279 1.000 50.49579 250 GLY C CA 1
ATOM 5447 C C . GLY B 1 267 ? -12.76779 -5.78975 14.65357 1.000 52.40293 250 GLY C C 1
ATOM 5448 O O . GLY B 1 267 ? -12.83265 -6.76625 15.40727 1.000 52.33777 250 GLY C O 1
ATOM 5449 N N . PRO B 1 268 ? -13.14976 -5.86052 13.37461 1.000 55.87559 251 PRO C N 1
ATOM 5450 C CA . PRO B 1 268 ? -13.70188 -7.11081 12.82435 1.000 54.47380 251 PRO C CA 1
ATOM 5451 C C . PRO B 1 268 ? -12.62457 -8.17495 12.70082 1.000 48.59747 251 PRO C C 1
ATOM 5452 O O . PRO B 1 268 ? -11.56526 -7.93546 12.11741 1.000 46.11835 251 PRO C O 1
ATOM 5456 N N . ARG B 1 269 ? -12.91564 -9.36324 13.23574 1.000 52.66438 252 ARG C N 1
ATOM 5457 C CA . ARG B 1 269 ? -11.97010 -10.47517 13.31065 1.000 48.25802 252 ARG C CA 1
ATOM 5458 C C . ARG B 1 269 ? -10.69589 -10.11819 14.07335 1.000 47.82972 252 ARG C C 1
ATOM 5459 O O . ARG B 1 269 ? -9.66651 -10.79196 13.92018 1.000 52.32586 252 ARG C O 1
ATOM 5467 N N . GLY B 1 270 ? -10.75202 -9.07495 14.89997 1.000 46.76517 253 GLY C N 1
ATOM 5468 C CA . GLY B 1 270 ? -9.62119 -8.70534 15.73106 1.000 47.31788 253 GLY C CA 1
ATOM 5469 C C . GLY B 1 270 ? -8.49724 -7.97868 15.02825 1.000 48.40759 253 GLY C C 1
ATOM 5470 O O . GLY B 1 270 ? -7.35096 -8.05241 15.48242 1.000 46.61482 253 GLY C O 1
ATOM 5471 N N . VAL B 1 271 ? -8.79044 -7.26079 13.93569 1.000 46.29457 254 VAL C N 1
ATOM 5472 C CA . VAL B 1 271 ? -7.73619 -6.59059 13.17801 1.000 48.70413 254 VAL C CA 1
ATOM 5473 C C . VAL B 1 271 ? -7.10964 -5.44239 13.95746 1.000 47.48567 254 VAL C C 1
ATOM 5474 O O . VAL B 1 271 ? -6.01513 -4.98772 13.60835 1.000 46.39357 254 VAL C O 1
ATOM 5478 N N . GLY B 1 272 ? -7.76900 -4.95309 14.99286 1.000 44.42274 255 GLY C N 1
ATOM 5479 C CA . GLY B 1 272 ? -7.21559 -3.89159 15.81161 1.000 44.54847 255 GLY C CA 1
ATOM 5480 C C . GLY B 1 272 ? -7.74599 -2.52619 15.41337 1.000 48.07037 255 GLY C C 1
ATOM 5481 O O . GLY B 1 272 ? -8.53888 -2.37078 14.47816 1.000 45.85517 255 GLY C O 1
ATOM 5482 N N . LEU B 1 273 ? -7.25718 -1.51587 16.13987 1.000 45.70510 256 LEU C N 1
ATOM 5483 C CA . LEU B 1 273 ? -7.84458 -0.17903 16.06567 1.000 51.08304 256 LEU C CA 1
ATOM 5484 C C . LEU B 1 273 ? -7.51132 0.52273 14.75388 1.000 49.87590 256 LEU C C 1
ATOM 5485 O O . LEU B 1 273 ? -8.36745 1.21327 14.18989 1.000 51.02101 256 LEU C O 1
ATOM 5490 N N . VAL B 1 274 ? -6.27185 0.38752 14.26770 1.000 50.72396 257 VAL C N 1
ATOM 5491 C CA . VAL B 1 274 ? -5.87282 1.09577 13.04813 1.000 52.85373 257 VAL C CA 1
ATOM 5492 C C . VAL B 1 274 ? -6.74512 0.66872 11.87360 1.000 53.94750 257 VAL C C 1
ATOM 5493 O O . VAL B 1 274 ? -7.32204 1.50826 11.17228 1.000 55.25098 257 VAL C O 1
ATOM 5497 N N . LYS B 1 275 ? -6.85596 -0.64449 11.64423 1.000 47.46457 258 LYS C N 1
ATOM 5498 C CA . LYS B 1 275 ? -7.68413 -1.14220 10.54950 1.000 50.21839 258 LYS C CA 1
ATOM 5499 C C . LYS B 1 275 ? -9.15599 -0.81275 10.77594 1.000 57.92475 258 LYS C C 1
ATOM 5500 O O . LYS B 1 275 ? -9.88446 -0.51060 9.82074 1.000 54.05477 258 LYS C O 1
ATOM 5506 N N . LEU B 1 276 ? -9.61074 -0.86961 12.03597 1.000 53.77548 259 LEU C N 1
ATOM 5507 C CA . LEU B 1 276 ? -11.00285 -0.55638 12.35200 1.000 53.60682 259 LEU C CA 1
ATOM 5508 C C . LEU B 1 276 ? -11.36391 0.85624 11.91340 1.000 57.33806 259 LEU C C 1
ATOM 5509 O O . LEU B 1 276 ? -12.48357 1.10477 11.45070 1.000 55.37295 259 LEU C O 1
ATOM 5514 N N . LEU B 1 277 ? -10.43240 1.79333 12.06280 1.000 52.67723 260 LEU C N 1
ATOM 5515 C CA . LEU B 1 277 ? -10.64936 3.18276 11.70117 1.000 55.14537 260 LEU C CA 1
ATOM 5516 C C . LEU B 1 277 ? -10.29717 3.46149 10.24732 1.000 58.70765 260 LEU C C 1
ATOM 5517 O O . LEU B 1 277 ? -10.37684 4.61380 9.81214 1.000 57.87267 260 LEU C O 1
ATOM 5522 N N . GLY B 1 278 ? -9.92926 2.43492 9.48182 1.000 58.13466 261 GLY C N 1
ATOM 5523 C CA . GLY B 1 278 ? -9.55873 2.64041 8.09322 1.000 57.74882 261 GLY C CA 1
ATOM 5524 C C . GLY B 1 278 ? -8.32243 3.49220 7.90630 1.000 60.27269 261 GLY C C 1
ATOM 5525 O O . GLY B 1 278 ? -8.16701 4.13359 6.86066 1.000 56.58446 261 GLY C O 1
ATOM 5526 N N . LEU B 1 279 ? -7.42560 3.50288 8.89150 1.000 54.53308 262 LEU C N 1
ATOM 5527 C CA . LEU B 1 279 ? -6.22562 4.32819 8.87338 1.000 54.68342 262 LEU C CA 1
ATOM 5528 C C . LEU B 1 279 ? -4.97833 3.56298 8.43895 1.000 58.12239 262 LEU C C 1
ATOM 5529 O O . LEU B 1 279 ? -3.86358 4.06165 8.63410 1.000 54.41016 262 LEU C O 1
ATOM 5534 N N . GLU B 1 280 ? -5.14147 2.37801 7.83338 1.000 53.05169 263 GLU C N 1
ATOM 5535 C CA . GLU B 1 280 ? -3.99210 1.52208 7.54058 1.000 56.93670 263 GLU C CA 1
ATOM 5536 C C . GLU B 1 280 ? -2.99652 2.18607 6.59760 1.000 55.52039 263 GLU C C 1
ATOM 5537 O O . GLU B 1 280 ? -1.81024 1.83561 6.60941 1.000 50.35179 263 GLU C O 1
ATOM 5543 N N . ASN B 1 281 ? -3.44281 3.13317 5.77290 1.000 57.77592 264 ASN C N 1
ATOM 5544 C CA . ASN B 1 281 ? -2.52722 3.85855 4.90147 1.000 56.29571 264 ASN C CA 1
ATOM 5545 C C . ASN B 1 281 ? -2.14065 5.21983 5.45821 1.000 58.04738 264 ASN C C 1
ATOM 5546 O O . ASN B 1 281 ? -1.34699 5.92600 4.83271 1.000 58.46211 264 ASN C O 1
ATOM 5551 N N . GLU B 1 282 ? -2.66047 5.58761 6.63020 1.000 54.12916 265 GLU C N 1
ATOM 5552 C CA . GLU B 1 282 ? -2.30755 6.82180 7.31707 1.000 54.66610 265 GLU C CA 1
ATOM 5553 C C . GLU B 1 282 ? -1.31545 6.61534 8.45588 1.000 53.14418 265 GLU C C 1
ATOM 5554 O O . GLU B 1 282 ? -0.79435 7.60185 8.98382 1.000 50.21538 265 GLU C O 1
ATOM 5560 N N . VAL B 1 283 ? -1.05003 5.37340 8.85623 1.000 50.83894 266 VAL C N 1
ATOM 5561 C CA . VAL B 1 283 ? -0.16120 5.08006 9.97732 1.000 45.13723 266 VAL C CA 1
ATOM 5562 C C . VAL B 1 283 ? 1.07221 4.37651 9.43211 1.000 44.80812 266 VAL C C 1
ATOM 5563 O O . VAL B 1 283 ? 0.99554 3.23208 8.96901 1.000 41.31128 266 VAL C O 1
ATOM 5567 N N . ALA B 1 284 ? 2.21545 5.06604 9.49422 1.000 44.01316 267 ALA C N 1
ATOM 5568 C CA . ALA B 1 284 ? 3.43532 4.55653 8.87928 1.000 43.43936 267 ALA C CA 1
ATOM 5569 C C . ALA B 1 284 ? 3.87560 3.23414 9.50449 1.000 40.83500 267 ALA C C 1
ATOM 5570 O O . ALA B 1 284 ? 4.31395 2.31752 8.79684 1.000 41.79893 267 ALA C O 1
ATOM 5572 N N . ILE B 1 285 ? 3.78364 3.10858 10.82291 1.000 39.13848 268 ILE C N 1
ATOM 5573 C CA . ILE B 1 285 ? 4.31324 1.92291 11.49280 1.000 38.48838 268 ILE C CA 1
ATOM 5574 C C . ILE B 1 285 ? 3.29592 1.40312 12.49834 1.000 40.37333 268 ILE C C 1
ATOM 5575 O O . ILE B 1 285 ? 2.73481 2.17030 13.28468 1.000 38.10453 268 ILE C O 1
ATOM 5580 N N . ARG B 1 286 ? 3.05534 0.09582 12.46713 1.000 41.54790 269 ARG C N 1
ATOM 5581 C CA . ARG B 1 286 ? 2.16644 -0.53513 13.42535 1.000 38.24316 269 ARG C CA 1
ATOM 5582 C C . ARG B 1 286 ? 2.88694 -1.70095 14.07999 1.000 39.43787 269 ARG C C 1
ATOM 5583 O O . ARG B 1 286 ? 3.67700 -2.39554 13.43605 1.000 37.50088 269 ARG C O 1
ATOM 5591 N N . LEU B 1 287 ? 2.60864 -1.90398 15.36033 1.000 33.44870 270 LEU C N 1
ATOM 5592 C CA . LEU B 1 287 ? 3.10902 -3.06201 16.09408 1.000 33.69106 270 LEU C CA 1
ATOM 5593 C C . LEU B 1 287 ? 1.92267 -3.85246 16.61966 1.000 35.68374 270 LEU C C 1
ATOM 5594 O O . LEU B 1 287 ? 1.13167 -3.33460 17.41236 1.000 34.12900 270 LEU C O 1
ATOM 5599 N N . ASN B 1 288 ? 1.80962 -5.10595 16.18924 1.000 37.18061 271 ASN C N 1
ATOM 5600 C CA . ASN B 1 288 ? 0.81298 -6.03775 16.69854 1.000 33.39788 271 ASN C CA 1
ATOM 5601 C C . ASN B 1 288 ? 1.55723 -7.18925 17.35257 1.000 35.25018 271 ASN C C 1
ATOM 5602 O O . ASN B 1 288 ? 2.40876 -7.81777 16.71404 1.000 34.59283 271 ASN C O 1
ATOM 5607 N N . THR B 1 289 ? 1.24259 -7.44742 18.62123 1.000 34.34371 272 THR C N 1
ATOM 5608 C CA . THR B 1 289 ? 1.95138 -8.42374 19.44061 1.000 30.24117 272 THR C CA 1
ATOM 5609 C C . THR B 1 289 ? 1.07465 -9.64229 19.71163 1.000 34.35528 272 THR C C 1
ATOM 5610 O O . THR B 1 289 ? -0.14787 -9.60212 19.55541 1.000 35.14730 272 THR C O 1
ATOM 5614 N N . CYS B 1 290 ? 1.71943 -10.74475 20.10699 1.000 31.68549 273 CYS C N 1
ATOM 5615 C CA . CYS B 1 290 ? 1.04077 -12.02790 20.25545 1.000 31.87526 273 CYS C CA 1
ATOM 5616 C C . CYS B 1 290 ? 0.84453 -12.46624 21.69617 1.000 32.14663 273 CYS C C 1
ATOM 5617 O O . CYS B 1 290 ? 0.20592 -13.49921 21.92402 1.000 31.90560 273 CYS C O 1
ATOM 5620 N N . GLY B 1 291 ? 1.34661 -11.71461 22.67100 1.000 30.40225 274 GLY C N 1
ATOM 5621 C CA . GLY B 1 291 ? 1.37158 -12.18913 24.03812 1.000 29.29109 274 GLY C CA 1
ATOM 5622 C C . GLY B 1 291 ? 0.11736 -11.98795 24.84662 1.000 33.18688 274 GLY C C 1
ATOM 5623 O O . GLY B 1 291 ? 0.08535 -12.37784 26.01961 1.000 32.54268 274 GLY C O 1
ATOM 5624 N N . LYS B 1 292 ? -0.93330 -11.38765 24.27989 1.000 31.08077 275 LYS C N 1
ATOM 5625 C CA . LYS B 1 292 ? -2.13481 -11.13262 25.05598 1.000 33.03512 275 LYS C CA 1
ATOM 5626 C C . LYS B 1 292 ? -3.27774 -11.92432 24.42495 1.000 35.68377 275 LYS C C 1
ATOM 5627 O O . LYS B 1 292 ? -3.37949 -13.14150 24.64846 1.000 35.97912 275 LYS C O 1
ATOM 5633 N N . ALA B 1 293 ? -4.13777 -11.28640 23.63355 1.000 34.07891 276 ALA C N 1
ATOM 5634 C CA . ALA B 1 293 ? -5.26569 -12.01204 23.06365 1.000 34.92980 276 ALA C CA 1
ATOM 5635 C C . ALA B 1 293 ? -4.81043 -13.18986 22.20470 1.000 32.17956 276 ALA C C 1
ATOM 5636 O O . ALA B 1 293 ? -5.51832 -14.19851 22.12568 1.000 31.68788 276 ALA C O 1
ATOM 5638 N N . LEU B 1 294 ? -3.64859 -13.09001 21.55633 1.000 32.41314 277 LEU C N 1
ATOM 5639 C CA . LEU B 1 294 ? -3.20872 -14.16117 20.66172 1.000 33.01783 277 LEU C CA 1
ATOM 5640 C C . LEU B 1 294 ? -2.57488 -15.33477 21.39748 1.000 33.78880 277 LEU C C 1
ATOM 5641 O O . LEU B 1 294 ? -2.18842 -16.31088 20.74655 1.000 32.61793 277 LEU C O 1
ATOM 5646 N N . ALA B 1 295 ? -2.41563 -15.23515 22.71822 1.000 35.38904 278 ALA C N 1
ATOM 5647 C CA . ALA B 1 295 ? -2.17991 -16.37061 23.60950 1.000 33.14152 278 ALA C CA 1
ATOM 5648 C C . ALA B 1 295 ? -0.84337 -17.07343 23.35830 1.000 30.82701 278 ALA C C 1
ATOM 5649 O O . ALA B 1 295 ? -0.69578 -18.25751 23.66952 1.000 31.24922 278 ALA C O 1
ATOM 5651 N N . CYS B 1 296 ? 0.16340 -16.36415 22.84203 1.000 30.64616 279 CYS C N 1
ATOM 5652 C CA . CYS B 1 296 ? 1.50910 -16.93528 22.77638 1.000 33.12617 279 CYS C CA 1
ATOM 5653 C C . CYS B 1 296 ? 2.56638 -15.86207 23.02909 1.000 33.32268 279 CYS C C 1
ATOM 5654 O O . CYS B 1 296 ? 2.48152 -15.14066 24.02446 1.000 30.97360 279 CYS C O 1
ATOM 5657 N N . THR B 1 297 ? 3.59435 -15.79226 22.18811 1.000 28.95782 280 THR C N 1
ATOM 5658 C CA . THR B 1 297 ? 4.59664 -14.73506 22.23690 1.000 27.32473 280 THR C CA 1
ATOM 5659 C C . THR B 1 297 ? 4.98218 -14.35578 20.81373 1.000 30.01885 280 THR C C 1
ATOM 5660 O O . THR B 1 297 ? 4.74709 -15.10909 19.87159 1.000 29.24156 280 THR C O 1
ATOM 5664 N N . GLY B 1 298 ? 5.62916 -13.20169 20.68538 1.000 28.79774 281 GLY C N 1
ATOM 5665 C CA . GLY B 1 298 ? 6.10247 -12.67141 19.41636 1.000 27.00746 281 GLY C CA 1
ATOM 5666 C C . GLY B 1 298 ? 5.42563 -11.35491 19.06602 1.000 29.68421 281 GLY C C 1
ATOM 5667 O O . GLY B 1 298 ? 4.64788 -10.79750 19.83383 1.000 28.37598 281 GLY C O 1
ATOM 5668 N N . SER B 1 299 ? 5.74210 -10.86534 17.86448 1.000 31.32522 282 SER C N 1
ATOM 5669 C CA . SER B 1 299 ? 5.07195 -9.67673 17.33304 1.000 32.95775 282 SER C CA 1
ATOM 5670 C C . SER B 1 299 ? 5.44375 -9.51094 15.87012 1.000 31.79811 282 SER C C 1
ATOM 5671 O O . SER B 1 299 ? 6.36333 -10.16336 15.36243 1.000 27.11706 282 SER C O 1
ATOM 5674 N N . VAL B 1 300 ? 4.71728 -8.61248 15.19811 1.000 31.21436 283 VAL C N 1
ATOM 5675 C CA . VAL B 1 300 ? 5.10680 -8.16507 13.86842 1.000 33.19265 283 VAL C CA 1
ATOM 5676 C C . VAL B 1 300 ? 5.07084 -6.64559 13.85303 1.000 35.47999 283 VAL C C 1
ATOM 5677 O O . VAL B 1 300 ? 4.22090 -6.02440 14.49146 1.000 33.16787 283 VAL C O 1
ATOM 5681 N N . VAL B 1 301 ? 5.99005 -6.05724 13.09080 1.000 32.83478 284 VAL C N 1
ATOM 5682 C CA . VAL B 1 301 ? 5.97998 -4.62971 12.76569 1.000 33.50120 284 VAL C CA 1
ATOM 5683 C C . VAL B 1 301 ? 5.46502 -4.48864 11.33892 1.000 35.33207 284 VAL C C 1
ATOM 5684 O O . VAL B 1 301 ? 5.94533 -5.17983 10.43156 1.000 35.37025 284 VAL C O 1
ATOM 5688 N N . LEU B 1 302 ? 4.46486 -3.62967 11.15033 1.000 33.62961 285 LEU C N 1
ATOM 5689 C CA . LEU B 1 302 ? 3.81332 -3.42516 9.85749 1.000 37.53403 285 LEU C CA 1
ATOM 5690 C C . LEU B 1 302 ? 4.24761 -2.09966 9.23941 1.000 40.16062 285 LEU C C 1
ATOM 5691 O O . LEU B 1 302 ? 4.33262 -1.07724 9.93124 1.000 38.94118 285 LEU C O 1
ATOM 5696 N N . GLY B 1 303 ? 4.49990 -2.12772 7.93632 1.000 40.52350 286 GLY C N 1
ATOM 5697 C CA . GLY B 1 303 ? 4.86475 -0.93203 7.19933 1.000 41.28589 286 GLY C CA 1
ATOM 5698 C C . GLY B 1 303 ? 5.23214 -1.28606 5.77074 1.000 43.93834 286 GLY C C 1
ATOM 5699 O O . GLY B 1 303 ? 5.12706 -2.44370 5.35262 1.000 41.59944 286 GLY C O 1
ATOM 5700 N N . ASN B 1 304 ? 5.67600 -0.27191 5.02635 1.000 43.76312 287 ASN C N 1
ATOM 5701 C CA . ASN B 1 304 ? 6.04399 -0.54333 3.64635 1.000 46.52825 287 ASN C CA 1
ATOM 5702 C C . ASN B 1 304 ? 7.43854 -1.16638 3.59204 1.000 43.15588 287 ASN C C 1
ATOM 5703 O O . ASN B 1 304 ? 8.10627 -1.35237 4.61483 1.000 47.05916 287 ASN C O 1
ATOM 5708 N N . ALA B 1 305 ? 7.89382 -1.48269 2.37843 1.000 46.33906 288 ALA C N 1
ATOM 5709 C CA . ALA B 1 305 ? 9.18063 -2.15373 2.22389 1.000 41.89772 288 ALA C CA 1
ATOM 5710 C C . ALA B 1 305 ? 10.32901 -1.29185 2.71560 1.000 47.20750 288 ALA C C 1
ATOM 5711 O O . ALA B 1 305 ? 11.33846 -1.82577 3.18814 1.000 42.71807 288 ALA C O 1
ATOM 5713 N N . THR B 1 306 ? 10.20162 0.03710 2.60489 1.000 39.05276 289 THR C N 1
ATOM 5714 C CA . THR B 1 306 ? 11.23520 0.92940 3.12019 1.000 44.55036 289 THR C CA 1
ATOM 5715 C C . THR B 1 306 ? 11.39349 0.78534 4.63487 1.000 41.55354 289 THR C C 1
ATOM 5716 O O . THR B 1 306 ? 12.51147 0.65333 5.13873 1.000 40.88800 289 THR C O 1
ATOM 5720 N N . VAL B 1 307 ? 10.28405 0.79846 5.37413 1.000 41.69347 290 VAL C N 1
ATOM 5721 C CA . VAL B 1 307 ? 10.34700 0.60685 6.82777 1.000 40.68072 290 VAL C CA 1
ATOM 5722 C C . VAL B 1 307 ? 10.96097 -0.75083 7.16848 1.000 39.36412 290 VAL C C 1
ATOM 5723 O O . VAL B 1 307 ? 11.83541 -0.85708 8.03868 1.000 37.59102 290 VAL C O 1
ATOM 5727 N N . ARG B 1 308 ? 10.50489 -1.80667 6.48866 1.000 41.45795 291 ARG C N 1
ATOM 5728 C CA . ARG B 1 308 ? 10.99480 -3.15722 6.75933 1.000 41.77634 291 ARG C CA 1
ATOM 5729 C C . ARG B 1 308 ? 12.49821 -3.26046 6.53819 1.000 37.63005 291 ARG C C 1
ATOM 5730 O O . ARG B 1 308 ? 13.21655 -3.84166 7.35829 1.000 38.06678 291 ARG C O 1
ATOM 5738 N N . ASN B 1 309 ? 12.99843 -2.66861 5.45356 1.000 40.92541 292 ASN C N 1
ATOM 5739 C CA . ASN B 1 309 ? 14.42457 -2.74074 5.15694 1.000 37.50097 292 ASN C CA 1
ATOM 5740 C C . ASN B 1 309 ? 15.24806 -1.89321 6.10994 1.000 38.33147 292 ASN C C 1
ATOM 5741 O O . ASN B 1 309 ? 16.43082 -2.18127 6.32148 1.000 37.93911 292 ASN C O 1
ATOM 5746 N N . MET B 1 310 ? 14.65915 -0.82545 6.65147 1.000 34.61637 293 MET C N 1
ATOM 5747 C CA . MET B 1 310 ? 15.33787 -0.02286 7.66001 1.000 38.31225 293 MET C CA 1
ATOM 5748 C C . MET B 1 310 ? 15.55454 -0.83610 8.93261 1.000 35.73959 293 MET C C 1
ATOM 5749 O O . MET B 1 310 ? 16.63211 -0.80137 9.54058 1.000 34.43015 293 MET C O 1
ATOM 5754 N N . LEU B 1 311 ? 14.52595 -1.56786 9.34950 1.000 37.66824 294 LEU C N 1
ATOM 5755 C CA . LEU B 1 311 ? 14.64983 -2.44917 10.50814 1.000 37.13325 294 LEU C CA 1
ATOM 5756 C C . LEU B 1 311 ? 15.72004 -3.50657 10.28271 1.000 38.14414 294 LEU C C 1
ATOM 5757 O O . LEU B 1 311 ? 16.54071 -3.77187 11.16687 1.000 33.08905 294 LEU C O 1
ATOM 5762 N N . LEU B 1 312 ? 15.72502 -4.13213 9.10376 1.000 36.68388 295 LEU C N 1
ATOM 5763 C CA . LEU B 1 312 ? 16.69363 -5.18660 8.83789 1.000 36.97071 295 LEU C CA 1
ATOM 5764 C C . LEU B 1 312 ? 18.12399 -4.68101 8.81662 1.000 40.51531 295 LEU C C 1
ATOM 5765 O O . LEU B 1 312 ? 19.04512 -5.47770 9.01774 1.000 33.04842 295 LEU C O 1
ATOM 5770 N N . ASN B 1 313 ? 18.34437 -3.38770 8.55823 1.000 34.45061 296 ASN C N 1
ATOM 5771 C CA . ASN B 1 313 ? 19.70524 -2.89411 8.39092 1.000 36.42555 296 ASN C CA 1
ATOM 5772 C C . ASN B 1 313 ? 20.19470 -2.02285 9.53282 1.000 37.96909 296 ASN C C 1
ATOM 5773 O O . ASN B 1 313 ? 21.39998 -1.97580 9.76984 1.000 41.21518 296 ASN C O 1
ATOM 5778 N N . TYR B 1 314 ? 19.30675 -1.34317 10.25399 1.000 31.79182 297 TYR C N 1
ATOM 5779 C CA . TYR B 1 314 ? 19.72937 -0.42880 11.30129 1.000 31.48794 297 TYR C CA 1
ATOM 5780 C C . TYR B 1 314 ? 19.26351 -0.80280 12.70405 1.000 30.02665 297 TYR C C 1
ATOM 5781 O O . TYR B 1 314 ? 19.59446 -0.08621 13.65255 1.000 33.46717 297 TYR C O 1
ATOM 5790 N N . ALA B 1 315 ? 18.50092 -1.87514 12.87536 1.000 33.43316 298 ALA C N 1
ATOM 5791 C CA . ALA B 1 315 ? 18.09395 -2.28568 14.22453 1.000 32.84315 298 ALA C CA 1
ATOM 5792 C C . ALA B 1 315 ? 19.11625 -3.30037 14.71164 1.000 34.98310 298 ALA C C 1
ATOM 5793 O O . ALA B 1 315 ? 19.01084 -4.49386 14.44565 1.000 32.50775 298 ALA C O 1
ATOM 5795 N N . GLY B 1 316 ? 20.14130 -2.81049 15.41558 1.000 28.16191 299 GLY C N 1
ATOM 5796 C CA . GLY B 1 316 ? 21.18408 -3.69966 15.90932 1.000 28.61500 299 GLY C CA 1
ATOM 5797 C C . GLY B 1 316 ? 20.63974 -4.86030 16.72487 1.000 29.23570 299 GLY C C 1
ATOM 5798 O O . GLY B 1 316 ? 21.17251 -5.97134 16.66420 1.000 27.35669 299 GLY C O 1
ATOM 5799 N N . SER B 1 317 ? 19.55951 -4.63002 17.47010 1.000 29.60938 300 SER C N 1
ATOM 5800 C CA . SER B 1 317 ? 18.97963 -5.67922 18.31604 1.000 25.90883 300 SER C CA 1
ATOM 5801 C C . SER B 1 317 ? 18.51272 -6.87152 17.48207 1.000 28.19584 300 SER C C 1
ATOM 5802 O O . SER B 1 317 ? 18.69180 -8.04159 17.86881 1.000 28.07312 300 SER C O 1
ATOM 5805 N N . LEU B 1 318 ? 17.92048 -6.59091 16.32226 1.000 28.04371 301 LEU C N 1
ATOM 5806 C CA . LEU B 1 318 ? 17.41393 -7.64039 15.45537 1.000 28.75548 301 LEU C CA 1
ATOM 5807 C C . LEU B 1 318 ? 18.53538 -8.30505 14.68149 1.000 29.13631 301 LEU C C 1
ATOM 5808 O O . LEU B 1 318 ? 18.54724 -9.53311 14.52793 1.000 28.66920 301 LEU C O 1
ATOM 5813 N N . VAL B 1 319 ? 19.49723 -7.51204 14.21436 1.000 29.64080 302 VAL C N 1
ATOM 5814 C CA . VAL B 1 319 ? 20.59044 -8.03985 13.40975 1.000 29.50823 302 VAL C CA 1
ATOM 5815 C C . VAL B 1 319 ? 21.38628 -9.07197 14.19398 1.000 31.41974 302 VAL C C 1
ATOM 5816 O O . VAL B 1 319 ? 21.82127 -10.09094 13.64483 1.000 28.48086 302 VAL C O 1
ATOM 5820 N N . ASN B 1 320 ? 21.55982 -8.84776 15.49513 1.000 28.37461 303 ASN C N 1
ATOM 5821 C CA . ASN B 1 320 ? 22.46916 -9.65344 16.29133 1.000 27.61209 303 ASN C CA 1
ATOM 5822 C C . ASN B 1 320 ? 21.75660 -10.73100 17.13343 1.000 26.53796 303 ASN C C 1
ATOM 5823 O O . ASN B 1 320 ? 22.31439 -11.17093 18.14667 1.000 26.15405 303 ASN C O 1
ATOM 5828 N N . THR B 1 321 ? 20.54801 -11.16480 16.74287 1.000 24.50642 304 THR C N 1
ATOM 5829 C CA . THR B 1 321 ? 19.82248 -12.21750 17.46980 1.000 23.61985 304 THR C CA 1
ATOM 5830 C C . THR B 1 321 ? 19.32111 -13.29003 16.49671 1.000 25.72535 304 THR C C 1
ATOM 5831 O O . THR B 1 321 ? 19.10891 -13.03335 15.30869 1.000 25.44805 304 THR C O 1
ATOM 5835 N N . THR B 1 322 ? 19.14720 -14.50862 17.00327 1.000 25.16678 305 THR C N 1
ATOM 5836 C CA . THR B 1 322 ? 18.72972 -15.64195 16.17292 1.000 25.87713 305 THR C CA 1
ATOM 5837 C C . THR B 1 322 ? 17.29491 -15.46291 15.67611 1.000 23.94128 305 THR C C 1
ATOM 5838 O O . THR B 1 322 ? 16.40240 -15.10071 16.44511 1.000 25.05091 305 THR C O 1
ATOM 5842 N N . ALA B 1 323 ? 17.06198 -15.75143 14.39087 1.000 24.76534 306 ALA C N 1
ATOM 5843 C CA . ALA B 1 323 ? 15.71927 -15.63255 13.83038 1.000 26.65506 306 ALA C CA 1
ATOM 5844 C C . ALA B 1 323 ? 14.77287 -16.65835 14.46246 1.000 30.77173 306 ALA C C 1
ATOM 5845 O O . ALA B 1 323 ? 15.21542 -17.69171 14.95159 1.000 27.73185 306 ALA C O 1
ATOM 5847 N N . PRO B 1 324 ? 13.46126 -16.39574 14.43713 1.000 31.23183 307 PRO C N 1
ATOM 5848 C CA . PRO B 1 324 ? 12.50011 -17.32221 15.05563 1.000 32.07044 307 PRO C CA 1
ATOM 5849 C C . PRO B 1 324 ? 12.57045 -18.74903 14.50540 1.000 31.17378 307 PRO C C 1
ATOM 5850 O O . PRO B 1 324 ? 12.77060 -18.98338 13.30966 1.000 28.65708 307 PRO C O 1
ATOM 5854 N N . SER B 1 325 ? 12.38450 -19.72197 15.39624 1.000 30.29417 308 SER C N 1
ATOM 5855 C CA . SER B 1 325 ? 12.32140 -21.10821 14.96075 1.000 28.60061 308 SER C CA 1
ATOM 5856 C C . SER B 1 325 ? 10.99035 -21.38170 14.26423 1.000 30.91937 308 SER C C 1
ATOM 5857 O O . SER B 1 325 ? 10.04133 -20.60500 14.36256 1.000 29.75588 308 SER C O 1
ATOM 5860 N N . PHE B 1 326 ? 10.91973 -22.51613 13.56336 1.000 29.48062 309 PHE C N 1
ATOM 5861 C CA . PHE B 1 326 ? 9.67026 -22.90014 12.90558 1.000 34.13186 309 PHE C CA 1
ATOM 5862 C C . PHE B 1 326 ? 8.49639 -22.99742 13.86967 1.000 32.37889 309 PHE C C 1
ATOM 5863 O O . PHE B 1 326 ? 7.42471 -22.45695 13.55317 1.000 32.74580 309 PHE C O 1
ATOM 5871 N N . PRO B 1 327 ? 8.59583 -23.66675 15.02219 1.000 30.46817 310 PRO C N 1
ATOM 5872 C CA . PRO B 1 327 ? 7.44532 -23.69755 15.94094 1.000 33.64184 310 PRO C CA 1
ATOM 5873 C C . PRO B 1 327 ? 7.00398 -22.31951 16.39584 1.000 30.41290 310 PRO C C 1
ATOM 5874 O O . PRO B 1 327 ? 5.79863 -22.09620 16.57212 1.000 29.12934 310 PRO C O 1
ATOM 5878 N N . SER B 1 328 ? 7.93950 -21.38589 16.59604 1.000 27.43636 311 SER C N 1
ATOM 5879 C CA . SER B 1 328 ? 7.55448 -20.04097 17.01781 1.000 30.49997 311 SER C CA 1
ATOM 5880 C C . SER B 1 328 ? 6.77021 -19.31721 15.92602 1.000 31.66270 311 SER C C 1
ATOM 5881 O O . SER B 1 328 ? 5.83289 -18.56769 16.22449 1.000 30.88737 311 SER C O 1
ATOM 5884 N N . VAL B 1 329 ? 7.15143 -19.50422 14.65804 1.000 28.53399 312 VAL C N 1
ATOM 5885 C CA . VAL B 1 329 ? 6.35961 -18.93164 13.57188 1.000 30.13243 312 VAL C CA 1
ATOM 5886 C C . VAL B 1 329 ? 5.00259 -19.61971 13.46645 1.000 34.73987 312 VAL C C 1
ATOM 5887 O O . VAL B 1 329 ? 3.96237 -18.95901 13.31001 1.000 32.37162 312 VAL C O 1
ATOM 5891 N N . ALA B 1 330 ? 4.98721 -20.95808 13.55613 1.000 30.40341 313 ALA C N 1
ATOM 5892 C CA . ALA B 1 330 ? 3.75088 -21.70652 13.36274 1.000 32.97144 313 ALA C CA 1
ATOM 5893 C C . ALA B 1 330 ? 2.69279 -21.36320 14.40784 1.000 27.33029 313 ALA C C 1
ATOM 5894 O O . ALA B 1 330 ? 1.49655 -21.36448 14.09517 1.000 32.70703 313 ALA C O 1
ATOM 5896 N N . VAL B 1 331 ? 3.09150 -21.07843 15.65364 1.000 25.93530 314 VAL C N 1
ATOM 5897 C CA . VAL B 1 331 ? 2.06967 -20.76960 16.64621 1.000 30.37560 314 VAL C CA 1
ATOM 5898 C C . VAL B 1 331 ? 1.46793 -19.39993 16.35994 1.000 30.53974 314 VAL C C 1
ATOM 5899 O O . VAL B 1 331 ? 0.26663 -19.17897 16.57113 1.000 32.51680 314 VAL C O 1
ATOM 5903 N N . ILE B 1 332 ? 2.26678 -18.47866 15.82454 1.000 30.98122 315 ILE C N 1
ATOM 5904 C CA . ILE B 1 332 ? 1.72267 -17.18287 15.44013 1.000 31.45396 315 ILE C CA 1
ATOM 5905 C C . ILE B 1 332 ? 0.77055 -17.34087 14.26175 1.000 33.68510 315 ILE C C 1
ATOM 5906 O O . ILE B 1 332 ? -0.32117 -16.76891 14.25643 1.000 33.87023 315 ILE C O 1
ATOM 5911 N N . ARG B 1 333 ? 1.15176 -18.14185 13.26083 1.000 36.00002 316 ARG C N 1
ATOM 5912 C CA . ARG B 1 333 ? 0.23952 -18.39068 12.14674 1.000 33.75908 316 ARG C CA 1
ATOM 5913 C C . ARG B 1 333 ? -1.07950 -18.98858 12.63643 1.000 37.84924 316 ARG C C 1
ATOM 5914 O O . ARG B 1 333 ? -2.15883 -18.61247 12.15759 1.000 39.18847 316 ARG C O 1
ATOM 5922 N N . ALA B 1 334 ? -1.00878 -19.91875 13.59752 1.000 34.22212 317 ALA C N 1
ATOM 5923 C CA . ALA B 1 334 ? -2.20963 -20.54626 14.14590 1.000 36.41457 317 ALA C CA 1
ATOM 5924 C C . ALA B 1 334 ? -3.14098 -19.52401 14.78442 1.000 33.97922 317 ALA C C 1
ATOM 5925 O O . ALA B 1 334 ? -4.36329 -19.58628 14.60304 1.000 38.34940 317 ALA C O 1
ATOM 5927 N N . ALA B 1 335 ? -2.58495 -18.58274 15.55634 1.000 35.34762 318 ALA C N 1
ATOM 5928 C CA . ALA B 1 335 ? -3.39110 -17.50818 16.12789 1.000 34.35152 318 ALA C CA 1
ATOM 5929 C C . ALA B 1 335 ? -4.08974 -16.69631 15.04063 1.000 37.38351 318 ALA C C 1
ATOM 5930 O O . ALA B 1 335 ? -5.28627 -16.39696 15.14400 1.000 38.83175 318 ALA C O 1
ATOM 5932 N N . TYR B 1 336 ? -3.35149 -16.32005 13.99648 1.000 34.48372 319 TYR C N 1
ATOM 5933 C CA . TYR B 1 336 ? -3.95025 -15.53266 12.91803 1.000 36.79427 319 TYR C CA 1
ATOM 5934 C C . TYR B 1 336 ? -4.92910 -16.35712 12.08201 1.000 39.44289 319 TYR C C 1
ATOM 5935 O O . TYR B 1 336 ? -5.95793 -15.82974 11.64223 1.000 45.57697 319 TYR C O 1
ATOM 5944 N N . ASN B 1 337 ? -4.62656 -17.64222 11.84888 1.000 39.46029 320 ASN C N 1
ATOM 5945 C CA . ASN B 1 337 ? -5.60375 -18.56534 11.26536 1.000 40.91714 320 ASN C CA 1
ATOM 5946 C C . ASN B 1 337 ? -6.95294 -18.46012 11.96254 1.000 44.42356 320 ASN C C 1
ATOM 5947 O O . ASN B 1 337 ? -7.98726 -18.27514 11.31382 1.000 45.74626 320 ASN C O 1
ATOM 5952 N N . LEU B 1 338 ? -6.95525 -18.59162 13.29636 1.000 40.99751 321 LEU C N 1
ATOM 5953 C CA . LEU B 1 338 ? -8.20092 -18.58479 14.06025 1.000 43.74613 321 LEU C CA 1
ATOM 5954 C C . LEU B 1 338 ? -8.91332 -17.24832 13.94151 1.000 48.24659 321 LEU C C 1
ATOM 5955 O O . LEU B 1 338 ? -10.14898 -17.18863 13.88475 1.000 44.90999 321 LEU C O 1
ATOM 5960 N N . MET B 1 339 ? -8.15251 -16.16168 13.92486 1.000 45.53364 322 MET C N 1
ATOM 5961 C CA . MET B 1 339 ? -8.76200 -14.85607 13.74449 1.000 43.15425 322 MET C CA 1
ATOM 5962 C C . MET B 1 339 ? -9.31114 -14.70833 12.33197 1.000 49.90346 322 MET C C 1
ATOM 5963 O O . MET B 1 339 ? -10.49131 -14.38975 12.14837 1.000 49.07222 322 MET C O 1
ATOM 5968 N N . ARG B 1 340 ? -8.47803 -14.98049 11.32225 1.000 44.71101 323 ARG C N 1
ATOM 5969 C CA . ARG B 1 340 ? -8.87659 -14.71603 9.93906 1.000 49.78714 323 ARG C CA 1
ATOM 5970 C C . ARG B 1 340 ? -10.11301 -15.51385 9.53404 1.000 54.48174 323 ARG C C 1
ATOM 5971 O O . ARG B 1 340 ? -10.92466 -15.03233 8.73490 1.000 52.57162 323 ARG C O 1
ATOM 5979 N N . THR B 1 341 ? -10.29263 -16.71336 10.08326 1.000 52.33461 324 THR C N 1
ATOM 5980 C CA . THR B 1 341 ? -11.42717 -17.54931 9.71841 1.000 51.87226 324 THR C CA 1
ATOM 5981 C C . THR B 1 341 ? -12.65951 -17.27873 10.57259 1.000 52.73409 324 THR C C 1
ATOM 5982 O O . THR B 1 341 ? -13.65663 -17.99237 10.44364 1.000 54.95469 324 THR C O 1
ATOM 5986 N N . GLY B 1 342 ? -12.62431 -16.26397 11.42790 1.000 48.58003 325 GLY C N 1
ATOM 5987 C CA . GLY B 1 342 ? -13.76435 -15.93945 12.25705 1.000 52.05496 325 GLY C CA 1
ATOM 5988 C C . GLY B 1 342 ? -13.91901 -16.77711 13.50866 1.000 53.10739 325 GLY C C 1
ATOM 5989 O O . GLY B 1 342 ? -14.87047 -16.55080 14.27074 1.000 47.71195 325 GLY C O 1
ATOM 5990 N N . ALA B 1 343 ? -13.01278 -17.72853 13.75492 1.000 49.96336 326 ALA C N 1
ATOM 5991 C CA . ALA B 1 343 ? -13.11333 -18.58918 14.92888 1.000 51.15405 326 ALA C CA 1
ATOM 5992 C C . ALA B 1 343 ? -13.01855 -17.82814 16.24648 1.000 50.13052 326 ALA C C 1
ATOM 5993 O O . ALA B 1 343 ? -13.34723 -18.40229 17.28908 1.000 48.50046 326 ALA C O 1
ATOM 5995 N N . THR B 1 344 ? -12.59183 -16.56490 16.23972 1.000 48.35441 327 THR C N 1
ATOM 5996 C CA . THR B 1 344 ? -12.44700 -15.8060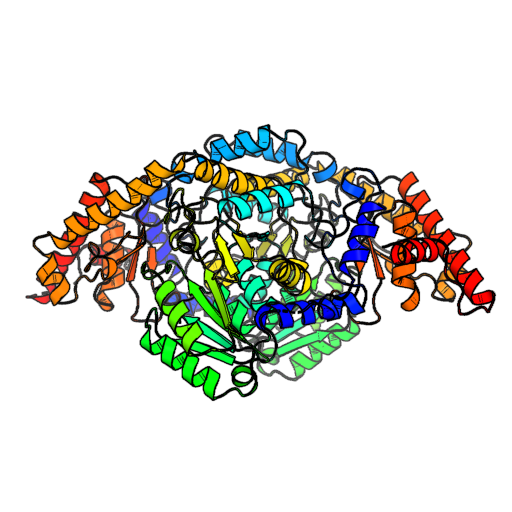4 17.47759 1.000 47.45652 327 THR C CA 1
ATOM 5997 C C . THR B 1 344 ? -13.55540 -14.78014 17.70452 1.000 51.20858 327 THR C C 1
ATOM 5998 O O . THR B 1 344 ? -13.57205 -14.14220 18.76106 1.000 48.60682 327 THR C O 1
ATOM 6002 N N . GLN B 1 345 ? -14.49701 -14.62737 16.76540 1.000 49.30030 328 GLN C N 1
ATOM 6003 C CA . GLN B 1 345 ? -15.43494 -13.50316 16.82479 1.000 50.80189 328 GLN C CA 1
ATOM 6004 C C . GLN B 1 345 ? -16.41529 -13.63478 17.98594 1.000 55.72710 328 GLN C C 1
ATOM 6005 O O . GLN B 1 345 ? -16.77746 -12.63116 18.61219 1.000 53.21987 328 GLN C O 1
ATOM 6011 N N . LYS B 1 346 ? -16.86647 -14.85500 18.28328 1.000 54.58324 329 LYS C N 1
ATOM 6012 C CA . LYS B 1 346 ? -17.76674 -15.05421 19.41759 1.000 54.88511 329 LYS C CA 1
ATOM 6013 C C . LYS B 1 346 ? -17.08211 -14.70479 20.73606 1.000 52.67959 329 LYS C C 1
ATOM 6014 O O . LYS B 1 346 ? -17.67867 -14.05441 21.60566 1.000 52.51667 329 LYS C O 1
ATOM 6020 N N . ALA B 1 347 ? -15.83058 -15.13210 20.89972 1.000 51.29003 330 ALA C N 1
ATOM 6021 C CA . ALA B 1 347 ? -15.06298 -14.76476 22.08409 1.000 47.94851 330 ALA C CA 1
ATOM 6022 C C . ALA B 1 347 ? -14.85122 -13.25675 22.15122 1.000 49.54038 330 ALA C C 1
ATOM 6023 O O . ALA B 1 347 ? -15.07932 -12.62844 23.19262 1.000 44.97685 330 ALA C O 1
ATOM 6025 N N . GLN B 1 348 ? -14.42127 -12.65436 21.03806 1.000 49.09058 331 GLN C N 1
ATOM 6026 C CA . GLN B 1 348 ? -14.25727 -11.20369 21.00232 1.000 50.88380 331 GLN C CA 1
ATOM 6027 C C . GLN B 1 348 ? -15.54771 -10.49728 21.38730 1.000 51.36418 331 GLN C C 1
ATOM 6028 O O . GLN B 1 348 ? -15.52412 -9.49092 22.09884 1.000 45.10394 331 GLN C O 1
ATOM 6034 N N . ASP B 1 349 ? -16.68945 -11.01839 20.93908 1.000 50.84589 332 ASP C N 1
ATOM 6035 C CA . ASP B 1 349 ? -17.95600 -10.38912 21.29507 1.000 51.99118 332 ASP C CA 1
ATOM 6036 C C . ASP B 1 349 ? -18.28559 -10.59203 22.76353 1.000 53.03890 332 ASP C C 1
ATOM 6037 O O . ASP B 1 349 ? -18.88294 -9.70723 23.39060 1.000 52.07191 332 ASP C O 1
ATOM 6042 N N . ASN B 1 350 ? -17.88227 -11.72670 23.33847 1.000 49.62933 333 ASN C N 1
ATOM 6043 C CA . ASN B 1 350 ? -18.18953 -11.96468 24.74017 1.000 49.18536 333 ASN C CA 1
ATOM 6044 C C . ASN B 1 350 ? -17.41551 -11.02888 25.65883 1.000 54.16194 333 ASN C C 1
ATOM 6045 O O . ASN B 1 350 ? -17.91811 -10.68186 26.73424 1.000 50.01795 333 ASN C O 1
ATOM 6050 N N . ILE B 1 351 ? -16.19752 -10.62321 25.27386 1.000 47.25994 334 ILE C N 1
ATOM 6051 C CA . ILE B 1 351 ? -15.49290 -9.59914 26.04465 1.000 49.03407 334 ILE C CA 1
ATOM 6052 C C . ILE B 1 351 ? -16.35071 -8.34661 26.15250 1.000 49.32030 334 ILE C C 1
ATOM 6053 O O . ILE B 1 351 ? -16.58085 -7.82333 27.24865 1.000 48.87831 334 ILE C O 1
ATOM 6058 N N . GLN B 1 352 ? -16.82968 -7.84487 25.00703 1.000 52.55446 335 GLN C N 1
ATOM 6059 C CA . GLN B 1 352 ? -17.69869 -6.66942 24.99631 1.000 49.17395 335 GLN C CA 1
ATOM 6060 C C . GLN B 1 352 ? -18.88565 -6.86115 25.92774 1.000 54.46013 335 GLN C C 1
ATOM 6061 O O . GLN B 1 352 ? -19.18662 -5.99873 26.75999 1.000 53.57712 335 GLN C O 1
ATOM 6067 N N . HIS B 1 353 ? -19.55942 -8.00867 25.81398 1.000 50.62737 336 HIS C N 1
ATOM 6068 C CA . HIS B 1 353 ? -20.72815 -8.27106 26.64895 1.000 55.17314 336 HIS C CA 1
ATOM 6069 C C . HIS B 1 353 ? -20.36246 -8.28469 28.12897 1.000 55.28166 336 HIS C C 1
ATOM 6070 O O . HIS B 1 353 ? -21.01570 -7.62730 28.94656 1.000 53.28235 336 HIS C O 1
ATOM 6077 N N . LEU B 1 354 ? -19.31479 -9.03224 28.49439 1.000 55.43259 337 LEU C N 1
ATOM 6078 C CA . LEU B 1 354 ? -18.95989 -9.15557 29.90572 1.000 52.84006 337 LEU C CA 1
ATOM 6079 C C . LEU B 1 354 ? -18.51578 -7.81894 30.50135 1.000 53.99158 337 LEU C C 1
ATOM 6080 O O . LEU B 1 354 ? -18.86246 -7.50089 31.64518 1.000 51.61949 337 LEU C O 1
ATOM 6085 N N . VAL B 1 355 ? -17.75342 -7.02042 29.74494 1.000 53.21197 338 VAL C N 1
ATOM 6086 C CA . VAL B 1 355 ? -17.25893 -5.74968 30.27613 1.000 48.23856 338 VAL C CA 1
ATOM 6087 C C . VAL B 1 355 ? -18.41980 -4.79762 30.53625 1.000 55.05527 338 VAL C C 1
ATOM 6088 O O . VAL B 1 355 ? -18.51725 -4.18095 31.60855 1.000 51.55649 338 VAL C O 1
ATOM 6092 N N . LYS B 1 356 ? -19.31422 -4.65549 29.55280 1.000 51.25822 339 LYS C N 1
ATOM 6093 C CA . LYS B 1 356 ? -20.48046 -3.79850 29.74388 1.000 57.95761 339 LYS C CA 1
ATOM 6094 C C . LYS B 1 356 ? -21.37088 -4.34584 30.84539 1.000 57.25648 339 LYS C C 1
ATOM 6095 O O . LYS B 1 356 ? -21.89865 -3.58301 31.66137 1.000 59.95756 339 LYS C O 1
ATOM 6101 N N . TYR B 1 357 ? -21.52829 -5.67101 30.89665 1.000 54.42518 340 TYR C N 1
ATOM 6102 C CA . TYR B 1 357 ? -22.23397 -6.29940 32.00575 1.000 59.10229 340 TYR C CA 1
ATOM 6103 C C . TYR B 1 357 ? -21.64783 -5.86946 33.34415 1.000 57.86098 340 TYR C C 1
ATOM 6104 O O . TYR B 1 357 ? -22.38872 -5.55004 34.28302 1.000 56.23362 340 TYR C O 1
ATOM 6113 N N . PHE B 1 358 ? -20.31590 -5.83182 33.44662 1.000 52.67433 341 PHE C N 1
ATOM 6114 C CA . PHE B 1 358 ? -19.70081 -5.37002 34.68525 1.000 55.16750 341 PHE C CA 1
ATOM 6115 C C . PHE B 1 358 ? -19.97859 -3.89102 34.92297 1.000 57.90665 341 PHE C C 1
ATOM 6116 O O . PHE B 1 358 ? -20.27613 -3.48788 36.05112 1.000 54.92990 341 PHE C O 1
ATOM 6124 N N . PHE B 1 359 ? -19.87880 -3.06808 33.87665 1.000 53.30049 342 PHE C N 1
ATOM 6125 C CA . PHE B 1 359 ? -20.11370 -1.63633 34.03511 1.000 58.65816 342 PHE C CA 1
ATOM 6126 C C . PHE B 1 359 ? -21.53155 -1.35996 34.52261 1.000 63.35574 342 PHE C C 1
ATOM 6127 O O . PHE B 1 359 ? -21.73575 -0.53678 35.42066 1.000 63.33485 342 PHE C O 1
ATOM 6135 N N . GLU B 1 360 ? -22.52357 -2.05678 33.96124 1.000 61.68442 343 GLU C N 1
ATOM 6136 C CA . GLU B 1 360 ? -23.90316 -1.82143 34.37424 1.000 65.61070 343 GLU C CA 1
ATOM 6137 C C . GLU B 1 360 ? -24.13467 -2.28764 35.80175 1.000 67.43954 343 GLU C C 1
ATOM 6138 O O . GLU B 1 360 ? -24.82588 -1.61516 36.57291 1.000 66.07717 343 GLU C O 1
ATOM 6144 N N . SER B 1 361 ? -23.55437 -3.43003 36.17299 1.000 61.93973 344 SER C N 1
ATOM 6145 C CA . SER B 1 361 ? -23.77656 -3.97888 37.50392 1.000 61.78693 344 SER C CA 1
ATOM 6146 C C . SER B 1 361 ? -23.18286 -3.08401 38.58032 1.000 66.70498 344 SER C C 1
ATOM 6147 O O . SER B 1 361 ? -23.83860 -2.79753 39.58795 1.000 66.87628 344 SER C O 1
ATOM 6150 N N . ILE B 1 362 ? -21.94058 -2.63279 38.38466 1.000 60.95161 345 ILE C N 1
ATOM 6151 C CA . ILE B 1 362 ? -21.24685 -1.90146 39.43964 1.000 61.48983 345 ILE C CA 1
ATOM 6152 C C . ILE B 1 362 ? -21.80817 -0.49067 39.58108 1.000 63.22439 345 ILE C C 1
ATOM 6153 O O . ILE B 1 362 ? -21.98511 0.00730 40.69907 1.000 61.91528 345 ILE C O 1
ATOM 6158 N N . THR B 1 363 ? -22.11475 0.17207 38.46239 1.000 64.44930 346 THR C N 1
ATOM 6159 C CA . THR B 1 363 ? -22.64032 1.53126 38.52750 1.000 67.22490 346 THR C CA 1
ATOM 6160 C C . THR B 1 363 ? -24.10294 1.57312 38.94664 1.000 70.79863 346 THR C C 1
ATOM 6161 O O . THR B 1 363 ? -24.60933 2.65733 39.24723 1.000 66.90021 346 THR C O 1
ATOM 6165 N N . SER B 1 364 ? -24.78432 0.42488 38.97426 1.000 71.80360 347 SER C N 1
ATOM 6166 C CA . SER B 1 364 ? -26.14736 0.31864 39.47766 1.000 73.40143 347 SER C CA 1
ATOM 6167 C C . SER B 1 364 ? -26.20989 -0.05489 40.95306 1.000 75.55117 347 SER C C 1
ATOM 6168 O O . SER B 1 364 ? -27.29204 0.01784 41.54683 1.000 74.98336 347 SER C O 1
ATOM 6171 N N . SER B 1 365 ? -25.09000 -0.45939 41.55107 1.000 71.40472 348 SER C N 1
ATOM 6172 C CA . SER B 1 365 ? -25.08535 -0.86537 42.95030 1.000 74.33552 348 SER C CA 1
ATOM 6173 C C . SER B 1 365 ? -25.53541 0.28240 43.85003 1.000 72.03957 348 SER C C 1
ATOM 6174 O O . SER B 1 365 ? -25.39079 1.46024 43.51417 1.000 74.69371 348 SER C O 1
ATOM 6177 N N . ASN B 1 366 ? -26.08176 -0.07589 45.01450 1.000 77.17213 349 ASN C N 1
ATOM 6178 C CA . ASN B 1 366 ? -26.61475 0.92268 45.93854 1.000 77.41709 349 ASN C CA 1
ATOM 6179 C C . ASN B 1 366 ? -25.53147 1.82387 46.51686 1.000 76.76009 349 ASN C C 1
ATOM 6180 O O . ASN B 1 366 ? -25.83311 2.95068 46.92764 1.000 77.93024 349 ASN C O 1
ATOM 6185 N N . ILE B 1 367 ? -24.28129 1.35731 46.55471 1.000 75.97893 350 ILE C N 1
ATOM 6186 C CA . ILE B 1 367 ? -23.18822 2.10381 47.16474 1.000 75.41530 350 ILE C CA 1
ATOM 6187 C C . ILE B 1 367 ? -22.33939 2.84396 46.13401 1.000 70.44687 350 ILE C C 1
ATOM 6188 O O . ILE B 1 367 ? -21.45989 3.62972 46.51198 1.000 72.26958 350 ILE C O 1
ATOM 6193 N N . TRP B 1 368 ? -22.60785 2.65353 44.83953 1.000 73.22471 351 TRP C N 1
ATOM 6194 C CA . TRP B 1 368 ? -21.72871 3.20385 43.81020 1.000 71.56600 351 TRP C CA 1
ATOM 6195 C C . TRP B 1 368 ? -21.61728 4.72240 43.90861 1.000 70.72989 351 TRP C C 1
ATOM 6196 O O . TRP B 1 368 ? -20.51739 5.27944 43.80500 1.000 68.69075 351 TRP C O 1
ATOM 6207 N N . ASP B 1 369 ? -22.74073 5.41138 44.11011 1.000 73.81748 352 ASP C N 1
ATOM 6208 C CA . ASP B 1 369 ? -22.70145 6.86814 44.17724 1.000 73.14536 352 ASP C CA 1
ATOM 6209 C C . ASP B 1 369 ? -21.84075 7.34641 45.33842 1.000 72.44340 352 ASP C C 1
ATOM 6210 O O . ASP B 1 369 ? -20.91719 8.14639 45.14984 1.000 72.89149 352 ASP C O 1
ATOM 6215 N N . LYS B 1 370 ? -22.12233 6.86099 46.55012 1.000 68.28242 353 LYS C N 1
ATOM 6216 C CA . LYS B 1 370 ? -21.39322 7.35202 47.71506 1.000 71.74223 353 LYS C CA 1
ATOM 6217 C C . LYS B 1 370 ? -19.90925 7.01732 47.61940 1.000 72.60959 353 LYS C C 1
ATOM 6218 O O . LYS B 1 370 ? -19.05544 7.86203 47.91554 1.000 72.28519 353 LYS C O 1
ATOM 6224 N N . ALA B 1 371 ? -19.58240 5.79426 47.19009 1.000 72.59237 354 ALA C N 1
ATOM 6225 C CA . ALA B 1 371 ? -18.18468 5.37594 47.14271 1.000 68.27389 354 ALA C CA 1
ATOM 6226 C C . ALA B 1 371 ? -17.39780 6.17265 46.10876 1.000 65.88982 354 ALA C C 1
ATOM 6227 O O . ALA B 1 371 ? -16.22407 6.49231 46.32891 1.000 67.62288 354 ALA C O 1
ATOM 6229 N N . THR B 1 372 ? -18.02134 6.50857 44.97783 1.000 64.57881 355 THR C N 1
ATOM 6230 C CA . THR B 1 372 ? -17.33165 7.32927 43.98611 1.000 70.82576 355 THR C CA 1
ATOM 6231 C C . THR B 1 372 ? -17.18054 8.76553 44.47299 1.000 70.31263 355 THR C C 1
ATOM 6232 O O . THR B 1 372 ? -16.16509 9.41869 44.19827 1.000 69.75815 355 THR C O 1
ATOM 6236 N N . ASP B 1 373 ? -18.17704 9.26958 45.20553 1.000 70.64040 356 ASP C N 1
ATOM 6237 C CA . ASP B 1 373 ? -18.12088 10.64440 45.69425 1.000 73.22842 356 ASP C CA 1
ATOM 6238 C C . ASP B 1 373 ? -16.98046 10.82822 46.68095 1.000 75.46800 356 ASP C C 1
ATOM 6239 O O . ASP B 1 373 ? -16.16559 11.74769 46.54858 1.000 74.70628 356 ASP C O 1
ATOM 6244 N N . LEU B 1 374 ? -16.91336 9.96211 47.68263 1.000 74.80544 357 LEU C N 1
ATOM 6245 C CA . LEU B 1 374 ? -15.92221 10.08642 48.73492 1.000 69.85824 357 LEU C CA 1
ATOM 6246 C C . LEU B 1 374 ? -14.53369 9.63938 48.29767 1.000 71.82033 357 LEU C C 1
ATOM 6247 O O . LEU B 1 374 ? -13.58762 9.78038 49.07674 1.000 73.25863 357 LEU C O 1
ATOM 6252 N N . GLY B 1 375 ? -14.38260 9.12404 47.07856 1.000 69.27879 358 GLY C N 1
ATOM 6253 C CA . GLY B 1 375 ? -13.09254 8.64648 46.61885 1.000 67.21681 358 GLY C CA 1
ATOM 6254 C C . GLY B 1 375 ? -12.73617 7.23678 47.03841 1.000 63.81817 358 GLY C C 1
ATOM 6255 O O . GLY B 1 375 ? -11.56085 6.86032 46.97629 1.000 62.84071 358 GLY C O 1
ATOM 6256 N N . ILE B 1 376 ? -13.71546 6.43720 47.45850 1.000 65.72375 359 ILE C N 1
ATOM 6257 C CA . ILE B 1 376 ? -13.42323 5.09051 47.93965 1.000 60.84206 359 ILE C CA 1
ATOM 6258 C C . ILE B 1 376 ? -13.24661 4.12094 46.77265 1.000 58.13994 359 ILE C C 1
ATOM 6259 O O . ILE B 1 376 ? -12.38615 3.23503 46.81132 1.000 55.65016 359 ILE C O 1
ATOM 6264 N N . LEU B 1 377 ? -14.05242 4.26517 45.72357 1.000 58.46021 360 LEU C N 1
ATOM 6265 C CA . LEU B 1 377 ? -13.86334 3.53342 44.48161 1.000 59.78562 360 LEU C CA 1
ATOM 6266 C C . LEU B 1 377 ? -13.86116 4.51676 43.32227 1.000 58.73232 360 LEU C C 1
ATOM 6267 O O . LEU B 1 377 ? -14.55415 5.53511 43.34822 1.000 61.59701 360 LEU C O 1
ATOM 6272 N N . SER B 1 378 ? -13.06886 4.20094 42.30387 1.000 56.56328 361 SER C N 1
ATOM 6273 C CA . SER B 1 378 ? -12.99310 5.02098 41.10158 1.000 53.75996 361 SER C CA 1
ATOM 6274 C C . SER B 1 378 ? -12.68471 4.10109 39.93609 1.000 56.15713 361 SER C C 1
ATOM 6275 O O . SER B 1 378 ? -11.63408 3.45275 39.91916 1.000 54.73333 361 SER C O 1
ATOM 6278 N N . ILE B 1 379 ? -13.59675 4.03669 38.97564 1.000 57.07095 362 ILE C N 1
ATOM 6279 C CA . ILE B 1 379 ? -13.37475 3.23909 37.77722 1.000 57.63151 362 ILE C CA 1
ATOM 6280 C C . ILE B 1 379 ? -13.63807 4.13704 36.57453 1.000 59.43081 362 ILE C C 1
ATOM 6281 O O . ILE B 1 379 ? -14.74871 4.12626 36.02440 1.000 61.03763 362 ILE C O 1
ATOM 6286 N N . PRO B 1 380 ? -12.65304 4.93607 36.14661 1.000 55.06995 363 PRO C N 1
ATOM 6287 C CA . PRO B 1 380 ? -12.90695 5.90246 35.06349 1.000 58.69505 363 PRO C CA 1
ATOM 6288 C C . PRO B 1 380 ? -13.39529 5.28332 33.76194 1.000 59.42941 363 PRO C C 1
ATOM 6289 O O . PRO B 1 380 ? -14.22442 5.89661 33.07968 1.000 61.22387 363 PRO C O 1
ATOM 6293 N N . VAL B 1 381 ? -12.92130 4.08909 33.39058 1.000 57.96812 364 VAL C N 1
ATOM 6294 C CA . VAL B 1 381 ? -13.38346 3.47834 32.14544 1.000 55.04686 364 VAL C CA 1
ATOM 6295 C C . VAL B 1 381 ? -14.87466 3.17769 32.19014 1.000 59.51833 364 VAL C C 1
ATOM 6296 O O . VAL B 1 381 ? -15.50826 3.04267 31.13777 1.000 59.54405 364 VAL C O 1
ATOM 6300 N N . ALA B 1 382 ? -15.45571 3.07642 33.39173 1.000 60.99946 365 ALA C N 1
ATOM 6301 C CA . ALA B 1 382 ? -16.88076 2.80877 33.54488 1.000 60.86471 365 ALA C CA 1
ATOM 6302 C C . ALA B 1 382 ? -17.74864 4.04463 33.33507 1.000 67.82828 365 ALA C C 1
ATOM 6303 O O . ALA B 1 382 ? -18.96404 3.90789 33.16081 1.000 69.14893 365 ALA C O 1
ATOM 6305 N N . GLU B 1 383 ? -17.16874 5.23885 33.35957 1.000 65.09697 366 GLU C N 1
ATOM 6306 C CA . GLU B 1 383 ? -17.93824 6.45026 33.12650 1.000 67.90551 366 GLU C CA 1
ATOM 6307 C C . GLU B 1 383 ? -18.08568 6.69386 31.62915 1.000 70.42262 366 GLU C C 1
ATOM 6308 O O . GLU B 1 383 ? -17.09676 6.67266 30.88965 1.000 74.50234 366 GLU C O 1
ATOM 6314 N N . ASP B 1 384 ? -19.32276 6.91790 31.18464 1.000 68.49904 367 ASP C N 1
ATOM 6315 C CA . ASP B 1 384 ? -19.63849 7.23770 29.79008 1.000 76.74160 367 ASP C CA 1
ATOM 6316 C C . ASP B 1 384 ? -19.29606 6.11016 28.83020 1.000 74.87416 367 ASP C C 1
ATOM 6317 O O . ASP B 1 384 ? -19.11080 6.35596 27.63563 1.000 77.54509 367 ASP C O 1
ATOM 6322 N N . TYR B 1 385 ? -19.20277 4.87272 29.31798 1.000 74.41612 368 TYR C N 1
ATOM 6323 C CA . TYR B 1 385 ? -18.84251 3.76842 28.43505 1.000 72.81559 368 TYR C CA 1
ATOM 6324 C C . TYR B 1 385 ? -19.85452 3.57922 27.31028 1.000 73.02629 368 TYR C C 1
ATOM 6325 O O . TYR B 1 385 ? -19.50735 3.01355 26.26758 1.000 77.75907 368 TYR C O 1
ATOM 6334 N N . GLU B 1 386 ? -21.09161 4.05395 27.49472 1.000 74.79073 369 GLU C N 1
ATOM 6335 C CA . GLU B 1 386 ? -22.12447 3.87593 26.47906 1.000 75.60837 369 GLU C CA 1
ATOM 6336 C C . GLU B 1 386 ? -21.88399 4.75881 25.26253 1.000 78.21110 369 GLU C C 1
ATOM 6337 O O . GLU B 1 386 ? -22.30981 4.41225 24.15485 1.000 76.49389 369 GLU C O 1
ATOM 6343 N N . SER B 1 387 ? -21.21307 5.89556 25.44262 1.000 78.08858 370 SER C N 1
ATOM 6344 C CA . SER B 1 387 ? -20.86480 6.77361 24.33186 1.000 77.09547 370 SER C CA 1
ATOM 6345 C C . SER B 1 387 ? -19.65995 6.27484 23.54246 1.000 77.31049 370 SER C C 1
ATOM 6346 O O . SER B 1 387 ? -19.10719 7.03608 22.74005 1.000 80.09296 370 SER C O 1
ATOM 6349 N N . LEU B 1 388 ? -19.24503 5.02650 23.75395 1.000 77.06875 371 LEU C N 1
ATOM 6350 C CA . LEU B 1 388 ? -18.08281 4.44575 23.09808 1.000 73.38844 371 LEU C CA 1
ATOM 6351 C C . LEU B 1 388 ? -18.53430 3.41862 22.07028 1.000 69.43980 371 LEU C C 1
ATOM 6352 O O . LEU B 1 388 ? -19.46786 2.64827 22.31660 1.000 67.79631 371 LEU C O 1
ATOM 6357 N N . ASP B 1 389 ? -17.86695 3.40980 20.91695 1.000 66.30562 372 ASP C N 1
ATOM 6358 C CA . ASP B 1 389 ? -18.15074 2.38655 19.91748 1.000 68.66225 372 ASP C CA 1
ATOM 6359 C C . ASP B 1 389 ? -17.78568 0.99073 20.41772 1.000 67.03076 372 ASP C C 1
ATOM 6360 O O . ASP B 1 389 ? -18.34533 -0.00533 19.94302 1.000 65.00122 372 ASP C O 1
ATOM 6365 N N . PHE B 1 390 ? -16.85716 0.89833 21.36848 1.000 62.85030 373 PHE C N 1
ATOM 6366 C CA . PHE B 1 390 ? -16.47454 -0.37018 21.97824 1.000 61.51297 373 PHE C CA 1
ATOM 6367 C C . PHE B 1 390 ? -15.86592 -0.07660 23.34148 1.000 58.86467 373 PHE C C 1
ATOM 6368 O O . PHE B 1 390 ? -15.45985 1.05255 23.62911 1.000 53.73103 373 PHE C O 1
ATOM 6376 N N . VAL B 1 391 ? -15.82054 -1.10758 24.17862 1.000 53.00251 374 VAL C N 1
ATOM 6377 C CA . VAL B 1 391 ? -15.08508 -1.07024 25.43109 1.000 49.11003 374 VAL C CA 1
ATOM 6378 C C . VAL B 1 391 ? -13.83663 -1.94007 25.27692 1.000 47.79559 374 VAL C C 1
ATOM 6379 O O . VAL B 1 391 ? -13.66992 -2.65412 24.29066 1.000 46.51332 374 VAL C O 1
ATOM 6383 N N . THR B 1 392 ? -12.94364 -1.86300 26.26010 1.000 49.65638 375 THR C N 1
ATOM 6384 C CA . THR B 1 392 ? -11.75331 -2.70640 26.29654 1.000 46.80525 375 THR C CA 1
ATOM 6385 C C . THR B 1 392 ? -11.80910 -3.63997 27.50116 1.000 43.67080 375 THR C C 1
ATOM 6386 O O . THR B 1 392 ? -12.60157 -3.46257 28.42714 1.000 43.98414 375 THR C O 1
ATOM 6390 N N . HIS B 1 393 ? -10.94288 -4.65290 27.46240 1.000 45.24082 376 HIS C N 1
ATOM 6391 C CA . HIS B 1 393 ? -10.82969 -5.67933 28.49096 1.000 42.21992 376 HIS C CA 1
ATOM 6392 C C . HIS B 1 393 ? -10.14889 -5.19367 29.76677 1.000 42.78583 376 HIS C C 1
ATOM 6393 O O . HIS B 1 393 ? -10.14312 -5.93688 30.75614 1.000 37.23312 376 HIS C O 1
ATOM 6400 N N . ILE B 1 394 ? -9.55706 -3.99588 29.76583 1.000 42.93126 377 ILE C N 1
ATOM 6401 C CA . ILE B 1 394 ? -8.74787 -3.50488 30.87949 1.000 44.52831 377 ILE C CA 1
ATOM 6402 C C . ILE B 1 394 ? -9.61790 -2.64502 31.78249 1.000 45.45535 377 ILE C C 1
ATOM 6403 O O . ILE B 1 394 ? -10.16002 -1.62259 31.34342 1.000 44.49046 377 ILE C O 1
ATOM 6408 N N . VAL B 1 395 ? -9.71221 -3.02325 33.05337 1.000 41.98183 378 VAL C N 1
ATOM 6409 C CA . VAL B 1 395 ? -10.50832 -2.25723 34.00749 1.000 46.63751 378 VAL C CA 1
ATOM 6410 C C . VAL B 1 395 ? -9.64997 -1.90735 35.21905 1.000 45.83320 378 VAL C C 1
ATOM 6411 O O . VAL B 1 395 ? -9.65864 -2.64272 36.21667 1.000 40.88700 378 VAL C O 1
ATOM 6415 N N . PRO B 1 396 ? -8.89445 -0.81244 35.18426 1.000 47.38761 379 PRO C N 1
ATOM 6416 C CA . PRO B 1 396 ? -8.16890 -0.39436 36.38782 1.000 44.91801 379 PRO C CA 1
ATOM 6417 C C . PRO B 1 396 ? -9.13693 0.13685 37.43495 1.000 46.17268 379 PRO C C 1
ATOM 6418 O O . PRO B 1 396 ? -10.05112 0.90948 37.13289 1.000 52.37989 379 PRO C O 1
ATOM 6422 N N . ILE B 1 397 ? -8.94466 -0.30081 38.67446 1.000 46.25408 380 ILE C N 1
ATOM 6423 C CA . ILE B 1 397 ? -9.82417 0.07665 39.77076 1.000 50.12664 380 ILE C CA 1
ATOM 6424 C C . ILE B 1 397 ? -9.00268 0.78405 40.83405 1.000 47.81191 380 ILE C C 1
ATOM 6425 O O . ILE B 1 397 ? -7.99507 0.24924 41.31340 1.000 44.13362 380 ILE C O 1
ATOM 6430 N N . TRP B 1 398 ? -9.43406 1.98363 41.19615 1.000 50.86942 381 TRP C N 1
ATOM 6431 C CA . TRP B 1 398 ? -8.72582 2.83297 42.13603 1.000 48.31743 381 TRP C CA 1
ATOM 6432 C C . TRP B 1 398 ? -9.47491 2.90732 43.45684 1.000 51.40738 381 TRP C C 1
ATOM 6433 O O . TRP B 1 398 ? -10.70621 2.86193 43.49772 1.000 51.93744 381 TRP C O 1
ATOM 6444 N N . THR B 1 399 ? -8.71301 3.02725 44.53754 1.000 52.27519 382 THR C N 1
ATOM 6445 C CA . THR B 1 399 ? -9.26588 3.42297 45.82288 1.000 53.76283 382 THR C CA 1
ATOM 6446 C C . THR B 1 399 ? -8.37269 4.53017 46.37079 1.000 51.70415 382 THR C C 1
ATOM 6447 O O . THR B 1 399 ? -7.55616 5.08332 45.62425 1.000 52.09718 382 THR C O 1
ATOM 6451 N N . ARG B 1 400 ? -8.51813 4.87580 47.64827 1.000 56.07632 383 ARG C N 1
ATOM 6452 C CA . ARG B 1 400 ? -7.55993 5.77872 48.27018 1.000 49.92997 383 ARG C CA 1
ATOM 6453 C C . ARG B 1 400 ? -6.18513 5.12821 48.28945 1.000 53.02609 383 ARG C C 1
ATOM 6454 O O . ARG B 1 400 ? -6.05816 3.92564 48.53211 1.000 52.85974 383 ARG C O 1
ATOM 6462 N N . GLN B 1 401 ? -5.14872 5.93198 48.03786 1.000 49.53611 384 GLN C N 1
ATOM 6463 C CA . GLN B 1 401 ? -3.79920 5.38222 47.95124 1.000 52.40863 384 GLN C CA 1
ATOM 6464 C C . GLN B 1 401 ? -3.43053 4.60384 49.20818 1.000 52.62762 384 GLN C C 1
ATOM 6465 O O . GLN B 1 401 ? -2.79443 3.54316 49.13282 1.000 52.46514 384 GLN C O 1
ATOM 6471 N N . LYS B 1 402 ? -3.85622 5.08917 50.37134 1.000 55.90659 385 LYS C N 1
ATOM 6472 C CA . LYS B 1 402 ? -3.62851 4.34626 51.60373 1.000 56.37130 385 LYS C CA 1
ATOM 6473 C C . LYS B 1 402 ? -4.50068 3.10126 51.72646 1.000 56.54544 385 LYS C C 1
ATOM 6474 O O . LYS B 1 402 ? -4.32284 2.34215 52.68546 1.000 53.94677 385 LYS C O 1
ATOM 6480 N N . TYR B 1 403 ? -5.42671 2.86571 50.79313 1.000 55.00285 386 TYR C N 1
ATOM 6481 C CA . TYR B 1 403 ? -6.27128 1.67616 50.82351 1.000 55.78442 386 TYR C CA 1
ATOM 6482 C C . TYR B 1 403 ? -5.93108 0.65464 49.74410 1.000 50.18694 386 TYR C C 1
ATOM 6483 O O . TYR B 1 403 ? -6.61306 -0.37193 49.65857 1.000 50.10640 386 TYR C O 1
ATOM 6492 N N . ASN B 1 404 ? -4.93245 0.90999 48.89502 1.000 51.00292 387 ASN C N 1
ATOM 6493 C CA . ASN B 1 404 ? -4.80717 0.09395 47.69111 1.000 47.73922 387 ASN C CA 1
ATOM 6494 C C . ASN B 1 404 ? -4.44651 -1.34738 48.02758 1.000 45.96870 387 ASN C C 1
ATOM 6495 O O . ASN B 1 404 ? -5.07787 -2.27712 47.51543 1.000 47.52216 387 ASN C O 1
ATOM 6500 N N . TRP B 1 405 ? -3.43077 -1.55809 48.87842 1.000 44.95805 388 TRP C N 1
ATOM 6501 C CA . TRP B 1 405 ? -3.09250 -2.92129 49.28521 1.000 48.68483 388 TRP C CA 1
ATOM 6502 C C . TRP B 1 405 ? -4.27720 -3.58347 49.97516 1.000 47.58662 388 TRP C C 1
ATOM 6503 O O . TRP B 1 405 ? -4.51208 -4.78941 49.80439 1.000 45.64982 388 TRP C O 1
ATOM 6514 N N . TRP B 1 406 ? -5.05247 -2.80248 50.73999 1.000 47.95425 389 TRP C N 1
ATOM 6515 C CA . TRP B 1 406 ? -6.24291 -3.35221 51.38834 1.000 52.18017 389 TRP C CA 1
ATOM 6516 C C . TRP B 1 406 ? -7.23887 -3.85537 50.35314 1.000 47.42443 389 TRP C C 1
ATOM 6517 O O . TRP B 1 406 ? -7.83174 -4.92735 50.51755 1.000 41.26345 389 TRP C O 1
ATOM 6528 N N . LEU B 1 407 ? -7.42229 -3.09465 49.27196 1.000 45.52571 390 LEU C N 1
ATOM 6529 C CA . LEU B 1 407 ? -8.30305 -3.52249 48.19169 1.000 46.61056 390 LEU C CA 1
ATOM 6530 C C . LEU B 1 407 ? -7.81479 -4.82976 47.57974 1.000 42.52157 390 LEU C C 1
ATOM 6531 O O . LEU B 1 407 ? -8.58993 -5.77359 47.40108 1.000 40.50758 390 LEU C O 1
ATOM 6536 N N . PHE B 1 408 ? -6.52206 -4.89894 47.26163 1.000 42.00847 391 PHE C N 1
ATOM 6537 C CA . PHE B 1 408 ? -5.95806 -6.11641 46.69461 1.000 42.22084 391 PHE C CA 1
ATOM 6538 C C . PHE B 1 408 ? -6.11269 -7.28893 47.65481 1.000 42.02059 391 PHE C C 1
ATOM 6539 O O . PHE B 1 408 ? -6.55101 -8.37524 47.26215 1.000 39.23681 391 PHE C O 1
ATOM 6547 N N . PHE B 1 409 ? -5.75788 -7.08202 48.92495 1.000 41.30657 392 PHE C N 1
ATOM 6548 C CA . PHE B 1 409 ? -5.91142 -8.13347 49.92750 1.000 40.80771 392 PHE C CA 1
ATOM 6549 C C . PHE B 1 409 ? -7.35958 -8.60144 50.01835 1.000 42.56986 392 PHE C C 1
ATOM 6550 O O . PHE B 1 409 ? -7.62690 -9.80087 50.16089 1.000 39.35632 392 PHE C O 1
ATOM 6558 N N . HIS B 1 410 ? -8.30934 -7.67072 49.91448 1.000 38.02472 393 HIS C N 1
ATOM 6559 C CA . HIS B 1 410 ? -9.71964 -8.04438 49.97498 1.000 39.74261 393 HIS C CA 1
ATOM 6560 C C . HIS B 1 410 ? -10.10631 -8.92853 48.79183 1.000 44.72964 393 HIS C C 1
ATOM 6561 O O . HIS B 1 410 ? -10.73000 -9.98244 48.96673 1.000 40.96485 393 HIS C O 1
ATOM 6568 N N . LEU B 1 411 ? -9.72952 -8.51963 47.57508 1.000 40.36650 394 LEU C N 1
ATOM 6569 C CA . LEU B 1 411 ? -9.99111 -9.33942 46.39845 1.000 40.71623 394 LEU C CA 1
ATOM 6570 C C . LEU B 1 411 ? -9.27343 -10.68119 46.49867 1.000 42.62176 394 LEU C C 1
ATOM 6571 O O . LEU B 1 411 ? -9.85596 -11.73335 46.20860 1.000 40.02185 394 LEU C O 1
ATOM 6576 N N . GLN B 1 412 ? -8.01484 -10.66597 46.93982 1.000 36.91542 395 GLN C N 1
ATOM 6577 C CA . GLN B 1 412 ? -7.23260 -11.89561 47.00983 1.000 44.66527 395 GLN C CA 1
ATOM 6578 C C . GLN B 1 412 ? -7.86591 -12.90603 47.96019 1.000 43.91206 395 GLN C C 1
ATOM 6579 O O . GLN B 1 412 ? -8.01234 -14.08415 47.61965 1.000 41.22788 395 GLN C O 1
ATOM 6585 N N . LEU B 1 413 ? -8.26279 -12.46253 49.15769 1.000 41.71348 396 LEU C N 1
ATOM 6586 C CA . LEU B 1 413 ? -8.85092 -13.39379 50.11651 1.000 44.89157 396 LEU C CA 1
ATOM 6587 C C . LEU B 1 413 ? -10.26387 -13.80143 49.73081 1.000 45.32803 396 LEU C C 1
ATOM 6588 O O . LEU B 1 413 ? -10.76650 -14.80829 50.24269 1.000 47.42449 396 LEU C O 1
ATOM 6593 N N . ALA B 1 414 ? -10.90910 -13.05114 48.83636 1.000 44.81789 397 ALA C N 1
ATOM 6594 C CA . ALA B 1 414 ? -12.17313 -13.46898 48.24821 1.000 42.71006 397 ALA C CA 1
ATOM 6595 C C . ALA B 1 414 ? -11.98147 -14.41572 47.07656 1.000 42.55455 397 ALA C C 1
ATOM 6596 O O . ALA B 1 414 ? -12.96118 -14.74316 46.39823 1.000 46.20509 397 ALA C O 1
ATOM 6598 N N . LYS B 1 415 ? -10.74140 -14.84407 46.82448 1.000 38.82208 398 LYS C N 1
ATOM 6599 C CA . LYS B 1 415 ? -10.41295 -15.76079 45.73407 1.000 44.73767 398 LYS C CA 1
ATOM 6600 C C . LYS B 1 415 ? -10.76446 -15.17075 44.36690 1.000 39.97238 398 LYS C C 1
ATOM 6601 O O . LYS B 1 415 ? -11.29060 -15.85339 43.48596 1.000 38.26046 398 LYS C O 1
ATOM 6607 N N . ILE B 1 416 ? -10.45794 -13.88710 44.19015 1.000 40.90609 399 ILE C N 1
ATOM 6608 C CA . ILE B 1 416 ? -10.49987 -13.20672 42.89854 1.000 38.65175 399 ILE C CA 1
ATOM 6609 C C . ILE B 1 416 ? -9.08873 -12.71819 42.59033 1.000 39.37901 399 ILE C C 1
ATOM 6610 O O . ILE B 1 416 ? -8.55280 -11.86465 43.30654 1.000 39.82349 399 ILE C O 1
ATOM 6615 N N . ALA B 1 417 ? -8.48680 -13.25046 41.53306 1.000 34.00854 400 ALA C N 1
ATOM 6616 C CA . ALA B 1 417 ? -7.11466 -12.90251 41.18628 1.000 32.82391 400 ALA C CA 1
ATOM 6617 C C . ALA B 1 417 ? -7.10337 -11.64897 40.32220 1.000 39.75868 400 ALA C C 1
ATOM 6618 O O . ALA B 1 417 ? -7.71417 -11.61543 39.24890 1.000 36.08881 400 ALA C O 1
ATOM 6620 N N . VAL B 1 418 ? -6.42584 -10.61314 40.80591 1.000 41.55094 401 VAL C N 1
ATOM 6621 C CA . VAL B 1 418 ? -6.15014 -9.41172 40.03140 1.000 38.02246 401 VAL C CA 1
ATOM 6622 C C . VAL B 1 418 ? -4.64952 -9.17137 40.11695 1.000 39.10644 401 VAL C C 1
ATOM 6623 O O . VAL B 1 418 ? -3.93885 -9.83780 40.86871 1.000 39.96068 401 VAL C O 1
ATOM 6627 N N . VAL B 1 419 ? -4.15526 -8.22692 39.32344 1.000 43.79137 402 VAL C N 1
ATOM 6628 C CA . VAL B 1 419 ? -2.75541 -7.81956 39.39524 1.000 42.25049 402 VAL C CA 1
ATOM 6629 C C . VAL B 1 419 ? -2.68423 -6.49321 40.15142 1.000 38.36154 402 VAL C C 1
ATOM 6630 O O . VAL B 1 419 ? -3.33944 -5.52068 39.74181 1.000 40.18487 402 VAL C O 1
ATOM 6634 N N . PRO B 1 420 ? -1.92130 -6.41535 41.23256 1.000 37.54582 403 PRO C N 1
ATOM 6635 C CA . PRO B 1 420 ? -1.71176 -5.12843 41.89997 1.000 36.12187 403 PRO C CA 1
ATOM 6636 C C . PRO B 1 420 ? -0.69713 -4.30888 41.13050 1.000 41.35199 403 PRO C C 1
ATOM 6637 O O . PRO B 1 420 ? 0.31874 -4.82466 40.65893 1.000 35.06818 403 PRO C O 1
ATOM 6641 N N . ILE B 1 421 ? -0.98147 -3.01850 41.00206 1.000 38.62399 404 ILE C N 1
ATOM 6642 C CA . ILE B 1 421 ? -0.15741 -2.10952 40.22128 1.000 39.96349 404 ILE C CA 1
ATOM 6643 C C . ILE B 1 421 ? 0.35457 -1.04991 41.17188 1.000 44.41563 404 ILE C C 1
ATOM 6644 O O . ILE B 1 421 ? -0.43540 -0.28446 41.74037 1.000 40.42698 404 ILE C O 1
ATOM 6649 N N . ASP B 1 422 ? 1.66665 -1.00918 41.35249 1.000 39.92982 405 ASP C N 1
ATOM 6650 C CA . ASP B 1 422 ? 2.25520 -0.13633 42.35368 1.000 44.09607 405 ASP C CA 1
ATOM 6651 C C . ASP B 1 422 ? 3.69823 0.11092 41.95729 1.000 44.90401 405 ASP C C 1
ATOM 6652 O O . ASP B 1 422 ? 4.21718 -0.50176 41.01639 1.000 40.17276 405 ASP C O 1
ATOM 6657 N N . TYR B 1 423 ? 4.32732 1.03678 42.68214 1.000 43.57659 406 TYR C N 1
ATOM 6658 C CA . TYR B 1 423 ? 5.74761 1.29455 42.51678 1.000 44.75622 406 TYR C CA 1
ATOM 6659 C C . TYR B 1 423 ? 6.50778 -0.02555 42.59702 1.000 43.18001 406 TYR C C 1
ATOM 6660 O O . TYR B 1 423 ? 6.25882 -0.82099 43.51601 1.000 39.40301 406 TYR C O 1
ATOM 6669 N N . PRO B 1 424 ? 7.43449 -0.29571 41.67144 1.000 39.70408 407 PRO C N 1
ATOM 6670 C CA . PRO B 1 424 ? 7.96743 0.59848 40.62645 1.000 42.43944 407 PRO C CA 1
ATOM 6671 C C . PRO B 1 424 ? 7.25025 0.60345 39.27555 1.000 44.02601 407 PRO C C 1
ATOM 6672 O O . PRO B 1 424 ? 7.75698 1.23232 38.35639 1.000 46.46397 407 PRO C O 1
ATOM 6676 N N . GLN B 1 425 ? 6.11012 -0.07160 39.08390 1.000 46.51831 408 GLN C N 1
ATOM 6677 C CA . GLN B 1 425 ? 5.46196 -0.05007 37.76976 1.000 48.06428 408 GLN C CA 1
ATOM 6678 C C . GLN B 1 425 ? 4.79949 1.28785 37.47324 1.000 45.40164 408 GLN C C 1
ATOM 6679 O O . GLN B 1 425 ? 4.61972 1.63639 36.30231 1.000 41.72588 408 GLN C O 1
ATOM 6685 N N . VAL B 1 426 ? 4.40210 2.02057 38.50884 1.000 42.78819 409 VAL C N 1
ATOM 6686 C CA . VAL B 1 426 ? 3.81247 3.35568 38.38565 1.000 38.92817 409 VAL C CA 1
ATOM 6687 C C . VAL B 1 426 ? 4.39492 4.19909 39.51390 1.000 46.63980 409 VAL C C 1
ATOM 6688 O O . VAL B 1 426 ? 4.99592 3.63418 40.44303 1.000 41.62922 409 VAL C O 1
ATOM 6692 N N . PRO B 1 427 ? 4.26040 5.53352 39.49285 1.000 44.93817 410 PRO C N 1
ATOM 6693 C CA . PRO B 1 427 ? 4.82145 6.32848 40.58892 1.000 45.44524 410 PRO C CA 1
ATOM 6694 C C . PRO B 1 427 ? 4.16596 5.96195 41.91214 1.000 45.74873 410 PRO C C 1
ATOM 6695 O O . PRO B 1 427 ? 3.00892 5.53991 41.96015 1.000 48.70536 410 PRO C O 1
ATOM 6699 N N . LYS B 1 428 ? 4.93205 6.09268 42.99338 1.000 41.46175 411 LYS C N 1
ATOM 6700 C CA . LYS B 1 428 ? 4.34311 6.02736 44.32329 1.000 43.29577 411 LYS C CA 1
ATOM 6701 C C . LYS B 1 428 ? 3.15817 6.98385 44.40427 1.000 48.88458 411 LYS C C 1
ATOM 6702 O O . LYS B 1 428 ? 3.19051 8.08023 43.84117 1.000 52.61418 411 LYS C O 1
ATOM 6708 N N . GLY B 1 429 ? 2.09122 6.54741 45.07573 1.000 42.85115 412 GLY C N 1
ATOM 6709 C CA . GLY B 1 429 ? 0.85709 7.30740 45.10325 1.000 49.89932 412 GLY C CA 1
ATOM 6710 C C . GLY B 1 429 ? 0.00240 7.24190 43.84821 1.000 52.40962 412 GLY C C 1
ATOM 6711 O O . GLY B 1 429 ? -1.00130 7.96425 43.76866 1.000 47.69871 412 GLY C O 1
ATOM 6712 N N . LYS B 1 430 ? 0.36494 6.42207 42.85625 1.000 51.97911 413 LYS C N 1
ATOM 6713 C CA . LYS B 1 430 ? -0.49685 6.16369 41.70337 1.000 47.20806 413 LYS C CA 1
ATOM 6714 C C . LYS B 1 430 ? -0.90043 4.69645 41.60801 1.000 47.98517 413 LYS C C 1
ATOM 6715 O O . LYS B 1 430 ? -1.25836 4.22034 40.52553 1.000 48.34308 413 LYS C O 1
ATOM 6721 N N . SER B 1 431 ? -0.87065 3.97661 42.72125 1.000 46.36824 414 SER C N 1
ATOM 6722 C CA . SER B 1 431 ? -1.14578 2.55149 42.68304 1.000 47.95014 414 SER C CA 1
ATOM 6723 C C . SER B 1 431 ? -2.63585 2.29122 42.46622 1.000 50.23279 414 SER C C 1
ATOM 6724 O O . SER B 1 431 ? -3.49600 3.10211 42.82307 1.000 52.78047 414 SER C O 1
ATOM 6727 N N . ARG B 1 432 ? -2.93196 1.14701 41.85907 1.000 45.95281 415 ARG C N 1
ATOM 6728 C CA . ARG B 1 432 ? -4.30085 0.71667 41.60516 1.000 48.46375 415 ARG C CA 1
ATOM 6729 C C . ARG B 1 432 ? -4.30370 -0.81037 41.59283 1.000 44.50264 415 ARG C C 1
ATOM 6730 O O . ARG B 1 432 ? -3.29308 -1.44892 41.90203 1.000 43.53134 415 ARG C O 1
ATOM 6738 N N . VAL B 1 433 ? -5.43650 -1.40513 41.23571 1.000 43.29377 416 VAL C N 1
ATOM 6739 C CA . VAL B 1 433 ? -5.44749 -2.80036 40.80935 1.000 40.87300 416 VAL C CA 1
ATOM 6740 C C . VAL B 1 433 ? -5.96482 -2.83338 39.38076 1.000 42.47395 416 VAL C C 1
ATOM 6741 O O . VAL B 1 433 ? -6.71606 -1.95064 38.95652 1.000 47.95737 416 VAL C O 1
ATOM 6745 N N . ARG B 1 434 ? -5.54265 -3.84757 38.62393 1.000 43.74737 417 ARG C N 1
ATOM 6746 C CA . ARG B 1 434 ? -5.96993 -4.01126 37.23883 1.000 40.54398 417 ARG C CA 1
ATOM 6747 C C . ARG B 1 434 ? -6.77436 -5.30221 37.12462 1.000 41.72238 417 ARG C C 1
ATOM 6748 O O . ARG B 1 434 ? -6.22451 -6.39850 37.27596 1.000 37.78346 417 ARG C O 1
ATOM 6756 N N . VAL B 1 435 ? -8.07095 -5.16935 36.86035 1.000 41.09970 418 VAL C N 1
ATOM 6757 C CA . VAL B 1 435 ? -8.92151 -6.29989 36.50835 1.000 41.69491 418 VAL C CA 1
ATOM 6758 C C . VAL B 1 435 ? -8.88010 -6.48943 34.99788 1.000 43.94754 418 VAL C C 1
ATOM 6759 O O . VAL B 1 435 ? -9.07696 -5.53255 34.23766 1.000 39.35756 418 VAL C O 1
ATOM 6763 N N . MET B 1 436 ? -8.63378 -7.72079 34.55932 1.000 38.36188 419 MET C N 1
ATOM 6764 C CA . MET B 1 436 ? -8.72415 -8.09437 33.15300 1.000 38.47104 419 MET C CA 1
ATOM 6765 C C . MET B 1 436 ? -9.95250 -8.97234 32.95697 1.000 43.13203 419 MET C C 1
ATOM 6766 O O . MET B 1 436 ? -10.08464 -10.01883 33.60393 1.000 37.66693 419 MET C O 1
ATOM 6771 N N . ILE B 1 437 ? -10.84364 -8.55523 32.06135 1.000 43.28879 420 ILE C N 1
ATOM 6772 C CA . ILE B 1 437 ? -12.01806 -9.34303 31.69734 1.000 39.84247 420 ILE C CA 1
ATOM 6773 C C . ILE B 1 437 ? -11.69362 -10.15021 30.45047 1.000 35.58819 420 ILE C C 1
ATOM 6774 O O . ILE B 1 437 ? -11.28946 -9.58699 29.42690 1.000 40.12524 420 ILE C O 1
ATOM 6779 N N . HIS B 1 438 ? -11.89167 -11.46249 30.52313 1.000 35.16522 421 HIS C N 1
ATOM 6780 C CA . HIS B 1 438 ? -11.56082 -12.36306 29.43074 1.000 37.77669 421 HIS C CA 1
ATOM 6781 C C . HIS B 1 438 ? -12.82792 -12.92900 28.80862 1.000 38.18436 421 HIS C C 1
ATOM 6782 O O . HIS B 1 438 ? -13.91587 -12.87131 29.39452 1.000 44.06442 421 HIS C O 1
ATOM 6789 N N . ALA B 1 439 ? -12.65937 -13.51861 27.62022 1.000 41.08025 422 ALA C N 1
ATOM 6790 C CA . ALA B 1 439 ? -13.79535 -14.09092 26.90403 1.000 40.95323 422 ALA C CA 1
ATOM 6791 C C . ALA B 1 439 ? -14.38284 -15.28263 27.64200 1.000 41.57791 422 ALA C C 1
ATOM 6792 O O . ALA B 1 439 ? -15.59675 -15.50095 27.59222 1.000 38.01775 422 ALA C O 1
ATOM 6794 N N . GLY B 1 440 ? -13.54933 -16.04355 28.34724 1.000 36.74400 423 GLY C N 1
ATOM 6795 C CA . GLY B 1 440 ? -13.94730 -17.20617 29.10637 1.000 40.03177 423 GLY C CA 1
ATOM 6796 C C . GLY B 1 440 ? -14.41579 -16.94037 30.51583 1.000 41.03651 423 GLY C C 1
ATOM 6797 O O . GLY B 1 440 ? -14.74004 -17.89220 31.23140 1.000 42.25534 423 GLY C O 1
ATOM 6798 N N . ASN B 1 441 ? -14.44953 -15.68202 30.95416 1.000 42.14954 424 ASN C N 1
ATOM 6799 C CA . ASN B 1 441 ? -15.11398 -15.37207 32.20863 1.000 41.84113 424 ASN C CA 1
ATOM 6800 C C . ASN B 1 441 ? -16.63047 -15.51367 32.03971 1.000 45.47256 424 ASN C C 1
ATOM 6801 O O . ASN B 1 441 ? -17.15143 -15.68528 30.93305 1.000 44.82214 424 ASN C O 1
ATOM 6806 N N . THR B 1 442 ? -17.34540 -15.46272 33.15841 1.000 48.62909 425 THR C N 1
ATOM 6807 C CA . THR B 1 442 ? -18.78345 -15.67660 33.15061 1.000 48.02702 425 THR C CA 1
ATOM 6808 C C . THR B 1 442 ? -19.47620 -14.54242 33.89213 1.000 47.54866 425 THR C C 1
ATOM 6809 O O . THR B 1 442 ? -18.86703 -13.83610 34.69846 1.000 45.25929 425 THR C O 1
ATOM 6813 N N . GLU B 1 443 ? -20.77299 -14.38810 33.60801 1.000 48.92142 426 GLU C N 1
ATOM 6814 C CA . GLU B 1 443 ? -21.58414 -13.40587 34.32240 1.000 55.39284 426 GLU C CA 1
ATOM 6815 C C . GLU B 1 443 ? -21.62799 -13.69195 35.82080 1.000 52.00442 426 GLU C C 1
ATOM 6816 O O . GLU B 1 443 ? -21.65899 -12.75924 36.63171 1.000 53.86256 426 GLU C O 1
ATOM 6822 N N . GLU B 1 444 ? -21.63236 -14.97255 36.20963 1.000 50.47826 427 GLU C N 1
ATOM 6823 C CA . GLU B 1 444 ? -21.61974 -15.31085 37.63106 1.000 53.74310 427 GLU C CA 1
ATOM 6824 C C . GLU B 1 444 ? -20.35506 -14.79811 38.30681 1.000 49.42826 427 GLU C C 1
ATOM 6825 O O . GLU B 1 444 ? -20.41084 -14.27915 39.42752 1.000 52.14432 427 GLU C O 1
ATOM 6831 N N . GLN B 1 445 ? -19.20395 -14.93976 37.64018 1.000 47.19020 428 GLN C N 1
ATOM 6832 C CA . GLN B 1 445 ? -17.95392 -14.40047 38.17382 1.000 48.95305 428 GLN C CA 1
ATOM 6833 C C . GLN B 1 445 ? -18.01237 -12.88216 38.28636 1.000 46.59867 428 GLN C C 1
ATOM 6834 O O . GLN B 1 445 ? -17.55891 -12.30896 39.28437 1.000 47.28125 428 GLN C O 1
ATOM 6840 N N . VAL B 1 446 ? -18.56717 -12.21461 37.27282 1.000 46.09712 429 VAL C N 1
ATOM 6841 C CA . VAL B 1 446 ? -18.72108 -10.76232 37.33627 1.000 48.42415 429 VAL C CA 1
ATOM 6842 C C . VAL B 1 446 ? -19.61957 -10.37778 38.50491 1.000 49.46717 429 VAL C C 1
ATOM 6843 O O . VAL B 1 446 ? -19.32578 -9.42965 39.24703 1.000 50.09744 429 VAL C O 1
ATOM 6847 N N . ASP B 1 447 ? -20.71852 -11.12080 38.69764 1.000 52.56077 430 ASP C N 1
ATOM 6848 C CA . ASP B 1 447 ? -21.57854 -10.91381 39.86063 1.000 51.92765 430 ASP C CA 1
ATOM 6849 C C . ASP B 1 447 ? -20.77154 -10.98386 41.14777 1.000 52.43846 430 ASP C C 1
ATOM 6850 O O . ASP B 1 447 ? -20.89800 -10.12289 42.02217 1.000 51.26850 430 ASP C O 1
ATOM 6855 N N . TYR B 1 448 ? -19.91466 -12.00160 41.26911 1.000 48.71191 431 TYR C N 1
ATOM 6856 C CA . TYR B 1 448 ? -19.13061 -12.16616 42.48807 1.000 50.78117 431 TYR C CA 1
ATOM 6857 C C . TYR B 1 448 ? -18.09773 -11.05375 42.63945 1.000 52.56717 431 TYR C C 1
ATOM 6858 O O . TYR B 1 448 ? -17.82436 -10.60383 43.75899 1.000 52.87941 431 TYR C O 1
ATOM 6867 N N . LEU B 1 449 ? -17.52075 -10.58904 41.52627 1.000 46.99810 432 LEU C N 1
ATOM 6868 C CA . LEU B 1 449 ? -16.59723 -9.45982 41.58726 1.000 47.93052 432 LEU C CA 1
ATOM 6869 C C . LEU B 1 449 ? -17.30344 -8.19628 42.06398 1.000 48.73260 432 LEU C C 1
ATOM 6870 O O . LEU B 1 449 ? -16.76949 -7.45396 42.89607 1.000 44.78683 432 LEU C O 1
ATOM 6875 N N . VAL B 1 450 ? -18.50879 -7.93757 41.55083 1.000 48.44293 433 VAL C N 1
ATOM 6876 C CA . VAL B 1 450 ? -19.23057 -6.71652 41.90847 1.000 53.27727 433 VAL C CA 1
ATOM 6877 C C . VAL B 1 450 ? -19.65795 -6.74990 43.37394 1.000 54.47661 433 VAL C C 1
ATOM 6878 O O . VAL B 1 450 ? -19.49855 -5.76402 44.10675 1.000 55.53401 433 VAL C O 1
ATOM 6882 N N . ALA B 1 451 ? -20.21240 -7.87865 43.82287 1.000 49.09192 434 ALA C N 1
ATOM 6883 C CA . ALA B 1 451 ? -20.55379 -8.02175 45.23341 1.000 54.00938 434 ALA C CA 1
ATOM 6884 C C . ALA B 1 451 ? -19.32742 -7.82017 46.11155 1.000 54.34043 434 ALA C C 1
ATOM 6885 O O . ALA B 1 451 ? -19.36281 -7.05581 47.08504 1.000 53.61348 434 ALA C O 1
ATOM 6887 N N . THR B 1 452 ? -18.22543 -8.50092 45.77160 1.000 54.82251 435 THR C N 1
ATOM 6888 C CA . THR B 1 452 ? -16.99745 -8.38078 46.55231 1.000 52.85173 435 THR C CA 1
ATOM 6889 C C . THR B 1 452 ? -16.51754 -6.93322 46.60000 1.000 55.79235 435 THR C C 1
ATOM 6890 O O . THR B 1 452 ? -16.11270 -6.43845 47.66015 1.000 55.76243 435 THR C O 1
ATOM 6894 N N . LEU B 1 453 ? -16.56421 -6.23286 45.46287 1.000 51.23914 436 LEU C N 1
ATOM 6895 C CA . LEU B 1 453 ? -16.17097 -4.82630 45.45552 1.000 52.84857 436 LEU C CA 1
ATOM 6896 C C . LEU B 1 453 ? -17.08739 -3.99406 46.34196 1.000 55.47324 436 LEU C C 1
ATOM 6897 O O . LEU B 1 453 ? -16.62347 -3.11414 47.07718 1.000 52.36748 436 LEU C O 1
ATOM 6902 N N . CYS B 1 454 ? -18.39219 -4.27251 46.29799 1.000 55.40698 437 CYS C N 1
ATOM 6903 C CA . CYS B 1 454 ? -19.34195 -3.50740 47.09842 1.000 58.20868 437 CYS C CA 1
ATOM 6904 C C . CYS B 1 454 ? -19.15670 -3.76494 48.59003 1.000 57.71009 437 CYS C C 1
ATOM 6905 O O . CYS B 1 454 ? -19.34014 -2.85200 49.40461 1.000 62.61113 437 CYS C O 1
ATOM 6908 N N . ASP B 1 455 ? -18.80375 -4.99501 48.97317 1.000 55.79436 438 ASP C N 1
ATOM 6909 C CA . ASP B 1 455 ? -18.45286 -5.25067 50.36709 1.000 58.27659 438 ASP C CA 1
ATOM 6910 C C . ASP B 1 455 ? -17.32051 -4.33804 50.80649 1.000 60.00070 438 ASP C C 1
ATOM 6911 O O . ASP B 1 455 ? -17.42387 -3.64030 51.82314 1.000 63.01293 438 ASP C O 1
ATOM 6916 N N . PHE B 1 456 ? -16.23147 -4.31932 50.03582 1.000 58.67296 439 PHE C N 1
ATOM 6917 C CA . PHE B 1 456 ? -15.08895 -3.49384 50.40242 1.000 55.61359 439 PHE C CA 1
ATOM 6918 C C . PHE B 1 456 ? -15.47917 -2.02430 50.49541 1.000 57.54976 439 PHE C C 1
ATOM 6919 O O . PHE B 1 456 ? -15.06900 -1.32736 51.42986 1.000 58.13273 439 PHE C O 1
ATOM 6927 N N . ALA B 1 457 ? -16.27787 -1.53813 49.53914 1.000 54.17254 440 ALA C N 1
ATOM 6928 C CA . ALA B 1 457 ? -16.71887 -0.14836 49.58357 1.000 60.80227 440 ALA C CA 1
ATOM 6929 C C . ALA B 1 457 ? -17.51788 0.13920 50.84941 1.000 64.38051 440 ALA C C 1
ATOM 6930 O O . ALA B 1 457 ? -17.32961 1.18364 51.48469 1.000 63.94447 440 ALA C O 1
ATOM 6932 N N . ASN B 1 458 ? -18.40790 -0.77967 51.23609 1.000 61.92460 441 ASN C N 1
ATOM 6933 C CA . ASN B 1 458 ? -19.20067 -0.58826 52.44824 1.000 64.24709 441 ASN C CA 1
ATOM 6934 C C . ASN B 1 458 ? -18.32319 -0.59190 53.69172 1.000 66.93156 441 ASN C C 1
ATOM 6935 O O . ASN B 1 458 ? -18.48730 0.25047 54.58155 1.000 64.39809 441 ASN C O 1
ATOM 6940 N N . GLU B 1 459 ? -17.38143 -1.53481 53.77170 1.000 62.52959 442 GLU C N 1
ATOM 6941 C CA . GLU B 1 459 ? -16.52764 -1.61234 54.95111 1.000 65.65477 442 GLU C CA 1
ATOM 6942 C C . GLU B 1 459 ? -15.75563 -0.31688 55.15766 1.000 66.09636 442 GLU C C 1
ATOM 6943 O O . GLU B 1 459 ? -15.55781 0.11790 56.29791 1.000 71.26461 442 GLU C O 1
ATOM 6949 N N . MET B 1 460 ? -15.33284 0.32890 54.06904 1.000 63.72598 443 MET C N 1
ATOM 6950 C CA . MET B 1 460 ? -14.57505 1.56804 54.21066 1.000 64.53107 443 MET C CA 1
ATOM 6951 C C . MET B 1 460 ? -15.47581 2.75199 54.53651 1.000 66.42076 443 MET C C 1
ATOM 6952 O O . MET B 1 460 ? -15.08108 3.63426 55.30894 1.000 67.18044 443 MET C O 1
ATOM 6957 N N . ILE B 1 461 ? -16.67162 2.79648 53.94233 1.000 67.18251 444 ILE C N 1
ATOM 6958 C CA . ILE B 1 461 ? -17.63533 3.84008 54.28477 1.000 70.30707 444 ILE C CA 1
ATOM 6959 C C . ILE B 1 461 ? -18.00657 3.76288 55.76305 1.000 74.17152 444 ILE C C 1
ATOM 6960 O O . ILE B 1 461 ? -18.14922 4.79053 56.43941 1.000 71.29811 444 ILE C O 1
ATOM 6965 N N . ASP B 1 462 ? -18.15492 2.54430 56.29092 1.000 71.09795 445 ASP C N 1
ATOM 6966 C CA . ASP B 1 462 ? -18.44797 2.38028 57.71209 1.000 72.40915 445 ASP C CA 1
ATOM 6967 C C . ASP B 1 462 ? -17.29073 2.86250 58.57988 1.000 73.76171 445 ASP C C 1
ATOM 6968 O O . ASP B 1 462 ? -17.50876 3.50592 59.61339 1.000 75.21925 445 ASP C O 1
ATOM 6973 N N . ILE B 1 463 ? -16.05241 2.55388 58.18380 1.000 68.87474 446 ILE C N 1
ATOM 6974 C CA . ILE B 1 463 ? -14.89757 2.95169 58.98577 1.000 70.67243 446 ILE C CA 1
ATOM 6975 C C . ILE B 1 463 ? -14.75459 4.47071 59.01180 1.000 78.43649 446 ILE C C 1
ATOM 6976 O O . ILE B 1 463 ? -14.50826 5.06579 60.06784 1.000 77.38345 446 ILE C O 1
ATOM 6981 N N . GLU B 1 464 ? -14.92692 5.12485 57.86052 1.000 76.07879 447 GLU C N 1
ATOM 6982 C CA . GLU B 1 464 ? -14.73817 6.56798 57.78883 1.000 74.61530 447 GLU C CA 1
ATOM 6983 C C . GLU B 1 464 ? -15.80903 7.34340 58.54941 1.000 78.49367 447 GLU C C 1
ATOM 6984 O O . GLU B 1 464 ? -15.56162 8.48964 58.94234 1.000 77.87063 447 GLU C O 1
ATOM 6990 N N . GLU B 1 465 ? -16.98193 6.74969 58.77525 1.000 80.55722 448 GLU C N 1
ATOM 6991 C CA . GLU B 1 465 ? -18.08000 7.41628 59.46332 1.000 78.47210 448 GLU C CA 1
ATOM 6992 C C . GLU B 1 465 ? -18.14681 7.05917 60.94956 1.000 81.36006 448 GLU C C 1
ATOM 6993 O O . GLU B 1 465 ? -19.19109 7.25311 61.58187 1.000 85.19579 448 GLU C O 1
ATOM 6999 N N . GLY B 1 466 ? -17.05605 6.55414 61.52085 1.000 82.39739 449 GLY C N 1
ATOM 7000 C CA . GLY B 1 466 ? -17.02047 6.21743 62.93486 1.000 81.68162 449 GLY C CA 1
ATOM 7001 C C . GLY B 1 466 ? -15.90915 6.91871 63.69198 1.000 78.64496 449 GLY C C 1
ATOM 7002 O O . GLY B 1 466 ? -15.41704 6.41691 64.70326 1.000 78.84538 449 GLY C O 1
ATOM 7003 N N . ILE B 1 472 ? -8.98718 -0.74733 60.61793 1.000 51.95640 455 ILE C N 1
ATOM 7004 C CA . ILE B 1 472 ? -8.45106 -1.64280 59.59234 1.000 60.07506 455 ILE C CA 1
ATOM 7005 C C . ILE B 1 472 ? -9.52008 -2.62248 59.09845 1.000 59.81181 455 ILE C C 1
ATOM 7006 O O . ILE B 1 472 ? -10.18567 -3.27357 59.90140 1.000 63.26682 455 ILE C O 1
ATOM 7011 N N . PRO B 1 473 ? -9.67806 -2.71505 57.77538 1.000 57.99270 456 PRO C N 1
ATOM 7012 C CA . PRO B 1 473 ? -10.64955 -3.65427 57.19611 1.000 59.56345 456 PRO C CA 1
ATOM 7013 C C . PRO B 1 473 ? -10.28074 -5.10283 57.48538 1.000 54.42514 456 PRO C C 1
ATOM 7014 O O . PRO B 1 473 ? -9.12714 -5.43339 57.76180 1.000 58.01820 456 PRO C O 1
ATOM 7018 N N . LYS B 1 474 ? -11.28800 -5.97919 57.38002 1.000 56.12342 457 LYS C N 1
ATOM 7019 C CA . LYS B 1 474 ? -11.13398 -7.36768 57.81916 1.000 55.24226 457 LYS C CA 1
ATOM 7020 C C . LYS B 1 474 ? -10.06098 -8.10819 57.02635 1.000 55.22206 457 LYS C C 1
ATOM 7021 O O . LYS B 1 474 ? -9.30784 -8.91336 57.58890 1.000 51.27555 457 LYS C O 1
ATOM 7027 N N . ALA B 1 475 ? -9.99343 -7.88028 55.71170 1.000 53.18073 458 ALA C N 1
ATOM 7028 C CA . ALA B 1 475 ? -9.02020 -8.61432 54.90682 1.000 50.92367 458 ALA C CA 1
ATOM 7029 C C . ALA B 1 475 ? -7.59982 -8.19645 55.26214 1.000 51.52782 458 ALA C C 1
ATOM 7030 O O . ALA B 1 475 ? -6.69628 -9.04059 55.35442 1.000 45.20851 458 ALA C O 1
ATOM 7032 N N . ALA B 1 476 ? -7.39239 -6.90069 55.48954 1.000 49.57108 459 ALA C N 1
ATOM 7033 C CA . ALA B 1 476 ? -6.07717 -6.42472 55.89281 1.000 53.88013 459 ALA C CA 1
ATOM 7034 C C . ALA B 1 476 ? -5.70552 -6.94809 57.27307 1.000 55.18569 459 ALA C C 1
ATOM 7035 O O . ALA B 1 476 ? -4.56529 -7.38108 57.48688 1.000 55.64865 459 ALA C O 1
ATOM 7037 N N . GLN B 1 477 ? -6.65546 -6.90965 58.22143 1.000 53.41835 460 GLN C N 1
ATOM 7038 C CA . GLN B 1 477 ? -6.45427 -7.54562 59.52215 1.000 52.73980 460 GLN C CA 1
ATOM 7039 C C . GLN B 1 477 ? -5.92121 -8.95910 59.35911 1.000 52.64427 460 GLN C C 1
ATOM 7040 O O . GLN B 1 477 ? -5.02878 -9.38892 60.09765 1.000 55.05216 460 GLN C O 1
ATOM 7046 N N . GLU B 1 478 ? -6.44826 -9.68897 58.37832 1.000 49.13884 461 GLU C N 1
ATOM 7047 C CA . GLU B 1 478 ? -6.03362 -11.07111 58.16905 1.000 51.03843 461 GLU C CA 1
ATOM 7048 C C . GLU B 1 478 ? -4.61381 -11.15699 57.61835 1.000 51.71601 461 GLU C C 1
ATOM 7049 O O . GLU B 1 478 ? -3.81850 -11.98603 58.07554 1.000 52.08924 461 GLU C O 1
ATOM 7055 N N . ILE B 1 479 ? -4.27314 -10.31754 56.63654 1.000 51.58869 462 ILE C N 1
ATOM 7056 C CA . ILE B 1 479 ? -2.90886 -10.32642 56.11209 1.000 50.38625 462 ILE C CA 1
ATOM 7057 C C . ILE B 1 479 ? -1.92201 -9.84685 57.17481 1.000 52.10894 462 ILE C C 1
ATOM 7058 O O . ILE B 1 479 ? -0.83976 -10.42285 57.33725 1.000 55.24092 462 ILE C O 1
ATOM 7063 N N . TYR B 1 480 ? -2.28192 -8.79579 57.92361 1.000 52.80465 463 TYR C N 1
ATOM 7064 C CA . TYR B 1 480 ? -1.40357 -8.28333 58.97537 1.000 53.39487 463 TYR C CA 1
ATOM 7065 C C . TYR B 1 480 ? -1.21458 -9.30114 60.09286 1.000 54.15767 463 TYR C C 1
ATOM 7066 O O . TYR B 1 480 ? -0.16746 -9.31308 60.75432 1.000 52.83641 463 TYR C O 1
ATOM 7075 N N . ALA B 1 481 ? -2.21963 -10.14841 60.32465 1.000 55.81130 464 ALA C N 1
ATOM 7076 C CA . ALA B 1 481 ? -2.05324 -11.25648 61.25505 1.000 52.39617 464 ALA C CA 1
ATOM 7077 C C . ALA B 1 481 ? -1.03440 -12.25996 60.73158 1.000 54.97793 464 ALA C C 1
ATOM 7078 O O . ALA B 1 481 ? -0.22037 -12.78801 61.49903 1.000 58.32847 464 ALA C O 1
ATOM 7080 N N . LEU B 1 482 ? -1.07361 -12.54983 59.42698 1.000 51.47344 465 LEU C N 1
ATOM 7081 C CA . LEU B 1 482 ? -0.08672 -13.45399 58.83989 1.000 48.10656 465 LEU C CA 1
ATOM 7082 C C . LEU B 1 482 ? 1.32198 -12.87881 58.94652 1.000 50.71134 465 LEU C C 1
ATOM 7083 O O . LEU B 1 482 ? 2.28351 -13.60803 59.21458 1.000 55.80977 465 LEU C O 1
ATOM 7088 N N . MET B 1 483 ? 1.46417 -11.57243 58.72729 1.000 53.30095 466 MET C N 1
ATOM 7089 C CA . MET B 1 483 ? 2.76594 -10.93193 58.87037 1.000 52.25481 466 MET C CA 1
ATOM 7090 C C . MET B 1 483 ? 3.30228 -11.09571 60.28252 1.000 56.16310 466 MET C C 1
ATOM 7091 O O . MET B 1 483 ? 4.44857 -11.51758 60.47869 1.000 59.15676 466 MET C O 1
ATOM 7096 N N . ALA B 1 484 ? 2.47279 -10.78292 61.28219 1.000 55.42750 467 ALA C N 1
ATOM 7097 C CA . ALA B 1 484 ? 2.85754 -10.96999 62.67682 1.000 56.63159 467 ALA C CA 1
ATOM 7098 C C . ALA B 1 484 ? 3.21494 -12.41641 62.99282 1.000 59.51020 467 ALA C C 1
ATOM 7099 O O . ALA B 1 484 ? 3.91614 -12.66816 63.97815 1.000 68.33479 467 ALA C O 1
ATOM 7101 N N . ALA B 1 485 ? 2.75561 -13.36819 62.18522 1.000 55.60272 468 ALA C N 1
ATOM 7102 C CA . ALA B 1 485 ? 3.15732 -14.75654 62.33837 1.000 54.24690 468 ALA C CA 1
ATOM 7103 C C . ALA B 1 485 ? 4.41811 -15.02730 61.52231 1.000 60.54965 468 ALA C C 1
ATOM 7104 O O . ALA B 1 485 ? 5.31342 -15.74113 61.96843 1.000 68.51807 468 ALA C O 1
#

Organism: Aspergillus fumigatus (NCBI:txid746128)

InterPro domains:
  IPR004839 Aminotransferase, class I/classII, large domain [PF00155] (61-435)
  IPR015421 Pyridoxal phosphate-dependent transferase, major domain [G3DSA:3.40.640.10] (77-323)
  IPR015422 Pyridoxal phosphate-dependent transferase, small domain [G3DSA:3.90.1150.10] (61-433)
  IPR015424 Pyridoxal phosphate-dependent transferase [SSF53383] (47-442)
  IPR050087 8-amino-7-oxononanoate synthase class-II [PTHR13693] (45-436)

B-factor: mean 40.58, std 14.08, range [15.63, 87.7]

Secondary structure (DSSP, 8-state):
-HHHHHHHHHHTS--TTT---HHHHHHHHHHHHHHHTT---SS---TTTTTSSEESS-S-TT-HHHHSHHHHHHHHHHHH-TT------SBTTTT---HHHHHHHHHHHHHHT-SEEEEES-HHHHHHHHHHHSPPTT-EEEEETT--HHHHHHHHTSS-SEEEEE-TT-HHHHHHHHHHHHHH-HHHHTTSS-EEEEEESB-TTT--B--HHHHHHHHHHH-TT--EEEEEE-TTTTTTSSGGG--HHHHTT-TTT-SEEEEESSSTT-S--EEEEE-HHHHHHHHHH-HHHHTSBPPPHHHHHHHHHHHHHHHTTTTHHHHHHHHHHHHHHHHHHHHSTTHHHHHHHTS-B-GGGTTGGGSS---SEEEEB--GGGHHHHHHHHHHTTEE-EEE-TTSS-TT--EEEEE--TT--HHHHHHHHHHHHHHHHHHHHHHHHT-TT---HHHHHHHHHHHH-/-HHHHHHHHHHHHTS--GGG-TTS-HHHHHHHHHHHHHHTTT---SS---TTTTTSSEESS-S-TT-HHHHSHHHHHHHHHHHT-TT------SBTTTTT--HHHHHHHHHHHHHHT-SEEEEES-HHHHHHHHHHHSPPTT-EEEEETT--HHHHHHHHT-S-SEEEEE-TT-HHHHHHHHHHHHHH-HHHHTTSS-EEEEEESB-TTT--B--HHHHHHHHHHH-TT--EEEEEE-TTTTTTSSGGG--HHHHTT-TTT-SEEEEESSSTTSS--EEEEE-HHHHHHHHHH-HHHHTSBPPPHHHHHHHHHHHHHHHTTTTHHHHHHHHHHHHHHHHHHHHSTTHHHHHHTTS-B-GGGTTGGGSS---SEEEEB--GGGHHHHHHHHHHTTEE-EEE-TTSS-TT--EEEEE--TT--HHHHHHHHHHHHHHHHHHHHHHT---HHHHHHHHHHH-

Foldseek 3Di:
DVVVLLVLLVQLDQDLVVDDDPVVNVVSVVQNVCSVVSRRDDPFFCCPVVPLFPALAALQFLCCVVVCVLVVLLVVLCVVVVPFDFFQQFFCVPRRPDDLLQVLQCVLCVLLVFATKDKFQALLLVLLLCLAQPADELEEEEEEPQDDPSNVVSVVNHNYPHYHYFYHLDLVRLLVRLQVVCVPRVCQVVLNAAYEYEYEQAGDQQFDGRPVVSSLVSNCVNRVVLRYAYEYEFAQQALQPAQLRSGDCVNVPNNVVHAKYKYFCVGNVPDGIIMIGHHVVSVVSSCPRSVSRRHGGDHTPSSSSSSSSSVVCSVVPVSVLFSVLLQVQVLLLLVLLCPDPCNVVQVVVQQKDWVQSPPVVVDPTGGQKTWIDGQPVCAVVLCLLCVVLSHTWGWAAPPNDDHRPTTIIGGHHSPDDSVVSVSVSVSSVVSSVQVVCVVVVPDVPDDDDSVVVSVVSSVVD/DVLVVVLLVLLVQLPQDLVVCPPPDPVVSVVSVVQNVCSVVSRRDDDAFCCVVVVLFAPQAAQQFLCCVVVCVLVVLLVVLCVVVVPDDFFQQFFCVPSRPDDLLQVLQCVLCVLLVFATKDKFQALLLVLLLCQAQPFDALEAEEEAPQDDPSNVVNVVNHNYPHYHYFYHLDLVRLLVRLQVVCVVRPCQVVLVAAYEYEYEQAGPQQQDGHPVVSSLVSRCVSRVVPRYAYEYEDAQQALQHAQLRSGDCVRVVNNVVHAKYKYFCVGNVPDGMIMIGHHPVSVVSSCPRSPSSRRGGDHTPSSSSSSSSSVVCSSVCVSVLLSVLLQVLVVLLLVLQCPDPCNVVCVVVQAKDWPLSPPVVVDPTGGQKTWIDGFLVCAVVLQLLCSVLRHDWAWAAPPNDDRRPTTIIGGRHSPDDSVVSVSVSVSVVVSSVQVVVVVVVSDPSVVVSVVSSVD

Nearest PDB structures (foldseek):
  6onn-assembly2_B  TM=8.733E-01  e=8.394E-27  Paraburkholderia phymatum STM815
  5qqr-assembly1_B  TM=8.412E-01  e=5.444E-27  Homo sapiens
  5qqt-assembly1_B  TM=8.536E-01  e=1.696E-26  Homo sapiens
  5qqq-assembly1_A  TM=8.350E-01  e=1.100E-26  Homo sapiens
  8qof-assembly1_F  TM=8.247E-01  e=4.111E-23  Saccharomyces cerevisiae

Radius of gyration: 28.61 Å; Cα contacts (8 Å, |Δi|>4): 1917; chains: 2; bounding box: 80×64×80 Å

Solvent-accessible surface area: 32980 Å² total; per-residue (Å²): 43,71,89,39,5,35,48,34,5,98,22,6,89,96,62,31,115,191,36,60,78,5,7,46,77,12,1,10,81,9,0,14,93,29,11,74,73,62,15,3,39,36,117,11,27,26,13,41,66,113,66,57,12,33,28,0,2,0,12,12,0,3,4,1,10,132,61,3,71,0,32,126,40,0,64,37,1,6,77,137,58,93,119,10,77,2,15,1,2,2,6,7,4,32,3,0,4,34,110,30,0,42,55,2,3,72,50,1,0,92,11,0,31,17,115,23,2,0,3,8,29,8,13,17,22,0,3,38,0,0,3,29,0,0,0,20,79,36,4,0,0,0,34,1,74,61,10,44,80,2,2,69,52,0,6,79,62,18,88,3,123,27,83,44,50,8,142,37,41,48,59,118,5,0,82,99,4,0,34,59,5,19,110,75,41,89,104,1,86,82,8,40,78,1,0,0,0,2,2,5,1,2,2,23,38,32,4,46,40,5,27,2,71,84,4,2,90,15,0,99,99,32,2,114,132,35,2,33,4,0,2,0,14,0,19,7,0,2,0,2,2,10,82,93,0,3,0,3,0,61,70,67,50,21,43,132,77,5,18,0,4,2,0,8,0,3,32,2,1,0,0,29,5,0,1,3,0,11,32,57,13,1,44,30,0,1,2,5,46,0,18,33,16,7,32,19,14,3,12,3,10,7,33,0,0,8,4,57,0,0,2,24,21,0,73,101,34,59,1,54,173,19,12,76,70,0,25,88,8,0,90,54,0,4,86,21,0,42,81,23,155,27,16,103,88,0,40,129,76,28,0,2,44,0,74,26,3,92,110,27,129,94,101,150,40,6,9,0,0,0,1,0,47,11,70,73,153,12,7,69,39,0,8,6,26,0,3,44,20,99,0,1,0,2,23,1,43,97,62,42,11,62,152,52,110,10,8,0,14,0,0,0,4,14,36,14,55,72,128,49,0,65,97,0,15,51,8,0,20,87,0,0,62,32,0,5,95,20,62,111,53,59,121,209,64,82,47,1,143,7,0,80,96,0,93,57,44,57,88,81,84,66,114,6,52,54,39,8,59,60,43,29,146,24,16,118,70,35,33,78,182,28,143,147,31,82,23,9,47,99,21,1,11,94,8,0,14,88,29,15,78,63,61,16,3,34,39,137,12,30,28,5,41,70,88,64,55,13,32,30,0,3,0,11,10,0,5,5,3,9,138,74,2,58,0,32,130,37,0,65,38,1,7,77,124,64,95,117,10,81,1,16,1,2,2,13,6,3,17,2,0,6,29,111,31,0,41,57,3,4,77,56,2,0,95,25,0,26,18,104,19,2,1,2,7,37,8,12,16,29,0,2,36,0,0,3,31,0,0,0,27,72,15,4,0,0,0,32,0,54,71,10,48,79,3,2,70,52,0,6,81,58,18,89,1,111,24,80,43,37,4,132,38,37,57,58,111,20,0,87,114,8,0,29,61,5,15,101,74,44,102,89,0,76,95,8,32,66,1,0,0,0,2,1,5,0,2,2,24,46,36,4,46,44,4,22,1,59,78,0,4,96,15,0,117,109,27,2,108,129,32,0,31,4,0,2,0,12,0,18,5,0,2,0,2,3,12,84,98,0,6,0,3,0,65,68,68,49,18,44,140,82,8,14,0,3,1,0,7,2,3,33,2,1,0,0,25,5,0,2,4,0,11,41,46,13,1,46,28,0,0,2,5,48,0,18,32,13,5,38,20,19,2,17,4,10,7,31,0,0,7,4,43,0,0,4,12,15,0,84,94,19,48,1,49,145,23,10,68,36,0,28,86,3,0,78,61,0,3,96,31,2,47,87,25,160,16,28,113,99,0,49,122,75,29,0,2,36,1,66,26,3,99,107,23,137,94,89,149,36,5,9,0,0,0,5,0,53,11,77,70,160,17,3,60,44,0,8,2,26,0,7,68,21,102,0,0,0,3,28,1,38,82,44,63,16,86,134,48,112,4,9,0,9,0,0,0,4,9,37,11,48,66,122,49,0,68,101,0,14,54,8,0,20,88,0,0,66,29,0,5,99,75,70,113,106,108,2,146,10,0,91,83,2,83,53,40,56,98,114